Protein AF-A0A4Q2DKP5-F1 (afdb_monomer_lite)

Radius of gyration: 34.12 Å; chains: 1; bounding box: 109×98×89 Å

Organism: NCBI:txid2316362

Secondary structure (DSSP, 8-state):
-----------TTTTEEE---TT--TTSPPEEEETT-TTS-TTS---EEEEEE---HHHHHHHHHHHHHHHH----TTT-S---TTPEEPPTT-EEEEEETTTT--GGG-EEEEEEE-GGGS-HHHHHHHHHHHHHHH--TTS-BTTB-HHHH-SSPP--SSTT-SEEE-SEEEETTTTEEEE-GGG--SSS--HHHHHHHHHHHHHHHHHHHHHTTS-HHHHHHHHHHHHHHT----SSTT--S-SEEEEEEEETTS-HHHHH-HHHHSSB--TTB-TTS-EEEEE--B--TTEEPPEEEEGGGTEEEE--TT-EEEE-TTS-BEEPPPEEPTTPPP-TT-EEEEEEEE-BHHHHTT-SEE-----SSSS----HHHH-GGGHHHHHHHHTT-SS--HHHHGGGTS-HHHHHHHHHHHHHHHHHHHHTTS-GGG-----HHHHHHH-EEE-TTS-EEEPPP-TTPPPSS--TT-HHHHHHHHHHHHHHHHHHHHHTT-HHHHHH-HHHHHHHHHHH-HHHH------------------------------------PPPP-----------------PPP--PPPP----------PPPPPP--------------------------------------PPP-PPP--PPPPPP-PPPPPP-SS-SHHHHHHHHHHHHHHHHHHHHHHHHHTTT---TTTHHHHHHHHHHHHHHHHHHHHSSSSHHHHHHHHHHHHHHHHHHHHH-S-HHHHHHHHHHHHHHHHHHHH-

Sequence (772 aa):
MAHSKKAYVEDYDSDLEPVYLENRNPRMPTVYLAKDHPLHPKVNPGTSYVYYTRPTQPQMRELLQAGEAMSRGEVDEEEGELSIEGMLELVPGDYLWTRNEFGSRKPEDDVSVSWVLSPEKRSEQTKARLDEARDMFMGPEDEITETSVRFERLKPTPKPVKTGTRCWTLGTSLEPNTNIEAPCANGKWKGQTTELHETTRAVVTASTSMAMEDMAHAPAEVQEVLKGEFERNGTAPLGSKDNYAYHTVQCNLAYAGTSMEGQMGRRYAGPHRDGKDCPGHYSTMIARSRLPRNYRPPRLILPGLGVYCNLFDFLGFTFQAMHDHLGTPPYPSPGTPSSPKAYRFALIHYTPERVAAAETRQRIGALPNIHAFLAPEMRSSGAERDIVRRLQTDSFANFLRDGPWIMQDEGYTNYVGRVCYLVIRYLLLQAPEPLQFELDPTTLAQAISYMKADGNRTTVDSWEMAPPVQEDPSNERNAKREECERRTKEHMFKHGSMIPHYFTKNAWIREEAKRRYGDSAASTSSASRVVDVEESLDADQTVEETMDAEPARSVVGKQPGTVEVDAEDGAGAATYNLRKRKRVDPVDNDIDSDDEVAEPSQHGQSGESRRVSKRRKRAVEHVDAGSTGDGSSAELLEEDSISPPWTKILVKKKPKGRKVAAPKPGGKFVELYIVVDALEEEVLDLRMELQAMADLEALDEDDEGTYEDIKDSLDGANEAIELGGTGPSALDGIGTIVKAGHKLSRYIGQEENRLRMMRMTLIRSQTAMRGW

Foldseek 3Di:
DDPPPPPPLPPLCPQWAWDDFPPADPLAFTKTWHDPQVLQDPLFADTEIETEDALALVNLVSLQVQLVDQQVDVDPPPPPDRDLRNFAAADGSYWYWYAHPLDSSHSVLIDTFKHKHDLVLDDPVLQVLQVVLVCLCQDDLVPFFLVDGPQCVWPPGADAPDPQAQKHWLFWDADPVQLEIFGDPQLFDLPDDTSSLVSSLSNLQSVQVLVVSVVVSGGPLLNVLQQLLCLQLLAFQWNELPRSAFRIKMKHKHAAPDQSCNHHNCDAAGKDAPQQFQLLGKKKKFWAWDADPQKQAKKKDQSSNSYIYGHDHRMIMIGRRRGIIHIGGIYGHPPDDGDRSTMIIMMMTGHGNCVSVSVGHAQAADDDPPDPDCPVLVVDPVNVVVVVVVRSPDPDGHLVRSVVSGYPPLSSQLSNLLVVLVVVLVVLLPDDPVVVDWDQQQVSQQVAWDADPVRDIDTHDGRQLRDISDDDVPDPSVVSSVVSVVSNVVSSLSRQSRRSSSSNPDPVSQVVCCVPSNCVSHDPDPPDPPPDPPDDDDDDDDDDDDDDDDDDDDDDDDDDDDDDDDDDDDDDDDDDDDDDDDDDDDDDDDDDDDDDDDDDDDDDDDDDDDDDDDDDDDDDDDDDDDDDDDDDDDDDDDDDDDDDDDDDDDDDDDDDDDDDDDDDDDPPPVVLVVLLVVVVVVLVVVVVVLVVVVVPPPQDPVCVVVSVVLVVLSVCLVVQCVVPPQDPSNLVSLVSNLVSLVSVCVVVVPPNPVSVVVNVSSVVSSVVSVVD

pLDDT: mean 75.21, std 25.0, range [25.58, 98.69]

Structure (mmCIF, N/CA/C/O backbone):
data_AF-A0A4Q2DKP5-F1
#
_entry.id   AF-A0A4Q2DKP5-F1
#
loop_
_atom_site.group_PDB
_atom_site.id
_atom_site.type_symbol
_atom_site.label_atom_id
_atom_site.label_alt_id
_atom_site.label_comp_id
_atom_site.label_asym_id
_atom_site.label_entity_id
_atom_site.label_seq_id
_atom_site.pdbx_PDB_ins_code
_atom_site.Cartn_x
_atom_site.Cartn_y
_atom_site.Cartn_z
_atom_site.occupancy
_atom_site.B_iso_or_equiv
_atom_site.auth_seq_id
_atom_site.auth_comp_id
_atom_site.auth_asym_id
_atom_site.auth_atom_id
_atom_site.pdbx_PDB_model_num
ATOM 1 N N . MET A 1 1 ? 50.713 12.164 13.532 1.00 39.25 1 MET A N 1
ATOM 2 C CA . MET A 1 1 ? 50.642 10.865 12.829 1.00 39.25 1 MET A CA 1
ATOM 3 C C . MET A 1 1 ? 49.184 10.425 12.784 1.00 39.25 1 MET A C 1
ATOM 5 O O . MET A 1 1 ? 48.710 9.825 13.736 1.00 39.25 1 MET A O 1
ATOM 9 N N . ALA A 1 2 ? 48.456 10.782 11.725 1.00 37.50 2 ALA A N 1
ATOM 10 C CA . ALA A 1 2 ? 47.105 10.282 11.485 1.00 37.50 2 ALA A CA 1
ATOM 11 C C . ALA A 1 2 ? 47.224 8.972 10.695 1.00 37.50 2 ALA A C 1
ATOM 13 O O . ALA A 1 2 ? 47.547 8.981 9.509 1.00 37.50 2 ALA A O 1
ATOM 14 N N . HIS A 1 3 ? 47.062 7.831 11.364 1.00 36.38 3 HIS A N 1
ATOM 15 C CA . HIS A 1 3 ? 46.944 6.543 10.686 1.00 36.38 3 HIS A CA 1
ATOM 16 C C . HIS A 1 3 ? 45.556 6.451 10.050 1.00 36.38 3 HIS A C 1
ATOM 18 O O . HIS A 1 3 ? 44.596 6.018 10.681 1.00 36.38 3 HIS A O 1
ATOM 24 N N . SER A 1 4 ? 45.472 6.860 8.783 1.00 39.44 4 SER A N 1
ATOM 25 C CA . SER A 1 4 ? 44.408 6.453 7.868 1.00 39.44 4 SER A CA 1
ATOM 26 C C . SER A 1 4 ? 44.442 4.927 7.758 1.00 39.44 4 SER A C 1
ATOM 28 O O . SER A 1 4 ? 45.164 4.369 6.928 1.00 39.44 4 SER A O 1
ATOM 30 N N . LYS A 1 5 ? 43.688 4.239 8.621 1.00 41.66 5 LYS A N 1
ATOM 31 C CA . LYS A 1 5 ? 43.341 2.833 8.421 1.00 41.66 5 LYS A CA 1
ATOM 32 C C . LYS A 1 5 ? 42.556 2.762 7.112 1.00 41.66 5 LYS A C 1
ATOM 34 O O . LYS A 1 5 ? 41.364 3.046 7.096 1.00 41.66 5 LYS A O 1
ATOM 39 N N . LYS A 1 6 ? 43.226 2.392 6.016 1.00 43.50 6 LYS A N 1
ATOM 40 C CA . LYS A 1 6 ? 42.557 1.766 4.873 1.00 43.50 6 LYS A CA 1
ATOM 41 C C . LYS A 1 6 ? 41.948 0.478 5.417 1.00 43.50 6 LYS A C 1
ATOM 43 O O . LYS A 1 6 ? 42.639 -0.532 5.523 1.00 43.50 6 LYS A O 1
ATOM 48 N N . ALA A 1 7 ? 40.707 0.556 5.887 1.00 48.41 7 ALA A N 1
ATOM 49 C CA . ALA A 1 7 ? 39.906 -0.632 6.097 1.00 48.41 7 ALA A CA 1
ATOM 50 C C . ALA A 1 7 ? 39.893 -1.363 4.752 1.00 48.41 7 ALA A C 1
ATOM 52 O O . ALA A 1 7 ? 39.594 -0.753 3.725 1.00 48.41 7 ALA A O 1
ATOM 53 N N . TYR A 1 8 ? 40.328 -2.620 4.750 1.00 46.75 8 TYR A N 1
ATOM 54 C CA . TYR A 1 8 ? 40.081 -3.505 3.625 1.00 46.75 8 TYR A CA 1
ATOM 55 C C . TYR A 1 8 ? 38.562 -3.546 3.467 1.00 46.75 8 TYR A C 1
ATOM 57 O O . TYR A 1 8 ? 37.869 -4.053 4.345 1.00 46.75 8 TYR A O 1
ATOM 65 N N . VAL A 1 9 ? 38.052 -2.908 2.416 1.00 56.09 9 VAL A N 1
ATOM 66 C CA . VAL A 1 9 ? 36.675 -3.110 1.982 1.00 56.09 9 VAL A CA 1
ATOM 67 C C . VAL A 1 9 ? 36.659 -4.557 1.507 1.00 56.09 9 VAL A C 1
ATOM 69 O O . VAL A 1 9 ? 37.313 -4.871 0.515 1.00 56.09 9 VAL A O 1
ATOM 72 N N . GLU A 1 10 ? 36.062 -5.452 2.296 1.00 65.88 10 GLU A N 1
ATOM 73 C CA . GLU A 1 10 ? 35.773 -6.807 1.830 1.00 65.88 10 GLU A CA 1
ATOM 74 C C . GLU A 1 10 ? 34.994 -6.680 0.519 1.00 65.88 10 GLU A C 1
ATOM 76 O O . GLU A 1 10 ? 34.067 -5.874 0.415 1.00 65.88 10 GLU A O 1
ATOM 81 N N . ASP A 1 11 ? 35.439 -7.410 -0.499 1.00 74.56 11 ASP A N 1
ATOM 82 C CA . ASP A 1 11 ? 34.866 -7.357 -1.839 1.00 74.56 11 ASP A CA 1
ATOM 83 C C . ASP A 1 11 ? 33.548 -8.147 -1.864 1.00 74.56 11 ASP A C 1
ATOM 85 O O . ASP A 1 11 ? 33.473 -9.270 -2.367 1.00 74.56 11 ASP A O 1
ATOM 89 N N . TYR A 1 12 ? 32.506 -7.571 -1.253 1.00 78.50 12 TYR A N 1
ATOM 90 C CA . TYR A 1 12 ? 31.138 -8.108 -1.240 1.00 78.50 12 TYR A CA 1
ATOM 91 C C . TYR A 1 12 ? 30.495 -8.138 -2.638 1.00 78.50 12 TYR A C 1
ATOM 93 O O . TYR A 1 12 ? 29.381 -8.638 -2.797 1.00 78.50 12 TYR A O 1
ATOM 101 N N . ASP A 1 13 ? 31.189 -7.608 -3.648 1.00 80.12 13 ASP A N 1
ATOM 102 C CA . ASP A 1 13 ? 30.749 -7.590 -5.038 1.00 80.12 13 ASP A CA 1
ATOM 103 C C . ASP A 1 13 ? 31.229 -8.846 -5.798 1.00 80.12 13 ASP A C 1
ATOM 105 O O . ASP A 1 13 ? 30.784 -9.095 -6.916 1.00 80.12 13 ASP A O 1
ATOM 109 N N . SER A 1 14 ? 32.078 -9.687 -5.186 1.00 77.19 14 SER A N 1
ATOM 110 C CA . SER A 1 14 ? 32.593 -10.924 -5.801 1.00 77.19 14 SER A CA 1
ATOM 111 C C . SER A 1 14 ? 31.521 -11.982 -6.118 1.00 77.19 14 SER A C 1
ATOM 113 O O . SER A 1 14 ? 31.745 -12.821 -6.992 1.00 77.19 14 SER A O 1
ATOM 115 N N . ASP A 1 15 ? 30.346 -11.898 -5.485 1.00 87.75 15 ASP A N 1
ATOM 116 C CA . ASP A 1 15 ? 29.196 -12.786 -5.719 1.00 87.75 15 ASP A CA 1
ATOM 117 C C . ASP A 1 15 ? 28.156 -12.207 -6.703 1.00 87.75 15 ASP A C 1
ATOM 119 O O . ASP A 1 15 ? 27.091 -12.800 -6.916 1.00 87.75 15 ASP A O 1
ATOM 123 N N . LEU A 1 16 ? 28.442 -11.045 -7.304 1.00 95.81 16 LEU A N 1
ATOM 124 C CA . LEU A 1 16 ? 27.556 -10.374 -8.252 1.00 95.81 16 LEU A CA 1
ATOM 125 C C . LEU A 1 16 ? 28.022 -10.554 -9.700 1.00 95.81 16 LEU A C 1
ATOM 127 O O . LEU A 1 16 ? 29.147 -10.220 -10.064 1.00 95.81 16 LEU A O 1
ATOM 131 N N . GLU A 1 17 ? 27.116 -11.010 -10.565 1.00 96.88 17 GLU A N 1
ATOM 132 C CA . GLU A 1 17 ? 27.377 -11.157 -12.001 1.00 96.88 17 GLU A CA 1
ATOM 133 C C . GLU A 1 17 ? 26.594 -10.104 -12.798 1.00 96.88 17 GLU A C 1
ATOM 135 O O . GLU A 1 17 ? 25.367 -10.069 -12.702 1.00 96.88 17 GLU A O 1
ATOM 140 N N . PRO A 1 18 ? 27.243 -9.236 -13.597 1.00 96.69 18 PRO A N 1
ATOM 141 C CA . PRO A 1 18 ? 26.526 -8.262 -14.417 1.00 96.69 18 PRO A CA 1
ATOM 142 C C . PRO A 1 18 ? 25.537 -8.945 -15.370 1.00 96.69 18 PRO A C 1
ATOM 144 O O . PRO A 1 18 ? 25.905 -9.863 -16.106 1.00 96.69 18 PRO A O 1
ATOM 147 N N . VAL A 1 19 ? 24.292 -8.470 -15.398 1.00 97.62 19 VAL A N 1
ATOM 148 C CA . VAL A 1 19 ? 23.277 -8.954 -16.340 1.00 97.62 19 VAL A CA 1
ATOM 149 C C . VAL A 1 19 ? 23.398 -8.153 -17.633 1.00 97.62 19 VAL A C 1
ATOM 151 O O . VAL A 1 19 ? 23.068 -6.968 -17.680 1.00 97.62 19 VAL A O 1
ATOM 154 N N . TYR A 1 20 ? 23.887 -8.795 -18.695 1.00 96.94 20 TYR A N 1
ATOM 155 C CA . TYR A 1 20 ? 23.955 -8.173 -20.015 1.00 96.94 20 TYR A CA 1
ATOM 156 C C . TYR A 1 20 ? 22.574 -8.188 -20.677 1.00 96.94 20 TYR A C 1
ATOM 158 O O . TYR A 1 20 ? 22.041 -9.250 -20.995 1.00 96.94 20 TYR A O 1
ATOM 166 N N . LEU A 1 21 ? 22.009 -7.000 -20.878 1.00 96.06 21 LEU A N 1
ATOM 167 C CA . LEU A 1 21 ? 20.738 -6.788 -21.564 1.00 96.06 21 LEU A CA 1
ATOM 168 C C . LEU A 1 21 ? 21.025 -5.999 -22.840 1.00 96.06 21 LEU A C 1
ATOM 170 O O . LEU A 1 21 ? 21.472 -4.852 -22.782 1.00 96.06 21 LEU A O 1
ATOM 174 N N . GLU A 1 22 ? 20.814 -6.641 -23.985 1.00 95.00 22 GLU A N 1
ATOM 175 C CA . GLU A 1 22 ? 21.014 -6.022 -25.294 1.00 95.00 22 GLU A CA 1
ATOM 176 C C . GLU A 1 22 ? 20.136 -4.768 -25.419 1.00 95.00 22 GLU A C 1
ATOM 178 O O . GLU A 1 22 ? 18.982 -4.776 -24.997 1.00 95.00 22 GLU A O 1
ATOM 183 N N . ASN A 1 23 ? 20.703 -3.678 -25.941 1.00 93.25 23 ASN A N 1
ATOM 184 C CA . ASN A 1 23 ? 20.027 -2.384 -26.112 1.00 93.25 23 ASN A CA 1
ATOM 185 C C . ASN A 1 23 ? 19.513 -1.735 -24.807 1.00 93.25 23 ASN A C 1
ATOM 187 O O . ASN A 1 23 ? 18.654 -0.854 -24.837 1.00 93.25 23 ASN A O 1
ATOM 191 N N . ARG A 1 24 ? 20.072 -2.102 -23.640 1.00 93.62 24 ARG A N 1
ATOM 192 C CA . ARG A 1 24 ? 19.793 -1.404 -22.373 1.00 93.62 24 ARG A CA 1
ATOM 193 C C . ARG A 1 24 ? 20.208 0.061 -22.468 1.00 93.62 24 ARG A C 1
ATOM 195 O O . ARG A 1 24 ? 21.383 0.370 -22.661 1.00 93.62 24 ARG A O 1
ATOM 202 N N . ASN A 1 25 ? 19.246 0.962 -22.269 1.00 90.31 25 ASN A N 1
ATOM 203 C CA . ASN A 1 25 ? 19.512 2.394 -22.188 1.00 90.31 25 ASN A CA 1
ATOM 204 C C . ASN A 1 25 ? 20.576 2.671 -21.101 1.00 90.31 25 ASN A C 1
ATOM 206 O O . ASN A 1 25 ? 20.366 2.286 -19.947 1.00 90.31 25 ASN A O 1
ATOM 210 N N . PRO A 1 26 ? 21.688 3.353 -21.431 1.00 91.38 26 PRO A N 1
ATOM 211 C CA . PRO A 1 26 ? 22.793 3.588 -20.500 1.00 91.38 26 PRO A CA 1
ATOM 212 C C . PRO A 1 26 ? 22.424 4.484 -19.309 1.00 91.38 26 PRO A C 1
ATOM 214 O O . PRO A 1 26 ? 23.170 4.528 -18.336 1.00 91.38 26 PRO A O 1
ATOM 217 N N . ARG A 1 27 ? 21.286 5.191 -19.365 1.00 88.88 27 ARG A N 1
ATOM 218 C CA . ARG A 1 27 ? 20.749 5.974 -18.241 1.00 88.88 27 ARG A CA 1
ATOM 219 C C . ARG A 1 27 ? 20.058 5.108 -17.181 1.00 88.88 27 ARG A C 1
ATOM 221 O O . ARG A 1 27 ? 19.782 5.595 -16.089 1.00 88.88 27 ARG A O 1
ATOM 228 N N . MET A 1 28 ? 19.733 3.851 -17.494 1.00 91.00 28 MET A N 1
ATOM 229 C CA . MET A 1 28 ? 19.154 2.913 -16.529 1.00 91.00 28 MET A CA 1
ATOM 230 C C . MET A 1 28 ? 20.263 2.301 -15.666 1.00 91.00 28 MET A C 1
ATOM 232 O O . MET A 1 28 ? 21.358 2.046 -16.170 1.00 91.00 28 MET A O 1
ATOM 236 N N . PRO A 1 29 ? 20.001 2.000 -14.384 1.00 95.12 29 PRO A N 1
ATOM 237 C CA . PRO A 1 29 ? 21.019 1.413 -13.525 1.00 95.12 29 PRO A CA 1
ATOM 238 C C . PRO A 1 29 ? 21.463 0.042 -14.052 1.00 95.12 29 PRO A C 1
ATOM 240 O O . PRO A 1 29 ? 20.649 -0.740 -14.554 1.00 95.12 29 PRO A O 1
ATOM 243 N N . THR A 1 30 ? 22.752 -0.275 -13.924 1.00 96.38 30 THR A N 1
ATOM 244 C CA . THR A 1 30 ? 23.259 -1.628 -14.193 1.00 96.38 30 THR A CA 1
ATOM 245 C C . THR A 1 30 ? 22.672 -2.602 -13.179 1.00 96.38 30 THR A C 1
ATOM 247 O O . THR A 1 30 ? 22.699 -2.336 -11.976 1.00 96.38 30 THR A O 1
ATOM 250 N N . VAL A 1 31 ? 22.164 -3.731 -13.668 1.00 97.69 31 VAL A N 1
ATOM 251 C CA . VAL A 1 31 ? 21.607 -4.798 -12.835 1.00 97.69 31 VAL A CA 1
ATOM 252 C C . VAL A 1 31 ? 22.597 -5.954 -12.761 1.00 97.69 31 VAL A C 1
ATOM 254 O O . VAL A 1 31 ? 23.230 -6.317 -13.752 1.00 97.69 31 VAL A O 1
ATOM 257 N N . TYR A 1 32 ? 22.707 -6.532 -11.576 1.00 98.31 32 TYR A N 1
ATOM 258 C CA . TYR A 1 32 ? 23.571 -7.652 -11.253 1.00 98.31 32 TYR A CA 1
ATOM 259 C C . TYR A 1 32 ? 22.726 -8.819 -10.751 1.00 98.31 32 TYR A C 1
ATOM 261 O O . TYR A 1 32 ? 21.749 -8.628 -10.032 1.00 98.31 32 TYR A O 1
ATOM 269 N N . LEU A 1 33 ? 23.111 -10.032 -11.115 1.00 98.19 33 LEU A N 1
ATOM 270 C CA . LEU A 1 33 ? 22.594 -11.271 -10.561 1.00 98.19 33 LEU A CA 1
ATOM 271 C C . LEU A 1 33 ? 23.308 -11.549 -9.234 1.00 98.19 33 LEU A C 1
ATOM 273 O O . LEU A 1 33 ? 24.531 -11.672 -9.217 1.00 98.19 33 LEU A O 1
ATOM 277 N N . ALA A 1 34 ? 22.550 -11.675 -8.146 1.00 97.62 34 ALA A N 1
ATOM 278 C CA . ALA A 1 34 ? 23.060 -12.073 -6.838 1.00 97.62 34 ALA A CA 1
ATOM 279 C C . ALA A 1 34 ? 22.764 -13.553 -6.583 1.00 97.62 34 ALA A C 1
ATOM 281 O O . ALA A 1 34 ? 21.610 -13.943 -6.370 1.00 97.62 34 ALA A O 1
ATOM 282 N N . LYS A 1 35 ? 23.813 -14.378 -6.585 1.00 92.69 35 LYS A N 1
ATOM 283 C CA . LYS A 1 35 ? 23.705 -15.796 -6.229 1.00 92.69 35 LYS A CA 1
ATOM 284 C C . LYS A 1 35 ? 23.474 -15.906 -4.722 1.00 92.69 35 LYS A C 1
ATOM 286 O O . LYS A 1 35 ? 24.227 -15.340 -3.943 1.00 92.69 35 LYS A O 1
ATOM 291 N N . ASP A 1 36 ? 22.405 -16.591 -4.321 1.00 93.12 36 ASP A N 1
ATOM 292 C CA . ASP A 1 36 ? 22.095 -16.883 -2.912 1.00 93.12 36 ASP A CA 1
ATOM 293 C C . ASP A 1 36 ? 21.939 -15.652 -1.992 1.00 93.12 36 ASP A C 1
ATOM 295 O O . ASP A 1 36 ? 22.372 -15.655 -0.840 1.00 93.12 36 ASP A O 1
ATOM 299 N N . HIS A 1 37 ? 21.275 -14.595 -2.474 1.00 97.00 37 HIS A N 1
ATOM 300 C CA . HIS A 1 37 ? 21.027 -13.383 -1.683 1.00 97.00 37 HIS A CA 1
ATOM 301 C C . HIS A 1 37 ? 20.381 -13.702 -0.309 1.00 97.00 37 HIS A C 1
ATOM 303 O O . HIS A 1 37 ? 19.305 -14.309 -0.276 1.00 97.00 37 HIS A O 1
ATOM 309 N N . PRO A 1 38 ? 20.946 -13.259 0.834 1.00 96.81 38 PRO A N 1
ATOM 310 C CA . PRO A 1 38 ? 20.539 -13.725 2.167 1.00 96.81 38 PRO A CA 1
ATOM 311 C C . PRO A 1 38 ? 19.124 -13.298 2.569 1.00 96.81 38 PRO A C 1
ATOM 313 O O . PRO A 1 38 ? 18.477 -13.973 3.370 1.00 96.81 38 PRO A O 1
ATOM 316 N N . LEU A 1 39 ? 18.625 -12.197 1.998 1.00 96.75 39 LEU A N 1
ATOM 317 C CA . LEU A 1 39 ? 17.251 -11.729 2.210 1.00 96.75 39 LEU A CA 1
ATOM 318 C C . LEU A 1 39 ? 16.218 -12.406 1.290 1.00 96.75 39 LEU A C 1
ATOM 320 O O . LEU A 1 39 ? 15.025 -12.154 1.450 1.00 96.75 39 LEU A O 1
ATOM 324 N N . HIS A 1 40 ? 16.641 -13.252 0.340 1.00 97.25 40 HIS A N 1
ATOM 325 C CA . HIS A 1 40 ? 15.725 -13.946 -0.567 1.00 97.25 40 HIS A CA 1
ATOM 326 C C . HIS A 1 40 ? 14.888 -14.985 0.206 1.00 97.25 40 HIS A C 1
ATOM 328 O O . HIS A 1 40 ? 15.438 -15.920 0.802 1.00 97.25 40 HIS A O 1
ATOM 334 N N . PRO A 1 41 ? 13.550 -14.882 0.205 1.00 94.94 41 PRO A N 1
ATOM 335 C CA . PRO A 1 41 ? 12.699 -15.803 0.946 1.00 94.94 41 PRO A CA 1
ATOM 336 C C . PRO A 1 41 ? 12.726 -17.215 0.358 1.00 94.94 41 PRO A C 1
ATOM 338 O O . PRO A 1 41 ? 12.276 -17.457 -0.757 1.00 94.94 41 PRO A O 1
ATOM 341 N N . LYS A 1 42 ? 13.137 -18.201 1.162 1.00 94.12 42 LYS A N 1
ATOM 342 C CA . LYS A 1 42 ? 13.183 -19.623 0.753 1.00 94.12 42 LYS A CA 1
ATOM 343 C C . LYS A 1 42 ? 11.832 -20.189 0.293 1.00 94.12 42 LYS A C 1
ATOM 345 O O . LYS A 1 42 ? 11.778 -21.206 -0.391 1.00 94.12 42 LYS A O 1
ATOM 350 N N . VAL A 1 43 ? 10.738 -19.558 0.710 1.00 92.69 43 VAL A N 1
ATOM 351 C CA . VAL A 1 43 ? 9.363 -19.939 0.369 1.00 92.69 43 VAL A CA 1
ATOM 352 C C . VAL A 1 43 ? 8.961 -19.553 -1.064 1.00 92.69 43 VAL A C 1
ATOM 354 O O . VAL A 1 43 ? 8.076 -20.206 -1.628 1.00 92.69 43 VAL A O 1
ATOM 357 N N . ASN A 1 44 ? 9.647 -18.588 -1.689 1.00 95.12 44 ASN A N 1
ATOM 358 C CA . ASN A 1 44 ? 9.418 -18.129 -3.064 1.00 95.12 44 ASN A CA 1
ATOM 359 C C . ASN A 1 44 ? 10.711 -18.227 -3.892 1.00 95.12 44 ASN A C 1
ATOM 361 O O . ASN A 1 44 ? 11.323 -17.202 -4.152 1.00 95.12 44 ASN A O 1
ATOM 365 N N . PRO A 1 45 ? 11.159 -19.440 -4.260 1.00 95.12 45 PRO A N 1
ATOM 366 C CA . PRO A 1 45 ? 12.426 -19.612 -4.959 1.00 95.12 45 PRO A CA 1
ATOM 367 C C . PRO A 1 45 ? 12.403 -18.920 -6.325 1.00 95.12 45 PRO A C 1
ATOM 369 O O . PRO A 1 45 ? 11.472 -19.124 -7.103 1.00 95.12 45 PRO A O 1
ATOM 372 N N . GLY A 1 46 ? 13.465 -18.183 -6.628 1.00 96.12 46 GLY A N 1
ATOM 373 C CA . GLY A 1 46 ? 13.701 -17.558 -7.924 1.00 96.12 46 GLY A CA 1
ATOM 374 C C . GLY A 1 46 ? 15.032 -16.819 -7.934 1.00 96.12 46 GLY A C 1
ATOM 375 O O . GLY A 1 46 ? 15.988 -17.254 -7.286 1.00 96.12 46 GLY A O 1
ATOM 376 N N . THR A 1 47 ? 15.098 -15.708 -8.659 1.00 98.12 47 THR A N 1
ATOM 377 C CA . THR A 1 47 ? 16.347 -14.979 -8.890 1.00 98.12 47 THR A CA 1
ATOM 378 C C . THR A 1 47 ? 16.389 -13.677 -8.098 1.00 98.12 47 THR A C 1
ATOM 380 O O . THR A 1 47 ? 15.410 -12.939 -8.036 1.00 98.12 47 THR A O 1
ATOM 383 N N . SER A 1 48 ? 17.535 -13.359 -7.498 1.00 98.56 48 SER A N 1
ATOM 384 C CA . SER A 1 48 ? 17.759 -12.041 -6.900 1.00 98.56 48 SER A CA 1
ATOM 385 C C . SER A 1 48 ? 18.575 -11.168 -7.839 1.00 98.56 48 SER A C 1
ATOM 387 O O . SER A 1 48 ? 19.693 -11.519 -8.215 1.00 98.56 48 SER A O 1
ATOM 389 N N . TYR A 1 49 ? 18.028 -10.006 -8.162 1.00 98.69 49 TYR A N 1
ATOM 390 C CA . TYR A 1 49 ? 18.681 -8.967 -8.938 1.00 98.69 49 TYR A CA 1
ATOM 391 C C . TYR A 1 49 ? 18.999 -7.781 -8.040 1.00 98.69 49 TYR A C 1
ATOM 393 O O . TYR A 1 49 ? 18.147 -7.340 -7.277 1.00 98.69 49 TYR A O 1
ATOM 401 N N . VAL A 1 50 ? 20.207 -7.245 -8.135 1.00 98.38 50 VAL A N 1
ATOM 402 C CA . VAL A 1 50 ? 20.665 -6.097 -7.349 1.00 98.38 50 VAL A CA 1
ATOM 403 C C . VAL A 1 50 ? 21.062 -4.988 -8.310 1.00 98.38 50 VAL A C 1
ATOM 405 O O . VAL A 1 50 ? 21.716 -5.242 -9.318 1.00 98.38 50 VAL A O 1
ATOM 408 N N . TYR A 1 51 ? 20.701 -3.750 -8.004 1.00 97.81 51 TYR A N 1
ATOM 409 C CA . TYR A 1 51 ? 21.313 -2.578 -8.624 1.00 97.81 51 TYR A CA 1
ATOM 410 C C . TYR A 1 51 ? 21.849 -1.639 -7.548 1.00 97.81 51 TYR A C 1
ATOM 412 O O . TYR A 1 51 ? 21.422 -1.682 -6.395 1.00 97.81 51 TYR A O 1
ATOM 420 N N . TYR A 1 52 ? 22.802 -0.789 -7.913 1.00 96.44 52 TYR A N 1
ATOM 421 C CA . TYR A 1 52 ? 23.388 0.159 -6.973 1.00 96.44 52 TYR A CA 1
ATOM 422 C C . TYR A 1 52 ? 22.656 1.491 -7.022 1.00 96.44 52 TYR A C 1
ATOM 424 O O . TYR A 1 52 ? 22.380 2.027 -8.095 1.00 96.44 52 TYR A O 1
ATOM 432 N N . THR A 1 53 ? 22.392 2.044 -5.843 1.00 95.44 53 THR A N 1
ATOM 433 C CA . THR A 1 53 ? 21.935 3.423 -5.683 1.00 95.44 53 THR A CA 1
ATOM 434 C C . THR A 1 53 ? 22.937 4.180 -4.833 1.00 95.44 53 THR A C 1
ATOM 436 O O . THR A 1 53 ? 23.381 3.723 -3.778 1.00 95.44 53 THR A O 1
ATOM 439 N N . ARG A 1 54 ? 23.288 5.374 -5.289 1.00 94.94 54 ARG A N 1
ATOM 440 C CA . ARG A 1 54 ? 24.096 6.342 -4.565 1.00 94.94 54 ARG A CA 1
ATOM 441 C C . ARG A 1 54 ? 23.166 7.487 -4.158 1.00 94.94 54 ARG A C 1
ATOM 443 O O . ARG A 1 54 ? 22.840 8.324 -4.995 1.00 94.94 54 ARG A O 1
ATOM 450 N N . PRO A 1 55 ? 22.739 7.567 -2.888 1.00 92.94 55 PRO A N 1
ATOM 451 C CA . PRO A 1 55 ? 21.761 8.556 -2.444 1.00 92.94 55 PRO A CA 1
ATOM 452 C C . PRO A 1 55 ? 22.386 9.963 -2.354 1.00 92.94 55 PRO A C 1
ATOM 454 O O . PRO A 1 55 ? 22.575 10.506 -1.270 1.00 92.94 55 PRO A O 1
ATOM 457 N N . THR A 1 56 ? 22.750 10.542 -3.503 1.00 93.88 56 THR A N 1
ATOM 458 C CA . THR A 1 56 ? 23.131 11.945 -3.690 1.00 93.88 56 THR A CA 1
ATOM 459 C C . THR A 1 56 ? 22.068 12.664 -4.492 1.00 93.88 56 THR A C 1
ATOM 461 O O . THR A 1 56 ? 21.376 12.077 -5.324 1.00 93.88 56 THR A O 1
ATOM 464 N N . GLN A 1 57 ? 21.951 13.975 -4.292 1.00 91.88 57 GLN A N 1
ATOM 465 C CA . GLN A 1 57 ? 20.963 14.743 -5.038 1.00 91.88 57 GLN A CA 1
ATOM 466 C C . GLN A 1 57 ? 21.186 14.697 -6.561 1.00 91.88 57 GLN A C 1
ATOM 468 O O . GLN A 1 57 ? 20.192 14.514 -7.262 1.00 91.88 57 GLN A O 1
ATOM 473 N N . PRO A 1 58 ? 22.423 14.814 -7.092 1.00 93.25 58 PRO A N 1
ATOM 474 C CA . PRO A 1 58 ? 22.664 14.704 -8.529 1.00 93.25 58 PRO A CA 1
ATOM 475 C C . PRO A 1 58 ? 22.259 13.343 -9.109 1.00 93.25 58 PRO A C 1
ATOM 477 O O . PRO A 1 58 ? 21.479 13.316 -10.055 1.00 93.25 58 PRO A O 1
ATOM 480 N N . GLN A 1 59 ? 22.692 12.224 -8.509 1.00 92.56 59 GLN A N 1
ATOM 481 C CA . GLN A 1 59 ? 22.369 10.897 -9.052 1.00 92.56 59 GLN A CA 1
ATOM 482 C C . GLN A 1 59 ? 20.871 10.592 -8.934 1.00 92.56 59 GLN A C 1
ATOM 484 O O . GLN A 1 59 ? 20.261 10.076 -9.865 1.00 92.56 59 GLN A O 1
ATOM 489 N N . MET A 1 60 ? 20.241 10.955 -7.815 1.00 94.81 60 MET A N 1
ATOM 490 C CA . MET A 1 60 ? 18.806 10.730 -7.639 1.00 94.81 60 MET A CA 1
ATOM 491 C C . MET A 1 60 ? 17.974 11.584 -8.600 1.00 94.81 60 MET A C 1
ATOM 493 O O . MET A 1 60 ? 16.943 11.121 -9.074 1.00 94.81 60 MET A O 1
ATOM 497 N N . ARG A 1 61 ? 18.414 12.803 -8.947 1.00 94.06 61 ARG A N 1
ATOM 498 C CA . ARG A 1 61 ? 17.777 13.588 -10.020 1.00 94.06 61 ARG A CA 1
ATOM 499 C C . ARG A 1 61 ? 17.997 12.957 -11.393 1.00 94.06 61 ARG A C 1
ATOM 501 O O . ARG A 1 61 ? 17.054 12.925 -12.172 1.00 94.06 61 ARG A O 1
ATOM 508 N N . GLU A 1 62 ? 19.190 12.446 -11.676 1.00 91.75 62 GLU A N 1
ATOM 509 C CA . GLU A 1 62 ? 19.498 11.770 -12.941 1.00 91.75 62 GLU A CA 1
ATOM 510 C C . GLU A 1 62 ? 18.628 10.520 -13.134 1.00 91.75 62 GLU A C 1
ATOM 512 O O . GLU A 1 62 ? 17.964 10.396 -14.159 1.00 91.75 62 GLU A O 1
ATOM 517 N N . LEU A 1 63 ? 18.529 9.649 -12.121 1.00 91.38 63 LEU A N 1
ATOM 518 C CA . LEU A 1 63 ? 17.645 8.476 -12.142 1.00 91.38 63 LEU A CA 1
ATOM 519 C C . LEU A 1 63 ? 16.172 8.871 -12.319 1.00 91.38 63 LEU A C 1
ATOM 521 O O . LEU A 1 63 ? 15.432 8.219 -13.057 1.00 91.38 63 LEU A O 1
ATOM 525 N N . LEU A 1 64 ? 15.747 9.956 -11.664 1.00 92.88 64 LEU A N 1
ATOM 526 C CA . LEU A 1 64 ? 14.398 10.500 -11.804 1.00 92.88 64 LEU A CA 1
ATOM 527 C C . LEU A 1 64 ? 14.130 10.963 -13.244 1.00 92.88 64 LEU A C 1
ATOM 529 O O . LEU A 1 64 ? 13.125 10.585 -13.838 1.00 92.88 64 LEU A O 1
ATOM 533 N N . GLN A 1 65 ? 15.039 11.751 -13.817 1.00 91.44 65 GLN A N 1
ATOM 534 C CA . GLN A 1 65 ? 14.938 12.267 -15.183 1.00 91.44 65 GLN A CA 1
ATOM 535 C C . GLN A 1 65 ? 15.016 11.147 -16.224 1.00 91.44 65 GLN A C 1
ATOM 537 O O . GLN A 1 65 ? 14.270 11.176 -17.200 1.00 91.44 65 GLN A O 1
ATOM 542 N N . ALA A 1 66 ? 15.863 10.139 -16.005 1.00 88.44 66 ALA A N 1
ATOM 543 C CA . ALA A 1 66 ? 15.946 8.953 -16.848 1.00 88.44 66 ALA A CA 1
ATOM 544 C C . ALA A 1 66 ? 14.609 8.201 -16.875 1.00 88.44 66 ALA A C 1
ATOM 546 O O . ALA A 1 66 ? 14.106 7.880 -17.952 1.00 88.44 66 ALA A O 1
ATOM 547 N N . GLY A 1 67 ? 13.990 7.999 -15.706 1.00 89.62 67 GLY A N 1
ATOM 548 C CA . GLY A 1 67 ? 12.654 7.416 -15.596 1.00 89.62 67 GLY A CA 1
ATOM 549 C C . GLY A 1 67 ? 11.594 8.206 -16.362 1.00 89.62 67 GLY A C 1
ATOM 550 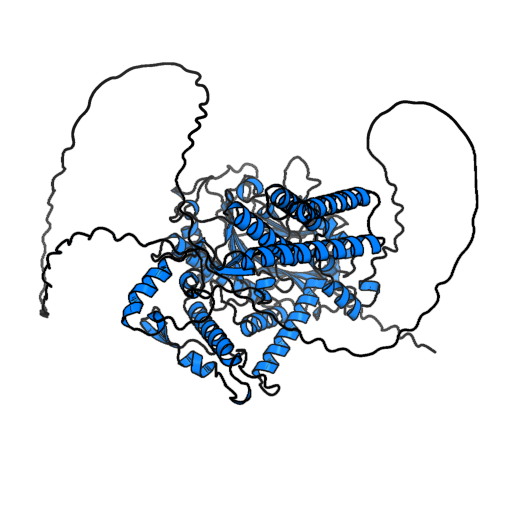O O . GLY A 1 67 ? 10.803 7.604 -17.090 1.00 89.62 67 GLY A O 1
ATOM 551 N N . GLU A 1 68 ? 11.608 9.540 -16.275 1.00 90.19 68 GLU A N 1
ATOM 552 C CA . GLU A 1 68 ? 10.679 10.405 -17.018 1.00 90.19 68 GLU A CA 1
ATOM 553 C C . GLU A 1 68 ? 10.920 10.407 -18.524 1.00 90.19 68 GLU A C 1
ATOM 555 O O . GLU A 1 68 ? 9.955 10.435 -19.285 1.00 90.19 68 GLU A O 1
ATOM 560 N N . ALA A 1 69 ? 12.180 10.405 -18.957 1.00 87.00 69 ALA A N 1
ATOM 561 C CA . ALA A 1 69 ? 12.535 10.387 -20.370 1.00 87.00 69 ALA A CA 1
ATOM 562 C C . ALA A 1 69 ? 12.068 9.080 -21.021 1.00 87.00 69 ALA A C 1
ATOM 564 O O . ALA A 1 69 ? 11.344 9.114 -22.013 1.00 87.00 69 ALA A O 1
ATOM 565 N N . MET A 1 70 ? 12.379 7.941 -20.393 1.00 85.19 70 MET A N 1
ATOM 566 C CA . MET A 1 70 ? 11.910 6.624 -20.835 1.00 85.19 70 MET A CA 1
ATOM 567 C C . MET A 1 70 ? 10.382 6.568 -20.866 1.00 85.19 70 MET A C 1
ATOM 569 O O . MET A 1 70 ? 9.787 6.151 -21.848 1.00 85.19 70 MET A O 1
ATOM 573 N N . SER A 1 71 ? 9.739 7.061 -19.812 1.00 83.94 71 SER A N 1
ATOM 574 C CA . SER A 1 71 ? 8.285 7.124 -19.685 1.00 83.94 71 SER A CA 1
ATOM 575 C C . SER A 1 71 ? 7.584 7.905 -20.800 1.00 83.94 71 SER A C 1
ATOM 577 O O . SER A 1 71 ? 6.525 7.493 -21.266 1.00 83.94 71 SER A O 1
ATOM 579 N N . ARG A 1 72 ? 8.131 9.060 -21.197 1.00 79.75 72 ARG A N 1
ATOM 580 C CA . ARG A 1 72 ? 7.537 9.907 -22.245 1.00 79.75 72 ARG A CA 1
ATOM 581 C C . ARG A 1 72 ? 7.685 9.305 -23.633 1.00 79.75 72 ARG A C 1
ATOM 583 O O . ARG A 1 72 ? 6.914 9.687 -24.504 1.00 79.75 72 ARG A O 1
ATOM 590 N N . GLY A 1 73 ? 8.634 8.387 -23.792 1.00 64.75 73 GLY A N 1
ATOM 591 C CA . GLY A 1 73 ? 8.940 7.749 -25.049 1.00 64.75 73 GLY A CA 1
ATOM 592 C C . GLY A 1 73 ? 9.466 8.745 -26.078 1.00 64.75 73 GLY A C 1
ATOM 593 O O . GLY A 1 73 ? 8.722 9.493 -26.704 1.00 64.75 73 GLY A O 1
ATOM 594 N N . GLU A 1 74 ? 10.757 8.657 -26.362 1.00 52.50 74 GLU A N 1
ATOM 595 C CA . GLU A 1 74 ? 11.200 8.698 -27.758 1.00 52.50 74 GLU A CA 1
ATOM 596 C C . GLU A 1 74 ? 10.643 7.415 -28.419 1.00 52.50 74 GLU A C 1
ATOM 598 O O . GLU A 1 74 ? 11.361 6.441 -28.613 1.00 52.50 74 GLU A O 1
ATOM 603 N N . VAL A 1 75 ? 9.311 7.337 -28.561 1.00 46.41 75 VAL A N 1
ATOM 604 C CA . VAL A 1 75 ? 8.587 6.133 -28.991 1.00 46.41 75 VAL A CA 1
ATOM 605 C C . VAL A 1 75 ? 8.900 5.903 -30.466 1.00 46.41 75 VAL A C 1
ATOM 607 O O . VAL A 1 75 ? 8.803 6.846 -31.249 1.00 46.41 75 VAL A O 1
ATOM 610 N N . ASP A 1 76 ? 9.191 4.663 -30.860 1.00 44.34 76 ASP A N 1
ATOM 611 C CA . ASP A 1 76 ? 9.021 4.253 -32.255 1.00 44.34 76 ASP A CA 1
ATOM 612 C C . ASP A 1 76 ? 7.571 4.563 -32.660 1.00 44.34 76 ASP A C 1
ATOM 614 O O . ASP A 1 76 ? 6.619 3.972 -32.139 1.00 44.34 76 ASP A O 1
ATOM 618 N N . GLU A 1 77 ? 7.395 5.532 -33.561 1.00 47.41 77 GLU A N 1
ATOM 619 C CA . GLU A 1 77 ? 6.091 6.090 -33.948 1.00 47.41 77 GLU A CA 1
ATOM 620 C C . GLU A 1 77 ? 5.103 5.027 -34.478 1.00 47.41 77 GLU A C 1
ATOM 622 O O . GLU A 1 77 ? 3.900 5.284 -34.549 1.00 47.41 77 GLU A O 1
ATOM 627 N N . GLU A 1 78 ? 5.583 3.826 -34.822 1.00 47.78 78 GLU A N 1
ATOM 628 C CA . GLU A 1 78 ? 4.786 2.756 -35.423 1.00 47.78 78 GLU A CA 1
ATOM 629 C C . GLU A 1 78 ? 3.962 1.908 -34.431 1.00 47.78 78 GLU A C 1
ATOM 631 O O . GLU A 1 78 ? 2.928 1.381 -34.845 1.00 47.78 78 GLU A O 1
ATOM 636 N N . GLU A 1 79 ? 4.327 1.792 -33.141 1.00 49.00 79 GLU A N 1
ATOM 637 C CA . GLU A 1 79 ? 3.593 0.914 -32.194 1.00 49.00 79 GLU A CA 1
ATOM 638 C C . GLU A 1 79 ? 2.957 1.618 -30.979 1.00 49.00 79 GLU A C 1
ATOM 640 O O . GLU A 1 79 ? 2.089 1.034 -30.330 1.00 49.00 79 GLU A O 1
ATOM 645 N N . GLY A 1 80 ? 3.302 2.874 -30.669 1.00 60.00 80 GLY A N 1
ATOM 646 C CA . GLY A 1 80 ? 2.653 3.641 -29.587 1.00 60.00 80 GLY A CA 1
ATOM 647 C C . GLY A 1 80 ? 2.799 3.052 -28.168 1.00 60.00 80 GLY A C 1
ATOM 648 O O . GLY A 1 80 ? 2.187 3.560 -27.226 1.00 60.00 80 GLY A O 1
ATOM 649 N N . GLU A 1 81 ? 3.596 1.993 -27.999 1.00 68.50 81 GLU A N 1
ATOM 650 C CA . GLU A 1 81 ? 3.943 1.357 -26.727 1.00 68.50 81 GLU A CA 1
ATOM 651 C C . GLU A 1 81 ? 5.391 1.666 -26.339 1.00 68.50 81 GLU A C 1
ATOM 653 O O . GLU A 1 81 ? 6.269 1.811 -27.186 1.00 68.50 81 GLU A O 1
ATOM 658 N N . LEU A 1 82 ? 5.659 1.720 -25.033 1.00 77.69 82 LEU A N 1
ATOM 659 C CA . LEU A 1 82 ? 7.024 1.820 -24.534 1.00 77.69 82 LEU A CA 1
ATOM 660 C C . LEU A 1 82 ? 7.806 0.553 -24.908 1.00 77.69 82 LEU A C 1
ATOM 662 O O . LEU A 1 82 ? 7.429 -0.546 -24.488 1.00 77.69 82 LEU A O 1
ATOM 666 N N . SER A 1 83 ? 8.906 0.715 -25.648 1.00 81.75 83 SER A N 1
ATOM 667 C CA . SER A 1 83 ? 9.811 -0.394 -25.950 1.00 81.75 83 SER A CA 1
ATOM 668 C C . SER A 1 83 ? 10.338 -1.013 -24.654 1.00 81.75 83 SER A C 1
ATOM 670 O O . SER A 1 83 ? 10.832 -0.318 -23.766 1.00 81.75 83 SER A O 1
ATOM 672 N N . ILE A 1 84 ? 10.209 -2.335 -24.547 1.00 88.88 84 ILE A N 1
ATOM 673 C CA . ILE A 1 84 ? 10.776 -3.138 -23.451 1.00 88.88 84 ILE A CA 1
ATOM 674 C C . ILE A 1 84 ? 12.171 -3.673 -23.796 1.00 88.88 84 ILE A C 1
ATOM 676 O O . ILE A 1 84 ? 12.744 -4.458 -23.040 1.00 88.88 84 ILE A O 1
ATOM 680 N N . GLU A 1 85 ? 12.710 -3.284 -24.949 1.00 89.50 85 GLU A N 1
ATOM 681 C CA . GLU A 1 85 ? 14.051 -3.660 -25.364 1.00 89.50 85 GLU A CA 1
ATOM 682 C C . GLU A 1 85 ? 15.086 -3.144 -24.349 1.00 89.50 85 GLU A C 1
ATOM 684 O O . GLU A 1 85 ? 14.982 -2.031 -23.830 1.00 89.50 85 GLU A O 1
ATOM 689 N N . GLY A 1 86 ? 16.040 -3.997 -23.971 1.00 93.00 86 GLY A N 1
ATOM 690 C CA . GLY A 1 86 ? 17.016 -3.677 -22.927 1.00 93.00 86 GLY A CA 1
ATOM 691 C C . GLY A 1 86 ? 16.484 -3.632 -21.488 1.00 93.00 86 GLY A C 1
ATOM 692 O O . GLY A 1 86 ? 17.255 -3.343 -20.562 1.00 93.00 86 GLY A O 1
ATOM 693 N N . MET A 1 87 ? 15.200 -3.933 -21.261 1.00 96.06 87 MET A N 1
ATOM 694 C CA . MET A 1 87 ? 14.626 -4.069 -19.921 1.00 96.06 87 MET A CA 1
ATOM 695 C C . MET A 1 87 ? 14.707 -5.511 -19.407 1.00 96.06 87 MET A C 1
ATOM 697 O O . MET A 1 87 ? 14.597 -6.473 -20.164 1.00 96.06 87 MET A O 1
ATOM 701 N N . LEU A 1 88 ? 14.865 -5.660 -18.093 1.00 97.88 88 LEU A N 1
ATOM 702 C CA . LEU A 1 88 ? 14.834 -6.954 -17.418 1.00 97.88 88 LEU A CA 1
ATOM 703 C C . LEU A 1 88 ? 13.385 -7.391 -17.177 1.00 97.88 88 LEU A C 1
ATOM 705 O O . LEU A 1 88 ? 12.625 -6.669 -16.529 1.00 97.88 88 LEU A O 1
ATOM 709 N N . GLU A 1 89 ? 13.015 -8.581 -17.645 1.00 98.12 89 GLU A N 1
ATOM 710 C CA . GLU A 1 89 ? 11.764 -9.219 -17.231 1.00 98.12 89 GLU A CA 1
ATOM 711 C C . GLU A 1 89 ? 11.937 -9.829 -15.837 1.00 98.12 89 GLU A C 1
ATOM 713 O O . GLU A 1 89 ? 12.802 -10.677 -15.639 1.00 98.12 89 GLU A O 1
ATOM 718 N N . LEU A 1 90 ? 11.101 -9.414 -14.887 1.00 98.50 90 LEU A N 1
ATOM 719 C CA . LEU A 1 90 ? 10.953 -10.084 -13.600 1.00 98.50 90 LEU A CA 1
ATOM 720 C C . LEU A 1 90 ? 9.872 -11.158 -13.732 1.00 98.50 90 LEU A C 1
ATOM 722 O O . LEU A 1 90 ? 8.700 -10.849 -13.993 1.00 98.50 90 LEU A O 1
ATOM 726 N N . VAL A 1 91 ? 10.266 -12.414 -13.537 1.00 98.06 91 VAL A N 1
ATOM 727 C CA . VAL A 1 91 ? 9.376 -13.577 -13.599 1.00 98.06 91 VAL A CA 1
ATOM 728 C C . VAL A 1 91 ? 9.024 -14.060 -12.187 1.00 98.06 91 VAL A C 1
ATOM 730 O O . VAL A 1 91 ? 9.610 -13.602 -11.204 1.00 98.06 91 VAL A O 1
ATOM 733 N N . PRO A 1 92 ? 8.027 -14.949 -12.021 1.00 98.06 92 PRO A N 1
ATOM 734 C CA . PRO A 1 92 ? 7.649 -15.410 -10.694 1.00 98.06 92 PRO A CA 1
ATOM 735 C C . PRO A 1 92 ? 8.807 -16.031 -9.905 1.00 98.06 92 PRO A C 1
ATOM 737 O O . PRO A 1 92 ? 9.511 -16.896 -10.417 1.00 98.06 92 PRO A O 1
ATOM 740 N N . GLY A 1 93 ? 8.956 -15.612 -8.646 1.00 97.94 93 GLY A N 1
ATOM 741 C CA . GLY A 1 93 ? 10.090 -15.972 -7.790 1.00 97.94 93 GLY A CA 1
ATOM 742 C C . GLY A 1 93 ? 11.183 -14.904 -7.738 1.00 97.94 93 GLY A C 1
ATOM 743 O O . GLY A 1 93 ? 12.003 -14.927 -6.823 1.00 97.94 93 GLY A O 1
ATOM 744 N N . ASP A 1 94 ? 11.200 -13.956 -8.676 1.00 98.69 94 ASP A N 1
ATOM 745 C CA . ASP A 1 94 ? 12.260 -12.956 -8.734 1.00 98.69 94 ASP A CA 1
ATOM 746 C C . ASP A 1 94 ? 12.062 -11.810 -7.737 1.00 98.69 94 ASP A C 1
ATOM 748 O O . ASP A 1 94 ? 10.939 -11.388 -7.436 1.00 98.69 94 ASP A O 1
ATOM 752 N N . TYR A 1 95 ? 13.190 -11.275 -7.269 1.00 98.69 95 TYR A N 1
ATOM 753 C CA . TYR A 1 95 ? 13.294 -10.111 -6.393 1.00 98.69 95 TYR A CA 1
ATOM 754 C C . TYR A 1 95 ? 14.266 -9.098 -6.997 1.00 98.69 95 TYR A C 1
ATOM 756 O O . TYR A 1 95 ? 15.361 -9.459 -7.427 1.00 98.69 95 TYR A O 1
ATOM 764 N N . LEU A 1 96 ? 13.888 -7.822 -6.972 1.00 98.69 96 LEU A N 1
ATOM 765 C CA . LEU A 1 96 ? 14.769 -6.701 -7.274 1.00 98.69 96 LEU A CA 1
ATOM 766 C C . LEU A 1 96 ? 15.116 -5.965 -5.981 1.00 98.69 96 LEU A C 1
ATOM 768 O O . LEU A 1 96 ? 14.229 -5.488 -5.266 1.00 98.69 96 LEU A O 1
ATOM 772 N N . TRP A 1 97 ? 16.409 -5.825 -5.734 1.00 98.56 97 TRP A N 1
ATOM 773 C CA . TRP A 1 97 ? 16.996 -5.154 -4.587 1.00 98.56 97 TRP A CA 1
ATOM 774 C C . TRP A 1 97 ? 17.795 -3.936 -5.032 1.00 98.56 97 TRP A C 1
ATOM 776 O O . TRP A 1 97 ? 18.332 -3.892 -6.142 1.00 98.56 97 TRP A O 1
ATOM 786 N N . THR A 1 98 ? 17.923 -2.970 -4.134 1.00 97.88 98 THR A N 1
ATOM 787 C CA . THR A 1 98 ? 18.853 -1.858 -4.283 1.00 97.88 98 THR A CA 1
ATOM 788 C C . THR A 1 98 ? 19.885 -1.866 -3.167 1.00 97.88 98 THR A C 1
ATOM 790 O O . THR A 1 98 ? 19.548 -2.041 -1.992 1.00 97.88 98 THR A O 1
ATOM 793 N N . ARG A 1 99 ? 21.149 -1.681 -3.553 1.00 97.62 99 ARG A N 1
ATOM 794 C CA . ARG A 1 99 ? 22.308 -1.638 -2.664 1.00 97.62 99 ARG A CA 1
ATOM 795 C C . ARG A 1 99 ? 22.821 -0.213 -2.546 1.00 97.62 99 ARG A C 1
ATOM 797 O O . ARG A 1 99 ? 23.166 0.426 -3.542 1.00 97.62 99 ARG A O 1
ATOM 804 N N . ASN A 1 100 ? 22.914 0.281 -1.315 1.00 95.94 100 ASN A N 1
ATOM 805 C CA . ASN A 1 100 ? 23.437 1.618 -1.048 1.00 95.94 100 ASN A CA 1
ATOM 806 C C . ASN A 1 100 ? 24.964 1.664 -1.220 1.00 95.94 100 ASN A C 1
ATOM 808 O O . ASN A 1 100 ? 25.697 1.084 -0.417 1.00 95.94 100 ASN A O 1
ATOM 812 N N . GLU A 1 101 ? 25.457 2.429 -2.196 1.00 94.81 101 GLU A N 1
ATOM 813 C CA . GLU A 1 101 ? 26.896 2.586 -2.443 1.00 94.81 101 GLU A CA 1
ATOM 814 C C . GLU A 1 101 ? 27.674 3.233 -1.291 1.00 94.81 101 GLU A C 1
ATOM 816 O O . GLU A 1 101 ? 28.884 3.007 -1.189 1.00 94.81 101 GLU A O 1
ATOM 821 N N . PHE A 1 102 ? 27.015 4.046 -0.462 1.00 91.56 102 PHE A N 1
ATOM 822 C CA . PHE A 1 102 ? 27.610 4.684 0.717 1.00 91.56 102 PHE A CA 1
ATOM 823 C C . PHE A 1 102 ? 27.344 3.923 2.019 1.00 91.56 102 PHE A C 1
ATOM 825 O O . PHE A 1 102 ? 27.876 4.294 3.065 1.00 91.56 102 PHE A O 1
ATOM 832 N N . GLY A 1 103 ? 26.496 2.893 1.968 1.00 90.75 103 GLY A N 1
ATOM 833 C CA . GLY A 1 103 ? 26.211 2.028 3.103 1.00 90.75 103 GLY A CA 1
ATOM 834 C C . GLY A 1 103 ? 27.325 1.011 3.351 1.00 90.75 103 GLY A C 1
ATOM 835 O O . GLY A 1 103 ? 28.454 1.149 2.884 1.00 90.75 103 GLY A O 1
ATOM 836 N N . SER A 1 104 ? 26.987 -0.056 4.069 1.00 91.75 104 SER A N 1
ATOM 837 C CA . SER A 1 104 ? 27.886 -1.190 4.307 1.00 91.75 104 SER A CA 1
ATOM 838 C C . SER A 1 104 ? 28.228 -1.979 3.036 1.00 91.75 104 SER A C 1
ATOM 840 O O . SER A 1 104 ? 29.220 -2.705 3.034 1.00 91.75 104 SER A O 1
ATOM 842 N N . ARG A 1 105 ? 27.392 -1.854 1.989 1.00 92.69 105 ARG A N 1
ATOM 843 C CA . ARG A 1 105 ? 27.368 -2.688 0.771 1.00 92.69 105 ARG A CA 1
ATOM 844 C C . ARG A 1 105 ? 27.167 -4.183 1.030 1.00 92.69 105 ARG A C 1
ATOM 846 O O . ARG A 1 105 ? 27.404 -4.998 0.144 1.00 92.69 105 ARG A O 1
ATOM 853 N N . LYS A 1 106 ? 26.730 -4.537 2.234 1.00 94.94 106 LYS A N 1
ATOM 854 C CA . LYS A 1 106 ? 26.443 -5.914 2.610 1.00 94.94 106 LYS A CA 1
ATOM 855 C C . LYS A 1 106 ? 25.070 -6.329 2.078 1.00 94.94 106 LYS A C 1
ATOM 857 O O . LYS A 1 106 ? 24.134 -5.543 2.225 1.00 94.94 106 LYS A O 1
ATOM 862 N N . PRO A 1 107 ? 24.915 -7.543 1.525 1.00 96.06 107 PRO A N 1
ATOM 863 C CA . PRO A 1 107 ? 23.622 -8.019 1.032 1.00 96.06 107 PRO A CA 1
ATOM 864 C C . PRO A 1 107 ? 22.505 -8.041 2.095 1.00 96.06 107 PRO A C 1
ATOM 866 O O . PRO A 1 107 ? 21.326 -7.964 1.764 1.00 96.06 107 PRO A O 1
ATOM 869 N N . GLU A 1 108 ? 22.843 -8.128 3.385 1.00 96.44 108 GLU A N 1
ATOM 870 C CA . GLU A 1 108 ? 21.877 -8.061 4.493 1.00 96.44 108 GLU A CA 1
ATOM 871 C C . GLU A 1 108 ? 21.265 -6.663 4.684 1.00 96.44 108 GLU A C 1
ATOM 873 O O . GLU A 1 108 ? 20.203 -6.531 5.293 1.00 96.44 108 GLU A O 1
ATOM 878 N N . ASP A 1 109 ? 21.921 -5.629 4.156 1.00 96.12 109 ASP A N 1
ATOM 879 C CA . ASP A 1 109 ? 21.478 -4.238 4.240 1.00 96.12 109 ASP A CA 1
ATOM 880 C C . ASP A 1 109 ? 20.770 -3.766 2.959 1.00 96.12 109 ASP A C 1
ATOM 882 O O . ASP A 1 109 ? 20.303 -2.623 2.905 1.00 96.12 109 ASP A O 1
ATOM 886 N N . ASP A 1 110 ? 20.659 -4.634 1.948 1.00 97.94 110 ASP A N 1
ATOM 887 C CA . ASP A 1 110 ? 19.950 -4.335 0.707 1.00 97.94 110 ASP A CA 1
ATOM 888 C C . ASP A 1 110 ? 18.455 -4.085 0.966 1.00 97.94 110 ASP A C 1
ATOM 890 O O . ASP A 1 110 ? 17.836 -4.575 1.917 1.00 97.94 110 ASP A O 1
ATOM 894 N N . VAL A 1 111 ? 17.864 -3.267 0.101 1.00 97.94 111 VAL A N 1
ATOM 895 C CA . VAL A 1 111 ? 16.484 -2.791 0.209 1.00 97.94 111 VAL A CA 1
ATOM 896 C C . VAL A 1 111 ? 15.667 -3.439 -0.896 1.00 97.94 111 VAL A C 1
ATOM 898 O O . VAL A 1 111 ? 15.994 -3.288 -2.070 1.00 97.94 111 VAL A O 1
ATOM 901 N N . SER A 1 112 ? 14.596 -4.158 -0.554 1.00 98.00 112 SER A N 1
ATOM 902 C CA . SER A 1 112 ? 13.687 -4.696 -1.572 1.00 98.00 112 SER A CA 1
ATOM 903 C C . SER A 1 112 ? 12.950 -3.561 -2.276 1.00 98.00 112 SER A C 1
ATOM 905 O O . SER A 1 112 ? 12.341 -2.713 -1.626 1.00 98.00 112 SER A O 1
ATOM 907 N N . VAL A 1 113 ? 12.972 -3.579 -3.606 1.00 98.12 113 VAL A N 1
ATOM 908 C CA . VAL A 1 113 ? 12.285 -2.605 -4.465 1.00 98.12 113 VAL A CA 1
ATOM 909 C C . VAL A 1 113 ? 11.040 -3.225 -5.082 1.00 98.12 113 VAL A C 1
ATOM 911 O O . VAL A 1 113 ? 9.987 -2.588 -5.122 1.00 98.12 113 VAL A O 1
ATOM 914 N N . SER A 1 114 ? 11.142 -4.477 -5.537 1.00 98.50 114 SER A N 1
ATOM 915 C CA . SER A 1 114 ? 9.996 -5.239 -6.037 1.00 98.50 114 SER A CA 1
ATOM 916 C C . SER A 1 114 ? 10.212 -6.750 -5.965 1.00 98.50 114 SER A C 1
ATOM 918 O O . SER A 1 114 ? 11.351 -7.205 -5.878 1.00 98.50 114 SER A O 1
ATOM 920 N N . TRP A 1 115 ? 9.128 -7.522 -5.998 1.00 98.62 115 TRP A N 1
ATOM 921 C CA . TRP A 1 115 ? 9.155 -8.979 -6.120 1.00 98.62 115 TRP A CA 1
ATOM 922 C C . TRP A 1 115 ? 7.891 -9.516 -6.787 1.00 98.62 115 TRP A C 1
ATOM 924 O O . TRP A 1 115 ? 6.833 -8.877 -6.765 1.00 98.62 115 TRP A O 1
ATOM 934 N N . VAL A 1 116 ? 8.008 -10.706 -7.374 1.00 98.56 116 VAL A N 1
ATOM 935 C CA . VAL A 1 116 ? 6.925 -11.366 -8.109 1.00 98.56 116 VAL A CA 1
ATOM 936 C C . VAL A 1 116 ? 6.554 -12.677 -7.422 1.00 98.56 116 VAL A C 1
ATOM 938 O O . VAL A 1 116 ? 7.401 -13.554 -7.230 1.00 98.56 116 VAL A O 1
ATOM 9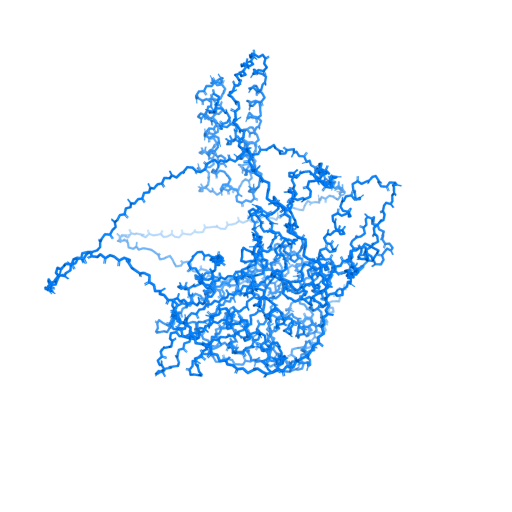41 N N . LEU A 1 117 ? 5.273 -12.846 -7.089 1.00 97.88 117 LEU A N 1
ATOM 942 C CA . LEU A 1 117 ? 4.752 -14.106 -6.563 1.00 97.88 117 LEU A CA 1
ATOM 943 C C . LEU A 1 117 ? 3.970 -14.870 -7.630 1.00 97.88 117 LEU A C 1
ATOM 945 O O . LEU A 1 117 ? 3.107 -14.325 -8.327 1.00 97.88 117 LEU A O 1
ATOM 949 N N . SER A 1 118 ? 4.261 -16.166 -7.720 1.00 94.81 118 SER A N 1
ATOM 950 C CA . SER A 1 118 ? 3.681 -17.040 -8.731 1.00 94.81 118 SER A CA 1
ATOM 951 C C . SER A 1 118 ? 2.236 -17.447 -8.416 1.00 94.81 118 SER A C 1
ATOM 953 O O . SER A 1 118 ? 1.869 -17.598 -7.244 1.00 94.81 118 SER A O 1
ATOM 955 N N . PRO A 1 119 ? 1.407 -17.706 -9.445 1.00 95.88 119 PRO A N 1
ATOM 956 C CA . PRO A 1 119 ? 0.077 -18.286 -9.264 1.00 95.88 119 PRO A CA 1
ATOM 957 C C . PRO A 1 119 ? 0.087 -19.608 -8.482 1.00 95.88 119 PRO A C 1
ATOM 959 O O . PRO A 1 119 ? -0.849 -19.900 -7.743 1.00 95.88 119 PRO A O 1
ATOM 962 N N . GLU A 1 120 ? 1.130 -20.426 -8.609 1.00 96.19 120 GLU A N 1
ATOM 963 C CA . GLU A 1 120 ? 1.261 -21.730 -7.940 1.00 96.19 120 GLU A CA 1
ATOM 964 C C . GLU A 1 120 ? 1.458 -21.605 -6.425 1.00 96.19 120 GLU A C 1
ATOM 966 O O . GLU A 1 120 ? 1.176 -22.551 -5.692 1.00 96.19 120 GLU A O 1
ATOM 971 N N . LYS A 1 121 ? 1.918 -20.444 -5.945 1.00 95.38 121 LYS A N 1
ATOM 972 C CA . LYS A 1 121 ? 2.058 -20.154 -4.511 1.00 95.38 121 LYS A CA 1
ATOM 973 C C . LYS A 1 121 ? 0.746 -19.726 -3.860 1.00 95.38 121 LYS A C 1
ATOM 975 O O . LYS A 1 121 ? 0.677 -19.669 -2.634 1.00 95.38 121 LYS A O 1
ATOM 980 N N . ARG A 1 122 ? -0.289 -19.449 -4.657 1.00 95.31 122 ARG A N 1
ATOM 981 C CA . ARG A 1 122 ? -1.613 -19.075 -4.154 1.00 95.31 122 ARG A CA 1
ATOM 982 C C . ARG A 1 122 ? -2.407 -20.301 -3.763 1.00 95.31 122 ARG A C 1
ATOM 984 O O . ARG A 1 122 ? -2.411 -21.300 -4.486 1.00 95.31 122 ARG A O 1
ATOM 991 N N . SER A 1 123 ? -3.165 -20.198 -2.678 1.00 95.56 123 SER A N 1
ATOM 992 C CA . SER A 1 123 ? -4.109 -21.260 -2.343 1.00 95.56 123 SER A CA 1
ATOM 993 C C . SER A 1 123 ? -5.237 -21.333 -3.383 1.00 95.56 123 SER A C 1
ATOM 995 O O . SER A 1 123 ? -5.730 -20.311 -3.868 1.00 95.56 123 SER A O 1
ATOM 997 N N . GLU A 1 124 ? -5.694 -22.546 -3.705 1.00 97.25 124 GLU A N 1
ATOM 998 C CA . GLU A 1 124 ? -6.830 -22.741 -4.621 1.00 97.25 124 GLU A CA 1
ATOM 999 C C . GLU A 1 124 ? -8.107 -22.061 -4.105 1.00 97.25 124 GLU A C 1
ATOM 1001 O O . GLU A 1 124 ? -8.907 -21.550 -4.885 1.00 97.25 124 GLU A O 1
ATOM 1006 N N . GLN A 1 125 ? -8.267 -21.974 -2.780 1.00 97.19 125 GLN A N 1
ATOM 1007 C CA . GLN A 1 125 ? -9.369 -21.242 -2.163 1.00 97.19 125 GLN A CA 1
ATOM 1008 C C . GLN A 1 125 ? -9.303 -19.739 -2.469 1.00 97.19 125 GLN A C 1
ATOM 1010 O O . GLN A 1 125 ? -10.326 -19.144 -2.810 1.00 97.19 125 GLN A O 1
ATOM 1015 N N . THR A 1 126 ? -8.127 -19.115 -2.353 1.00 96.75 126 THR A N 1
ATOM 1016 C CA . THR A 1 126 ? -7.948 -17.689 -2.661 1.00 96.75 126 THR A CA 1
ATOM 1017 C C . THR A 1 126 ? -8.169 -17.420 -4.152 1.00 96.75 126 THR A C 1
ATOM 1019 O O . THR A 1 126 ? -8.852 -16.454 -4.495 1.00 96.75 126 THR A O 1
ATOM 1022 N N . LYS A 1 127 ? -7.688 -18.302 -5.043 1.00 98.19 127 LYS A N 1
ATOM 1023 C CA . LYS A 1 127 ? -7.951 -18.208 -6.493 1.00 98.19 127 LYS A CA 1
ATOM 1024 C C . LYS A 1 127 ? -9.443 -18.278 -6.811 1.00 98.19 127 LYS A C 1
ATOM 1026 O O . LYS A 1 127 ? -9.952 -17.390 -7.488 1.00 98.19 127 LYS A O 1
ATOM 1031 N N . ALA A 1 128 ? -10.142 -19.282 -6.276 1.00 98.31 128 ALA A N 1
ATOM 1032 C CA . ALA A 1 128 ? -11.575 -19.465 -6.499 1.00 98.31 128 ALA A CA 1
ATOM 1033 C C . ALA A 1 128 ? -12.389 -18.253 -6.016 1.00 98.31 128 ALA A C 1
ATOM 1035 O O . ALA A 1 128 ? -13.226 -17.736 -6.749 1.00 98.31 128 ALA A O 1
ATOM 1036 N N . ARG A 1 129 ? -12.081 -17.726 -4.822 1.00 98.12 129 ARG A N 1
ATOM 1037 C CA . ARG A 1 129 ? -12.728 -16.511 -4.299 1.00 98.12 129 ARG A CA 1
ATOM 1038 C C . ARG A 1 129 ? -12.475 -15.287 -5.175 1.00 98.12 129 ARG A C 1
ATOM 1040 O O . ARG A 1 129 ? -13.373 -14.465 -5.341 1.00 98.12 129 ARG A O 1
ATOM 1047 N N . LEU A 1 130 ? -11.265 -15.140 -5.718 1.00 98.31 130 LEU A N 1
ATOM 1048 C CA . LEU A 1 130 ? -10.952 -14.023 -6.606 1.00 98.31 130 LEU A CA 1
ATOM 1049 C C . LEU A 1 130 ? -11.654 -14.160 -7.964 1.00 98.31 130 LEU A C 1
ATOM 1051 O O . LEU A 1 130 ? -12.111 -13.154 -8.503 1.00 98.31 130 LEU A O 1
ATOM 1055 N N . ASP A 1 131 ? -11.787 -15.380 -8.488 1.00 98.25 131 ASP A N 1
ATOM 1056 C CA . ASP A 1 131 ? -12.589 -15.665 -9.682 1.00 98.25 131 ASP A CA 1
ATOM 1057 C C . ASP A 1 131 ? -14.059 -15.297 -9.477 1.00 98.25 131 ASP A C 1
ATOM 1059 O O . ASP A 1 131 ? -14.615 -14.540 -10.273 1.00 98.25 131 ASP A O 1
ATOM 1063 N N . GLU A 1 132 ? -14.662 -15.757 -8.379 1.00 98.19 132 GLU A N 1
ATOM 1064 C CA . GLU A 1 132 ? -16.040 -15.423 -8.010 1.00 98.19 132 GLU A CA 1
ATOM 1065 C C . GLU A 1 132 ? -16.233 -13.907 -7.875 1.00 98.19 132 GLU A C 1
ATOM 1067 O O . GLU A 1 132 ? -17.187 -13.345 -8.416 1.00 98.19 132 GLU A O 1
ATOM 1072 N N . ALA A 1 133 ? -15.304 -13.222 -7.201 1.00 98.31 133 ALA A N 1
ATOM 1073 C CA . ALA A 1 133 ? -15.362 -11.777 -7.026 1.00 98.31 133 ALA A CA 1
ATOM 1074 C C . ALA A 1 133 ? -15.201 -11.016 -8.354 1.00 98.31 133 ALA A C 1
ATOM 1076 O O . ALA A 1 133 ? -15.936 -10.056 -8.604 1.00 98.31 133 ALA A O 1
ATOM 1077 N N . ARG A 1 134 ? -14.286 -11.450 -9.233 1.00 98.00 134 ARG A N 1
ATOM 1078 C CA . ARG A 1 134 ? -14.144 -10.890 -10.585 1.00 98.00 134 ARG A CA 1
ATOM 1079 C C . ARG A 1 134 ? -15.421 -11.106 -11.389 1.00 98.00 134 ARG A C 1
ATOM 1081 O O . ARG A 1 134 ? -15.884 -10.177 -12.042 1.00 98.00 134 ARG A O 1
ATOM 1088 N N . ASP A 1 135 ? -15.997 -12.301 -11.360 1.00 97.69 135 ASP A N 1
ATOM 1089 C CA . ASP A 1 135 ? -17.187 -12.625 -12.148 1.00 97.69 135 ASP A CA 1
ATOM 1090 C C . ASP A 1 135 ? -18.424 -11.881 -11.635 1.00 97.69 135 ASP A C 1
ATOM 1092 O O . ASP A 1 135 ? -19.233 -11.410 -12.436 1.00 97.69 135 ASP A O 1
ATOM 1096 N N . MET A 1 136 ? -18.524 -11.665 -10.321 1.00 97.81 136 MET A N 1
ATOM 1097 C CA . MET A 1 136 ? -19.515 -10.772 -9.719 1.00 97.81 136 MET A CA 1
ATOM 1098 C C . MET A 1 136 ? -19.335 -9.323 -10.199 1.00 97.81 136 MET A C 1
ATOM 1100 O O . MET A 1 136 ? -20.311 -8.672 -10.570 1.00 97.81 136 MET A O 1
ATOM 1104 N N . PHE A 1 137 ? -18.093 -8.833 -10.257 1.00 98.44 137 PHE A N 1
ATOM 1105 C CA . PHE A 1 137 ? -17.772 -7.484 -10.730 1.00 98.44 137 PHE A CA 1
ATOM 1106 C C . PHE A 1 137 ? -18.050 -7.302 -12.230 1.00 98.44 137 PHE A C 1
ATOM 1108 O O . PHE A 1 137 ? -18.671 -6.323 -12.649 1.00 98.44 137 PHE A O 1
ATOM 1115 N N . MET A 1 138 ? -17.593 -8.235 -13.063 1.00 97.75 138 MET A N 1
ATOM 1116 C CA . MET A 1 138 ? -17.702 -8.139 -14.519 1.00 97.75 138 MET A CA 1
ATOM 1117 C C . MET A 1 138 ? -19.103 -8.486 -15.030 1.00 97.75 138 MET A C 1
ATOM 1119 O O . MET A 1 138 ? -19.579 -7.867 -15.983 1.00 97.75 138 MET A O 1
ATOM 1123 N N . GLY A 1 139 ? -19.775 -9.429 -14.370 1.00 97.19 139 GLY A N 1
ATOM 1124 C CA . GLY A 1 139 ? -21.067 -9.973 -14.761 1.00 97.19 139 GLY A CA 1
ATOM 1125 C C . GLY A 1 139 ? -20.998 -11.156 -15.733 1.00 97.19 139 GLY A C 1
ATOM 1126 O O . GLY A 1 139 ? -19.909 -11.623 -16.099 1.00 97.19 139 GLY A O 1
ATOM 1127 N N . PRO A 1 140 ? -22.183 -11.647 -16.143 1.00 95.62 140 PRO A N 1
ATOM 1128 C CA . PRO A 1 140 ? -22.322 -12.702 -17.139 1.00 95.62 140 PRO A CA 1
ATOM 1129 C C . PRO A 1 140 ? -21.607 -12.355 -18.446 1.00 95.62 140 PRO A C 1
ATOM 1131 O O . PRO A 1 140 ? -21.535 -11.196 -18.853 1.00 95.62 140 PRO A O 1
ATOM 1134 N N . GLU A 1 141 ? -21.053 -13.367 -19.108 1.00 94.06 141 GLU A N 1
ATOM 1135 C CA . GLU A 1 141 ? -20.199 -13.172 -20.282 1.00 94.06 141 GLU A CA 1
ATOM 1136 C C . GLU A 1 141 ? -20.935 -12.575 -21.496 1.00 94.06 141 GLU A C 1
ATOM 1138 O O . GLU A 1 141 ? -20.316 -11.964 -22.366 1.00 94.06 141 GLU A O 1
ATOM 1143 N N . ASP A 1 142 ? -22.242 -12.781 -21.589 1.00 95.50 142 ASP A N 1
ATOM 1144 C CA . ASP A 1 142 ? -23.135 -12.240 -22.614 1.00 95.50 142 ASP A CA 1
ATOM 1145 C C . ASP A 1 142 ? -23.544 -10.780 -22.356 1.00 95.50 142 ASP A C 1
ATOM 1147 O O . ASP A 1 142 ? -23.949 -10.092 -23.289 1.00 95.50 142 ASP A O 1
ATOM 1151 N N . GLU A 1 143 ? -23.364 -10.274 -21.132 1.00 95.56 143 GLU A N 1
ATOM 1152 C CA . GLU A 1 143 ? -23.632 -8.875 -20.778 1.00 95.56 143 GLU A CA 1
ATOM 1153 C C . GLU A 1 143 ? -22.389 -7.966 -20.806 1.00 95.56 143 GLU A C 1
ATOM 1155 O O . GLU A 1 143 ? -22.474 -6.769 -20.491 1.00 95.56 143 GLU A O 1
ATOM 1160 N N . ILE A 1 144 ? -21.218 -8.525 -21.115 1.00 96.25 144 ILE A N 1
ATOM 1161 C CA . ILE A 1 144 ? -19.972 -7.765 -21.229 1.00 96.25 144 ILE A CA 1
ATOM 1162 C C . ILE A 1 144 ? -19.842 -7.233 -22.651 1.00 96.25 144 ILE A C 1
ATOM 1164 O O . ILE A 1 144 ? -19.925 -7.973 -23.631 1.00 96.25 144 ILE A O 1
ATOM 1168 N N . THR A 1 145 ? -19.596 -5.932 -22.743 1.00 94.62 145 THR A N 1
ATOM 1169 C CA . THR A 1 145 ? -19.401 -5.186 -23.992 1.00 94.62 145 THR A CA 1
ATOM 1170 C C . THR A 1 145 ? -18.181 -4.293 -23.838 1.00 94.62 145 THR A C 1
ATOM 1172 O O . THR A 1 145 ? -17.870 -3.945 -22.709 1.00 94.62 145 THR A O 1
ATOM 1175 N N . GLU A 1 146 ? -17.573 -3.819 -24.927 1.00 91.06 146 GLU A N 1
ATOM 1176 C CA . GLU A 1 146 ? -16.390 -2.927 -24.911 1.00 91.06 146 GLU A CA 1
ATOM 1177 C C . GLU A 1 146 ? -16.566 -1.679 -24.016 1.00 91.06 146 GLU A C 1
ATOM 1179 O O . GLU A 1 146 ? -15.639 -1.156 -23.378 1.00 91.06 146 GLU A O 1
ATOM 1184 N N . THR A 1 147 ? -17.804 -1.195 -23.937 1.00 92.25 147 THR A N 1
ATOM 1185 C CA . THR A 1 147 ? -18.178 0.026 -23.225 1.00 92.25 147 THR A CA 1
ATOM 1186 C C . THR A 1 147 ? -18.760 -0.225 -21.839 1.00 92.25 147 THR A C 1
ATOM 1188 O O . THR A 1 147 ? -18.927 0.741 -21.098 1.00 92.25 147 THR A O 1
ATOM 1191 N N . SER A 1 148 ? -19.054 -1.471 -21.450 1.00 94.38 148 SER A N 1
ATOM 1192 C CA . SER A 1 148 ? -19.710 -1.724 -20.165 1.00 94.38 148 SER A CA 1
ATOM 1193 C C . SER A 1 148 ? -19.502 -3.127 -19.585 1.00 94.38 148 SER A C 1
ATOM 1195 O O . SER A 1 148 ? -19.759 -4.130 -20.254 1.00 94.38 148 SER A O 1
ATOM 1197 N N . VAL A 1 149 ? -19.192 -3.172 -18.286 1.00 97.12 149 VAL A N 1
ATOM 1198 C CA . VAL A 1 149 ? -19.295 -4.346 -17.398 1.00 97.12 149 VAL A CA 1
ATOM 1199 C C . VAL A 1 149 ? -20.390 -4.159 -16.334 1.00 97.12 149 VAL A C 1
ATOM 1201 O O . VAL A 1 149 ? -20.891 -3.050 -16.132 1.00 97.12 149 VAL A O 1
ATOM 1204 N N . ARG A 1 150 ? -20.778 -5.233 -15.629 1.00 97.69 150 ARG A N 1
ATOM 1205 C CA . ARG A 1 150 ? -21.863 -5.212 -14.624 1.00 97.69 150 ARG A CA 1
ATOM 1206 C C . ARG A 1 150 ? -21.654 -4.175 -13.529 1.00 97.69 150 ARG A C 1
ATOM 1208 O O . ARG A 1 150 ? -22.593 -3.435 -13.242 1.00 97.69 150 ARG A O 1
ATOM 1215 N N . PHE A 1 151 ? -20.448 -4.079 -12.964 1.00 98.00 151 PHE A N 1
ATOM 1216 C CA . PHE A 1 151 ? -20.141 -3.130 -11.891 1.00 98.00 151 PHE A CA 1
ATOM 1217 C C . PHE A 1 151 ? -20.553 -1.696 -12.248 1.00 98.00 151 PHE A C 1
ATOM 1219 O O . PHE A 1 151 ? -21.234 -1.040 -11.465 1.00 98.00 151 PHE A O 1
ATOM 1226 N N . GLU A 1 152 ? -20.252 -1.241 -13.469 1.00 97.50 152 GLU A N 1
ATOM 1227 C CA . GLU A 1 152 ? -20.576 0.106 -13.966 1.00 97.50 152 GLU A CA 1
ATOM 1228 C C . GLU A 1 152 ? -22.091 0.390 -14.019 1.00 97.50 152 GLU A C 1
ATOM 1230 O O . GLU A 1 152 ? -22.511 1.550 -14.026 1.00 97.50 152 GLU A O 1
ATOM 1235 N N . ARG A 1 153 ? -22.926 -0.657 -14.030 1.00 96.81 153 ARG A N 1
ATOM 1236 C CA . ARG A 1 153 ? -24.392 -0.575 -14.117 1.00 96.81 153 ARG A CA 1
ATOM 1237 C C . ARG A 1 153 ? -25.098 -0.692 -12.763 1.00 96.81 153 ARG A C 1
ATOM 1239 O O . ARG A 1 153 ? -26.304 -0.431 -12.701 1.00 96.81 153 ARG A O 1
ATOM 1246 N N . LEU A 1 154 ? -24.377 -1.052 -11.696 1.00 97.25 154 LEU A N 1
ATOM 1247 C CA . LEU A 1 154 ? -24.948 -1.275 -10.364 1.00 97.25 154 LEU A CA 1
ATOM 1248 C C . LEU A 1 154 ? -25.637 -0.025 -9.800 1.00 97.25 154 LEU A C 1
ATOM 1250 O O . LEU A 1 154 ? -25.399 1.107 -10.230 1.00 97.25 154 LEU A O 1
ATOM 1254 N N . LYS A 1 155 ? -26.527 -0.240 -8.821 1.00 95.31 155 LYS A N 1
ATOM 1255 C CA . LYS A 1 155 ? -27.249 0.829 -8.119 1.00 95.31 155 LYS A CA 1
ATOM 1256 C C . LYS A 1 155 ? -26.954 0.810 -6.608 1.00 95.31 155 LYS A C 1
ATOM 1258 O O . LYS A 1 155 ? -27.098 -0.236 -5.973 1.00 95.31 155 LYS A O 1
ATOM 1263 N N . PRO A 1 156 ? -26.577 1.959 -6.005 1.00 94.56 156 PRO A N 1
ATOM 1264 C CA . PRO A 1 156 ? -26.259 3.236 -6.662 1.00 94.56 156 PRO A CA 1
ATOM 1265 C C . PRO A 1 156 ? -25.072 3.104 -7.632 1.00 94.56 156 PRO A C 1
ATOM 1267 O O . PRO A 1 156 ? -24.276 2.184 -7.495 1.00 94.56 156 PRO A O 1
ATOM 1270 N N . THR A 1 157 ? -24.983 3.999 -8.623 1.00 95.88 157 THR A N 1
ATOM 1271 C CA . THR A 1 157 ? -23.893 3.959 -9.611 1.00 95.88 157 THR A CA 1
ATOM 1272 C C . THR A 1 157 ? -22.544 4.098 -8.892 1.00 95.88 157 THR A C 1
ATOM 1274 O O . THR A 1 157 ? -22.398 5.051 -8.111 1.00 95.88 157 THR A O 1
ATOM 1277 N N . PRO A 1 158 ? -21.569 3.200 -9.136 1.00 96.88 158 PRO A N 1
ATOM 1278 C CA . PRO A 1 158 ? -20.247 3.327 -8.544 1.00 96.88 158 PRO A CA 1
ATOM 1279 C C . PRO A 1 158 ? -19.592 4.646 -8.947 1.00 96.88 158 PRO A C 1
ATOM 1281 O O . PRO A 1 158 ? -19.715 5.112 -10.080 1.00 96.88 158 PRO A O 1
ATOM 1284 N N . LYS A 1 159 ? -18.871 5.251 -8.010 1.00 96.56 159 LYS A N 1
ATOM 1285 C CA . LYS A 1 159 ? -18.142 6.496 -8.225 1.00 96.56 159 LYS A CA 1
ATOM 1286 C C . LYS A 1 159 ? -16.695 6.179 -8.587 1.00 96.56 159 LYS A C 1
ATOM 1288 O O . LYS A 1 159 ? -15.975 5.663 -7.724 1.00 96.56 159 LYS A O 1
ATOM 1293 N N . PRO A 1 160 ? -16.264 6.458 -9.828 1.00 96.56 160 PRO A N 1
ATOM 1294 C CA . PRO A 1 160 ? -14.861 6.334 -10.182 1.00 96.56 160 PRO A CA 1
ATOM 1295 C C . PRO A 1 160 ? -14.036 7.418 -9.485 1.00 96.56 160 PRO A C 1
ATOM 1297 O O . PRO A 1 160 ? -14.571 8.440 -9.046 1.00 96.56 160 PRO A O 1
ATOM 1300 N N . VAL A 1 161 ? -12.722 7.211 -9.407 1.00 93.75 161 VAL A N 1
ATOM 1301 C CA . VAL A 1 161 ? -11.781 8.171 -8.810 1.00 93.75 161 VAL A CA 1
ATOM 1302 C C . VAL A 1 161 ? -11.794 9.496 -9.577 1.00 93.75 161 VAL A C 1
ATOM 1304 O O . VAL A 1 161 ? -11.708 10.569 -8.981 1.00 93.75 161 VAL A O 1
ATOM 1307 N N . LYS A 1 162 ? -11.975 9.427 -10.900 1.00 93.19 162 LYS A N 1
ATOM 1308 C CA . LYS A 1 162 ? -12.249 10.574 -11.766 1.00 93.19 162 LYS A CA 1
ATOM 1309 C C . LYS A 1 162 ? -13.438 10.259 -12.669 1.00 93.19 162 LYS A C 1
ATOM 1311 O O . LYS A 1 162 ? -13.516 9.172 -13.239 1.00 93.19 162 LYS A O 1
ATOM 1316 N N . THR A 1 163 ? -14.361 11.204 -12.822 1.00 92.81 163 THR A N 1
ATOM 1317 C CA . THR A 1 163 ? -15.504 11.057 -13.735 1.00 92.81 163 THR A CA 1
ATOM 1318 C C . THR A 1 163 ? -15.031 10.671 -15.138 1.00 92.81 163 THR A C 1
ATOM 1320 O O . THR A 1 163 ? -14.089 11.270 -15.654 1.00 92.81 163 THR A O 1
ATOM 1323 N N . GLY A 1 164 ? -15.677 9.665 -15.732 1.00 90.06 164 GLY A N 1
ATOM 1324 C CA . GLY A 1 164 ? -15.328 9.146 -17.058 1.00 90.06 164 GLY A CA 1
ATOM 1325 C C . GLY A 1 164 ? -14.145 8.173 -17.082 1.00 90.06 164 GLY A C 1
ATOM 1326 O O . GLY A 1 164 ? -13.749 7.760 -18.162 1.00 90.06 164 GLY A O 1
ATOM 1327 N N . THR A 1 165 ? -13.587 7.799 -15.925 1.00 94.06 165 THR A N 1
ATOM 1328 C CA . THR A 1 165 ? -12.505 6.804 -15.842 1.00 94.06 165 THR A CA 1
ATOM 1329 C C . THR A 1 165 ? -12.992 5.473 -15.280 1.00 94.06 165 THR A C 1
ATOM 1331 O O . THR A 1 165 ? -13.943 5.429 -14.500 1.00 94.06 165 THR A O 1
ATOM 1334 N N . ARG A 1 166 ? -12.297 4.391 -15.635 1.00 95.62 166 ARG A N 1
ATOM 1335 C CA . ARG A 1 166 ? -12.507 3.027 -15.128 1.00 95.62 166 ARG A CA 1
ATOM 1336 C C . ARG A 1 166 ? -11.551 2.661 -13.988 1.00 95.62 166 ARG A C 1
ATOM 1338 O O . ARG A 1 166 ? -10.955 1.585 -13.959 1.00 95.62 166 ARG A O 1
ATOM 1345 N N . CYS A 1 167 ? -11.399 3.596 -13.056 1.00 96.62 167 CYS A N 1
ATOM 1346 C CA . CYS A 1 167 ? -10.636 3.423 -11.826 1.00 96.62 167 CYS A CA 1
ATOM 1347 C C . CYS A 1 167 ? -11.576 3.635 -10.643 1.00 96.62 167 CYS A C 1
ATOM 1349 O O . CYS A 1 167 ? -12.167 4.709 -10.524 1.00 96.62 167 CYS A O 1
ATOM 1351 N N . TRP A 1 168 ? -11.701 2.656 -9.749 1.00 97.75 168 TRP A N 1
ATOM 1352 C CA . TRP A 1 168 ? -12.559 2.754 -8.565 1.00 97.75 168 TRP A CA 1
ATOM 1353 C C . TRP A 1 168 ? -11.781 2.435 -7.302 1.00 97.75 168 TRP A C 1
ATOM 1355 O O . TRP A 1 168 ? -11.255 1.335 -7.157 1.00 97.75 168 TRP A O 1
ATOM 1365 N N . THR A 1 169 ? -11.766 3.362 -6.348 1.00 97.31 169 THR A N 1
ATOM 1366 C CA . THR A 1 169 ? -11.378 3.033 -4.975 1.00 97.31 169 THR A CA 1
ATOM 1367 C C . THR A 1 169 ? -12.468 2.161 -4.360 1.00 97.31 169 THR A C 1
ATOM 1369 O O . THR A 1 169 ? -13.647 2.531 -4.384 1.00 97.31 169 THR A O 1
ATOM 1372 N N . LEU A 1 170 ? -12.072 1.010 -3.825 1.00 97.25 170 LEU A N 1
ATOM 1373 C CA . LEU A 1 170 ? -12.950 0.028 -3.187 1.00 97.25 170 LEU A CA 1
ATOM 1374 C C . LEU A 1 170 ? -12.704 -0.070 -1.671 1.00 97.25 170 LEU A C 1
ATOM 1376 O O . LEU A 1 170 ? -13.601 -0.470 -0.938 1.00 97.25 170 LEU A O 1
ATOM 1380 N N . GLY A 1 171 ? -11.519 0.334 -1.196 1.00 95.00 171 GLY A N 1
ATOM 1381 C CA . GLY A 1 171 ? -11.139 0.318 0.221 1.00 95.00 171 GLY A CA 1
ATOM 1382 C C . GLY A 1 171 ? -11.421 1.622 0.971 1.00 95.00 171 GLY A C 1
ATOM 1383 O O . GLY A 1 171 ? -12.540 2.139 0.943 1.00 95.00 171 GLY A O 1
ATOM 1384 N N . THR A 1 172 ? -10.410 2.169 1.653 1.00 93.06 172 THR A N 1
ATOM 1385 C CA . THR A 1 172 ? -10.484 3.513 2.246 1.00 93.06 172 THR A CA 1
ATOM 1386 C C . THR A 1 172 ? -10.128 4.590 1.220 1.00 93.06 172 THR A C 1
ATOM 1388 O O . THR A 1 172 ? -9.465 4.341 0.212 1.00 93.06 172 THR A O 1
ATOM 1391 N N . SER A 1 173 ? -10.597 5.810 1.463 1.00 92.50 173 SER A N 1
ATOM 1392 C CA . SER A 1 173 ? -10.233 7.004 0.703 1.00 92.50 173 SER A CA 1
ATOM 1393 C C . SER A 1 173 ? -9.712 8.085 1.643 1.00 92.50 173 SER A C 1
ATOM 1395 O O . SER A 1 173 ? -10.298 8.313 2.703 1.00 92.50 173 SER A O 1
ATOM 1397 N N . LEU A 1 174 ? -8.659 8.780 1.212 1.00 88.56 174 LEU A N 1
ATOM 1398 C CA . LEU A 1 174 ? -8.095 9.941 1.892 1.00 88.56 174 LEU A CA 1
ATOM 1399 C C . LEU A 1 174 ? -8.544 11.224 1.186 1.00 88.56 174 LEU A C 1
ATOM 1401 O O . LEU A 1 174 ? -8.297 11.393 -0.006 1.00 88.56 174 LEU A O 1
ATOM 1405 N N . GLU A 1 175 ? -9.158 12.146 1.923 1.00 84.75 175 GLU A N 1
ATOM 1406 C CA . GLU A 1 175 ? -9.438 13.508 1.470 1.00 84.75 175 GLU A CA 1
ATOM 1407 C C . GLU A 1 175 ? -8.233 14.412 1.808 1.00 84.75 175 GLU A C 1
ATOM 1409 O O . GLU A 1 175 ? -8.071 14.798 2.969 1.00 84.75 175 GLU A O 1
ATOM 1414 N N . PRO A 1 176 ? -7.375 14.793 0.838 1.00 82.94 176 PRO A N 1
ATOM 1415 C CA . PRO A 1 176 ? -6.088 15.423 1.155 1.00 82.94 176 PRO A CA 1
ATOM 1416 C C . PRO A 1 176 ? -6.212 16.783 1.853 1.00 82.94 176 PRO A C 1
ATOM 1418 O O . PRO A 1 176 ? -5.381 17.118 2.696 1.00 82.94 176 PRO A O 1
ATOM 1421 N N . ASN A 1 177 ? -7.254 17.551 1.516 1.00 78.75 177 ASN A N 1
ATOM 1422 C CA . ASN A 1 177 ? -7.452 18.921 2.000 1.00 78.75 177 ASN A CA 1
ATOM 1423 C C . ASN A 1 177 ? -7.876 18.978 3.471 1.00 78.75 177 ASN A C 1
ATOM 1425 O O . ASN A 1 177 ? -7.472 19.877 4.202 1.00 78.75 177 ASN A O 1
ATOM 1429 N N . THR A 1 178 ? -8.724 18.047 3.900 1.00 77.31 178 THR A N 1
ATOM 1430 C CA . THR A 1 178 ? -9.208 17.956 5.287 1.00 77.31 178 THR A CA 1
ATOM 1431 C C . THR A 1 178 ? -8.399 16.958 6.110 1.00 77.31 178 THR A C 1
ATOM 1433 O O . THR A 1 178 ? -8.557 16.901 7.333 1.00 77.31 178 THR A O 1
ATOM 1436 N N . ASN A 1 179 ? -7.536 16.197 5.431 1.00 79.44 179 ASN A N 1
ATOM 1437 C CA . ASN A 1 179 ? -6.781 15.074 5.952 1.00 79.44 179 ASN A CA 1
ATOM 1438 C C . ASN A 1 179 ? -7.678 14.010 6.597 1.00 79.44 179 ASN A C 1
ATOM 1440 O O . ASN A 1 179 ? -7.340 13.472 7.648 1.00 79.44 179 ASN A O 1
ATOM 1444 N N . ILE A 1 180 ? -8.855 13.763 6.014 1.00 81.31 180 ILE A N 1
ATOM 1445 C CA . ILE A 1 180 ? -9.829 12.801 6.540 1.00 81.31 180 ILE A CA 1
ATOM 1446 C C . ILE A 1 180 ? -9.681 11.465 5.822 1.00 81.31 180 ILE A C 1
ATOM 1448 O O . ILE A 1 180 ? -9.759 11.408 4.596 1.00 81.31 180 ILE A O 1
ATOM 1452 N N . GLU A 1 181 ? -9.550 10.395 6.599 1.00 87.06 181 GLU A N 1
ATOM 1453 C CA . GLU A 1 181 ? -9.657 9.019 6.122 1.00 87.06 181 GLU A CA 1
ATOM 1454 C C . GLU A 1 181 ? -11.035 8.444 6.487 1.00 87.06 181 GLU A C 1
ATOM 1456 O O . GLU A 1 181 ? -11.533 8.601 7.609 1.00 87.06 181 GLU A O 1
ATOM 1461 N N . ALA A 1 182 ? -11.668 7.778 5.523 1.00 88.88 182 ALA A N 1
ATOM 1462 C CA . ALA A 1 182 ? -12.922 7.057 5.711 1.00 88.88 182 ALA A CA 1
ATOM 1463 C C . ALA A 1 182 ? -13.055 5.924 4.678 1.00 88.88 182 ALA A C 1
ATOM 1465 O O . ALA A 1 182 ? -12.362 5.953 3.655 1.00 88.88 182 ALA A O 1
ATOM 1466 N N . PRO A 1 183 ? -13.982 4.968 4.876 1.00 93.06 183 PRO A N 1
ATOM 1467 C CA . PRO A 1 183 ? -14.403 4.065 3.810 1.00 93.06 183 PRO A CA 1
ATOM 1468 C C . PRO A 1 183 ? -14.755 4.839 2.535 1.00 93.06 183 PRO A C 1
ATOM 1470 O O . PRO A 1 183 ? -15.342 5.926 2.596 1.00 93.06 183 PRO A O 1
ATOM 1473 N N . CYS A 1 184 ? -14.379 4.292 1.379 1.00 93.56 184 CYS A N 1
ATOM 1474 C CA . CYS A 1 184 ? -14.602 4.951 0.101 1.00 93.56 184 CYS A CA 1
ATOM 1475 C C . CYS A 1 184 ? -16.097 5.153 -0.185 1.00 93.56 184 CYS A C 1
ATOM 1477 O O . CYS A 1 184 ? -16.982 4.516 0.393 1.00 93.56 184 CYS A O 1
ATOM 1479 N N . ALA A 1 185 ? -16.396 6.023 -1.149 1.00 92.00 185 ALA A N 1
ATOM 1480 C CA . ALA A 1 185 ? -17.776 6.318 -1.512 1.00 92.00 185 ALA A CA 1
ATOM 1481 C C . ALA A 1 185 ? -18.558 5.094 -2.032 1.00 92.00 185 ALA A C 1
ATOM 1483 O O . ALA A 1 185 ? -19.784 5.091 -1.923 1.00 92.00 185 ALA A O 1
ATOM 1484 N N . ASN A 1 186 ? -17.869 4.080 -2.569 1.00 93.56 186 ASN A N 1
ATOM 1485 C CA . ASN A 1 186 ? -18.475 2.842 -3.072 1.00 93.56 186 ASN A CA 1
ATOM 1486 C C . ASN A 1 186 ? -18.872 1.871 -1.947 1.00 93.56 186 ASN A C 1
ATOM 1488 O O . ASN A 1 186 ? -19.822 1.116 -2.115 1.00 93.56 186 ASN A O 1
ATOM 1492 N N . GLY A 1 187 ? -18.218 1.946 -0.782 1.00 89.69 187 GLY A N 1
ATOM 1493 C CA . GLY A 1 187 ? -18.596 1.198 0.423 1.00 89.69 187 GLY A CA 1
ATOM 1494 C C . GLY A 1 187 ? -19.631 1.909 1.303 1.00 89.69 187 GLY A C 1
ATOM 1495 O O . GLY A 1 187 ? -19.983 1.409 2.370 1.00 89.69 187 GLY A O 1
ATOM 1496 N N . LYS A 1 188 ? -20.106 3.097 0.902 1.00 89.44 188 LYS A N 1
ATOM 1497 C CA . LYS A 1 188 ? -20.959 3.931 1.750 1.00 89.44 188 LYS A CA 1
ATOM 1498 C C . LYS A 1 188 ? -22.396 3.405 1.837 1.00 89.44 188 LYS A C 1
ATOM 1500 O O . LYS A 1 188 ? -23.180 3.553 0.898 1.00 89.44 188 LYS A O 1
ATOM 1505 N N . TRP A 1 189 ? -22.795 3.001 3.037 1.00 88.69 189 TRP A N 1
ATOM 1506 C CA . TRP A 1 189 ? -24.115 2.469 3.339 1.00 88.69 189 TRP A CA 1
ATOM 1507 C C . TRP A 1 189 ? -25.124 3.556 3.721 1.00 88.69 189 TRP A C 1
ATOM 1509 O O . TRP A 1 189 ? -24.847 4.468 4.503 1.00 88.69 189 TRP A O 1
ATOM 1519 N N . LYS A 1 190 ? -26.339 3.455 3.171 1.00 84.56 190 LYS A N 1
ATOM 1520 C CA . LYS A 1 190 ? -27.447 4.405 3.400 1.00 84.56 190 LYS A CA 1
ATOM 1521 C C . LYS A 1 190 ? -28.694 3.733 3.983 1.00 84.56 190 LYS A C 1
ATOM 1523 O O . LYS A 1 190 ? -29.814 4.100 3.644 1.00 84.56 190 LYS A O 1
ATOM 1528 N N . GLY A 1 191 ? -28.504 2.726 4.834 1.00 81.25 191 GLY A N 1
ATOM 1529 C CA . GLY A 1 191 ? -29.604 2.008 5.487 1.00 81.25 191 GLY A CA 1
ATOM 1530 C C . GLY A 1 191 ? -30.124 0.783 4.730 1.00 81.25 191 GLY A C 1
ATOM 1531 O O . GLY A 1 191 ? -30.957 0.061 5.266 1.00 81.25 191 GLY A O 1
ATOM 1532 N N . GLN A 1 192 ? -29.630 0.524 3.517 1.00 88.19 192 GLN A N 1
ATOM 1533 C CA . GLN A 1 192 ? -29.965 -0.663 2.736 1.00 88.19 192 GLN A CA 1
ATOM 1534 C C . GLN A 1 192 ? -28.702 -1.232 2.093 1.00 88.19 192 GLN A C 1
ATOM 1536 O O . GLN A 1 192 ? -27.937 -0.503 1.457 1.00 88.19 192 GLN A O 1
ATOM 1541 N N . THR A 1 193 ? -28.502 -2.537 2.261 1.00 92.94 193 THR A N 1
ATOM 1542 C CA . THR A 1 193 ? -27.469 -3.286 1.546 1.00 92.94 193 THR A CA 1
ATOM 1543 C C . THR A 1 193 ? -27.868 -3.412 0.086 1.00 92.94 193 THR A C 1
ATOM 1545 O O . THR A 1 193 ? -29.016 -3.717 -0.234 1.00 92.94 193 THR A O 1
ATOM 1548 N N . THR A 1 194 ? -26.923 -3.126 -0.798 1.00 95.44 194 THR A N 1
ATOM 1549 C CA . THR A 1 194 ? -27.120 -3.211 -2.245 1.00 95.44 194 THR A CA 1
ATOM 1550 C C . THR A 1 194 ? -26.050 -4.103 -2.842 1.00 95.44 194 THR A C 1
ATOM 1552 O O . THR A 1 194 ? -24.994 -4.299 -2.244 1.00 95.44 194 THR A O 1
ATOM 1555 N N . GLU A 1 195 ? -26.289 -4.553 -4.063 1.00 96.75 195 GLU A N 1
ATOM 1556 C CA . GLU A 1 195 ? -25.345 -5.356 -4.837 1.00 96.75 195 GLU A CA 1
ATOM 1557 C C . GLU A 1 195 ? -23.970 -4.681 -5.010 1.00 96.75 195 GLU A C 1
ATOM 1559 O O . GLU A 1 195 ? -22.946 -5.360 -5.044 1.00 96.75 195 GLU A O 1
ATOM 1564 N N . LEU A 1 196 ? -23.915 -3.340 -5.046 1.00 96.62 196 LEU A N 1
ATOM 1565 C CA . LEU A 1 196 ? -22.648 -2.597 -5.031 1.00 96.62 196 LEU A CA 1
ATOM 1566 C C . LEU A 1 196 ? -21.820 -2.919 -3.781 1.00 96.62 196 LEU A C 1
ATOM 1568 O O . LEU A 1 196 ? -20.611 -3.119 -3.886 1.00 96.62 196 LEU A O 1
ATOM 1572 N N . HIS A 1 197 ? -22.459 -2.967 -2.611 1.00 96.06 197 HIS A N 1
ATOM 1573 C CA . HIS A 1 197 ? -21.779 -3.256 -1.350 1.00 96.06 197 HIS A CA 1
ATOM 1574 C C . HIS A 1 197 ? -21.279 -4.698 -1.320 1.00 96.06 197 HIS A C 1
ATOM 1576 O O . HIS A 1 197 ? -20.144 -4.939 -0.925 1.00 96.06 197 HIS A O 1
ATOM 1582 N N . GLU A 1 198 ? -22.103 -5.644 -1.770 1.00 97.25 198 GLU A N 1
ATOM 1583 C CA . GLU A 1 198 ? -21.748 -7.066 -1.833 1.00 97.25 198 GLU A CA 1
ATOM 1584 C C . GLU A 1 198 ? -20.582 -7.303 -2.799 1.00 97.25 198 GLU A C 1
ATOM 1586 O O . GLU A 1 198 ? -19.595 -7.931 -2.422 1.00 97.25 198 GLU A O 1
ATOM 1591 N N . THR A 1 199 ? -20.637 -6.701 -3.991 1.00 97.88 199 THR A N 1
ATOM 1592 C CA . THR A 1 199 ? -19.566 -6.788 -4.996 1.00 97.88 199 THR A CA 1
ATOM 1593 C C . THR A 1 199 ? -18.274 -6.147 -4.499 1.00 97.88 199 THR A C 1
ATOM 1595 O O . THR A 1 199 ? -17.203 -6.742 -4.604 1.00 97.88 199 THR A O 1
ATOM 1598 N N . THR A 1 200 ? -18.360 -4.951 -3.906 1.00 97.50 200 THR A N 1
ATOM 1599 C CA . THR A 1 200 ? -17.196 -4.259 -3.327 1.00 97.50 200 THR A CA 1
ATOM 1600 C C . THR A 1 200 ? -16.567 -5.107 -2.226 1.00 97.50 200 THR A C 1
ATOM 1602 O O . THR A 1 200 ? -15.359 -5.339 -2.246 1.00 97.50 200 THR A O 1
ATOM 1605 N N . ARG A 1 201 ? -17.385 -5.634 -1.307 1.00 97.31 201 ARG A N 1
ATOM 1606 C CA . ARG A 1 201 ? -16.924 -6.484 -0.209 1.00 97.31 201 ARG A CA 1
ATOM 1607 C C . ARG A 1 201 ? -16.259 -7.757 -0.723 1.00 97.31 201 ARG A C 1
ATOM 1609 O O . ARG A 1 201 ? -15.189 -8.102 -0.228 1.00 97.31 201 ARG A O 1
ATOM 1616 N N . ALA A 1 202 ? -16.858 -8.431 -1.705 1.00 98.00 202 ALA A N 1
ATOM 1617 C CA . ALA A 1 202 ? -16.313 -9.650 -2.297 1.00 98.00 202 ALA A CA 1
ATOM 1618 C C . ALA A 1 202 ? -14.936 -9.401 -2.928 1.00 98.00 202 ALA A C 1
ATOM 1620 O O . ALA A 1 202 ? -13.982 -10.111 -2.608 1.00 98.00 202 ALA A O 1
ATOM 1621 N N . VAL A 1 203 ? -14.810 -8.349 -3.746 1.00 98.31 203 VAL A N 1
ATOM 1622 C CA . VAL A 1 203 ? -13.545 -7.985 -4.403 1.00 98.31 203 VAL A CA 1
ATOM 1623 C C . VAL A 1 203 ? -12.478 -7.603 -3.385 1.00 98.31 203 VAL A C 1
ATOM 1625 O O . VAL A 1 203 ? -11.404 -8.193 -3.407 1.00 98.31 203 VAL A O 1
ATOM 1628 N N . VAL A 1 204 ? -12.775 -6.681 -2.462 1.00 98.31 204 VAL A N 1
ATOM 1629 C CA . VAL A 1 204 ? -11.808 -6.220 -1.449 1.00 98.31 204 VAL A CA 1
ATOM 1630 C C . VAL A 1 204 ? -11.364 -7.367 -0.543 1.00 98.31 204 VAL A C 1
ATOM 1632 O O . VAL A 1 204 ? -10.188 -7.469 -0.211 1.00 98.31 204 VAL A O 1
ATOM 1635 N N . THR A 1 205 ? -12.277 -8.260 -0.159 1.00 98.19 205 THR A N 1
ATOM 1636 C CA . THR A 1 205 ? -11.934 -9.414 0.683 1.00 98.19 205 THR A CA 1
ATOM 1637 C C . THR A 1 205 ? -11.027 -10.389 -0.065 1.00 98.19 205 THR A C 1
ATOM 1639 O O . THR A 1 205 ? -9.951 -10.722 0.427 1.00 98.19 205 THR A O 1
ATOM 1642 N N . ALA A 1 206 ? -11.432 -10.828 -1.262 1.00 98.31 206 ALA A N 1
ATOM 1643 C CA . ALA A 1 206 ? -10.686 -11.823 -2.028 1.00 98.31 206 ALA A CA 1
ATOM 1644 C C . ALA A 1 206 ? -9.312 -11.303 -2.473 1.00 98.31 206 ALA A C 1
ATOM 1646 O O . ALA A 1 206 ? -8.311 -12.010 -2.340 1.00 98.31 206 ALA A O 1
ATOM 1647 N N . SER A 1 207 ? -9.248 -10.060 -2.959 1.00 98.44 207 SER A N 1
ATOM 1648 C CA . SER A 1 207 ? -8.000 -9.481 -3.449 1.00 98.44 207 SER A CA 1
ATOM 1649 C C . SER A 1 207 ? -7.037 -9.154 -2.317 1.00 98.44 207 SER A C 1
ATOM 1651 O O . SER A 1 207 ? -5.850 -9.431 -2.458 1.00 98.44 207 SER A O 1
ATOM 1653 N N . THR A 1 208 ? -7.517 -8.654 -1.169 1.00 98.62 208 THR A N 1
ATOM 1654 C CA . THR A 1 208 ? -6.623 -8.396 -0.033 1.00 98.62 208 THR A CA 1
ATOM 1655 C C . THR A 1 208 ? -6.094 -9.689 0.568 1.00 98.62 208 THR A C 1
ATOM 1657 O O . THR A 1 208 ? -4.921 -9.741 0.917 1.00 98.62 208 THR A O 1
ATOM 1660 N N . SER A 1 209 ? -6.899 -10.754 0.651 1.00 98.19 209 SER A N 1
ATOM 1661 C CA . SER A 1 209 ? -6.376 -12.069 1.044 1.00 98.19 209 SER A CA 1
ATOM 1662 C C . SER A 1 209 ? -5.233 -12.516 0.128 1.00 98.19 209 SER A C 1
ATOM 1664 O O . SER A 1 209 ? -4.204 -12.955 0.631 1.00 98.19 209 SER A O 1
ATOM 1666 N N . MET A 1 210 ? -5.368 -12.329 -1.190 1.00 98.25 210 MET A N 1
ATOM 1667 C CA . MET A 1 210 ? -4.286 -12.618 -2.132 1.00 98.25 210 MET A CA 1
ATOM 1668 C C . MET A 1 210 ? -3.075 -11.697 -1.917 1.00 98.25 210 MET A C 1
ATOM 1670 O O . MET A 1 210 ? -1.967 -12.193 -1.760 1.00 98.25 210 MET A O 1
ATOM 1674 N N . ALA A 1 211 ? -3.264 -10.383 -1.798 1.00 98.50 211 ALA A N 1
ATOM 1675 C CA . ALA A 1 211 ? -2.168 -9.447 -1.537 1.00 98.50 211 ALA A CA 1
ATOM 1676 C C . ALA A 1 211 ? -1.420 -9.749 -0.221 1.00 98.50 211 ALA A C 1
ATOM 1678 O O . ALA A 1 211 ? -0.211 -9.555 -0.127 1.00 98.50 211 ALA A O 1
ATOM 1679 N N . MET A 1 212 ? -2.103 -10.277 0.799 1.00 98.44 212 MET A N 1
ATOM 1680 C CA . MET A 1 212 ? -1.441 -10.713 2.032 1.00 98.44 212 MET A CA 1
ATOM 1681 C C . MET A 1 212 ? -0.633 -12.004 1.859 1.00 98.44 212 MET A C 1
ATOM 1683 O O . MET A 1 212 ? 0.381 -12.162 2.538 1.00 98.44 212 MET A O 1
ATOM 1687 N N . GLU A 1 213 ? -1.008 -12.891 0.930 1.00 97.81 213 GLU A N 1
ATOM 1688 C CA . GLU A 1 213 ? -0.139 -14.001 0.517 1.00 97.81 213 GLU A CA 1
ATOM 1689 C C . GLU A 1 213 ? 1.141 -13.474 -0.168 1.00 97.81 213 GLU A C 1
ATOM 1691 O O . GLU A 1 213 ? 2.205 -14.046 0.053 1.00 97.81 213 GLU A O 1
ATOM 1696 N N . ASP A 1 214 ? 1.094 -12.358 -0.917 1.00 97.94 214 ASP A N 1
ATOM 1697 C CA . ASP A 1 214 ? 2.309 -11.699 -1.450 1.00 97.94 214 ASP A CA 1
ATOM 1698 C C . ASP A 1 214 ? 3.189 -11.133 -0.343 1.00 97.94 214 ASP A C 1
ATOM 1700 O O . ASP A 1 214 ? 4.395 -11.376 -0.309 1.00 97.94 214 ASP A O 1
ATOM 1704 N N . MET A 1 215 ? 2.583 -10.391 0.583 1.00 98.12 215 MET A N 1
ATOM 1705 C CA . MET A 1 215 ? 3.298 -9.750 1.683 1.00 98.12 215 MET A CA 1
ATOM 1706 C C . MET A 1 215 ? 3.915 -10.770 2.654 1.00 98.12 215 MET A C 1
ATOM 1708 O O . MET A 1 215 ? 4.951 -10.495 3.258 1.00 98.12 215 MET A O 1
ATOM 1712 N N . ALA A 1 216 ? 3.354 -11.980 2.758 1.00 97.69 216 ALA A N 1
ATOM 1713 C CA . ALA A 1 216 ? 3.966 -13.087 3.498 1.00 97.69 216 ALA A CA 1
ATOM 1714 C C . ALA A 1 216 ? 5.317 -13.543 2.905 1.00 97.69 216 ALA A C 1
ATOM 1716 O O . ALA A 1 216 ? 6.104 -14.193 3.598 1.00 97.69 216 ALA A O 1
ATOM 1717 N N . HIS A 1 217 ? 5.603 -13.172 1.652 1.00 97.50 217 HIS A N 1
ATOM 1718 C CA . HIS A 1 217 ? 6.872 -13.394 0.961 1.00 97.50 217 HIS A CA 1
ATOM 1719 C C . HIS A 1 217 ? 7.738 -12.124 0.886 1.00 97.50 217 HIS A C 1
ATOM 1721 O O . HIS A 1 217 ? 8.717 -12.100 0.147 1.00 97.50 217 HIS A O 1
ATOM 1727 N N . ALA A 1 218 ? 7.419 -11.067 1.636 1.00 97.75 218 ALA A N 1
ATOM 1728 C CA . ALA A 1 218 ? 8.337 -9.945 1.823 1.00 97.75 218 ALA A CA 1
ATOM 1729 C C . ALA A 1 218 ? 9.514 -10.351 2.740 1.00 97.75 218 ALA A C 1
ATOM 1731 O O . ALA A 1 218 ? 9.385 -11.315 3.506 1.00 97.75 218 ALA A O 1
ATOM 1732 N N . PRO A 1 219 ? 10.640 -9.614 2.735 1.00 96.19 219 PRO A N 1
ATOM 1733 C CA . PRO A 1 219 ? 11.700 -9.796 3.729 1.00 96.19 219 PRO A CA 1
ATOM 1734 C C . PRO A 1 219 ? 11.153 -9.762 5.162 1.00 96.19 219 PRO A C 1
ATOM 1736 O O . PRO A 1 219 ? 10.232 -9.001 5.462 1.00 96.19 219 PRO A O 1
ATOM 1739 N N . ALA A 1 220 ? 11.728 -10.560 6.067 1.00 96.50 220 ALA A N 1
ATOM 1740 C CA . ALA A 1 220 ? 11.237 -10.664 7.445 1.00 96.50 220 ALA A CA 1
ATOM 1741 C C . ALA A 1 220 ? 11.206 -9.301 8.162 1.00 96.50 220 ALA A C 1
ATOM 1743 O O . ALA A 1 220 ? 10.206 -8.968 8.793 1.00 96.50 220 ALA A O 1
ATOM 1744 N N . GLU A 1 221 ? 12.251 -8.484 7.981 1.00 96.75 221 GLU A N 1
ATOM 1745 C CA . GLU A 1 221 ? 12.325 -7.122 8.524 1.00 96.75 221 GLU A CA 1
ATOM 1746 C C . GLU A 1 221 ? 11.133 -6.261 8.073 1.00 96.75 221 GLU A C 1
ATOM 1748 O O . GLU A 1 221 ? 10.484 -5.634 8.908 1.00 96.75 221 GLU A O 1
ATOM 1753 N N . VAL A 1 222 ? 10.796 -6.292 6.777 1.00 98.00 222 VAL A N 1
ATOM 1754 C CA . VAL A 1 222 ? 9.645 -5.566 6.216 1.00 98.00 222 VAL A CA 1
ATOM 1755 C C . VAL A 1 222 ? 8.356 -6.011 6.905 1.00 98.00 222 VAL A C 1
ATOM 1757 O O . VAL A 1 222 ? 7.580 -5.180 7.369 1.00 98.00 222 VAL A O 1
ATOM 1760 N N . GLN A 1 223 ? 8.122 -7.322 7.011 1.00 98.19 223 GLN A N 1
ATOM 1761 C CA . GLN A 1 223 ? 6.904 -7.837 7.641 1.00 98.19 223 GLN A CA 1
ATOM 1762 C C . GLN A 1 223 ? 6.800 -7.429 9.113 1.00 98.19 223 GLN A C 1
ATOM 1764 O O . GLN A 1 223 ? 5.718 -7.062 9.566 1.00 98.19 223 GLN A O 1
ATOM 1769 N N . GLU A 1 224 ? 7.901 -7.502 9.861 1.00 98.12 224 GLU A N 1
ATOM 1770 C CA . GLU A 1 224 ? 7.942 -7.126 11.274 1.00 98.12 224 GLU A CA 1
ATOM 1771 C C . GLU A 1 224 ? 7.653 -5.640 11.486 1.00 98.12 224 GLU A C 1
ATOM 1773 O O . GLU A 1 224 ? 6.839 -5.304 12.346 1.00 98.12 224 GLU A O 1
ATOM 1778 N N . VAL A 1 225 ? 8.282 -4.762 10.697 1.00 98.25 225 VAL A N 1
ATOM 1779 C CA . VAL A 1 225 ? 8.073 -3.312 10.799 1.00 98.25 225 VAL A CA 1
ATOM 1780 C C . VAL A 1 225 ? 6.623 -2.960 10.485 1.00 98.25 225 VAL A C 1
ATOM 1782 O O . VAL A 1 225 ? 5.984 -2.286 11.288 1.00 98.25 225 VAL A O 1
ATOM 1785 N N . LEU A 1 226 ? 6.070 -3.477 9.382 1.00 98.25 226 LEU A N 1
ATOM 1786 C CA . LEU A 1 226 ? 4.695 -3.167 8.985 1.00 98.25 226 LEU A CA 1
ATOM 1787 C C . LEU A 1 226 ? 3.656 -3.735 9.970 1.00 98.25 226 LEU A C 1
ATOM 1789 O O . LEU A 1 226 ? 2.675 -3.061 10.282 1.00 98.25 226 LEU A O 1
ATOM 1793 N N . LYS A 1 227 ? 3.867 -4.947 10.509 1.00 98.06 227 LYS A N 1
ATOM 1794 C CA . LYS A 1 227 ? 3.008 -5.512 11.571 1.00 98.06 227 LYS A CA 1
ATOM 1795 C C . LYS A 1 227 ? 3.068 -4.673 12.841 1.00 98.06 227 LYS A C 1
ATOM 1797 O O . LYS A 1 227 ? 2.027 -4.392 13.432 1.00 98.06 227 LYS A O 1
ATOM 1802 N N . GLY A 1 228 ? 4.274 -4.280 13.249 1.00 97.44 228 GLY A N 1
ATOM 1803 C CA . GLY A 1 228 ? 4.483 -3.416 14.402 1.00 97.44 228 GLY A CA 1
ATOM 1804 C C . GLY A 1 228 ? 3.772 -2.079 14.227 1.00 97.44 228 GLY A C 1
ATOM 1805 O O . GLY A 1 228 ? 3.033 -1.665 15.114 1.00 97.44 228 GLY A O 1
ATOM 1806 N N . GLU A 1 229 ? 3.940 -1.427 13.077 1.00 95.88 229 GLU A N 1
ATOM 1807 C CA . GLU A 1 229 ? 3.310 -0.140 12.783 1.00 95.88 229 GLU A CA 1
ATOM 1808 C C . GLU A 1 229 ? 1.781 -0.243 12.797 1.00 95.88 229 GLU A C 1
ATOM 1810 O O . GLU A 1 229 ? 1.116 0.553 13.466 1.00 95.88 229 GLU A O 1
ATOM 1815 N N . PHE A 1 230 ? 1.223 -1.262 12.137 1.00 95.38 230 PHE A N 1
ATOM 1816 C CA . PHE A 1 230 ? -0.212 -1.546 12.146 1.00 95.38 230 PHE A CA 1
ATOM 1817 C C . PHE A 1 230 ? -0.756 -1.736 13.569 1.00 95.38 230 PHE A C 1
ATOM 1819 O O . PHE A 1 230 ? -1.778 -1.147 13.941 1.00 95.38 230 PHE A O 1
ATOM 1826 N N . GLU A 1 231 ? -0.056 -2.528 14.385 1.00 96.06 231 GLU A N 1
ATOM 1827 C CA . GLU A 1 231 ? -0.433 -2.797 15.769 1.00 96.06 231 GLU A CA 1
ATOM 1828 C C . GLU A 1 231 ? -0.288 -1.545 16.644 1.00 96.06 231 GLU A C 1
ATOM 1830 O O . GLU A 1 231 ? -1.200 -1.211 17.397 1.00 96.06 231 GLU A O 1
ATOM 1835 N N . ARG A 1 232 ? 0.798 -0.782 16.502 1.00 94.88 232 ARG A N 1
ATOM 1836 C CA . ARG A 1 232 ? 1.036 0.476 17.227 1.00 94.88 232 ARG A CA 1
ATOM 1837 C C . ARG A 1 232 ? -0.032 1.523 16.910 1.00 94.88 232 ARG A C 1
ATOM 1839 O O . ARG A 1 232 ? -0.477 2.238 17.814 1.00 94.88 232 ARG A O 1
ATOM 1846 N N . ASN A 1 233 ? -0.442 1.632 15.652 1.00 90.50 233 ASN A N 1
ATOM 1847 C CA . ASN A 1 233 ? -1.403 2.641 15.206 1.00 90.50 233 ASN A CA 1
ATOM 1848 C C . ASN A 1 233 ? -2.858 2.216 15.443 1.00 90.50 233 ASN A C 1
ATOM 1850 O O . ASN A 1 233 ? -3.743 3.068 15.505 1.00 90.50 233 ASN A O 1
ATOM 1854 N N . GLY A 1 234 ? -3.112 0.917 15.619 1.00 90.25 234 GLY A N 1
ATOM 1855 C CA . GLY A 1 234 ? -4.465 0.391 15.765 1.00 90.25 234 GLY A CA 1
ATOM 1856 C C . GLY A 1 234 ? -5.263 0.518 14.471 1.00 90.25 234 GLY A C 1
ATOM 1857 O O . GLY A 1 234 ? -6.469 0.773 14.516 1.00 90.25 234 GLY A O 1
ATOM 1858 N N . THR A 1 235 ? -4.590 0.385 13.326 1.00 90.38 235 THR A N 1
ATOM 1859 C CA . THR A 1 235 ? -5.198 0.665 12.029 1.00 90.38 235 THR A CA 1
ATOM 1860 C C . THR A 1 235 ? -6.269 -0.362 11.660 1.00 90.38 235 THR A C 1
ATOM 1862 O O . THR A 1 235 ? -6.333 -1.462 12.211 1.00 90.38 235 THR A O 1
ATOM 1865 N N . ALA A 1 236 ? -7.166 0.015 10.749 1.00 91.56 236 ALA A N 1
ATOM 1866 C CA . ALA A 1 236 ? -8.270 -0.830 10.341 1.00 91.56 236 ALA A CA 1
ATOM 1867 C C . ALA A 1 236 ? -7.815 -1.888 9.312 1.00 91.56 236 ALA A C 1
ATOM 1869 O O . ALA A 1 236 ? -7.291 -1.511 8.260 1.00 91.56 236 ALA A O 1
ATOM 1870 N N . PRO A 1 237 ? -8.034 -3.194 9.562 1.00 96.06 237 PRO A N 1
ATOM 1871 C CA . PRO A 1 237 ? -7.615 -4.262 8.656 1.00 96.06 237 PRO A CA 1
ATOM 1872 C C . PRO A 1 237 ? -8.571 -4.358 7.461 1.00 96.06 237 PRO A C 1
ATOM 1874 O O . PRO A 1 237 ? -9.642 -4.971 7.522 1.00 96.06 237 PRO A O 1
ATOM 1877 N N . LEU A 1 238 ? -8.202 -3.711 6.358 1.00 96.00 238 LEU A N 1
ATOM 1878 C CA . LEU A 1 238 ? -9.005 -3.691 5.140 1.00 96.00 238 LEU A CA 1
ATOM 1879 C C . LEU A 1 238 ? -9.098 -5.089 4.516 1.00 96.00 238 LEU A C 1
ATOM 1881 O O . LEU A 1 238 ? -8.077 -5.728 4.301 1.00 96.00 238 LEU A O 1
ATOM 1885 N N . GLY A 1 239 ? -10.299 -5.531 4.142 1.00 97.12 239 GLY A N 1
ATOM 1886 C CA . GLY A 1 239 ? -10.580 -6.739 3.357 1.00 97.12 239 GLY A CA 1
ATOM 1887 C C . GLY A 1 239 ? -10.323 -8.065 4.064 1.00 97.12 239 GLY A C 1
ATOM 1888 O O . GLY A 1 239 ? -11.210 -8.908 4.102 1.00 97.12 239 GLY A O 1
ATOM 1889 N N . SER A 1 240 ? -9.145 -8.247 4.649 1.00 97.12 240 SER A N 1
ATOM 1890 C CA . SER A 1 240 ? -8.764 -9.415 5.438 1.00 97.12 240 SER A CA 1
ATOM 1891 C C . SER A 1 240 ? -8.419 -8.980 6.854 1.00 97.12 240 SER A C 1
ATOM 1893 O O . SER A 1 240 ? -7.744 -7.969 7.027 1.00 97.12 240 SER A O 1
ATOM 1895 N N . LYS A 1 241 ? -8.829 -9.754 7.864 1.00 96.44 241 LYS A N 1
ATOM 1896 C CA . LYS A 1 241 ? -8.445 -9.496 9.261 1.00 96.44 241 LYS A CA 1
ATOM 1897 C C . LYS A 1 241 ? -6.928 -9.548 9.490 1.00 96.44 241 LYS A C 1
ATOM 1899 O O . LYS A 1 241 ? -6.432 -8.877 10.385 1.00 96.44 241 LYS A O 1
ATOM 1904 N N . ASP A 1 242 ? -6.218 -10.305 8.654 1.00 97.00 242 ASP A N 1
ATOM 1905 C CA . ASP A 1 242 ? -4.764 -10.476 8.721 1.00 97.00 242 ASP A CA 1
ATOM 1906 C C . ASP A 1 242 ? -4.010 -9.355 7.986 1.00 97.00 242 ASP A C 1
ATOM 1908 O O . ASP A 1 242 ? -2.782 -9.376 7.909 1.00 97.00 242 ASP A O 1
ATOM 1912 N N . ASN A 1 243 ? -4.725 -8.391 7.394 1.00 98.38 243 ASN A N 1
ATOM 1913 C CA . ASN A 1 243 ? -4.108 -7.307 6.649 1.00 98.38 243 ASN A CA 1
ATOM 1914 C C . ASN A 1 243 ? -3.496 -6.260 7.580 1.00 98.38 243 ASN A C 1
ATOM 1916 O O . ASN A 1 243 ? -4.213 -5.484 8.208 1.00 98.38 243 ASN A O 1
ATOM 1920 N N . TYR A 1 244 ? -2.166 -6.209 7.579 1.00 97.88 244 TYR A N 1
ATOM 1921 C CA . TYR A 1 244 ? -1.371 -5.196 8.268 1.00 97.88 244 TYR A CA 1
ATOM 1922 C C . TYR A 1 244 ? -0.662 -4.217 7.317 1.00 97.88 244 TYR A C 1
ATOM 1924 O O . TYR A 1 244 ? -0.052 -3.256 7.773 1.00 97.88 244 TYR A O 1
ATOM 1932 N N . ALA A 1 245 ? -0.685 -4.459 6.002 1.00 98.00 245 ALA A N 1
ATOM 1933 C CA . ALA A 1 245 ? 0.225 -3.794 5.065 1.00 98.00 245 ALA A CA 1
ATOM 1934 C C . ALA A 1 245 ? -0.447 -2.754 4.160 1.00 98.00 245 ALA A C 1
ATOM 1936 O O . ALA A 1 245 ? 0.204 -1.779 3.761 1.00 98.00 245 ALA A O 1
ATOM 1937 N N . TYR A 1 246 ? -1.730 -2.948 3.839 1.00 98.19 246 TYR A N 1
ATOM 1938 C CA . TYR A 1 246 ? -2.437 -2.162 2.829 1.00 98.19 246 TYR A CA 1
ATOM 1939 C C . TYR A 1 246 ? -3.651 -1.457 3.413 1.00 98.19 246 TYR A C 1
ATOM 1941 O O . TYR A 1 246 ? -4.514 -2.076 4.032 1.00 98.19 246 TYR A O 1
ATOM 1949 N N . HIS A 1 247 ? -3.765 -0.164 3.142 1.00 95.56 247 HIS A N 1
ATOM 1950 C CA . HIS A 1 247 ? -4.845 0.654 3.686 1.00 95.56 247 HIS A CA 1
ATOM 1951 C C . HIS A 1 247 ? -5.945 0.921 2.671 1.00 95.56 247 HIS A C 1
ATOM 1953 O O . HIS A 1 247 ? -7.061 1.269 3.044 1.00 95.56 247 HIS A O 1
ATOM 1959 N N . THR A 1 248 ? -5.677 0.707 1.385 1.00 96.56 248 THR A N 1
ATOM 1960 C CA . THR A 1 248 ? -6.676 0.887 0.338 1.00 96.56 248 THR A CA 1
ATOM 1961 C C . THR A 1 248 ? -6.519 -0.125 -0.794 1.00 96.56 248 THR A C 1
ATOM 1963 O O . THR A 1 248 ? -5.471 -0.749 -0.963 1.00 96.56 248 THR A O 1
ATOM 1966 N N . VAL A 1 249 ? -7.608 -0.298 -1.545 1.00 98.00 249 VAL A N 1
ATOM 1967 C CA . VAL A 1 249 ? -7.676 -1.095 -2.773 1.00 98.00 249 VAL A CA 1
ATOM 1968 C C . VAL A 1 249 ? -8.281 -0.224 -3.863 1.00 98.00 249 VAL A C 1
ATOM 1970 O O . VAL A 1 249 ? -9.334 0.389 -3.652 1.00 98.00 249 VAL A O 1
ATOM 1973 N N . GLN A 1 250 ? -7.660 -0.215 -5.036 1.00 97.69 250 GLN A N 1
ATOM 1974 C CA . GLN A 1 250 ? -8.206 0.363 -6.256 1.00 97.69 250 GLN A CA 1
ATOM 1975 C C . GLN A 1 250 ? -8.367 -0.722 -7.324 1.00 97.69 250 GLN A C 1
ATOM 1977 O O . GLN A 1 250 ? -7.457 -1.508 -7.562 1.00 97.69 250 GLN A O 1
ATOM 1982 N N . CYS A 1 251 ? -9.519 -0.757 -7.987 1.00 97.94 251 CYS A N 1
ATOM 1983 C CA . CYS A 1 251 ? -9.728 -1.569 -9.179 1.00 97.94 251 CYS A CA 1
ATOM 1984 C C . CYS A 1 251 ? -9.510 -0.710 -10.426 1.00 97.94 251 CYS A C 1
ATOM 1986 O O . CYS A 1 251 ? -10.170 0.320 -10.589 1.00 97.94 251 CYS A O 1
ATOM 1988 N N . ASN A 1 252 ? -8.605 -1.161 -11.294 1.00 97.12 252 ASN A N 1
ATOM 1989 C CA . ASN A 1 252 ? -8.335 -0.589 -12.606 1.00 97.12 252 ASN A CA 1
ATOM 1990 C C . ASN A 1 252 ? -8.802 -1.569 -13.682 1.00 97.12 252 ASN A C 1
ATOM 1992 O O . ASN A 1 252 ? -8.301 -2.694 -13.775 1.00 97.12 252 ASN A O 1
ATOM 1996 N N . LEU A 1 253 ? -9.750 -1.124 -14.505 1.00 95.62 253 LEU A N 1
ATOM 1997 C CA . LEU A 1 253 ? -10.323 -1.915 -15.587 1.00 95.62 253 LEU A CA 1
ATOM 1998 C C . LEU A 1 253 ? -9.987 -1.275 -16.936 1.00 95.62 253 LEU A C 1
ATOM 2000 O O . LEU A 1 253 ? -10.236 -0.089 -17.147 1.00 95.62 253 LEU A O 1
ATOM 2004 N N . ALA A 1 254 ? -9.472 -2.071 -17.871 1.00 93.75 254 ALA A N 1
ATOM 2005 C CA . ALA A 1 254 ? -9.208 -1.616 -19.232 1.00 93.75 254 ALA A CA 1
ATOM 2006 C C . ALA A 1 254 ? -9.648 -2.658 -20.260 1.00 93.75 254 ALA A C 1
ATOM 2008 O O . ALA A 1 254 ? -9.274 -3.826 -20.175 1.00 93.75 254 ALA A O 1
ATOM 2009 N N . TYR A 1 255 ? -10.432 -2.225 -21.241 1.00 92.69 255 TYR A N 1
ATOM 2010 C CA . TYR A 1 255 ? -10.756 -2.993 -22.435 1.00 92.69 255 TYR A CA 1
ATOM 2011 C C . TYR A 1 255 ? -9.505 -3.166 -23.302 1.00 92.69 255 TYR A C 1
ATOM 2013 O O . TYR A 1 255 ? -8.707 -2.235 -23.439 1.00 92.69 255 TYR A O 1
ATOM 2021 N N . ALA A 1 256 ? -9.332 -4.356 -23.867 1.00 90.50 256 ALA A N 1
ATOM 2022 C CA . ALA A 1 256 ? -8.178 -4.686 -24.688 1.00 90.50 256 ALA A CA 1
ATOM 2023 C C . ALA A 1 256 ? -8.168 -3.935 -26.031 1.00 90.50 256 ALA A C 1
ATOM 2025 O O . ALA A 1 256 ? -9.218 -3.621 -26.583 1.00 90.50 256 ALA A O 1
ATOM 2026 N N . GLY A 1 257 ? -6.979 -3.679 -26.584 1.00 79.25 257 GLY A N 1
ATOM 2027 C CA . GLY A 1 257 ? -6.826 -3.066 -27.913 1.00 79.25 257 GLY A CA 1
ATOM 2028 C C . GLY A 1 257 ? -7.234 -1.590 -28.016 1.00 79.25 257 GLY A C 1
ATOM 2029 O O . GLY A 1 257 ? -7.358 -1.067 -29.118 1.00 79.25 257 GLY A O 1
ATOM 2030 N N . THR A 1 258 ? -7.444 -0.908 -26.890 1.00 79.00 258 THR A N 1
ATOM 2031 C CA . THR A 1 258 ? -7.691 0.541 -26.844 1.00 79.00 258 THR A CA 1
ATOM 2032 C C . THR A 1 258 ? -6.716 1.202 -25.880 1.00 79.00 258 THR A C 1
ATOM 2034 O O . THR A 1 258 ? -6.239 0.566 -24.937 1.00 79.00 258 THR A O 1
ATOM 2037 N N . SER A 1 259 ? -6.429 2.490 -26.095 1.00 84.62 259 SER A N 1
ATOM 2038 C CA . SER A 1 259 ? -5.540 3.245 -25.209 1.00 84.62 259 SER A CA 1
ATOM 2039 C C . SER A 1 259 ? -6.039 3.186 -23.763 1.00 84.62 259 SER A C 1
ATOM 2041 O O . SER A 1 259 ? -7.185 3.545 -23.464 1.00 84.62 259 SER A O 1
ATOM 2043 N N . MET A 1 260 ? -5.167 2.755 -22.846 1.00 86.94 260 MET A N 1
ATOM 2044 C CA . MET A 1 260 ? -5.469 2.792 -21.416 1.00 86.94 260 MET A CA 1
ATOM 2045 C C . MET A 1 260 ? -5.693 4.230 -20.934 1.00 86.94 260 MET A C 1
ATOM 2047 O O . MET A 1 260 ? -6.543 4.446 -20.070 1.00 86.94 260 MET A O 1
ATOM 2051 N N . GLU A 1 261 ? -4.996 5.220 -21.506 1.00 86.94 261 GLU A N 1
ATOM 2052 C CA . GLU A 1 261 ? -5.180 6.629 -21.140 1.00 86.94 261 GLU A CA 1
ATOM 2053 C C . GLU A 1 261 ? -6.581 7.132 -21.476 1.00 86.94 261 GLU A C 1
ATOM 2055 O O . GLU A 1 261 ? -7.159 7.876 -20.686 1.00 86.94 261 GLU A O 1
ATOM 2060 N N . GLY A 1 262 ? -7.171 6.667 -22.579 1.00 85.88 262 GLY A N 1
ATOM 2061 C CA . GLY A 1 262 ? -8.556 6.989 -22.924 1.00 85.88 262 GLY A CA 1
ATOM 2062 C C . GLY A 1 262 ? -9.578 6.433 -21.923 1.00 85.88 262 GLY A C 1
ATOM 2063 O O . GLY A 1 262 ? -10.631 7.030 -21.727 1.00 85.88 262 GLY A O 1
ATOM 2064 N N . GLN A 1 263 ? -9.265 5.317 -21.257 1.00 89.31 263 GLN A N 1
ATOM 2065 C CA . GLN A 1 263 ? -10.194 4.620 -20.357 1.00 89.31 263 GLN A CA 1
ATOM 2066 C C . GLN A 1 263 ? -10.002 4.959 -18.878 1.00 89.31 263 GLN A C 1
ATOM 2068 O O . GLN A 1 263 ? -10.955 4.955 -18.102 1.00 89.31 263 GLN A O 1
ATOM 2073 N N . MET A 1 264 ? -8.765 5.213 -18.463 1.00 90.00 264 MET A N 1
ATOM 2074 C CA . MET A 1 264 ? -8.401 5.444 -17.063 1.00 90.00 264 MET A CA 1
ATOM 2075 C C . MET A 1 264 ? -7.846 6.853 -16.836 1.00 90.00 264 MET A C 1
ATOM 2077 O O . MET A 1 264 ? -7.712 7.290 -15.698 1.00 90.00 264 MET A O 1
ATOM 2081 N N . GLY A 1 265 ? -7.584 7.611 -17.900 1.00 88.06 265 GLY A N 1
ATOM 2082 C CA . GLY A 1 265 ? -6.915 8.904 -17.840 1.00 88.06 265 GLY A CA 1
ATOM 2083 C C . GLY A 1 265 ? -5.396 8.768 -17.711 1.00 88.06 265 GLY A C 1
ATOM 2084 O O . GLY A 1 265 ? -4.881 7.815 -17.127 1.00 88.06 265 GLY A O 1
ATOM 2085 N N . ARG A 1 266 ? -4.675 9.789 -18.191 1.00 86.75 266 ARG A N 1
ATOM 2086 C CA . ARG A 1 266 ? -3.202 9.867 -18.167 1.00 86.75 266 ARG A CA 1
ATOM 2087 C C . ARG A 1 266 ? -2.580 9.544 -16.805 1.00 86.75 266 ARG A C 1
ATOM 2089 O O . ARG A 1 266 ? -1.553 8.893 -16.744 1.00 86.75 266 ARG A O 1
ATOM 2096 N N . ARG A 1 267 ? -3.221 9.948 -15.704 1.00 85.38 267 ARG A N 1
ATOM 2097 C CA . ARG A 1 267 ? -2.693 9.736 -14.346 1.00 85.38 267 ARG A CA 1
ATOM 2098 C C . ARG A 1 267 ? -2.597 8.264 -13.928 1.00 85.38 267 ARG A C 1
ATOM 2100 O O . ARG A 1 267 ? -1.755 7.967 -13.103 1.00 85.38 267 ARG A O 1
ATOM 2107 N N . TYR A 1 268 ? -3.477 7.395 -14.420 1.00 85.38 268 TYR A N 1
ATOM 2108 C CA . TYR A 1 268 ? -3.563 5.994 -13.971 1.00 85.38 268 TYR A CA 1
ATOM 2109 C C . TYR A 1 268 ? -3.113 4.995 -15.037 1.00 85.38 268 TYR A C 1
ATOM 2111 O O . TYR A 1 268 ? -2.861 3.829 -14.741 1.00 85.38 268 TYR A O 1
ATOM 2119 N N . ALA A 1 269 ? -3.072 5.441 -16.289 1.00 85.00 269 ALA A N 1
ATOM 2120 C CA . ALA A 1 269 ? -2.671 4.640 -17.432 1.00 85.00 269 ALA A CA 1
ATOM 2121 C C . ALA A 1 269 ? -1.303 5.019 -17.983 1.00 85.00 269 ALA A C 1
ATOM 2123 O O . ALA A 1 269 ? -0.586 4.144 -18.455 1.00 85.00 269 ALA A O 1
ATOM 2124 N N . GLY A 1 270 ? -0.982 6.310 -17.950 1.00 86.25 270 GLY A N 1
ATOM 2125 C CA . GLY A 1 270 ? 0.301 6.811 -18.392 1.00 86.25 270 GLY A CA 1
ATOM 2126 C C . GLY A 1 270 ? 1.366 6.632 -17.313 1.00 86.25 270 GLY A C 1
ATOM 2127 O O . GLY A 1 270 ? 1.069 6.201 -16.193 1.00 86.25 270 GLY A O 1
ATOM 2128 N N . PRO A 1 271 ? 2.610 6.991 -17.630 1.00 88.25 271 PRO A N 1
ATOM 2129 C CA . PRO A 1 271 ? 3.684 6.989 -16.657 1.00 88.25 271 PRO A CA 1
ATOM 2130 C C . PRO A 1 271 ? 3.428 7.975 -15.525 1.00 88.25 271 PRO A C 1
ATOM 2132 O O . PRO A 1 271 ? 3.131 9.153 -15.749 1.00 88.25 271 PRO A O 1
ATOM 2135 N N . HIS A 1 272 ? 3.534 7.479 -14.299 1.00 93.94 272 HIS A N 1
ATOM 2136 C CA . HIS A 1 272 ? 3.323 8.270 -13.099 1.00 93.94 272 HIS A CA 1
ATOM 2137 C C . HIS A 1 272 ? 4.084 7.696 -11.906 1.00 93.94 272 HIS A C 1
ATOM 2139 O O . HIS A 1 272 ? 4.695 6.630 -11.965 1.00 93.94 272 HIS A O 1
ATOM 2145 N N . ARG A 1 273 ? 4.015 8.447 -10.806 1.00 94.56 273 ARG A N 1
ATOM 2146 C CA . ARG A 1 273 ? 4.486 8.057 -9.481 1.00 94.56 273 ARG A CA 1
ATOM 2147 C C . ARG A 1 273 ? 3.353 8.260 -8.504 1.00 94.56 273 ARG A C 1
ATOM 2149 O O . ARG A 1 273 ? 2.703 9.315 -8.521 1.00 94.56 273 ARG A O 1
ATOM 2156 N N . ASP A 1 274 ? 3.216 7.343 -7.568 1.00 95.56 274 ASP A N 1
ATOM 2157 C CA . ASP A 1 274 ? 2.326 7.533 -6.434 1.00 95.56 274 ASP A CA 1
ATOM 2158 C C . ASP A 1 274 ? 3.063 8.297 -5.334 1.00 95.56 274 ASP A C 1
ATOM 2160 O O . ASP A 1 274 ? 3.363 7.801 -4.256 1.00 95.56 274 ASP A O 1
ATOM 2164 N N . GLY A 1 275 ? 3.361 9.574 -5.608 1.00 94.62 275 GLY A N 1
ATOM 2165 C CA . GLY A 1 275 ? 4.136 10.462 -4.725 1.00 94.62 275 GLY A CA 1
ATOM 2166 C C . GLY A 1 275 ? 3.473 10.813 -3.382 1.00 94.62 275 GLY A C 1
ATOM 2167 O O . GLY A 1 275 ? 3.902 11.759 -2.723 1.00 94.62 275 GLY A O 1
ATOM 2168 N N . LYS A 1 276 ? 2.383 10.123 -3.026 1.00 94.31 276 LYS A N 1
ATOM 2169 C CA . LYS A 1 276 ? 1.678 10.208 -1.740 1.00 94.31 276 LYS A CA 1
ATOM 2170 C C . LYS A 1 276 ? 1.658 8.870 -0.994 1.00 94.31 276 LYS A C 1
ATOM 2172 O O . LYS A 1 276 ? 1.053 8.813 0.076 1.00 94.31 276 LYS A O 1
ATOM 2177 N N . ASP A 1 277 ? 2.252 7.824 -1.556 1.00 96.56 277 ASP A N 1
ATOM 2178 C CA . ASP A 1 277 ? 2.412 6.536 -0.890 1.00 96.56 277 ASP A CA 1
ATOM 2179 C C . ASP A 1 277 ? 3.530 6.612 0.150 1.00 96.56 277 ASP A C 1
ATOM 2181 O O . ASP A 1 277 ? 4.405 7.475 0.079 1.00 96.56 277 ASP A O 1
ATOM 2185 N N . CYS A 1 278 ? 3.473 5.736 1.153 1.00 95.88 278 CYS A N 1
ATOM 2186 C CA . CYS A 1 278 ? 4.495 5.690 2.191 1.00 95.88 278 CYS A CA 1
ATOM 2187 C C . CYS A 1 278 ? 5.788 5.063 1.638 1.00 95.88 278 CYS A C 1
ATOM 2189 O O . CYS A 1 278 ? 5.726 3.936 1.143 1.00 95.88 278 CYS A O 1
ATOM 2191 N N . PRO A 1 279 ? 6.967 5.705 1.773 1.00 95.75 279 PRO A N 1
ATOM 2192 C CA . PRO A 1 279 ? 8.233 5.163 1.261 1.00 95.75 279 PRO A CA 1
ATOM 2193 C C . PRO A 1 279 ? 8.625 3.816 1.890 1.00 95.75 279 PRO A C 1
ATOM 2195 O O . PRO A 1 279 ? 9.336 3.036 1.264 1.00 95.75 279 PRO A O 1
ATOM 2198 N N . GLY A 1 280 ? 8.174 3.540 3.121 1.00 95.81 280 GLY A N 1
ATOM 2199 C CA . GLY A 1 280 ? 8.405 2.271 3.818 1.00 95.81 280 GLY A CA 1
ATOM 2200 C C . GLY A 1 280 ? 7.402 1.162 3.472 1.00 95.81 280 GLY A C 1
ATOM 2201 O O . GLY A 1 280 ? 7.591 0.023 3.897 1.00 95.81 280 GLY A O 1
ATOM 2202 N N . HIS A 1 281 ? 6.347 1.471 2.711 1.00 97.62 281 HIS A N 1
ATOM 2203 C CA . HIS A 1 281 ? 5.348 0.501 2.266 1.00 97.62 281 HIS A CA 1
ATOM 2204 C C . HIS A 1 281 ? 5.535 0.135 0.792 1.00 97.62 281 HIS A C 1
ATOM 2206 O O . HIS A 1 281 ? 6.342 0.710 0.062 1.00 97.62 281 HIS A O 1
ATOM 2212 N N . TYR A 1 282 ? 4.738 -0.839 0.361 1.00 98.38 282 TYR A N 1
ATOM 2213 C CA . TYR A 1 282 ? 4.706 -1.331 -1.003 1.00 98.38 282 TYR A CA 1
ATOM 2214 C C . TYR A 1 282 ? 3.292 -1.284 -1.545 1.00 98.38 282 TYR A C 1
ATOM 2216 O O . TYR A 1 282 ? 2.316 -1.439 -0.805 1.00 98.38 282 TYR A O 1
ATOM 2224 N N . SER A 1 283 ? 3.214 -1.162 -2.859 1.00 98.56 283 SER A N 1
ATOM 2225 C CA . SER A 1 283 ? 1.997 -1.404 -3.609 1.00 98.56 283 SER A CA 1
ATOM 2226 C C . SER A 1 283 ? 2.033 -2.816 -4.169 1.00 98.56 283 SER A C 1
ATOM 2228 O O . SER A 1 283 ? 3.089 -3.341 -4.507 1.00 98.56 283 SER A O 1
ATOM 2230 N N . THR A 1 284 ? 0.891 -3.485 -4.233 1.00 98.62 284 THR A N 1
ATOM 2231 C CA . THR A 1 284 ? 0.775 -4.825 -4.816 1.00 98.62 284 THR A CA 1
ATOM 2232 C C . THR A 1 284 ? -0.319 -4.832 -5.854 1.00 98.62 284 THR A C 1
ATOM 2234 O O . THR A 1 284 ? -1.476 -4.537 -5.555 1.00 98.62 284 THR A O 1
ATOM 2237 N N . MET A 1 285 ? 0.070 -5.151 -7.085 1.00 98.44 285 MET A N 1
ATOM 2238 C CA . MET A 1 285 ? -0.844 -5.325 -8.197 1.00 98.44 285 MET A CA 1
ATOM 2239 C C . MET A 1 285 ? -1.165 -6.808 -8.353 1.00 98.44 285 MET A C 1
ATOM 2241 O O . MET A 1 285 ? -0.290 -7.603 -8.686 1.00 98.44 285 MET A O 1
ATOM 2245 N N . ILE A 1 286 ? -2.432 -7.156 -8.149 1.00 98.25 286 ILE A N 1
ATOM 2246 C CA . ILE A 1 286 ? -2.976 -8.476 -8.454 1.00 98.25 286 ILE A CA 1
ATOM 2247 C C . ILE A 1 286 ? -3.640 -8.415 -9.823 1.00 98.25 286 ILE A C 1
ATOM 2249 O O . ILE A 1 286 ? -4.541 -7.601 -10.058 1.00 98.25 286 ILE A O 1
ATOM 2253 N N . ALA A 1 287 ? -3.207 -9.286 -10.727 1.00 96.62 287 ALA A N 1
ATOM 2254 C CA . ALA A 1 287 ? -3.786 -9.402 -12.054 1.00 96.62 287 ALA A CA 1
ATOM 2255 C C . ALA A 1 287 ? -4.772 -10.571 -12.104 1.00 96.62 287 ALA A C 1
ATOM 2257 O O . ALA A 1 287 ? -4.429 -11.709 -11.790 1.00 96.62 287 ALA A O 1
ATOM 2258 N N . ARG A 1 288 ? -6.012 -10.309 -12.529 1.00 96.81 288 ARG A N 1
ATOM 2259 C CA . ARG A 1 288 ? -6.969 -11.379 -12.828 1.00 96.81 288 ARG A CA 1
ATOM 2260 C C . ARG A 1 288 ? -7.846 -11.038 -14.022 1.00 96.81 288 ARG A C 1
ATOM 2262 O O . ARG A 1 288 ? -9.065 -10.914 -13.935 1.00 96.81 288 ARG A O 1
ATOM 2269 N N . SER A 1 289 ? -7.179 -10.843 -15.148 1.00 95.31 289 SER A N 1
ATOM 2270 C CA . SER A 1 289 ? -7.793 -10.386 -16.387 1.00 95.31 289 SER A CA 1
ATOM 2271 C C . SER A 1 289 ? -8.727 -11.449 -16.985 1.00 95.31 289 SER A C 1
ATOM 2273 O O . SER A 1 289 ? -8.673 -12.632 -16.651 1.00 95.31 289 SER A O 1
ATOM 2275 N N . ARG A 1 290 ? -9.619 -11.032 -17.883 1.00 94.44 290 ARG A N 1
ATOM 2276 C CA . ARG A 1 290 ? -10.414 -11.932 -18.727 1.00 94.44 290 ARG A CA 1
ATOM 2277 C C . ARG A 1 290 ? -9.924 -11.756 -20.153 1.00 94.44 290 ARG A C 1
ATOM 2279 O O . ARG A 1 290 ? -10.403 -10.878 -20.862 1.00 94.44 290 ARG A O 1
ATOM 2286 N N . LEU A 1 291 ? -8.932 -12.549 -20.547 1.00 94.38 291 LEU A N 1
ATOM 2287 C CA . LEU A 1 291 ? -8.279 -12.440 -21.852 1.00 94.38 291 LEU A CA 1
ATOM 2288 C C . LEU A 1 291 ? -8.349 -13.771 -22.604 1.00 94.38 291 LEU A C 1
ATOM 2290 O O . LEU A 1 291 ? -8.159 -14.826 -21.994 1.00 94.38 291 LEU A O 1
ATOM 2294 N N . PRO A 1 292 ? -8.605 -13.756 -23.923 1.00 92.94 292 PRO A N 1
ATOM 2295 C CA . PRO A 1 292 ? -8.406 -14.936 -24.754 1.00 92.94 292 PRO A CA 1
ATOM 2296 C C . PRO A 1 292 ? -6.947 -15.414 -24.696 1.00 92.94 292 PRO A C 1
ATOM 2298 O O . PRO A 1 292 ? -6.026 -14.611 -24.580 1.00 92.94 292 PRO A O 1
ATOM 2301 N N . ARG A 1 293 ? -6.717 -16.728 -24.817 1.00 90.56 293 ARG A N 1
ATOM 2302 C CA . ARG A 1 293 ? -5.375 -17.341 -24.678 1.00 90.56 293 ARG A CA 1
ATOM 2303 C C . ARG A 1 293 ? -4.327 -16.804 -25.658 1.00 90.56 293 ARG A C 1
ATOM 2305 O O . ARG A 1 293 ? -3.139 -16.922 -25.404 1.00 90.56 293 ARG A O 1
ATOM 2312 N N . ASN A 1 294 ? -4.768 -16.268 -26.789 1.00 90.69 294 ASN A N 1
ATOM 2313 C CA . ASN A 1 294 ? -3.936 -15.707 -27.849 1.00 90.69 294 ASN A CA 1
ATOM 2314 C C . ASN A 1 294 ? -3.706 -14.193 -27.706 1.00 90.69 294 ASN A C 1
ATOM 2316 O O . ASN A 1 294 ? -3.267 -13.549 -28.657 1.00 90.69 294 ASN A O 1
ATOM 2320 N N . TYR A 1 295 ? -4.005 -13.602 -26.553 1.00 93.44 295 TYR A N 1
ATOM 2321 C CA . TYR A 1 295 ? -3.648 -12.218 -26.261 1.00 93.44 295 TYR A CA 1
ATOM 2322 C C . TYR A 1 295 ? -2.265 -12.143 -25.626 1.00 93.44 295 TYR A C 1
ATOM 2324 O O . TYR A 1 295 ? -1.872 -13.022 -24.859 1.00 93.44 295 TYR A O 1
ATOM 2332 N N . ARG A 1 296 ? -1.549 -11.056 -25.913 1.00 90.50 296 ARG A N 1
ATOM 2333 C CA . ARG A 1 296 ? -0.356 -10.690 -25.153 1.00 90.50 296 ARG A CA 1
ATOM 2334 C C . ARG A 1 296 ? -0.795 -10.249 -23.749 1.00 90.50 296 ARG A C 1
ATOM 2336 O O . ARG A 1 296 ? -1.754 -9.472 -23.639 1.00 90.50 296 ARG A O 1
ATOM 2343 N N . PRO A 1 297 ? -0.146 -10.746 -22.682 1.00 91.44 297 PRO A N 1
ATOM 2344 C CA . PRO A 1 297 ? -0.464 -10.320 -21.327 1.00 91.44 297 PRO A CA 1
ATOM 2345 C C . PRO A 1 297 ? -0.180 -8.816 -21.171 1.00 91.44 297 PRO A C 1
ATOM 2347 O O . PRO A 1 297 ? 0.775 -8.309 -21.765 1.00 91.44 297 PRO A O 1
ATOM 2350 N N . PRO A 1 298 ? -0.978 -8.091 -20.368 1.00 92.81 298 PRO A N 1
ATOM 2351 C CA . PRO A 1 298 ? -0.618 -6.753 -19.921 1.00 92.81 298 PRO A CA 1
ATOM 2352 C C . PRO A 1 298 ? 0.730 -6.768 -19.200 1.00 92.81 298 PRO A C 1
ATOM 2354 O O . PRO A 1 298 ? 1.111 -7.782 -18.620 1.00 92.81 298 PRO A O 1
ATOM 2357 N N . ARG A 1 299 ? 1.415 -5.631 -19.150 1.00 93.56 299 ARG A N 1
ATOM 2358 C CA . ARG A 1 299 ? 2.675 -5.470 -18.415 1.00 93.56 299 ARG A CA 1
ATOM 2359 C C . ARG A 1 299 ? 2.535 -4.397 -17.347 1.00 93.56 299 ARG A C 1
ATOM 2361 O O . ARG A 1 299 ? 1.730 -3.476 -17.501 1.00 93.56 299 ARG A O 1
ATOM 2368 N N . LEU A 1 300 ? 3.324 -4.508 -16.284 1.00 95.75 300 LEU A N 1
ATOM 2369 C CA . LEU A 1 300 ? 3.694 -3.368 -15.446 1.00 95.75 300 LEU A CA 1
ATOM 2370 C C . LEU A 1 300 ? 5.177 -3.084 -15.668 1.00 95.75 300 LEU A C 1
ATOM 2372 O O . LEU A 1 300 ? 5.991 -3.999 -15.574 1.00 95.75 300 LEU A O 1
ATOM 2376 N N . ILE A 1 301 ? 5.516 -1.838 -15.980 1.00 95.69 301 ILE A N 1
ATOM 2377 C CA . ILE A 1 301 ? 6.877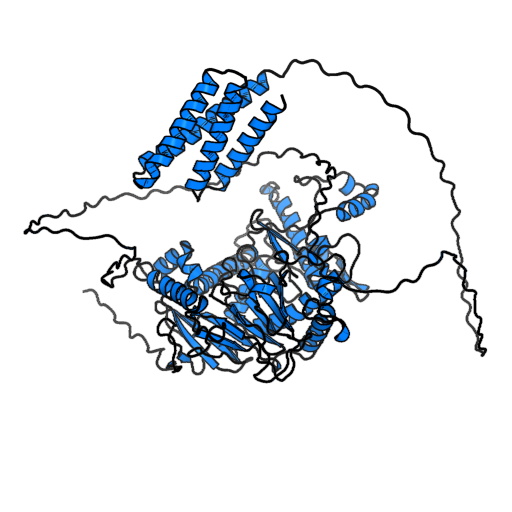 -1.413 -16.315 1.00 95.69 301 ILE A CA 1
ATOM 2378 C C . ILE A 1 301 ? 7.333 -0.397 -15.269 1.00 95.69 301 ILE A C 1
ATOM 2380 O O . ILE A 1 301 ? 6.571 0.512 -14.941 1.00 95.69 301 ILE A O 1
ATOM 2384 N N . LEU A 1 302 ? 8.567 -0.540 -14.775 1.00 96.25 302 LEU A N 1
ATOM 2385 C CA . LEU A 1 302 ? 9.269 0.428 -13.926 1.00 96.25 302 LEU A CA 1
ATOM 2386 C C . LEU A 1 302 ? 10.390 1.084 -14.758 1.00 96.25 302 LEU A C 1
ATOM 2388 O O . LEU A 1 302 ? 11.552 0.672 -14.664 1.00 96.25 302 LEU A O 1
ATOM 2392 N N . PRO A 1 303 ? 10.071 2.067 -15.624 1.00 93.62 303 PRO A N 1
ATOM 2393 C CA . PRO A 1 303 ? 10.983 2.558 -16.659 1.00 93.62 303 PRO A CA 1
ATOM 2394 C C . PRO A 1 303 ? 12.312 3.088 -16.115 1.00 93.62 303 PRO A C 1
ATOM 2396 O O . PRO A 1 303 ? 13.356 2.786 -16.682 1.00 93.62 303 PRO A O 1
ATOM 2399 N N . GLY A 1 304 ? 12.307 3.807 -14.986 1.00 92.00 304 GLY A N 1
ATOM 2400 C CA . GLY A 1 304 ? 13.542 4.331 -14.381 1.00 92.00 304 GLY A CA 1
ATOM 2401 C C . GLY A 1 304 ? 14.501 3.253 -13.864 1.00 92.00 304 GLY A C 1
ATOM 2402 O O . GLY A 1 304 ? 15.684 3.520 -13.679 1.00 92.00 304 GLY A O 1
ATOM 2403 N N . LEU A 1 305 ? 14.008 2.032 -13.652 1.00 95.38 305 LEU A N 1
ATOM 2404 C CA . LEU A 1 305 ? 14.810 0.881 -13.231 1.00 95.38 305 LEU A CA 1
ATOM 2405 C C . LEU A 1 305 ? 15.142 -0.054 -14.405 1.00 95.38 305 LEU A C 1
ATOM 2407 O O . LEU A 1 305 ? 15.987 -0.943 -14.276 1.00 95.38 305 LEU A O 1
ATOM 2411 N N . GLY A 1 306 ? 14.488 0.129 -15.555 1.00 95.25 306 GLY A N 1
ATOM 2412 C CA . GLY A 1 306 ? 14.632 -0.755 -16.705 1.00 95.25 306 GLY A CA 1
ATOM 2413 C C . GLY A 1 306 ? 14.204 -2.180 -16.410 1.00 95.25 306 GLY A C 1
ATOM 2414 O O . GLY A 1 306 ? 14.923 -3.109 -16.787 1.00 95.25 306 GLY A O 1
ATOM 2415 N N . VAL A 1 307 ? 13.092 -2.343 -15.689 1.00 97.38 307 VAL A N 1
ATOM 2416 C CA . VAL A 1 307 ? 12.498 -3.647 -15.379 1.00 97.38 307 VAL A CA 1
ATOM 2417 C C . VAL A 1 307 ? 11.006 -3.652 -15.705 1.00 97.38 307 VAL A C 1
ATOM 2419 O O . VAL A 1 307 ? 10.342 -2.612 -15.647 1.00 97.38 307 VAL A O 1
ATOM 2422 N N . TYR A 1 308 ? 10.460 -4.821 -16.015 1.00 97.56 308 TYR A N 1
ATOM 2423 C CA . TYR A 1 308 ? 9.028 -5.012 -16.227 1.00 97.56 308 TYR A CA 1
ATOM 2424 C C . TYR A 1 308 ? 8.572 -6.397 -15.768 1.00 97.56 308 TYR A C 1
ATOM 2426 O O . TYR A 1 308 ? 9.380 -7.300 -15.584 1.00 97.56 308 TYR A O 1
ATOM 2434 N N . CYS A 1 309 ? 7.264 -6.570 -15.599 1.00 97.75 309 CYS A N 1
ATOM 2435 C CA . CYS A 1 309 ? 6.648 -7.855 -15.286 1.00 97.75 309 CYS A CA 1
ATOM 2436 C C . CYS A 1 309 ? 5.424 -8.084 -16.181 1.00 97.75 309 CYS A C 1
ATOM 2438 O O . CYS A 1 309 ? 4.583 -7.190 -16.341 1.00 97.75 309 CYS A O 1
ATOM 2440 N N . ASN A 1 310 ? 5.313 -9.281 -16.760 1.00 96.62 310 ASN A N 1
ATOM 2441 C CA . ASN A 1 310 ? 4.114 -9.720 -17.470 1.00 96.62 310 ASN A CA 1
ATOM 2442 C C . ASN A 1 310 ? 3.015 -10.105 -16.459 1.00 96.62 310 ASN A C 1
ATOM 2444 O O . ASN A 1 310 ? 3.211 -10.932 -15.572 1.00 96.62 310 ASN A O 1
ATOM 2448 N N . LEU A 1 311 ? 1.828 -9.519 -16.604 1.00 95.25 311 LEU A N 1
ATOM 2449 C CA . LEU A 1 311 ? 0.706 -9.646 -15.675 1.00 95.25 311 LEU A CA 1
ATOM 2450 C C . LEU A 1 311 ? -0.234 -10.788 -16.092 1.00 95.25 311 LEU A C 1
ATOM 2452 O O . LEU A 1 311 ? -1.265 -10.567 -16.735 1.00 95.25 311 LEU A O 1
ATOM 2456 N N . PHE A 1 312 ? 0.127 -12.015 -15.719 1.00 93.81 312 PHE A N 1
ATOM 2457 C CA . PHE A 1 312 ? -0.710 -13.205 -15.908 1.00 93.81 312 PHE A CA 1
ATOM 2458 C C . PHE A 1 312 ? -1.766 -13.363 -14.804 1.00 93.81 312 PHE A C 1
ATOM 2460 O O . PHE A 1 312 ? -1.742 -12.680 -13.783 1.00 93.81 312 PHE A O 1
ATOM 2467 N N . ASP A 1 313 ? -2.709 -14.282 -15.002 1.00 95.69 313 ASP A N 1
ATOM 2468 C CA . ASP A 1 313 ? -3.767 -14.547 -14.028 1.00 95.69 313 ASP A CA 1
ATOM 2469 C C . ASP A 1 313 ? -3.216 -15.015 -12.673 1.00 95.69 313 ASP A C 1
ATOM 2471 O O . ASP A 1 313 ? -2.419 -15.948 -12.606 1.00 95.69 313 ASP A O 1
ATOM 2475 N N . PHE A 1 314 ? -3.700 -14.390 -11.595 1.00 97.31 314 PHE A N 1
ATOM 2476 C CA . PHE A 1 314 ? -3.319 -14.617 -10.193 1.00 97.31 314 PHE A CA 1
ATOM 2477 C C . PHE A 1 314 ? -1.873 -14.247 -9.832 1.00 97.31 314 PHE A C 1
ATOM 2479 O O . PHE A 1 314 ? -1.432 -14.503 -8.705 1.00 97.31 314 PHE A O 1
ATOM 2486 N N . LEU A 1 315 ? -1.140 -13.627 -10.757 1.00 97.25 315 LEU A N 1
ATOM 2487 C CA . LEU A 1 315 ? 0.177 -13.080 -10.472 1.00 97.25 315 LEU A CA 1
ATOM 2488 C C . LEU A 1 315 ? 0.041 -11.868 -9.546 1.00 97.25 315 LEU A C 1
ATOM 2490 O O . LEU A 1 315 ? -0.821 -11.006 -9.753 1.00 97.25 315 LEU A O 1
ATOM 2494 N N . GLY A 1 316 ? 0.898 -11.824 -8.526 1.00 97.88 316 GLY A N 1
ATOM 2495 C CA . GLY A 1 316 ? 1.094 -10.639 -7.699 1.00 97.88 316 GLY A CA 1
ATOM 2496 C C . GLY A 1 316 ? 2.442 -10.019 -8.002 1.00 97.88 316 GLY A C 1
ATOM 2497 O O . GLY A 1 316 ? 3.463 -10.704 -7.958 1.00 97.88 316 GLY A O 1
ATOM 2498 N N . PHE A 1 317 ? 2.435 -8.730 -8.319 1.00 98.50 317 PHE A N 1
ATOM 2499 C CA . PHE A 1 317 ? 3.653 -7.944 -8.435 1.00 98.50 317 PHE A CA 1
ATOM 2500 C C . PHE A 1 317 ? 3.651 -6.870 -7.354 1.00 98.50 317 PHE A C 1
ATOM 2502 O O . PHE A 1 317 ? 2.830 -5.945 -7.382 1.00 98.50 317 PHE A O 1
ATOM 2509 N N . THR A 1 318 ? 4.542 -7.022 -6.378 1.00 98.69 318 THR A N 1
ATOM 2510 C CA . THR A 1 318 ? 4.709 -6.075 -5.278 1.00 98.69 318 THR A CA 1
ATOM 2511 C C . THR A 1 318 ? 5.905 -5.182 -5.561 1.00 98.69 318 THR A C 1
ATOM 2513 O O . THR A 1 318 ? 6.974 -5.676 -5.898 1.00 98.69 318 THR A O 1
ATOM 2516 N N . PHE A 1 319 ? 5.736 -3.867 -5.455 1.00 98.50 319 PHE A N 1
ATOM 2517 C CA . PHE A 1 319 ? 6.751 -2.886 -5.832 1.00 98.50 319 PHE A CA 1
ATOM 2518 C C . PHE A 1 319 ? 6.583 -1.573 -5.060 1.00 98.50 319 PHE A C 1
ATOM 2520 O O . PHE A 1 319 ? 5.516 -1.274 -4.522 1.00 98.50 319 PHE A O 1
ATOM 2527 N N . GLN A 1 320 ? 7.634 -0.759 -5.015 1.00 97.69 320 GLN A N 1
ATOM 2528 C CA . GLN A 1 320 ? 7.571 0.600 -4.478 1.00 97.69 320 GLN A CA 1
ATOM 2529 C C . GLN A 1 320 ? 6.989 1.570 -5.522 1.00 97.69 320 GLN A C 1
ATOM 2531 O O . GLN A 1 320 ? 7.707 2.076 -6.384 1.00 97.69 320 GLN A O 1
ATOM 2536 N N . ALA A 1 321 ? 5.691 1.882 -5.431 1.00 97.06 321 ALA A N 1
ATOM 2537 C CA . ALA A 1 321 ? 4.976 2.726 -6.406 1.00 97.06 321 ALA A CA 1
ATOM 2538 C C . ALA A 1 321 ? 5.410 4.204 -6.451 1.00 97.06 321 ALA A C 1
ATOM 2540 O O . ALA A 1 321 ? 4.968 4.975 -7.307 1.00 97.06 321 ALA A O 1
ATOM 2541 N N . MET A 1 322 ? 6.314 4.615 -5.561 1.00 96.12 322 MET A N 1
ATOM 2542 C CA . MET A 1 322 ? 6.969 5.921 -5.644 1.00 96.12 322 MET A CA 1
ATOM 2543 C C . MET A 1 322 ? 8.031 5.996 -6.754 1.00 96.12 322 MET A C 1
ATOM 2545 O O . MET A 1 322 ? 8.438 7.102 -7.121 1.00 96.12 322 MET A O 1
ATOM 2549 N N . HIS A 1 323 ? 8.480 4.853 -7.285 1.00 95.25 323 HIS A N 1
ATOM 2550 C CA . HIS A 1 323 ? 9.211 4.806 -8.550 1.00 95.25 323 HIS A CA 1
ATOM 2551 C C . HIS A 1 323 ? 8.260 5.071 -9.722 1.00 95.25 323 HIS A C 1
ATOM 2553 O O . HIS A 1 323 ? 7.066 4.766 -9.648 1.00 95.25 323 HIS A O 1
ATOM 2559 N N . ASP A 1 324 ? 8.795 5.632 -10.810 1.00 93.88 324 ASP A N 1
ATOM 2560 C CA . ASP A 1 324 ? 8.038 5.750 -12.055 1.00 93.88 324 ASP A CA 1
ATOM 2561 C C . ASP A 1 324 ? 7.547 4.384 -12.496 1.00 93.88 324 ASP A C 1
ATOM 2563 O O . ASP A 1 324 ? 8.316 3.420 -12.515 1.00 93.88 324 ASP A O 1
ATOM 2567 N N . HIS A 1 325 ? 6.272 4.322 -12.859 1.00 95.31 325 HIS A N 1
ATOM 2568 C CA . HIS A 1 325 ? 5.660 3.111 -13.361 1.00 95.31 325 HIS A CA 1
ATOM 2569 C C . HIS A 1 325 ? 4.509 3.404 -14.325 1.00 95.31 325 HIS A C 1
ATOM 2571 O O . HIS A 1 325 ? 3.881 4.464 -14.289 1.00 95.31 325 HIS A O 1
ATOM 2577 N N . LEU A 1 326 ? 4.233 2.442 -15.205 1.00 93.00 326 LEU A N 1
ATOM 2578 C CA . LEU A 1 326 ? 3.061 2.438 -16.080 1.00 93.00 326 LEU A CA 1
ATOM 2579 C C . LEU A 1 326 ? 2.587 1.012 -16.345 1.00 93.00 326 LEU A C 1
ATOM 2581 O O . LEU A 1 326 ? 3.370 0.061 -16.316 1.00 93.00 326 LEU A O 1
ATOM 2585 N N . GLY A 1 327 ? 1.297 0.868 -16.628 1.00 91.12 327 GLY A N 1
ATOM 2586 C CA . GLY A 1 327 ? 0.735 -0.385 -17.118 1.00 91.12 327 GLY A CA 1
ATOM 2587 C C . GLY A 1 327 ? 0.520 -0.330 -18.625 1.00 91.12 327 GLY A C 1
ATOM 2588 O O . GLY A 1 327 ? 0.197 0.728 -19.158 1.00 91.12 327 GLY A O 1
ATOM 2589 N N . THR A 1 328 ? 0.618 -1.467 -19.304 1.00 87.81 328 THR A N 1
ATOM 2590 C CA . THR A 1 328 ? 0.197 -1.582 -20.708 1.00 87.81 328 THR A CA 1
ATOM 2591 C C . THR A 1 328 ? -1.184 -2.239 -20.808 1.00 87.81 328 THR A C 1
ATOM 2593 O O . THR A 1 328 ? -1.554 -3.040 -19.935 1.00 87.81 328 THR A O 1
ATOM 2596 N N . PRO A 1 329 ? -1.992 -1.917 -21.837 1.00 84.81 329 PRO A N 1
ATOM 2597 C CA . PRO A 1 329 ? -3.194 -2.687 -22.109 1.00 84.81 329 PRO A CA 1
ATOM 2598 C C . PRO A 1 329 ? -2.836 -4.103 -22.586 1.00 84.81 329 PRO A C 1
ATOM 2600 O O . PRO A 1 329 ? -1.723 -4.357 -23.043 1.00 84.81 329 PRO A O 1
ATOM 2603 N N . PRO A 1 330 ? -3.787 -5.044 -22.519 1.00 86.06 330 PRO A N 1
ATOM 2604 C CA . PRO A 1 330 ? -3.682 -6.282 -23.267 1.00 86.06 330 PRO A CA 1
ATOM 2605 C C . PRO A 1 330 ? -3.954 -6.017 -24.749 1.00 86.06 330 PRO A C 1
ATOM 2607 O O . PRO A 1 330 ? -4.881 -5.276 -25.097 1.00 86.06 330 PRO A O 1
ATOM 2610 N N . TYR A 1 331 ? -3.216 -6.710 -25.612 1.00 86.94 331 TYR A N 1
ATOM 2611 C CA . TYR A 1 331 ? -3.393 -6.639 -27.060 1.00 86.94 331 TYR A CA 1
ATOM 2612 C C . TYR A 1 331 ? -3.626 -8.025 -27.654 1.00 86.94 331 TYR A C 1
ATOM 2614 O O . TYR A 1 331 ? -3.024 -9.002 -27.193 1.00 86.94 331 TYR A O 1
ATOM 2622 N N . PRO A 1 332 ? -4.487 -8.143 -28.679 1.00 89.62 332 PRO A N 1
ATOM 2623 C CA . PRO A 1 332 ? -4.549 -9.368 -29.458 1.00 89.62 332 PRO A CA 1
ATOM 2624 C C . PRO A 1 332 ? -3.179 -9.624 -30.101 1.00 89.62 332 PRO A C 1
ATOM 2626 O O . PRO A 1 332 ? -2.526 -8.695 -30.573 1.00 89.62 332 PRO A O 1
ATOM 2629 N N . SER A 1 333 ? -2.727 -10.881 -30.133 1.00 89.12 333 SER A N 1
ATOM 2630 C CA . SER A 1 333 ? -1.527 -11.214 -30.913 1.00 89.12 333 SER A CA 1
ATOM 2631 C C . SER A 1 333 ? -1.743 -10.887 -32.399 1.00 89.12 333 SER A C 1
ATOM 2633 O O . SER A 1 333 ? -2.889 -10.923 -32.857 1.00 89.12 333 SER A O 1
ATOM 2635 N N . PRO A 1 334 ? -0.684 -10.623 -33.186 1.00 88.00 334 PRO A N 1
ATOM 2636 C CA . PRO A 1 334 ? -0.819 -10.360 -34.619 1.00 88.00 334 PRO A CA 1
ATOM 2637 C C . PRO A 1 334 ? -1.706 -11.401 -35.324 1.00 88.00 334 PRO A C 1
ATOM 2639 O O . PRO A 1 334 ? -1.530 -12.607 -35.149 1.00 88.00 334 PRO A O 1
ATOM 2642 N N . GLY A 1 335 ? -2.705 -10.933 -36.079 1.00 88.94 335 GLY A N 1
ATOM 2643 C CA . GLY A 1 335 ? -3.684 -11.786 -36.771 1.00 88.94 335 GLY A CA 1
ATOM 2644 C C . GLY A 1 335 ? -4.839 -12.322 -35.909 1.00 88.94 335 GLY A C 1
ATOM 2645 O O . GLY A 1 335 ? -5.716 -13.006 -36.433 1.00 88.94 335 GLY A O 1
ATOM 2646 N N . THR A 1 336 ? -4.883 -12.013 -34.610 1.00 88.19 336 THR A N 1
ATOM 2647 C CA . THR A 1 336 ? -6.009 -12.355 -33.727 1.00 88.19 336 THR A CA 1
ATOM 2648 C C . THR A 1 336 ? -7.085 -11.260 -33.763 1.00 88.19 336 THR A C 1
ATOM 2650 O O . THR A 1 336 ? -6.758 -10.096 -33.537 1.00 88.19 336 THR A O 1
ATOM 2653 N N . PRO A 1 337 ? -8.371 -11.595 -33.984 1.00 89.31 337 PRO A N 1
ATOM 2654 C CA . PRO A 1 337 ? -9.461 -10.629 -33.861 1.00 89.31 337 PRO A CA 1
ATOM 2655 C C . PRO A 1 337 ? -9.588 -10.077 -32.438 1.00 89.31 337 PRO A C 1
ATOM 2657 O O . PRO A 1 337 ? -9.439 -10.824 -31.466 1.00 89.31 337 PRO A O 1
ATOM 2660 N N . SER A 1 338 ? -9.930 -8.792 -32.312 1.00 89.25 338 SER A N 1
ATOM 2661 C CA . SER A 1 338 ? -10.321 -8.235 -31.020 1.00 89.25 338 SER A CA 1
ATOM 2662 C C . SER A 1 338 ? -11.606 -8.905 -30.514 1.00 89.25 338 SER A C 1
ATOM 2664 O O . SER A 1 338 ? -12.526 -9.209 -31.272 1.00 89.25 338 SER A O 1
ATOM 2666 N N . SER A 1 339 ? -11.663 -9.166 -29.213 1.00 92.81 339 SER A N 1
ATOM 2667 C CA . SER A 1 339 ? -12.832 -9.684 -28.517 1.00 92.81 339 SER A CA 1
ATOM 2668 C C . SER A 1 339 ? -13.433 -8.572 -27.666 1.00 92.81 339 SER A C 1
ATOM 2670 O O . SER A 1 339 ? -12.725 -8.071 -26.789 1.00 92.81 339 SER A O 1
ATOM 2672 N N . PRO A 1 340 ? -14.740 -8.269 -27.802 1.00 90.56 340 PRO A N 1
ATOM 2673 C CA . PRO A 1 340 ? -15.417 -7.235 -27.014 1.00 90.56 340 PRO A CA 1
ATOM 2674 C C . PRO A 1 340 ? -15.521 -7.563 -25.517 1.00 90.56 340 PRO A C 1
ATOM 2676 O O . PRO A 1 340 ? -16.025 -6.775 -24.722 1.00 90.56 340 PRO A O 1
ATOM 2679 N N . LYS A 1 341 ? -15.046 -8.750 -25.135 1.00 94.06 341 LYS A N 1
ATOM 2680 C CA . LYS A 1 341 ? -15.069 -9.298 -23.781 1.00 94.06 341 LYS A CA 1
ATOM 2681 C C . LYS A 1 341 ? -13.677 -9.372 -23.155 1.00 94.06 341 LYS A C 1
ATOM 2683 O O . LYS A 1 341 ? -13.548 -9.833 -22.022 1.00 94.06 341 LYS A O 1
ATOM 2688 N N . ALA A 1 342 ? -12.642 -8.963 -23.892 1.00 95.12 342 ALA A N 1
ATOM 2689 C CA . ALA A 1 342 ? -11.266 -8.985 -23.427 1.00 95.12 342 ALA A CA 1
ATOM 2690 C C . ALA A 1 342 ? -10.987 -7.771 -22.532 1.00 95.12 342 ALA A C 1
ATOM 2692 O O . ALA A 1 342 ? -10.959 -6.633 -22.997 1.00 95.12 342 ALA A O 1
ATOM 2693 N N . TYR A 1 343 ? -10.759 -8.022 -21.247 1.00 95.50 343 TYR A N 1
ATOM 2694 C CA . TYR A 1 343 ? -10.530 -6.987 -20.246 1.00 95.50 343 TYR A CA 1
ATOM 2695 C C . TYR A 1 343 ? -9.319 -7.299 -19.383 1.00 95.50 343 TYR A C 1
ATOM 2697 O O . TYR A 1 343 ? -9.195 -8.394 -18.833 1.00 95.50 343 TYR A O 1
ATOM 2705 N N . ARG A 1 344 ? -8.478 -6.288 -19.179 1.00 95.50 344 ARG A N 1
ATOM 2706 C CA . ARG A 1 344 ? -7.541 -6.231 -18.062 1.00 95.50 344 ARG A CA 1
ATOM 2707 C C . ARG A 1 344 ? -8.300 -5.867 -16.798 1.00 95.50 344 ARG A C 1
ATOM 2709 O O . ARG A 1 344 ? -8.947 -4.823 -16.750 1.00 95.50 344 ARG A O 1
ATOM 2716 N N . PHE A 1 345 ? -8.169 -6.710 -15.783 1.00 97.00 345 PHE A N 1
ATOM 2717 C CA . PHE A 1 345 ? -8.732 -6.495 -14.455 1.00 97.00 345 PHE A CA 1
ATOM 2718 C C . PHE A 1 345 ? -7.587 -6.540 -13.446 1.00 97.00 345 PHE A C 1
ATOM 2720 O O . PHE A 1 345 ? -7.034 -7.608 -13.169 1.00 97.00 345 PHE A O 1
ATOM 2727 N N . ALA A 1 346 ? -7.187 -5.361 -12.971 1.00 97.50 346 ALA A N 1
ATOM 2728 C CA . ALA A 1 346 ? -6.068 -5.185 -12.056 1.00 97.50 346 ALA A CA 1
ATOM 2729 C C . ALA A 1 346 ? -6.559 -4.596 -10.730 1.00 97.50 346 ALA A C 1
ATOM 2731 O O . ALA A 1 346 ? -7.321 -3.627 -10.712 1.00 97.50 346 ALA A O 1
ATOM 2732 N N . LEU A 1 347 ? -6.104 -5.176 -9.625 1.00 98.19 347 LEU A N 1
ATOM 2733 C CA . LEU A 1 347 ? -6.417 -4.740 -8.267 1.00 98.19 347 LEU A CA 1
ATOM 2734 C C . LEU A 1 347 ? -5.126 -4.255 -7.622 1.00 98.19 347 LEU A C 1
ATOM 2736 O O . LEU A 1 347 ? -4.148 -4.994 -7.571 1.00 98.19 347 LEU A O 1
ATOM 2740 N N . ILE A 1 348 ? -5.113 -3.005 -7.175 1.00 98.19 348 ILE A N 1
ATOM 2741 C CA . ILE A 1 348 ? -3.932 -2.332 -6.650 1.00 98.19 348 ILE A CA 1
ATOM 2742 C C . ILE A 1 348 ? -4.157 -2.085 -5.169 1.00 98.19 348 ILE A C 1
ATOM 2744 O O . ILE A 1 348 ? -5.049 -1.328 -4.787 1.00 98.19 348 ILE A O 1
ATOM 2748 N N . HIS A 1 349 ? -3.343 -2.734 -4.352 1.00 98.69 349 HIS A N 1
ATOM 2749 C CA . HIS A 1 349 ? -3.292 -2.557 -2.910 1.00 98.69 349 HIS A CA 1
ATOM 2750 C C . HIS A 1 349 ? -2.153 -1.605 -2.585 1.00 98.69 349 HIS A C 1
ATOM 2752 O O . HIS A 1 349 ? -1.050 -1.830 -3.066 1.00 98.69 349 HIS A O 1
ATOM 2758 N N . TYR A 1 350 ? -2.400 -0.558 -1.804 1.00 97.94 350 TYR A N 1
ATOM 2759 C CA . TYR A 1 350 ? -1.367 0.424 -1.465 1.00 97.94 350 TYR A CA 1
ATOM 2760 C C . TYR A 1 350 ? -1.661 1.12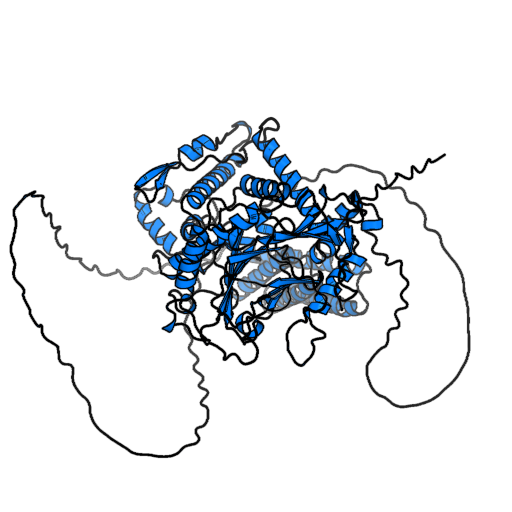2 -0.136 1.00 97.94 350 TYR A C 1
ATOM 2762 O O . TYR A 1 350 ? -2.729 0.943 0.467 1.00 97.94 350 TYR A O 1
ATOM 2770 N N . THR A 1 351 ? -0.694 1.911 0.331 1.00 96.19 351 THR A N 1
ATOM 2771 C CA . THR A 1 351 ? -0.773 2.641 1.596 1.00 96.19 351 THR A CA 1
ATOM 2772 C C . THR A 1 351 ? -0.305 4.085 1.423 1.00 96.19 351 THR A C 1
ATOM 2774 O O . THR A 1 351 ? 0.892 4.321 1.246 1.00 96.19 351 THR A O 1
ATOM 2777 N N . PRO A 1 352 ? -1.219 5.067 1.532 1.00 94.69 352 PRO A N 1
ATOM 2778 C CA . PRO A 1 352 ? -0.845 6.476 1.582 1.00 94.69 352 PRO A CA 1
ATOM 2779 C C . PRO A 1 352 ? 0.023 6.796 2.809 1.00 94.69 352 PRO A C 1
ATOM 2781 O O . PRO A 1 352 ? -0.290 6.359 3.916 1.00 94.69 352 PRO A O 1
ATOM 2784 N N . GLU A 1 353 ? 1.047 7.636 2.639 1.00 92.25 353 GLU A N 1
ATOM 2785 C CA . GLU A 1 353 ? 2.014 8.032 3.680 1.00 92.25 353 GLU A CA 1
ATOM 2786 C C . GLU A 1 353 ? 1.331 8.535 4.950 1.00 92.25 353 GLU A C 1
ATOM 2788 O O . GLU A 1 353 ? 1.591 8.045 6.043 1.00 92.25 353 GLU A O 1
ATOM 2793 N N . ARG A 1 354 ? 0.368 9.450 4.804 1.00 86.62 354 ARG A N 1
ATOM 2794 C CA . ARG A 1 354 ? -0.342 10.027 5.954 1.00 86.62 354 ARG A CA 1
ATOM 2795 C C . ARG A 1 354 ? -1.168 9.005 6.732 1.00 86.62 354 ARG A C 1
ATOM 2797 O O . ARG A 1 354 ? -1.406 9.199 7.923 1.00 86.62 354 ARG A O 1
ATOM 2804 N N . VAL A 1 355 ? -1.663 7.967 6.053 1.00 84.88 355 VAL A N 1
ATOM 2805 C CA . VAL A 1 355 ? -2.435 6.900 6.700 1.00 84.88 355 VAL A CA 1
ATOM 2806 C C . VAL A 1 355 ? -1.489 5.995 7.489 1.00 84.88 355 VAL A C 1
ATOM 2808 O O . VAL A 1 355 ? -1.754 5.766 8.665 1.00 84.88 355 VAL A O 1
ATOM 2811 N N . ALA A 1 356 ? -0.366 5.576 6.889 1.00 86.00 356 ALA A N 1
ATOM 2812 C CA . ALA A 1 356 ? 0.690 4.831 7.587 1.00 86.00 356 ALA A CA 1
ATOM 2813 C C . ALA A 1 356 ? 1.193 5.583 8.825 1.00 86.00 356 ALA A C 1
ATOM 2815 O O . ALA A 1 356 ? 1.152 5.057 9.930 1.00 86.00 356 ALA A O 1
ATOM 2816 N N . ALA A 1 357 ? 1.514 6.870 8.677 1.00 82.00 357 ALA A N 1
ATOM 2817 C CA . ALA A 1 357 ? 2.001 7.712 9.767 1.00 82.00 357 ALA A CA 1
ATOM 2818 C C . ALA A 1 357 ? 0.948 8.020 10.858 1.00 82.00 357 ALA A C 1
ATOM 2820 O O . ALA A 1 357 ? 1.258 8.708 11.829 1.00 82.00 357 ALA A O 1
ATOM 2821 N N . ALA A 1 358 ? -0.296 7.539 10.716 1.00 80.44 358 ALA A N 1
ATOM 2822 C CA . ALA A 1 358 ? -1.425 7.851 11.596 1.00 80.44 358 ALA A CA 1
ATOM 2823 C C . ALA A 1 358 ? -1.680 9.366 11.764 1.00 80.44 358 ALA A C 1
ATOM 2825 O O . ALA A 1 358 ? -2.207 9.823 12.778 1.00 80.44 358 ALA A O 1
ATOM 2826 N N . GLU A 1 359 ? -1.345 10.157 10.741 1.00 82.38 359 GLU A N 1
ATOM 2827 C CA . GLU A 1 359 ? -1.530 11.613 10.728 1.00 82.38 359 GLU A CA 1
ATOM 2828 C C . GLU A 1 359 ? -2.926 12.022 10.248 1.00 82.38 359 GLU A C 1
ATOM 2830 O O . GLU A 1 359 ? -3.314 13.192 10.332 1.00 82.38 359 GLU A O 1
ATOM 2835 N N . THR A 1 360 ? -3.694 11.077 9.701 1.00 75.62 360 THR A N 1
ATOM 2836 C CA . THR A 1 360 ? -5.048 11.336 9.209 1.00 75.62 360 THR A CA 1
ATOM 2837 C C . THR A 1 360 ? -6.076 11.385 10.333 1.00 75.62 360 THR A C 1
ATOM 2839 O O . THR A 1 360 ? -5.967 10.759 11.384 1.00 75.62 360 THR A O 1
ATOM 2842 N N . ARG A 1 361 ? -7.145 12.140 10.090 1.00 77.38 361 ARG A N 1
ATOM 2843 C CA . ARG A 1 361 ? -8.335 12.156 10.933 1.00 77.38 361 ARG A CA 1
ATOM 2844 C C . ARG A 1 361 ? -9.269 11.056 10.458 1.00 77.38 361 ARG A C 1
ATOM 2846 O O . ARG A 1 361 ? -9.918 11.202 9.423 1.00 77.38 361 ARG A O 1
ATOM 2853 N N . GLN A 1 362 ? -9.388 9.982 11.226 1.00 74.69 362 GLN A N 1
ATOM 2854 C CA . GLN A 1 362 ? -10.338 8.923 10.904 1.00 74.69 362 GLN A CA 1
ATOM 2855 C C . GLN A 1 362 ? -11.762 9.356 11.251 1.00 74.69 362 GLN A C 1
ATOM 2857 O O . GLN A 1 362 ? -12.065 9.737 12.388 1.00 74.69 362 GLN A O 1
ATOM 2862 N N . ARG A 1 363 ? -12.674 9.286 10.274 1.00 72.31 363 ARG A N 1
ATOM 2863 C CA . ARG A 1 363 ? -14.096 9.505 10.555 1.00 72.31 363 ARG A CA 1
ATOM 2864 C C . ARG A 1 363 ? -14.683 8.236 11.171 1.00 72.31 363 ARG A C 1
ATOM 2866 O O . ARG A 1 363 ? -15.158 7.345 10.473 1.00 72.31 363 ARG A O 1
ATOM 2873 N N . ILE A 1 364 ? -14.658 8.186 12.498 1.00 76.12 364 ILE A N 1
ATOM 2874 C CA . ILE A 1 364 ? -15.162 7.063 13.293 1.00 76.12 364 ILE A CA 1
ATOM 2875 C C . ILE A 1 364 ? -16.693 6.965 13.204 1.00 76.12 364 ILE A C 1
ATOM 2877 O O . ILE A 1 364 ? -17.227 5.924 12.838 1.00 76.12 364 ILE A O 1
ATOM 2881 N N . GLY A 1 365 ? -17.406 8.062 13.464 1.00 65.62 365 GLY A N 1
ATOM 2882 C CA . GLY A 1 365 ? -18.868 8.103 13.468 1.00 65.62 365 GLY A CA 1
ATOM 2883 C C . GLY A 1 365 ? -19.410 9.531 13.412 1.00 65.62 365 GLY A C 1
ATOM 2884 O O . GLY A 1 365 ? -18.648 10.498 13.452 1.00 65.62 365 GLY A O 1
ATOM 2885 N N . ALA A 1 366 ? -20.731 9.669 13.309 1.00 58.78 366 ALA A N 1
ATOM 2886 C CA . ALA A 1 366 ? -21.393 10.969 13.322 1.00 58.78 366 ALA A CA 1
ATOM 2887 C C . ALA A 1 366 ? -21.732 11.373 14.763 1.00 58.78 366 ALA A C 1
ATOM 2889 O O . ALA A 1 366 ? -22.587 10.762 15.403 1.00 58.78 366 ALA A O 1
ATOM 2890 N N . LEU A 1 367 ? -21.072 12.416 15.271 1.00 53.25 367 LEU A N 1
ATOM 2891 C CA . LEU A 1 367 ? -21.443 13.057 16.532 1.00 53.25 367 LEU A CA 1
ATOM 2892 C C . LEU A 1 367 ? -22.222 14.351 16.250 1.00 53.25 367 LEU A C 1
ATOM 2894 O O . LEU A 1 367 ? -21.836 15.112 15.356 1.00 53.25 367 LEU A O 1
ATOM 2898 N N . PRO A 1 368 ? -23.291 14.656 17.005 1.00 40.12 368 PRO A N 1
ATOM 2899 C CA . PRO A 1 368 ? -23.972 15.937 16.886 1.00 40.12 368 PRO A CA 1
ATOM 2900 C C . PRO A 1 368 ? -23.068 17.077 17.397 1.00 40.12 368 PRO A C 1
ATOM 2902 O O . PRO A 1 368 ? -22.910 17.259 18.597 1.00 40.12 368 PRO A O 1
ATOM 2905 N N . ASN A 1 369 ? -22.522 17.874 16.469 1.00 38.94 369 ASN A N 1
ATOM 2906 C CA . ASN A 1 369 ? -21.833 19.158 16.686 1.00 38.94 369 ASN A CA 1
ATOM 2907 C C . ASN A 1 369 ? -20.653 19.136 17.681 1.00 38.94 369 ASN A C 1
ATOM 2909 O O . ASN A 1 369 ? -20.823 19.556 18.816 1.00 38.94 369 ASN A O 1
ATOM 2913 N N . ILE A 1 370 ? -19.474 18.713 17.201 1.00 49.47 370 ILE A N 1
ATOM 2914 C CA . ILE A 1 370 ? -18.070 18.880 17.677 1.00 49.47 370 ILE A CA 1
ATOM 2915 C C . ILE A 1 370 ? -17.824 19.742 18.952 1.00 49.47 370 ILE A C 1
ATOM 2917 O O . ILE A 1 370 ? -17.029 20.676 18.967 1.00 49.47 370 ILE A O 1
ATOM 2921 N N . HIS A 1 371 ? -18.487 19.376 20.040 1.00 43.88 371 HIS A N 1
ATOM 2922 C CA . HIS A 1 371 ? -17.976 19.177 21.389 1.00 43.88 371 HIS A CA 1
ATOM 2923 C C . HIS A 1 371 ? -18.565 17.823 21.823 1.00 43.88 371 HIS A C 1
ATOM 2925 O O . HIS A 1 371 ? -19.669 17.476 21.394 1.00 43.88 371 HIS A O 1
ATOM 2931 N N . ALA A 1 372 ? -17.859 17.035 22.636 1.00 49.56 372 ALA A N 1
ATOM 2932 C CA . ALA A 1 372 ? -18.393 15.769 23.141 1.00 49.56 372 ALA A CA 1
ATOM 2933 C C . ALA A 1 372 ? -19.507 16.042 24.171 1.00 49.56 372 ALA A C 1
ATOM 2935 O O . ALA A 1 372 ? -19.290 16.022 25.379 1.00 49.56 372 ALA A O 1
ATOM 2936 N N . PHE A 1 373 ? -20.708 16.366 23.696 1.00 43.53 373 PHE A N 1
ATOM 2937 C CA . PHE A 1 373 ? -21.883 16.494 24.541 1.00 43.53 373 PHE A CA 1
ATOM 2938 C C . PHE A 1 373 ? -22.501 15.117 24.746 1.00 43.53 373 PHE A C 1
ATOM 2940 O O . PHE A 1 373 ? -22.819 14.424 23.780 1.00 43.53 373 PHE A O 1
ATOM 2947 N N . LEU A 1 374 ? -22.786 14.763 25.999 1.00 49.44 374 LEU A N 1
ATOM 2948 C CA . LEU A 1 374 ? -23.801 13.756 26.291 1.00 49.44 374 LEU A CA 1
ATOM 2949 C C . LEU A 1 374 ? -25.169 14.356 25.954 1.00 49.44 374 LEU A C 1
ATOM 2951 O O . LEU A 1 374 ? -25.862 14.932 26.805 1.00 49.44 374 LEU A O 1
ATOM 2955 N N . ALA A 1 375 ? -25.536 14.273 24.678 1.00 49.94 375 ALA A N 1
ATOM 2956 C CA . ALA A 1 375 ? -26.820 14.751 24.199 1.00 49.94 375 ALA A CA 1
ATOM 2957 C C . ALA A 1 375 ? -27.950 14.058 24.991 1.00 49.94 375 ALA A C 1
ATOM 2959 O O . ALA A 1 375 ? -27.777 12.911 25.418 1.00 49.94 375 ALA A O 1
ATOM 2960 N N . PRO A 1 376 ? -29.090 14.724 25.260 1.00 52.34 376 PRO A N 1
ATOM 2961 C CA . PRO A 1 376 ? -30.235 14.075 25.901 1.00 52.34 376 PRO A CA 1
ATOM 2962 C C . PRO A 1 376 ? -30.602 12.750 25.230 1.00 52.34 376 PRO A C 1
ATOM 2964 O O . PRO A 1 376 ? -30.932 11.785 25.911 1.00 52.34 376 PRO A O 1
ATOM 2967 N N . GLU A 1 377 ? -30.438 12.672 23.911 1.00 56.72 377 GLU A N 1
ATOM 2968 C CA . GLU A 1 377 ? -30.697 11.474 23.133 1.00 56.72 377 GLU A CA 1
ATOM 2969 C C . GLU A 1 377 ? -29.752 10.311 23.478 1.00 56.72 377 GLU A C 1
ATOM 2971 O O . GLU A 1 377 ? -30.173 9.163 23.444 1.00 56.72 377 GLU A O 1
ATOM 2976 N N . MET A 1 378 ? -28.510 10.596 23.886 1.00 60.19 378 MET A N 1
ATOM 2977 C CA . MET A 1 378 ? -27.540 9.597 24.365 1.00 60.19 378 MET A CA 1
ATOM 2978 C C . MET A 1 378 ? -27.787 9.176 25.824 1.00 60.19 378 MET A C 1
ATOM 2980 O O . MET A 1 378 ? -27.198 8.208 26.293 1.00 60.19 378 MET A O 1
ATOM 2984 N N . ARG A 1 379 ? -28.621 9.920 26.562 1.00 56.25 379 ARG A N 1
ATOM 2985 C CA . ARG A 1 379 ? -28.937 9.679 27.983 1.00 56.25 379 ARG A CA 1
ATOM 2986 C C . ARG A 1 379 ? -30.339 9.111 28.202 1.00 56.25 379 ARG A C 1
ATOM 2988 O O . ARG A 1 379 ? -30.604 8.552 29.262 1.00 56.25 379 ARG A O 1
ATOM 2995 N N . SER A 1 380 ? -31.247 9.281 27.240 1.00 61.44 380 SER A N 1
ATOM 2996 C CA . SER A 1 380 ? -32.643 8.853 27.342 1.00 61.44 380 SER A CA 1
ATOM 2997 C C . SER A 1 380 ? -32.926 7.659 26.432 1.00 61.44 380 SER A C 1
ATOM 2999 O O . SER A 1 380 ? -32.737 7.747 25.220 1.00 61.44 380 SER A O 1
ATOM 3001 N N . SER A 1 381 ? -33.479 6.582 26.988 1.00 58.31 381 SER A N 1
ATOM 3002 C CA . SER A 1 381 ? -33.886 5.385 26.233 1.00 58.31 381 SER A CA 1
ATOM 3003 C C . SER A 1 381 ? -34.977 5.655 25.184 1.00 58.31 381 SER A C 1
ATOM 3005 O O . SER A 1 381 ? -35.109 4.922 24.211 1.00 58.31 381 SER A O 1
ATOM 3007 N N . GLY A 1 382 ? -35.756 6.734 25.336 1.00 60.41 382 GLY A N 1
ATOM 3008 C CA . GLY A 1 382 ? -36.823 7.100 24.397 1.00 60.41 382 GLY A CA 1
ATOM 3009 C C . GLY A 1 382 ? -36.344 7.681 23.060 1.00 60.41 382 GLY A C 1
ATOM 3010 O O . GLY A 1 382 ? -37.100 7.661 22.091 1.00 60.41 382 GLY A O 1
ATOM 3011 N N . ALA A 1 383 ? -35.108 8.184 22.986 1.00 57.72 383 ALA A N 1
ATOM 3012 C CA . ALA A 1 383 ? -34.568 8.867 21.804 1.00 57.72 383 ALA A CA 1
ATOM 3013 C C . ALA A 1 383 ? -33.737 7.961 20.878 1.00 57.72 383 ALA A C 1
ATOM 3015 O O . ALA A 1 383 ? -33.340 8.373 19.787 1.00 57.72 383 ALA A O 1
ATOM 3016 N N . GLU A 1 384 ? -33.492 6.720 21.290 1.00 58.56 384 GLU A N 1
ATOM 3017 C CA . GLU A 1 384 ? -32.628 5.768 20.590 1.00 58.56 384 GLU A CA 1
ATOM 3018 C C . GLU A 1 384 ? -33.100 5.501 19.149 1.00 58.56 384 GLU A C 1
ATOM 3020 O O . GLU A 1 384 ? -32.307 5.512 18.205 1.00 58.56 384 GLU A O 1
ATOM 3025 N N . ARG A 1 385 ? -34.421 5.386 18.944 1.00 63.06 385 ARG A N 1
ATOM 3026 C CA . ARG A 1 385 ? -35.020 5.192 17.609 1.00 63.06 385 ARG A CA 1
ATOM 3027 C C . ARG A 1 385 ? -34.790 6.380 16.669 1.00 63.06 385 ARG A C 1
ATOM 3029 O O . ARG A 1 385 ? -34.590 6.179 15.470 1.00 63.06 385 ARG A O 1
ATOM 3036 N N . ASP A 1 386 ? -34.792 7.602 17.198 1.00 63.88 386 ASP A N 1
ATOM 3037 C CA . ASP A 1 386 ? -34.571 8.814 16.405 1.00 63.88 386 ASP A CA 1
ATOM 3038 C C . ASP A 1 386 ? -33.089 9.011 16.060 1.00 63.88 386 ASP A C 1
ATOM 3040 O O . ASP A 1 386 ? -32.779 9.509 14.975 1.00 63.88 386 ASP A O 1
ATOM 3044 N N . ILE A 1 387 ? -32.171 8.573 16.930 1.00 65.88 387 ILE A N 1
ATOM 3045 C CA . ILE A 1 387 ? -30.726 8.589 16.659 1.00 65.88 387 ILE A CA 1
ATOM 3046 C C . ILE A 1 387 ? -30.403 7.692 15.469 1.00 65.88 387 ILE A C 1
ATOM 3048 O O . ILE A 1 387 ? -29.816 8.170 14.500 1.00 65.88 387 ILE A O 1
ATOM 3052 N N . VAL A 1 388 ? -30.829 6.423 15.499 1.00 64.81 388 VAL A N 1
ATOM 3053 C CA . VAL A 1 388 ? -30.538 5.461 14.420 1.00 64.81 388 VAL A CA 1
ATOM 3054 C C . VAL A 1 388 ? -31.027 5.996 13.075 1.00 64.81 388 VAL A C 1
ATOM 3056 O O . VAL A 1 388 ? -30.288 5.986 12.089 1.00 64.81 388 VAL A O 1
ATOM 3059 N N . ARG A 1 389 ? -32.236 6.567 13.044 1.00 66.12 389 ARG A N 1
ATOM 3060 C CA . ARG A 1 389 ? -32.800 7.163 11.830 1.00 66.12 389 ARG A CA 1
ATOM 3061 C C . ARG A 1 389 ? -32.012 8.386 11.344 1.00 66.12 389 ARG A C 1
ATOM 3063 O O . ARG A 1 389 ? -31.843 8.556 10.141 1.00 66.12 389 ARG A O 1
ATOM 3070 N N . ARG A 1 390 ? -31.514 9.243 12.243 1.00 67.56 390 ARG A N 1
ATOM 3071 C CA . ARG A 1 390 ? -30.695 10.412 11.865 1.00 67.56 390 ARG A CA 1
ATOM 3072 C C . ARG A 1 390 ? -29.297 10.011 11.391 1.00 67.56 390 ARG A C 1
ATOM 3074 O O . ARG A 1 390 ? -28.816 10.578 10.412 1.00 67.56 390 ARG A O 1
ATOM 3081 N N . LEU A 1 391 ? -28.683 8.995 11.999 1.00 65.25 391 LEU A N 1
ATOM 3082 C CA . LEU A 1 391 ? -27.386 8.452 11.570 1.00 65.25 391 LEU A CA 1
ATOM 3083 C C . LEU A 1 391 ? -27.435 7.873 10.143 1.00 65.25 391 LEU A C 1
ATOM 3085 O O . LEU A 1 391 ? -26.447 7.936 9.407 1.00 65.25 391 LEU A O 1
ATOM 3089 N N . GLN A 1 392 ? -28.595 7.369 9.713 1.00 64.56 392 GLN A N 1
ATOM 3090 C CA . GLN A 1 392 ? -28.814 6.910 8.334 1.00 64.56 392 GLN A CA 1
ATOM 3091 C C . GLN A 1 392 ? -28.821 8.053 7.306 1.00 64.56 392 GLN A C 1
ATOM 3093 O O . GLN A 1 392 ? -28.552 7.816 6.131 1.00 64.56 392 GLN A O 1
ATOM 3098 N N . THR A 1 393 ? -29.097 9.291 7.728 1.00 65.94 393 THR A N 1
ATOM 3099 C CA . THR A 1 393 ? -29.178 10.451 6.821 1.00 65.94 393 THR A CA 1
ATOM 3100 C C . THR A 1 393 ? -27.846 11.168 6.598 1.00 65.94 393 THR A C 1
ATOM 3102 O O . THR A 1 393 ? -27.781 12.065 5.759 1.00 65.94 393 THR A O 1
ATOM 3105 N N . ASP A 1 394 ? -26.768 10.776 7.291 1.00 70.62 394 ASP A N 1
ATOM 3106 C CA . ASP A 1 394 ? -25.474 11.443 7.135 1.00 70.62 394 ASP A CA 1
ATOM 3107 C C . ASP A 1 394 ? -24.884 11.235 5.725 1.00 70.62 394 ASP A C 1
ATOM 3109 O O . ASP A 1 394 ? -24.712 10.117 5.217 1.00 70.62 394 ASP A O 1
ATOM 3113 N N . SER A 1 395 ? -24.545 12.353 5.082 1.00 76.19 395 SER A N 1
ATOM 3114 C CA . SER A 1 395 ? -23.920 12.413 3.763 1.00 76.19 395 SER A CA 1
ATOM 3115 C C . SER A 1 395 ? -22.454 11.949 3.762 1.00 76.19 395 SER A C 1
ATOM 3117 O O . SER A 1 395 ? -21.946 11.581 2.699 1.00 76.19 395 SER A O 1
ATOM 3119 N N . PHE A 1 396 ? -21.827 11.806 4.928 1.00 80.88 396 PHE A N 1
ATOM 3120 C CA . PHE A 1 396 ? -20.436 11.391 5.073 1.00 80.88 396 PHE A CA 1
ATOM 3121 C C . PHE A 1 396 ? -20.269 9.893 5.348 1.00 80.88 396 PHE A C 1
ATOM 3123 O O . PHE A 1 396 ? -21.076 9.298 6.062 1.00 80.88 396 PHE A O 1
ATOM 3130 N N . ALA A 1 397 ? -19.240 9.274 4.759 1.00 85.06 397 ALA A N 1
ATOM 3131 C CA . ALA A 1 397 ? -18.854 7.894 5.066 1.00 85.06 397 ALA A CA 1
ATOM 3132 C C . ALA A 1 397 ? -18.047 7.828 6.376 1.00 85.06 397 ALA A C 1
ATOM 3134 O O . ALA A 1 397 ? -17.258 8.741 6.631 1.00 85.06 397 ALA A O 1
ATOM 3135 N N . ASN A 1 398 ? -18.251 6.794 7.195 1.00 89.19 398 ASN A N 1
ATOM 3136 C CA . ASN A 1 398 ? -17.561 6.570 8.470 1.00 89.19 398 ASN A CA 1
ATOM 3137 C C . ASN A 1 398 ? -17.340 5.075 8.746 1.00 89.19 398 ASN A C 1
ATOM 3139 O O . ASN A 1 398 ? -18.122 4.237 8.301 1.00 89.19 398 ASN A O 1
ATOM 3143 N N . PHE A 1 399 ? -16.298 4.740 9.504 1.00 87.69 399 PHE A N 1
ATOM 3144 C CA . PHE A 1 399 ? -15.917 3.344 9.718 1.00 87.69 399 PHE A CA 1
ATOM 3145 C C . PHE A 1 399 ? -16.939 2.529 10.515 1.00 87.69 399 PHE A C 1
ATOM 3147 O O . PHE A 1 399 ? -17.153 1.371 10.173 1.00 87.69 399 PHE A O 1
ATOM 3154 N N . LEU A 1 400 ? -17.614 3.102 11.519 1.00 90.75 400 LEU A N 1
ATOM 3155 C CA . LEU A 1 400 ? -18.594 2.345 12.308 1.00 90.75 400 LEU A CA 1
ATOM 3156 C C . LEU A 1 400 ? -19.772 1.859 11.455 1.00 90.75 400 LEU A C 1
ATOM 3158 O O . LEU A 1 400 ? -20.241 0.745 11.650 1.00 90.75 400 LEU A O 1
ATOM 3162 N N . ARG A 1 401 ? -20.248 2.666 10.504 1.00 88.06 401 ARG A N 1
ATOM 3163 C CA . ARG A 1 401 ? -21.388 2.308 9.647 1.00 88.06 401 ARG A CA 1
ATOM 3164 C C . ARG A 1 401 ? -20.971 1.594 8.362 1.00 88.06 401 ARG A C 1
ATOM 3166 O O . ARG A 1 401 ? -21.647 0.667 7.931 1.00 88.06 401 ARG A O 1
ATOM 3173 N N . ASP A 1 402 ? -19.903 2.072 7.733 1.00 90.31 402 ASP A N 1
ATOM 3174 C CA . ASP A 1 402 ? -19.535 1.697 6.366 1.00 90.31 402 ASP A CA 1
ATOM 3175 C C . ASP A 1 402 ? -18.366 0.688 6.331 1.00 90.31 402 ASP A C 1
ATOM 3177 O O . ASP A 1 402 ? -18.151 0.020 5.323 1.00 90.31 402 ASP A O 1
ATOM 3181 N N . GLY A 1 403 ? -17.647 0.516 7.449 1.00 92.00 403 GLY A N 1
ATOM 3182 C CA . GLY A 1 403 ? -16.541 -0.436 7.603 1.00 92.00 403 GLY A CA 1
ATOM 3183 C C . GLY A 1 403 ? -16.874 -1.902 7.284 1.00 92.00 403 GLY A C 1
ATOM 3184 O O . GLY A 1 403 ? -16.063 -2.531 6.602 1.00 92.00 403 GLY A O 1
ATOM 3185 N N . PRO A 1 404 ? -18.052 -2.453 7.656 1.00 95.19 404 PRO A N 1
ATOM 3186 C CA . PRO A 1 404 ? -18.403 -3.849 7.356 1.00 95.19 404 PRO A CA 1
ATOM 3187 C C . PRO A 1 404 ? -18.418 -4.207 5.862 1.00 95.19 404 PRO A C 1
ATOM 3189 O O . PRO A 1 404 ? -18.378 -5.382 5.506 1.00 95.19 404 PRO A O 1
ATOM 3192 N N . TRP A 1 405 ? -18.484 -3.212 4.972 1.00 94.25 405 TRP A N 1
ATOM 3193 C CA . TRP A 1 405 ? -18.492 -3.423 3.519 1.00 94.25 405 TRP A CA 1
ATOM 3194 C C . TRP A 1 405 ? -17.096 -3.466 2.905 1.00 94.25 405 TRP A C 1
ATOM 3196 O O . TRP A 1 405 ? -16.953 -3.827 1.741 1.00 94.25 405 TRP A O 1
ATOM 3206 N N . ILE A 1 406 ? -16.073 -3.114 3.682 1.00 94.69 406 ILE A N 1
ATOM 3207 C CA . ILE A 1 406 ? -14.677 -3.106 3.245 1.00 94.69 406 ILE A CA 1
ATOM 3208 C C . ILE A 1 406 ? -13.764 -3.912 4.178 1.00 94.69 406 ILE A C 1
ATOM 3210 O O . ILE A 1 406 ? -12.563 -3.960 3.947 1.00 94.69 406 ILE A O 1
ATOM 3214 N N . MET A 1 407 ? -14.301 -4.549 5.222 1.00 96.69 407 MET A N 1
ATOM 3215 C CA . MET A 1 407 ? -13.564 -5.355 6.203 1.00 96.69 407 MET A CA 1
ATOM 3216 C C . MET A 1 407 ? -14.268 -6.692 6.450 1.00 96.69 407 MET A C 1
ATOM 3218 O O . MET A 1 407 ? -15.484 -6.828 6.289 1.00 96.69 407 MET A O 1
ATOM 3222 N N . GLN A 1 408 ? -13.503 -7.685 6.893 1.00 95.56 408 GLN A N 1
ATOM 3223 C CA . GLN A 1 408 ? -14.065 -8.890 7.503 1.00 95.56 408 GLN A CA 1
ATOM 3224 C C . GLN A 1 408 ? -14.621 -8.582 8.897 1.00 95.56 408 GLN A C 1
ATOM 3226 O O . GLN A 1 408 ? -14.112 -7.699 9.583 1.00 95.56 408 GLN A O 1
ATOM 3231 N N . ASP A 1 409 ? -15.635 -9.335 9.328 1.00 95.00 409 ASP A N 1
ATOM 3232 C CA . ASP A 1 409 ? -16.366 -9.067 10.577 1.00 95.00 409 ASP A CA 1
ATOM 3233 C C . ASP A 1 409 ? -15.446 -9.051 11.811 1.00 95.00 409 ASP A C 1
ATOM 3235 O O . ASP A 1 409 ? -15.553 -8.167 12.660 1.00 95.00 409 ASP A O 1
ATOM 3239 N N . GLU A 1 410 ? -14.501 -9.991 11.896 1.00 94.94 410 GLU A N 1
ATOM 3240 C CA . GLU A 1 410 ? -13.533 -10.075 12.999 1.00 94.94 410 GLU A CA 1
ATOM 3241 C C . GLU A 1 410 ? -12.589 -8.861 13.016 1.00 94.94 410 GLU A C 1
ATOM 3243 O O . GLU A 1 410 ? -12.463 -8.179 14.030 1.00 94.94 410 GLU A O 1
ATOM 3248 N N . GLY A 1 411 ? -12.009 -8.511 11.864 1.00 96.06 411 GLY A N 1
ATOM 3249 C CA . GLY A 1 411 ? -11.152 -7.331 11.737 1.00 96.06 411 GLY A CA 1
ATOM 3250 C C . GLY A 1 411 ? -11.894 -6.018 12.025 1.00 96.06 411 GLY A C 1
ATOM 3251 O O . GLY A 1 411 ? -11.379 -5.151 12.731 1.00 96.06 411 GLY A O 1
ATOM 3252 N N . TYR A 1 412 ? -13.134 -5.894 11.543 1.00 96.81 412 TYR A N 1
ATOM 3253 C CA . TYR A 1 412 ? -14.006 -4.751 11.813 1.00 96.81 412 TYR A CA 1
ATOM 3254 C C . TYR A 1 412 ? -14.318 -4.617 13.307 1.00 96.81 412 TYR A C 1
ATOM 3256 O O . TYR A 1 412 ? -14.145 -3.541 13.873 1.00 96.81 412 TYR A O 1
ATOM 3264 N N . THR A 1 413 ? -14.754 -5.692 13.965 1.00 96.56 413 THR A N 1
ATOM 3265 C CA . THR A 1 413 ? -15.129 -5.655 15.389 1.00 96.56 413 THR A CA 1
ATOM 3266 C C . THR A 1 413 ? -13.932 -5.361 16.293 1.00 96.56 413 THR A C 1
ATOM 3268 O O . THR A 1 413 ? -14.051 -4.531 17.196 1.00 96.56 413 THR A O 1
ATOM 3271 N N . ASN A 1 414 ? -12.760 -5.928 15.997 1.00 96.44 414 ASN A N 1
ATOM 3272 C CA . ASN A 1 414 ? -11.513 -5.581 16.680 1.00 96.44 414 ASN A CA 1
ATOM 3273 C C . ASN A 1 414 ? -11.152 -4.099 16.493 1.00 96.44 414 ASN A C 1
ATOM 3275 O O . ASN A 1 414 ? -10.846 -3.411 17.468 1.00 96.44 414 ASN A O 1
ATOM 3279 N N . TYR A 1 415 ? -11.268 -3.567 15.272 1.00 95.94 415 TYR A N 1
ATOM 3280 C CA . TYR A 1 415 ? -11.060 -2.140 15.015 1.00 95.94 415 TYR A CA 1
ATOM 3281 C C . TYR A 1 415 ? -12.062 -1.251 15.779 1.00 95.94 415 TYR A C 1
ATOM 3283 O O . TYR A 1 415 ? -11.659 -0.256 16.380 1.00 95.94 415 TYR A O 1
ATOM 3291 N N . VAL A 1 416 ? -13.346 -1.629 15.854 1.00 95.31 416 VAL A N 1
ATOM 3292 C CA . VAL A 1 416 ? -14.353 -0.931 16.683 1.00 95.31 416 VAL A CA 1
ATOM 3293 C C . VAL A 1 416 ? -13.922 -0.890 18.153 1.00 95.31 416 VAL A C 1
ATOM 3295 O O . VAL A 1 416 ? -14.018 0.164 18.787 1.00 95.31 416 VAL A O 1
ATOM 3298 N N . GLY A 1 417 ? -13.414 -2.004 18.691 1.00 95.88 417 GLY A N 1
ATOM 3299 C CA . GLY A 1 417 ? -12.871 -2.076 20.049 1.00 95.88 417 GLY A CA 1
ATOM 3300 C C . GLY A 1 417 ? -11.705 -1.107 20.274 1.00 95.88 417 GLY A C 1
ATOM 3301 O O . GLY A 1 417 ? -11.733 -0.317 21.221 1.00 95.88 417 GLY A O 1
ATOM 3302 N N . ARG A 1 418 ? -10.727 -1.093 19.356 1.00 94.88 418 ARG A N 1
ATOM 3303 C CA . ARG A 1 418 ? -9.572 -0.170 19.382 1.00 94.88 418 ARG A CA 1
ATOM 3304 C C . ARG A 1 418 ? -10.008 1.293 19.331 1.00 94.88 418 ARG A C 1
ATOM 3306 O O . ARG A 1 418 ? -9.530 2.119 20.104 1.00 94.88 418 ARG A O 1
ATOM 3313 N N . VAL A 1 419 ? -10.978 1.615 18.482 1.00 92.25 419 VAL A N 1
ATOM 3314 C CA . VAL A 1 419 ? -11.560 2.957 18.386 1.00 92.25 419 VAL A CA 1
ATOM 3315 C C . VAL A 1 419 ? -12.246 3.373 19.690 1.00 92.25 419 VAL A C 1
ATOM 3317 O O . VAL A 1 419 ? -12.030 4.491 20.164 1.00 92.25 419 VAL A O 1
ATOM 3320 N N . CYS A 1 420 ? -13.036 2.487 20.306 1.00 93.00 420 CYS A N 1
ATOM 3321 C CA . CYS A 1 420 ? -13.658 2.758 21.605 1.00 93.00 420 CYS A CA 1
ATOM 3322 C C . CYS A 1 420 ? -12.596 3.027 22.680 1.00 93.00 420 CYS A C 1
ATOM 3324 O O . CYS A 1 420 ? -12.723 3.997 23.430 1.00 93.00 420 CYS A O 1
ATOM 3326 N N . TYR A 1 421 ? -11.525 2.226 22.705 1.00 94.44 421 TYR A N 1
ATOM 3327 C CA . TYR A 1 421 ? -10.382 2.433 23.592 1.00 94.44 421 TYR A CA 1
ATOM 3328 C C . TYR A 1 421 ? -9.763 3.823 23.403 1.00 94.44 421 TYR A C 1
ATOM 3330 O O . TYR A 1 421 ? -9.604 4.557 24.376 1.00 94.44 421 TYR A O 1
ATOM 3338 N N . LEU A 1 422 ? -9.466 4.227 22.161 1.00 90.00 422 LEU A N 1
ATOM 3339 C CA . LEU A 1 422 ? -8.854 5.528 21.865 1.00 90.00 422 LEU A CA 1
ATOM 3340 C C . LEU A 1 422 ? -9.739 6.706 22.283 1.00 90.00 422 LEU A C 1
ATOM 3342 O O . LEU A 1 422 ? -9.233 7.681 22.841 1.00 90.00 422 LEU A O 1
ATOM 3346 N N . VAL A 1 423 ? -11.053 6.615 22.060 1.00 89.19 423 VAL A N 1
ATOM 3347 C CA . VAL A 1 423 ? -12.004 7.656 22.477 1.00 89.19 423 VAL A CA 1
ATOM 3348 C C . VAL A 1 423 ? -12.063 7.763 24.001 1.00 89.19 423 VAL A C 1
ATOM 3350 O O . VAL A 1 423 ? -11.960 8.868 24.533 1.00 89.19 423 VAL A O 1
ATOM 3353 N N . ILE A 1 424 ? -12.186 6.637 24.715 1.00 91.62 424 ILE A N 1
ATOM 3354 C CA . ILE A 1 424 ? -12.212 6.626 26.186 1.00 91.62 424 ILE A CA 1
ATOM 3355 C C . ILE A 1 424 ? -10.890 7.162 26.738 1.00 91.62 424 ILE A C 1
ATOM 3357 O O . ILE A 1 424 ? -10.902 8.056 27.582 1.00 91.62 424 ILE A O 1
ATOM 3361 N N . ARG A 1 425 ? -9.753 6.693 26.212 1.00 90.81 425 ARG A N 1
ATOM 3362 C CA . ARG A 1 425 ? -8.421 7.191 26.569 1.00 90.81 425 ARG A CA 1
ATOM 3363 C C . ARG A 1 425 ? -8.327 8.705 26.401 1.00 90.81 425 ARG A C 1
ATOM 3365 O O . ARG A 1 425 ? -7.873 9.387 27.311 1.00 90.81 425 ARG A O 1
ATOM 3372 N N . TYR A 1 426 ? -8.770 9.239 25.262 1.00 85.75 426 TYR A N 1
ATOM 3373 C CA . TYR A 1 426 ? -8.730 10.677 24.997 1.00 85.75 426 TYR A CA 1
ATOM 3374 C C . TYR A 1 426 ? -9.579 11.491 25.986 1.00 85.75 426 TYR A C 1
ATOM 3376 O O . TYR A 1 426 ? -9.211 12.608 26.346 1.00 85.75 426 TYR A O 1
ATOM 3384 N N . LEU A 1 427 ? -10.708 10.946 26.448 1.00 85.50 427 LEU A N 1
ATOM 3385 C CA . LEU A 1 427 ? -11.511 11.569 27.503 1.00 85.50 427 LEU A CA 1
ATOM 3386 C C . LEU A 1 427 ? -10.798 11.524 28.861 1.00 85.50 427 LEU A C 1
ATOM 3388 O O . LEU A 1 427 ? -10.777 12.530 29.563 1.00 85.50 427 LEU A O 1
ATOM 3392 N N . LEU A 1 428 ? -10.183 10.391 29.215 1.00 87.62 428 LEU A N 1
ATOM 3393 C CA . LEU A 1 428 ? -9.457 10.230 30.480 1.00 87.62 428 LEU A CA 1
ATOM 3394 C C . LEU A 1 428 ? -8.198 11.105 30.557 1.00 87.62 428 LEU A C 1
ATOM 3396 O O . LEU A 1 428 ? -7.900 11.625 31.625 1.00 87.62 428 LEU A O 1
ATOM 3400 N N . LEU A 1 429 ? -7.516 11.349 29.433 1.00 80.81 429 LEU A N 1
ATOM 3401 C CA . LEU A 1 429 ? -6.371 12.269 29.347 1.00 80.81 429 LEU A CA 1
ATOM 3402 C C . LEU A 1 429 ? -6.707 13.725 29.707 1.00 80.81 429 LEU A C 1
ATOM 3404 O O . LEU A 1 429 ? -5.810 14.509 29.994 1.00 80.81 429 LEU A O 1
ATOM 3408 N N . GLN A 1 430 ? -7.984 14.107 29.668 1.00 81.00 430 GLN A N 1
ATOM 3409 C CA . GLN A 1 430 ? -8.429 15.449 30.057 1.00 81.00 430 GLN A CA 1
ATOM 3410 C C . GLN A 1 430 ? -8.691 15.564 31.563 1.00 81.00 430 GLN A C 1
ATOM 3412 O O . GLN A 1 430 ? -8.949 16.662 32.062 1.00 81.00 430 GLN A O 1
ATOM 3417 N N . ALA A 1 431 ? -8.684 14.444 32.287 1.00 81.06 431 ALA A N 1
ATOM 3418 C CA . ALA A 1 431 ? -8.841 14.456 33.725 1.00 81.06 431 ALA A CA 1
ATOM 3419 C C . ALA A 1 431 ? -7.565 14.979 34.413 1.00 81.06 431 ALA A C 1
ATOM 3421 O O . ALA A 1 431 ? -6.468 14.837 33.873 1.00 81.06 431 ALA A O 1
ATOM 3422 N N . PRO A 1 432 ? -7.681 15.560 35.620 1.00 84.81 432 PRO A N 1
ATOM 3423 C CA . PRO A 1 432 ? -6.517 15.965 36.397 1.00 84.81 432 PRO A CA 1
ATOM 3424 C C . PRO A 1 432 ? -5.553 14.799 36.650 1.00 84.81 432 PRO A C 1
ATOM 3426 O O . PRO A 1 432 ? -5.965 13.744 37.134 1.00 84.81 432 PRO A O 1
ATOM 3429 N N . GLU A 1 433 ? -4.263 15.033 36.403 1.00 86.31 433 GLU A N 1
ATOM 3430 C CA . GLU A 1 433 ? -3.173 14.065 36.596 1.00 86.31 433 GLU A CA 1
ATOM 3431 C C . GLU A 1 433 ? -3.166 13.360 37.973 1.00 86.31 433 GLU A C 1
ATOM 3433 O O . GLU A 1 433 ? -2.962 12.143 37.996 1.00 86.31 433 GLU A O 1
ATOM 3438 N N . PRO A 1 434 ? -3.481 14.027 39.112 1.00 92.62 434 PRO A N 1
ATOM 3439 C CA . PRO A 1 434 ? -3.469 13.379 40.429 1.00 92.62 434 PRO A CA 1
ATOM 3440 C C . PRO A 1 434 ? -4.470 12.231 40.608 1.00 92.62 434 PRO A C 1
ATOM 3442 O O . PRO A 1 434 ? -4.365 11.493 41.583 1.00 92.62 434 PRO A O 1
ATOM 3445 N N . LEU A 1 435 ? -5.465 12.097 39.723 1.00 88.94 435 LEU A N 1
ATOM 3446 C CA . LEU A 1 435 ? -6.450 11.014 39.801 1.00 88.94 435 LEU A CA 1
ATOM 3447 C C . LEU A 1 435 ? -5.929 9.687 39.241 1.00 88.94 435 LEU A C 1
ATOM 3449 O O . LEU A 1 435 ? -6.565 8.668 39.491 1.00 88.94 435 LEU A O 1
ATOM 3453 N N . GLN A 1 436 ? -4.809 9.703 38.507 1.00 90.19 436 GLN A N 1
ATOM 3454 C CA . GLN A 1 436 ? -4.126 8.503 38.011 1.00 90.19 436 GLN A CA 1
ATOM 3455 C C . GLN A 1 436 ? -5.065 7.495 37.340 1.00 90.19 436 GLN A C 1
ATOM 3457 O O . GLN A 1 436 ? -5.100 6.315 37.677 1.00 90.19 436 GLN A O 1
ATOM 3462 N N . PHE A 1 437 ? -5.880 7.974 36.396 1.00 90.88 437 PHE A N 1
ATOM 3463 C CA . PHE A 1 437 ? -6.764 7.088 35.649 1.00 90.88 437 PHE A CA 1
ATOM 3464 C C . PHE A 1 437 ? -5.962 6.086 34.822 1.00 90.88 437 PHE A C 1
ATOM 3466 O O . PHE A 1 437 ? -5.084 6.459 34.046 1.00 90.88 437 PHE A O 1
ATOM 3473 N N . GLU A 1 438 ? -6.356 4.822 34.918 1.00 92.75 438 GLU A N 1
ATOM 3474 C CA . GLU A 1 438 ? -5.840 3.736 34.099 1.00 92.75 438 GLU A CA 1
ATOM 3475 C C . GLU A 1 438 ? -6.951 3.174 33.211 1.00 92.75 438 GLU A C 1
ATOM 3477 O O . GLU A 1 438 ? -8.128 3.147 33.582 1.00 92.75 438 GLU A O 1
ATOM 3482 N N . LEU A 1 439 ? -6.572 2.720 32.017 1.00 94.19 439 LEU A N 1
ATOM 3483 C CA . LEU A 1 439 ? -7.464 2.019 31.101 1.00 94.19 439 LEU A CA 1
ATOM 3484 C C . LEU A 1 439 ? -6.803 0.706 30.696 1.00 94.19 439 LEU A C 1
ATOM 3486 O O . LEU A 1 439 ? -5.807 0.699 29.968 1.00 94.19 439 LEU A O 1
ATOM 3490 N N . ASP A 1 440 ? -7.360 -0.401 31.177 1.00 95.00 440 ASP A N 1
ATOM 3491 C CA . ASP A 1 440 ? -6.889 -1.734 30.822 1.00 95.00 440 ASP A CA 1
ATOM 3492 C C . ASP A 1 440 ? -7.496 -2.172 29.473 1.00 95.00 440 ASP A C 1
ATOM 3494 O O . ASP A 1 440 ? -8.722 -2.320 29.371 1.00 95.00 440 ASP A O 1
ATOM 3498 N N . PRO A 1 441 ? -6.682 -2.368 28.416 1.00 94.69 441 PRO A N 1
ATOM 3499 C CA . PRO A 1 441 ? -7.192 -2.719 27.091 1.00 94.69 441 PRO A CA 1
ATOM 3500 C C . PRO A 1 441 ? -7.861 -4.095 27.071 1.00 94.69 441 PRO A C 1
ATOM 3502 O O . PRO A 1 441 ? -8.835 -4.280 26.346 1.00 94.69 441 PRO A O 1
ATOM 3505 N N . THR A 1 442 ? -7.389 -5.039 27.889 1.00 96.50 442 THR A N 1
ATOM 3506 C CA . THR A 1 442 ? -7.920 -6.407 27.942 1.00 96.50 442 THR A CA 1
ATOM 3507 C C . THR A 1 442 ? -9.323 -6.432 28.540 1.00 96.50 442 THR A C 1
ATOM 3509 O O . THR A 1 442 ? -10.234 -7.025 27.967 1.00 96.50 442 THR A O 1
ATOM 3512 N N . THR A 1 443 ? -9.528 -5.738 29.656 1.00 96.44 443 THR A N 1
ATOM 3513 C CA . THR A 1 443 ? -10.824 -5.622 30.330 1.00 96.44 443 THR A CA 1
ATOM 3514 C C . THR A 1 443 ? -11.822 -4.877 29.452 1.00 96.44 443 THR A C 1
ATOM 3516 O O . THR A 1 443 ? -12.970 -5.305 29.330 1.00 96.44 443 THR A O 1
ATOM 3519 N N . LEU A 1 444 ? -11.399 -3.792 28.786 1.00 96.00 444 LEU A N 1
ATOM 3520 C CA . LEU A 1 444 ? -12.277 -3.085 27.852 1.00 96.00 444 LEU A CA 1
ATOM 3521 C C . LEU A 1 444 ? -12.660 -3.972 26.658 1.00 96.00 444 LEU A C 1
ATOM 3523 O O . LEU A 1 444 ? -13.829 -3.999 26.280 1.00 96.00 444 LEU A O 1
ATOM 3527 N N . ALA A 1 445 ? -11.710 -4.723 26.096 1.00 95.88 445 ALA A N 1
ATOM 3528 C CA . ALA A 1 445 ? -11.980 -5.672 25.021 1.00 95.88 445 ALA A CA 1
ATOM 3529 C C . ALA A 1 445 ? -12.989 -6.754 25.457 1.00 95.88 445 ALA A C 1
ATOM 3531 O O . ALA A 1 445 ? -13.986 -6.994 24.779 1.00 95.88 445 ALA A O 1
ATOM 3532 N N . GLN A 1 446 ? -12.818 -7.329 26.649 1.00 96.56 446 GLN A N 1
ATOM 3533 C CA . GLN A 1 446 ? -13.757 -8.306 27.217 1.00 96.56 446 GLN A CA 1
ATOM 3534 C C . GLN A 1 446 ? -15.159 -7.726 27.471 1.00 96.56 446 GLN A C 1
ATOM 3536 O O . GLN A 1 446 ? -16.150 -8.455 27.409 1.00 96.56 446 GLN A O 1
ATOM 3541 N N . ALA A 1 447 ? -15.264 -6.420 27.731 1.00 97.12 447 ALA A N 1
ATOM 3542 C CA . ALA A 1 447 ? -16.544 -5.741 27.920 1.00 97.12 447 ALA A CA 1
ATOM 3543 C C . ALA A 1 447 ? -17.320 -5.529 26.605 1.00 97.12 447 ALA A C 1
ATOM 3545 O O . ALA A 1 447 ? -18.533 -5.301 26.636 1.00 97.12 447 ALA A O 1
ATOM 3546 N N . ILE A 1 448 ? -16.655 -5.618 25.449 1.00 95.81 448 ILE A N 1
ATOM 3547 C CA . ILE A 1 448 ? -17.270 -5.437 24.133 1.00 95.81 448 ILE A CA 1
ATOM 3548 C C . ILE A 1 448 ? -17.498 -6.816 23.509 1.00 95.81 448 ILE A C 1
ATOM 3550 O O . ILE A 1 448 ? -16.565 -7.472 23.051 1.00 95.81 448 ILE A O 1
ATOM 3554 N N . SER A 1 449 ? -18.762 -7.250 23.464 1.00 95.94 449 SER A N 1
ATOM 3555 C CA . SER A 1 449 ? -19.156 -8.517 22.837 1.00 95.94 449 SER A CA 1
ATOM 3556 C C . SER A 1 449 ? -20.074 -8.324 21.636 1.00 95.94 449 SER A C 1
ATOM 3558 O O . SER A 1 449 ? -20.927 -7.435 21.620 1.00 95.94 449 SER A O 1
ATOM 3560 N N . TYR A 1 450 ? -19.939 -9.200 20.647 1.00 95.31 450 TYR A N 1
ATOM 3561 C CA . TYR A 1 450 ? -20.743 -9.201 19.429 1.00 95.31 450 TYR A CA 1
ATOM 3562 C C . TYR A 1 450 ? -21.187 -10.620 19.064 1.00 95.31 450 TYR A C 1
ATOM 3564 O O . TYR A 1 450 ? -20.669 -11.608 19.586 1.00 95.31 450 TYR A O 1
ATOM 3572 N N . MET A 1 451 ? -22.195 -10.711 18.198 1.00 96.31 451 MET A N 1
ATOM 3573 C CA . MET A 1 451 ? -22.697 -11.976 17.665 1.00 96.31 451 MET A CA 1
ATOM 3574 C C . MET A 1 451 ? -22.021 -12.245 16.323 1.00 96.31 451 MET A C 1
ATOM 3576 O O . MET A 1 451 ? -22.093 -11.410 15.422 1.00 96.31 451 MET A O 1
ATOM 3580 N N . LYS A 1 452 ? -21.344 -13.386 16.205 1.00 93.25 452 LYS A N 1
ATOM 3581 C CA . LYS A 1 452 ? -20.762 -13.860 14.948 1.00 93.25 452 LYS A CA 1
ATOM 3582 C C . LYS A 1 452 ? -21.861 -14.339 13.995 1.00 93.25 452 LYS A C 1
ATOM 3584 O O . LYS A 1 452 ? -23.003 -14.564 14.397 1.00 93.25 452 LYS A O 1
ATOM 3589 N N . ALA A 1 453 ? -21.497 -14.544 12.731 1.00 89.25 453 ALA A N 1
ATOM 3590 C CA . ALA A 1 453 ? -22.403 -15.073 11.711 1.00 89.25 453 ALA A CA 1
ATOM 3591 C C . ALA A 1 453 ? -22.945 -16.483 12.035 1.00 89.25 453 ALA A C 1
ATOM 3593 O O . ALA A 1 453 ? -24.023 -16.841 11.574 1.00 89.25 453 ALA A O 1
ATOM 3594 N N . ASP A 1 454 ? -22.230 -17.266 12.850 1.00 92.31 454 ASP A N 1
ATOM 3595 C CA . ASP A 1 454 ? -22.663 -18.584 13.340 1.00 92.31 454 ASP A CA 1
ATOM 3596 C C . ASP A 1 454 ? -23.667 -18.508 14.514 1.00 92.31 454 ASP A C 1
ATOM 3598 O O . ASP A 1 454 ? -24.118 -19.537 15.011 1.00 92.31 454 ASP A O 1
ATOM 3602 N N . GLY A 1 455 ? -24.013 -17.297 14.968 1.00 94.38 455 GLY A N 1
ATOM 3603 C CA . GLY A 1 455 ? -24.906 -17.047 16.100 1.00 94.38 455 GLY A CA 1
ATOM 3604 C C . GLY A 1 455 ? -24.219 -17.050 17.470 1.00 94.38 455 GLY A C 1
ATOM 3605 O O . GLY A 1 455 ? -24.845 -16.665 18.460 1.00 94.38 455 GLY A O 1
ATOM 3606 N N . ASN A 1 456 ? -22.936 -17.417 17.558 1.00 96.06 456 ASN A N 1
ATOM 3607 C CA . ASN A 1 456 ? -22.207 -17.434 18.823 1.00 96.06 456 ASN A CA 1
ATOM 3608 C C . ASN A 1 456 ? -21.784 -16.022 19.242 1.00 96.06 456 ASN A C 1
ATOM 3610 O O . ASN A 1 456 ? -21.340 -15.203 18.432 1.00 96.06 456 ASN A O 1
ATOM 3614 N N . ARG A 1 457 ? -21.887 -15.734 20.544 1.00 96.56 457 ARG A N 1
ATOM 3615 C CA . ARG A 1 457 ? -21.386 -14.484 21.126 1.00 96.56 457 ARG A CA 1
ATOM 3616 C C . ARG A 1 457 ? -19.903 -14.621 21.461 1.00 96.56 457 ARG A C 1
ATOM 3618 O O . ARG A 1 457 ? -19.505 -15.584 22.106 1.00 96.56 457 ARG A O 1
ATOM 3625 N N . THR A 1 458 ? -19.110 -13.632 21.070 1.00 97.12 458 THR A N 1
ATOM 3626 C CA . THR A 1 458 ? -17.674 -13.531 21.378 1.00 97.12 458 THR A CA 1
ATOM 3627 C C . THR A 1 458 ? -17.338 -12.123 21.858 1.00 97.12 458 THR A C 1
ATOM 3629 O O . THR A 1 458 ? -18.156 -11.214 21.703 1.00 97.12 458 THR A O 1
ATOM 3632 N N . THR A 1 459 ? -16.142 -11.925 22.404 1.00 97.38 459 THR A N 1
ATOM 3633 C CA . THR A 1 459 ? -15.570 -10.600 22.688 1.00 97.38 459 THR A CA 1
ATOM 3634 C C . THR A 1 459 ? -14.630 -10.154 21.572 1.00 97.38 459 THR A C 1
ATOM 3636 O O . THR A 1 459 ? -14.233 -10.979 20.745 1.00 97.38 459 THR A O 1
ATOM 3639 N N . VAL A 1 460 ? -14.302 -8.860 21.534 1.00 96.94 460 VAL A N 1
ATOM 3640 C CA . VAL A 1 460 ? -13.199 -8.354 20.699 1.00 96.94 460 VAL A CA 1
ATOM 3641 C C . VAL A 1 460 ? -11.853 -8.762 21.303 1.00 96.94 460 VAL A C 1
ATOM 3643 O O . VAL A 1 460 ? -11.764 -9.022 22.508 1.00 96.94 460 VAL A O 1
ATOM 3646 N N . ASP A 1 461 ? -10.819 -8.824 20.473 1.00 96.31 461 ASP A N 1
ATOM 3647 C CA . ASP A 1 461 ? -9.471 -9.177 20.910 1.00 96.31 461 ASP A CA 1
ATOM 3648 C C . ASP A 1 461 ? -8.816 -8.034 21.695 1.00 96.31 461 ASP A C 1
ATOM 3650 O O . ASP A 1 461 ? -9.088 -6.848 21.469 1.00 96.31 461 ASP A O 1
ATOM 3654 N N . SER A 1 462 ? -7.932 -8.395 22.628 1.00 95.25 462 SER A N 1
ATOM 3655 C CA . SER A 1 462 ? -7.111 -7.406 23.328 1.00 95.25 462 SER A CA 1
ATOM 3656 C C . SER A 1 462 ? -6.125 -6.747 22.362 1.00 95.25 462 SER A C 1
ATOM 3658 O O . SER A 1 462 ? -5.688 -7.349 21.381 1.00 95.25 462 SER A O 1
ATOM 3660 N N . TRP A 1 463 ? -5.774 -5.495 22.646 1.00 95.75 463 TRP A N 1
ATOM 3661 C CA . TRP A 1 463 ? -4.853 -4.708 21.837 1.00 95.75 463 TRP A CA 1
ATOM 3662 C C . TRP A 1 463 ? -3.504 -4.585 22.555 1.00 95.75 463 TRP A C 1
ATOM 3664 O O . TRP A 1 463 ? -3.381 -3.842 23.532 1.00 95.75 463 TRP A O 1
ATOM 3674 N N . GLU A 1 464 ? -2.497 -5.327 22.083 1.00 94.44 464 GLU A N 1
ATOM 3675 C CA . GLU A 1 464 ? -1.221 -5.507 22.790 1.00 94.44 464 GLU A CA 1
ATOM 3676 C C . GLU A 1 464 ? -0.467 -4.181 22.933 1.00 94.44 464 GLU A C 1
ATOM 3678 O O . GLU A 1 464 ? 0.005 -3.838 24.018 1.00 94.44 464 GLU A O 1
ATOM 3683 N N . MET A 1 465 ? -0.411 -3.394 21.855 1.00 95.44 465 MET A N 1
ATOM 3684 C CA . MET A 1 465 ? 0.263 -2.093 21.845 1.00 95.44 465 MET A CA 1
ATOM 3685 C C . MET A 1 465 ? -0.679 -0.915 22.123 1.00 95.44 465 MET A C 1
ATOM 3687 O O . MET A 1 465 ? -0.363 0.217 21.749 1.00 95.44 465 MET A O 1
ATOM 3691 N N . ALA A 1 466 ? -1.823 -1.133 22.780 1.00 95.25 466 ALA A N 1
ATOM 3692 C CA . ALA A 1 466 ? -2.739 -0.048 23.126 1.00 95.25 466 ALA A CA 1
ATOM 3693 C C . ALA A 1 466 ? -2.023 1.044 23.952 1.00 95.25 466 ALA A C 1
ATOM 3695 O O . ALA A 1 466 ? -1.405 0.720 24.974 1.00 95.25 466 ALA A O 1
ATOM 3696 N N . PRO A 1 467 ? -2.106 2.331 23.558 1.00 92.88 467 PRO A N 1
ATOM 3697 C CA . PRO A 1 467 ? -1.396 3.401 24.253 1.00 92.88 467 PRO A CA 1
ATOM 3698 C C . PRO A 1 467 ? -1.970 3.600 25.666 1.00 92.88 467 PRO A C 1
ATOM 3700 O O . PRO A 1 467 ? -3.195 3.650 25.817 1.00 92.88 467 PRO A O 1
ATOM 3703 N N . PRO A 1 468 ? -1.151 3.738 26.720 1.00 91.88 468 PRO A N 1
ATOM 3704 C CA . PRO A 1 468 ? -1.660 3.909 28.078 1.00 91.88 468 PRO A CA 1
ATOM 3705 C C . PRO A 1 468 ? -2.233 5.315 28.295 1.00 91.88 468 PRO A C 1
ATOM 3707 O O . PRO A 1 468 ? -1.966 6.237 27.518 1.00 91.88 468 PRO A O 1
ATOM 3710 N N . VAL A 1 469 ? -3.058 5.479 29.334 1.00 88.25 469 VAL A N 1
ATOM 3711 C CA . VAL A 1 469 ? -3.587 6.796 29.739 1.00 88.25 469 VAL A CA 1
ATOM 3712 C C . VAL A 1 469 ? -2.474 7.648 30.344 1.00 88.25 469 VAL A C 1
ATOM 3714 O O . VAL A 1 469 ? -2.345 8.806 29.973 1.00 88.25 469 VAL A O 1
ATOM 3717 N N . GLN A 1 470 ? -1.652 7.070 31.220 1.00 84.50 470 GLN A N 1
ATOM 3718 C CA . GLN A 1 470 ? -0.476 7.731 31.780 1.00 84.50 470 GLN A CA 1
ATOM 3719 C C . GLN A 1 470 ? 0.803 7.169 31.165 1.00 84.50 470 GLN A C 1
ATOM 3721 O O . GLN A 1 470 ? 0.901 5.970 30.891 1.00 84.50 470 GLN A O 1
ATOM 3726 N N . GLU A 1 471 ? 1.776 8.044 30.930 1.00 81.38 471 GLU A N 1
ATOM 3727 C CA . GLU A 1 471 ? 3.110 7.636 30.511 1.00 81.38 471 GLU A CA 1
ATOM 3728 C C . GLU A 1 471 ? 3.842 7.046 31.712 1.00 81.38 471 GLU A C 1
ATOM 3730 O O . GLU A 1 471 ? 4.202 7.742 32.655 1.00 81.38 471 GLU A O 1
ATOM 3735 N N . ASP A 1 472 ? 4.038 5.735 31.674 1.00 80.50 472 ASP A N 1
ATOM 3736 C CA . ASP A 1 472 ? 4.920 5.030 32.588 1.00 80.50 472 ASP A CA 1
ATOM 3737 C C . ASP A 1 472 ? 6.103 4.497 31.766 1.00 80.50 472 ASP A C 1
ATOM 3739 O O . ASP A 1 472 ? 5.903 3.606 30.930 1.00 80.50 472 ASP A O 1
ATOM 3743 N N . PRO A 1 473 ? 7.321 5.038 31.955 1.00 77.44 473 PRO A N 1
ATOM 3744 C CA . PRO A 1 473 ? 8.520 4.571 31.261 1.00 77.44 473 PRO A CA 1
ATOM 3745 C C . PRO A 1 473 ? 8.861 3.104 31.556 1.00 77.44 473 PRO A C 1
ATOM 3747 O O . PRO A 1 473 ? 9.577 2.471 30.787 1.00 77.44 473 PRO A O 1
ATOM 3750 N N . SER A 1 474 ? 8.362 2.550 32.667 1.00 82.06 474 SER A N 1
ATOM 3751 C CA . SER A 1 474 ? 8.561 1.144 33.033 1.00 82.06 474 SER A CA 1
ATOM 3752 C C . SER A 1 474 ? 7.532 0.196 32.405 1.00 82.06 474 SER A C 1
ATOM 3754 O O . SER A 1 474 ? 7.675 -1.024 32.494 1.00 82.06 474 SER A O 1
ATOM 3756 N N . ASN A 1 475 ? 6.515 0.735 31.726 1.00 86.94 475 ASN A N 1
ATOM 3757 C CA . ASN A 1 475 ? 5.478 -0.055 31.079 1.00 86.94 475 ASN A CA 1
ATOM 3758 C C . ASN A 1 475 ? 6.009 -0.705 29.795 1.00 86.94 475 ASN A C 1
ATOM 3760 O O . ASN A 1 475 ? 6.324 -0.028 28.815 1.00 86.94 475 ASN A O 1
ATOM 3764 N N . GLU A 1 476 ? 6.020 -2.039 29.772 1.00 90.69 476 GLU A N 1
ATOM 3765 C CA . GLU A 1 476 ? 6.458 -2.850 28.630 1.00 90.69 476 GLU A CA 1
ATOM 3766 C C . GLU A 1 476 ? 5.770 -2.447 27.311 1.00 90.69 476 GLU A C 1
ATOM 3768 O O . GLU A 1 476 ? 6.395 -2.469 26.249 1.00 90.69 476 GLU A O 1
ATOM 3773 N N . ARG A 1 477 ? 4.499 -2.014 27.357 1.00 91.12 477 ARG A N 1
ATOM 3774 C CA . ARG A 1 477 ? 3.772 -1.553 26.162 1.00 91.12 477 ARG A CA 1
ATOM 3775 C C . ARG A 1 477 ? 4.372 -0.281 25.574 1.00 91.12 477 ARG A C 1
ATOM 3777 O O . ARG A 1 477 ? 4.458 -0.179 24.354 1.00 91.12 477 ARG A O 1
ATOM 3784 N N . ASN A 1 478 ? 4.796 0.672 26.405 1.00 89.25 478 ASN A N 1
ATOM 3785 C CA . ASN A 1 478 ? 5.430 1.904 25.927 1.00 89.25 478 ASN A CA 1
ATOM 3786 C C . ASN A 1 478 ? 6.774 1.601 25.274 1.00 89.25 478 ASN A C 1
ATOM 3788 O O . ASN A 1 478 ? 6.991 2.016 24.140 1.00 89.25 478 ASN A O 1
ATOM 3792 N N . ALA A 1 479 ? 7.597 0.771 25.919 1.00 92.00 479 ALA A N 1
ATOM 3793 C CA . ALA A 1 479 ? 8.867 0.329 25.352 1.00 92.00 479 ALA A CA 1
ATOM 3794 C C . ALA A 1 479 ? 8.682 -0.353 23.981 1.00 92.00 479 ALA A C 1
ATOM 3796 O O . ALA A 1 479 ? 9.393 -0.037 23.028 1.00 92.00 479 ALA A O 1
ATOM 3797 N N . LYS A 1 480 ? 7.674 -1.231 23.836 1.00 94.56 480 LYS A N 1
ATOM 3798 C CA . LYS A 1 480 ? 7.327 -1.853 22.543 1.00 94.56 480 LYS A CA 1
ATOM 3799 C C . LYS A 1 480 ? 6.913 -0.823 21.486 1.00 94.56 480 LYS A C 1
ATOM 3801 O O . LYS A 1 480 ? 7.325 -0.936 20.333 1.00 94.56 480 LYS A O 1
ATOM 3806 N N . ARG A 1 481 ? 6.107 0.178 21.858 1.00 93.94 481 ARG A N 1
ATOM 3807 C CA . ARG A 1 481 ? 5.655 1.241 20.942 1.00 93.94 481 ARG A CA 1
ATOM 3808 C C . ARG A 1 481 ? 6.805 2.137 20.484 1.00 93.94 481 ARG A C 1
ATOM 3810 O O . ARG A 1 481 ? 6.870 2.452 19.298 1.00 93.94 481 ARG A O 1
ATOM 3817 N N . GLU A 1 482 ? 7.688 2.529 21.398 1.00 93.56 482 GLU A N 1
ATOM 3818 C CA . GLU A 1 482 ? 8.870 3.349 21.108 1.00 93.56 482 GLU A CA 1
ATOM 3819 C C . GLU A 1 482 ? 9.848 2.611 20.193 1.00 93.56 482 GLU A C 1
ATOM 3821 O O . GLU A 1 482 ? 10.288 3.159 19.182 1.00 93.56 482 GLU A O 1
ATOM 3826 N N . GLU A 1 483 ? 10.126 1.341 20.492 1.00 95.88 483 GLU A N 1
ATOM 3827 C CA . GLU A 1 483 ? 10.967 0.494 19.646 1.00 95.88 483 GLU A CA 1
ATOM 3828 C C . GLU A 1 483 ? 10.359 0.321 18.249 1.00 95.88 483 GLU A C 1
ATOM 3830 O O . GLU A 1 483 ? 11.055 0.460 17.242 1.00 95.88 483 GLU A O 1
ATOM 3835 N N . CYS A 1 484 ? 9.046 0.091 18.168 1.00 96.19 484 CYS A N 1
ATOM 3836 C CA . CYS A 1 484 ? 8.334 0.020 16.897 1.00 96.19 484 CYS A CA 1
ATOM 3837 C C . CYS A 1 484 ? 8.451 1.325 16.096 1.00 96.19 484 CYS A C 1
ATOM 3839 O O . CYS A 1 484 ? 8.723 1.289 14.896 1.00 96.19 484 CYS A O 1
ATOM 3841 N N . GLU A 1 485 ? 8.259 2.482 16.732 1.00 95.12 485 GLU A N 1
ATOM 3842 C CA . GLU A 1 485 ? 8.389 3.782 16.071 1.00 95.12 485 GLU A CA 1
ATOM 3843 C C . GLU A 1 485 ? 9.817 4.022 15.574 1.00 95.12 485 GLU A C 1
ATOM 3845 O O . GLU A 1 485 ? 10.013 4.454 14.437 1.00 95.12 485 GLU A O 1
ATOM 3850 N N . ARG A 1 486 ? 10.821 3.690 16.391 1.00 97.00 486 ARG A N 1
ATOM 3851 C CA . ARG A 1 486 ? 12.236 3.783 16.021 1.00 97.00 486 ARG A CA 1
ATOM 3852 C C . ARG A 1 486 ? 12.552 2.908 14.807 1.00 97.00 486 ARG A C 1
ATOM 3854 O O . ARG A 1 486 ? 13.164 3.396 13.859 1.00 97.00 486 ARG A O 1
ATOM 3861 N N . ARG A 1 487 ? 12.109 1.644 14.808 1.00 97.56 487 ARG A N 1
ATOM 3862 C CA . ARG A 1 487 ? 12.270 0.719 13.672 1.00 97.56 487 ARG A CA 1
ATOM 3863 C C . ARG A 1 487 ? 11.543 1.214 12.423 1.00 97.56 487 ARG A C 1
ATOM 3865 O O . ARG A 1 487 ? 12.102 1.135 11.339 1.00 97.56 487 ARG A O 1
ATOM 3872 N N . THR A 1 488 ? 10.344 1.774 12.574 1.00 96.25 488 THR A N 1
ATOM 3873 C CA . THR A 1 488 ? 9.570 2.337 11.454 1.00 96.25 488 THR A CA 1
ATOM 3874 C C . THR A 1 488 ? 10.288 3.534 10.833 1.00 96.25 488 THR A C 1
ATOM 3876 O O . THR A 1 488 ? 10.444 3.586 9.618 1.00 96.25 488 THR A O 1
ATOM 3879 N N . LYS A 1 489 ? 10.804 4.469 11.645 1.00 95.62 489 LYS A N 1
ATOM 3880 C CA . LYS A 1 489 ? 11.588 5.618 11.153 1.00 95.62 489 LYS A CA 1
ATOM 3881 C C . LYS A 1 489 ? 12.866 5.180 10.439 1.00 95.62 489 LYS A C 1
ATOM 3883 O O . LYS A 1 489 ? 13.174 5.702 9.371 1.00 95.62 489 LYS A O 1
ATOM 3888 N N . GLU A 1 490 ? 13.583 4.211 11.007 1.00 97.31 490 GLU A N 1
ATOM 3889 C CA . GLU A 1 490 ? 14.774 3.617 10.390 1.00 97.31 490 GLU A CA 1
ATOM 3890 C C . GLU A 1 490 ? 14.447 2.990 9.031 1.00 97.31 490 GLU A C 1
ATOM 3892 O O . GLU A 1 490 ? 15.107 3.276 8.034 1.00 97.31 490 GLU A O 1
ATOM 3897 N N . HIS A 1 491 ? 13.377 2.199 8.982 1.00 97.62 491 HIS A N 1
ATOM 3898 C CA . HIS A 1 491 ? 12.871 1.560 7.773 1.00 97.62 491 HIS A CA 1
ATOM 3899 C C . HIS A 1 491 ? 12.460 2.584 6.708 1.00 97.62 491 HIS A C 1
ATOM 3901 O O . HIS A 1 491 ? 12.895 2.503 5.560 1.00 97.62 491 HIS A O 1
ATOM 3907 N N . MET A 1 492 ? 11.693 3.612 7.084 1.00 96.81 492 MET A N 1
ATOM 3908 C CA . MET A 1 492 ? 11.309 4.703 6.183 1.00 96.81 492 MET A CA 1
ATOM 3909 C C . MET A 1 492 ? 12.522 5.452 5.631 1.00 96.81 492 MET A C 1
ATOM 3911 O O . MET A 1 492 ? 12.527 5.799 4.452 1.00 96.81 492 MET A O 1
ATOM 3915 N N . PHE A 1 493 ? 13.555 5.686 6.444 1.00 97.50 493 PHE A N 1
ATOM 3916 C CA . PHE A 1 493 ? 14.804 6.274 5.967 1.00 97.50 493 PHE A CA 1
ATOM 3917 C C . PHE A 1 493 ? 15.532 5.337 4.990 1.00 97.50 493 PHE A C 1
ATOM 3919 O O . PHE A 1 493 ? 15.897 5.761 3.890 1.00 97.50 493 PHE A O 1
ATOM 3926 N N . LYS A 1 494 ? 15.714 4.063 5.364 1.00 96.56 494 LYS A N 1
ATOM 3927 C CA . LYS A 1 494 ? 16.406 3.044 4.560 1.00 96.56 494 LYS A CA 1
ATOM 3928 C C . LYS A 1 494 ? 15.767 2.913 3.173 1.00 96.56 494 LYS A C 1
ATOM 3930 O O . LYS A 1 494 ? 16.470 2.984 2.173 1.00 96.56 494 LYS A O 1
ATOM 3935 N N . HIS A 1 495 ? 14.439 2.831 3.105 1.00 97.56 495 HIS A N 1
ATOM 3936 C CA . HIS A 1 495 ? 13.703 2.755 1.841 1.00 97.56 495 HIS A CA 1
ATOM 3937 C C . HIS A 1 495 ? 13.608 4.108 1.124 1.00 97.56 495 HIS A C 1
ATOM 3939 O O . HIS A 1 495 ? 13.927 4.213 -0.058 1.00 97.56 495 HIS A O 1
ATOM 3945 N N . GLY A 1 496 ? 13.209 5.168 1.830 1.00 97.25 496 GLY A N 1
ATOM 3946 C CA . GLY A 1 496 ? 12.996 6.499 1.260 1.00 97.25 496 GLY A CA 1
ATOM 3947 C C . GLY A 1 496 ? 14.261 7.123 0.678 1.00 97.25 496 GLY A C 1
ATOM 3948 O O . GLY A 1 496 ? 14.185 7.859 -0.307 1.00 97.25 496 GLY A O 1
ATOM 3949 N N . SER A 1 497 ? 15.429 6.793 1.234 1.00 96.81 497 SER A N 1
ATOM 3950 C CA . SER A 1 497 ? 16.714 7.238 0.696 1.00 96.81 497 SER A CA 1
ATOM 3951 C C . SER A 1 497 ? 17.105 6.563 -0.620 1.00 96.81 497 SER A C 1
ATOM 3953 O O . SER A 1 497 ? 17.970 7.090 -1.308 1.00 96.81 497 SER A O 1
ATOM 3955 N N . MET A 1 498 ? 16.449 5.462 -1.004 1.00 96.94 498 MET A N 1
ATOM 3956 C CA . MET A 1 498 ? 16.684 4.741 -2.263 1.00 96.94 498 MET A CA 1
ATOM 3957 C C . MET A 1 498 ? 15.655 5.061 -3.354 1.00 96.94 498 MET A C 1
ATOM 3959 O O . MET A 1 498 ? 15.805 4.619 -4.491 1.00 96.94 498 MET A O 1
ATOM 3963 N N . ILE A 1 499 ? 14.636 5.864 -3.037 1.00 97.19 499 ILE A N 1
ATOM 3964 C CA . ILE A 1 499 ? 13.583 6.266 -3.971 1.00 97.19 499 ILE A CA 1
ATOM 3965 C C . ILE A 1 499 ? 13.933 7.652 -4.543 1.00 97.19 499 ILE A C 1
ATOM 3967 O O . ILE A 1 499 ? 13.858 8.643 -3.805 1.00 97.19 499 ILE A O 1
ATOM 3971 N N . PRO A 1 500 ? 14.250 7.778 -5.850 1.00 95.94 500 PRO A N 1
ATOM 3972 C CA . PRO A 1 500 ? 14.665 9.041 -6.471 1.00 95.94 500 PRO A CA 1
ATOM 3973 C C . PRO A 1 500 ? 13.733 10.223 -6.172 1.00 95.94 500 PRO A C 1
ATOM 3975 O O . PRO A 1 500 ? 14.172 11.287 -5.727 1.00 95.94 500 PRO A O 1
ATOM 3978 N N . HIS A 1 501 ? 12.422 10.031 -6.341 1.00 95.50 501 HIS A N 1
ATOM 3979 C CA . HIS A 1 501 ? 11.430 11.082 -6.106 1.00 95.50 501 HIS A CA 1
ATOM 3980 C C . HIS A 1 501 ? 11.351 11.503 -4.631 1.00 95.50 501 HIS A C 1
ATOM 3982 O O . HIS A 1 501 ? 11.285 12.693 -4.323 1.00 95.50 501 HIS A O 1
ATOM 3988 N N . TYR A 1 502 ? 11.377 10.540 -3.706 1.00 96.81 502 TYR A N 1
ATOM 3989 C CA . TYR A 1 502 ? 11.251 10.830 -2.280 1.00 96.81 502 TYR A CA 1
ATOM 3990 C C . TYR A 1 502 ? 12.498 11.537 -1.743 1.00 96.81 502 TYR A C 1
ATOM 3992 O O . TYR A 1 502 ? 12.373 12.564 -1.072 1.00 96.81 502 TYR A O 1
ATOM 4000 N N . PHE A 1 503 ? 13.690 11.056 -2.108 1.00 96.62 503 PHE A N 1
ATOM 4001 C CA . PHE A 1 503 ? 14.966 11.668 -1.734 1.00 96.62 503 PHE A CA 1
ATOM 4002 C C . PHE A 1 503 ? 15.091 13.108 -2.256 1.00 96.62 503 PHE A C 1
ATOM 4004 O O . PHE A 1 503 ? 15.511 14.018 -1.537 1.00 96.62 503 PHE A O 1
ATOM 4011 N N . THR A 1 504 ? 14.703 13.349 -3.512 1.00 94.50 504 THR A N 1
ATOM 4012 C CA . THR A 1 504 ? 14.792 14.686 -4.129 1.00 94.50 504 THR A CA 1
ATOM 4013 C C . THR A 1 504 ? 13.774 15.673 -3.568 1.00 94.50 504 THR A C 1
ATOM 4015 O O . THR A 1 504 ? 14.072 16.866 -3.489 1.00 94.50 504 THR A O 1
ATOM 4018 N N . LYS A 1 505 ? 12.615 15.207 -3.096 1.00 95.12 505 LYS A N 1
ATOM 4019 C CA . LYS A 1 505 ? 11.558 16.070 -2.555 1.00 95.12 505 LYS A CA 1
ATOM 4020 C C . LYS A 1 505 ? 11.701 16.364 -1.059 1.00 95.12 505 LYS A C 1
ATOM 4022 O O . LYS A 1 505 ? 11.433 17.487 -0.643 1.00 95.12 505 LYS A O 1
ATOM 4027 N N . ASN A 1 506 ? 12.157 15.407 -0.253 1.00 95.62 506 ASN A N 1
ATOM 4028 C CA . ASN A 1 506 ? 12.112 15.520 1.208 1.00 95.62 506 ASN A CA 1
ATOM 4029 C C . ASN A 1 506 ? 13.468 15.909 1.810 1.00 95.62 506 ASN A C 1
ATOM 4031 O O . ASN A 1 506 ? 14.439 15.160 1.714 1.00 95.62 506 ASN A O 1
ATOM 4035 N N . ALA A 1 507 ? 13.526 17.076 2.459 1.00 95.56 507 ALA A N 1
ATOM 4036 C CA . ALA A 1 507 ? 14.748 17.596 3.078 1.00 95.56 507 ALA A CA 1
ATOM 4037 C C . ALA A 1 507 ? 15.276 16.689 4.198 1.00 95.56 507 ALA A C 1
ATOM 4039 O O . ALA A 1 507 ? 16.462 16.372 4.205 1.00 95.56 507 ALA A O 1
ATOM 4040 N N . TRP A 1 508 ? 14.388 16.183 5.058 1.00 95.19 508 TRP A N 1
ATOM 4041 C CA . TRP A 1 508 ? 14.771 15.360 6.208 1.00 95.19 508 TRP A CA 1
ATOM 4042 C C . TRP A 1 508 ? 15.512 14.071 5.809 1.00 95.19 508 TRP A C 1
ATOM 4044 O O . TRP A 1 508 ? 16.467 13.683 6.473 1.00 95.19 508 TRP A O 1
ATOM 4054 N N . ILE A 1 509 ? 15.140 13.432 4.689 1.00 96.38 509 ILE A N 1
ATOM 4055 C CA . ILE A 1 509 ? 15.856 12.256 4.162 1.00 96.38 509 ILE A CA 1
ATOM 4056 C C . ILE A 1 509 ? 17.276 12.625 3.747 1.00 96.38 509 ILE A C 1
ATOM 4058 O O . ILE A 1 509 ? 18.208 11.864 3.996 1.00 96.38 509 ILE A O 1
ATOM 4062 N N . ARG A 1 510 ? 17.453 13.786 3.108 1.00 94.88 510 ARG A N 1
ATOM 4063 C CA . ARG A 1 510 ? 18.773 14.256 2.673 1.00 94.88 510 ARG A CA 1
ATOM 4064 C C . ARG A 1 510 ? 19.646 14.632 3.858 1.00 94.88 510 ARG A C 1
ATOM 4066 O O . ARG A 1 510 ? 20.823 14.291 3.865 1.00 94.88 510 ARG A O 1
ATOM 4073 N N . GLU A 1 511 ? 19.079 15.307 4.850 1.00 95.12 511 GLU A N 1
ATOM 4074 C CA . GLU A 1 511 ? 19.762 15.655 6.099 1.00 95.12 511 GLU A CA 1
ATOM 4075 C C . GLU A 1 511 ? 20.182 14.402 6.866 1.00 95.12 511 GLU A C 1
ATOM 4077 O O . GLU A 1 511 ? 21.321 14.296 7.314 1.00 95.12 511 GLU A O 1
ATOM 4082 N N . GLU A 1 512 ? 19.306 13.405 6.941 1.00 95.50 512 GLU A N 1
ATOM 4083 C CA . GLU A 1 512 ? 19.606 12.136 7.594 1.00 95.50 512 GLU A CA 1
ATOM 4084 C C . GLU A 1 512 ? 20.651 11.321 6.810 1.00 95.50 512 GLU A C 1
ATOM 4086 O O . GLU A 1 512 ? 21.578 10.760 7.401 1.00 95.50 512 GLU A O 1
ATOM 4091 N N . ALA A 1 513 ? 20.585 11.321 5.474 1.00 94.69 513 ALA A N 1
ATOM 4092 C CA . ALA A 1 513 ? 21.604 10.711 4.621 1.00 94.69 513 ALA A CA 1
ATOM 4093 C C . ALA A 1 513 ? 22.960 11.411 4.789 1.00 94.69 513 ALA A C 1
ATOM 4095 O O . ALA A 1 513 ? 23.980 10.738 4.929 1.00 94.69 513 ALA A O 1
ATOM 4096 N N . LYS A 1 514 ? 22.974 12.749 4.871 1.00 93.50 514 LYS A N 1
ATOM 4097 C CA . LYS A 1 514 ? 24.162 13.552 5.197 1.00 93.50 514 LYS A CA 1
ATOM 4098 C C . LYS A 1 514 ? 24.747 13.154 6.546 1.00 93.50 514 LYS A C 1
ATOM 4100 O O . LYS A 1 514 ? 25.950 12.942 6.665 1.00 93.50 514 LYS A O 1
ATOM 4105 N N . ARG A 1 515 ? 23.893 13.026 7.564 1.00 94.75 515 ARG A N 1
ATOM 4106 C CA . ARG A 1 515 ? 24.292 12.680 8.932 1.00 94.75 515 ARG A CA 1
ATOM 4107 C C . ARG A 1 515 ? 24.941 11.296 9.005 1.00 94.75 515 ARG A C 1
ATOM 4109 O O . ARG A 1 515 ? 25.882 11.113 9.772 1.00 94.75 515 ARG A O 1
ATOM 4116 N N . ARG A 1 516 ? 24.449 10.325 8.228 1.00 94.38 516 ARG A N 1
ATOM 4117 C CA . ARG A 1 516 ? 24.933 8.932 8.251 1.00 94.38 516 ARG A CA 1
ATOM 4118 C C . ARG A 1 516 ? 26.115 8.667 7.332 1.00 94.38 516 ARG A C 1
ATOM 4120 O O . ARG A 1 516 ? 27.001 7.903 7.700 1.00 94.38 516 ARG A O 1
ATOM 4127 N N . TYR A 1 517 ? 26.114 9.271 6.149 1.00 92.06 517 TYR A N 1
ATOM 4128 C CA . TYR A 1 517 ? 27.062 8.966 5.075 1.00 92.06 517 TYR A CA 1
ATOM 4129 C C . TYR A 1 517 ? 28.059 10.106 4.802 1.00 92.06 517 TYR A C 1
ATOM 4131 O O . TYR A 1 517 ? 28.948 9.957 3.966 1.00 92.06 517 TYR A O 1
ATOM 4139 N N . GLY A 1 518 ? 27.943 11.233 5.513 1.00 91.12 518 GLY A N 1
ATOM 4140 C CA . GLY A 1 518 ? 28.803 12.410 5.382 1.00 91.12 518 GLY A CA 1
ATOM 4141 C C . GLY A 1 518 ? 28.355 13.403 4.302 1.00 91.12 518 GLY A C 1
ATOM 4142 O O . GLY A 1 518 ? 27.396 13.182 3.560 1.00 91.12 518 GLY A O 1
ATOM 4143 N N . ASP A 1 519 ? 29.087 14.517 4.188 1.00 85.06 519 ASP A N 1
ATOM 4144 C CA . ASP A 1 519 ? 28.763 15.629 3.278 1.00 85.06 519 ASP A CA 1
ATOM 4145 C C . ASP A 1 519 ? 28.728 15.227 1.799 1.00 85.06 519 ASP A C 1
ATOM 4147 O O . ASP A 1 519 ? 27.987 15.818 1.014 1.00 85.06 519 ASP A O 1
ATOM 4151 N N . SER A 1 520 ? 29.472 14.188 1.409 1.00 78.56 520 SER A N 1
ATOM 4152 C CA . SER A 1 520 ? 29.453 13.651 0.045 1.00 78.56 520 SER A CA 1
ATOM 4153 C C . SER A 1 520 ? 28.080 13.126 -0.377 1.00 78.56 520 SER A C 1
ATOM 4155 O O . SER A 1 520 ? 27.767 13.174 -1.564 1.00 78.56 520 SER A O 1
ATOM 4157 N N . ALA A 1 521 ? 27.245 12.672 0.566 1.00 73.31 521 ALA A N 1
ATOM 4158 C CA . ALA A 1 521 ? 25.869 12.262 0.283 1.00 73.31 521 ALA A CA 1
ATOM 4159 C C . ALA A 1 521 ? 24.928 13.461 0.059 1.00 73.31 521 ALA A C 1
ATOM 4161 O O . ALA A 1 521 ? 23.952 13.364 -0.680 1.00 73.31 521 ALA A O 1
ATOM 4162 N N . ALA A 1 522 ? 25.243 14.619 0.646 1.00 61.75 522 ALA A N 1
ATOM 4163 C CA . ALA A 1 522 ? 24.446 15.838 0.520 1.00 61.75 522 ALA A CA 1
ATOM 4164 C C . ALA A 1 522 ? 24.955 16.820 -0.534 1.00 61.75 522 ALA A C 1
ATOM 4166 O O . ALA A 1 522 ? 24.271 17.805 -0.810 1.00 61.75 522 ALA A O 1
ATOM 4167 N N . SER A 1 523 ? 26.147 16.590 -1.092 1.00 67.31 523 SER A N 1
ATOM 4168 C CA . SER A 1 523 ? 26.756 17.535 -2.018 1.00 67.31 523 SER A CA 1
ATOM 4169 C C . SER A 1 523 ? 25.841 17.769 -3.216 1.00 67.31 523 SER A C 1
ATOM 4171 O O . SER A 1 523 ? 25.572 16.872 -4.017 1.00 67.31 523 SER A O 1
ATOM 4173 N N . THR A 1 524 ? 25.376 19.008 -3.332 1.00 60.03 524 THR A N 1
ATOM 4174 C CA . THR A 1 524 ? 24.682 19.529 -4.508 1.00 60.03 524 THR A CA 1
ATOM 4175 C C . THR A 1 524 ? 25.661 19.869 -5.628 1.00 60.03 524 THR A C 1
ATOM 4177 O O . THR A 1 524 ? 25.236 20.054 -6.765 1.00 60.03 524 THR A O 1
ATOM 4180 N N . SER A 1 525 ? 26.967 19.937 -5.328 1.00 52.38 525 SER A N 1
ATOM 4181 C CA . SER A 1 525 ? 27.982 20.287 -6.314 1.00 52.38 525 SER A CA 1
ATOM 4182 C C . SER A 1 525 ? 28.252 19.104 -7.242 1.00 52.38 525 SER A C 1
ATOM 4184 O O . SER A 1 525 ? 28.907 18.120 -6.890 1.00 52.38 525 SER A O 1
ATOM 4186 N N . SER A 1 526 ? 27.730 19.206 -8.462 1.00 47.34 526 SER A N 1
ATOM 4187 C CA . SER A 1 526 ? 28.181 18.421 -9.602 1.00 47.34 526 SER A CA 1
ATOM 4188 C C . SER A 1 526 ? 29.610 18.852 -9.935 1.00 47.34 526 SER A C 1
ATOM 4190 O O . SER A 1 526 ? 29.840 19.758 -10.730 1.00 47.34 526 SER A O 1
ATOM 4192 N N . ALA A 1 527 ? 30.610 18.208 -9.336 1.00 39.31 527 ALA A N 1
ATOM 4193 C CA . ALA A 1 527 ? 32.013 18.424 -9.695 1.00 39.31 527 ALA A CA 1
ATOM 4194 C C . ALA A 1 527 ? 32.383 17.839 -11.083 1.00 39.31 527 ALA A C 1
ATOM 4196 O O . ALA A 1 527 ? 33.556 17.592 -11.356 1.00 39.31 527 ALA A O 1
ATOM 4197 N N . SER A 1 528 ? 31.408 17.634 -11.977 1.00 38.03 528 SER A N 1
ATOM 4198 C CA . SER A 1 528 ? 31.633 17.477 -13.412 1.00 38.03 528 SER A CA 1
ATOM 4199 C C . SER A 1 528 ? 31.273 18.788 -14.099 1.00 38.03 528 SER A C 1
ATOM 4201 O O . SER A 1 528 ? 30.106 19.106 -14.311 1.00 38.03 528 SER A O 1
ATOM 4203 N N . ARG A 1 529 ? 32.303 19.550 -14.454 1.00 36.03 529 ARG A N 1
ATOM 4204 C CA . ARG A 1 529 ? 32.217 20.679 -15.377 1.00 36.03 529 ARG A CA 1
ATOM 4205 C C . ARG A 1 529 ? 31.919 20.119 -16.775 1.00 36.03 529 ARG A C 1
ATOM 4207 O O . ARG A 1 529 ? 32.832 19.948 -17.576 1.00 36.03 529 ARG A O 1
ATOM 4214 N N . VAL A 1 530 ? 30.667 19.739 -17.019 1.00 34.06 530 VAL A N 1
ATOM 4215 C CA . VAL A 1 530 ? 30.136 19.597 -18.376 1.00 34.06 530 VAL A CA 1
ATOM 4216 C C . VAL A 1 530 ? 29.964 21.024 -18.873 1.00 34.06 530 VAL A C 1
ATOM 4218 O O . VAL A 1 530 ? 29.409 21.869 -18.179 1.00 34.06 530 VAL A O 1
ATOM 4221 N N . VAL A 1 531 ? 30.593 21.329 -19.999 1.00 34.19 531 VAL A N 1
ATOM 4222 C CA . VAL A 1 531 ? 30.456 22.623 -20.655 1.00 34.19 531 VAL A CA 1
ATOM 4223 C C . VAL A 1 531 ? 29.041 22.653 -21.220 1.00 34.19 531 VAL A C 1
ATOM 4225 O O . VAL A 1 531 ? 28.783 21.989 -22.220 1.00 34.19 531 VAL A O 1
ATOM 4228 N N . ASP A 1 532 ? 28.136 23.361 -20.551 1.00 31.09 532 ASP A N 1
ATOM 4229 C CA . ASP A 1 532 ? 26.832 23.700 -21.109 1.00 31.09 532 ASP A CA 1
ATOM 4230 C C . ASP A 1 532 ? 27.071 24.617 -22.313 1.00 31.09 532 ASP A C 1
ATOM 4232 O O . ASP A 1 532 ? 27.483 25.771 -22.183 1.00 31.09 532 ASP A O 1
ATOM 4236 N N . VAL A 1 533 ? 26.896 24.056 -23.508 1.00 36.12 533 VAL A N 1
ATOM 4237 C CA . VAL A 1 533 ? 26.671 24.830 -24.724 1.00 36.12 533 VAL A CA 1
ATOM 4238 C C . VAL A 1 533 ? 25.169 25.075 -24.762 1.00 36.12 533 VAL A C 1
ATOM 4240 O O . VAL A 1 533 ? 24.404 24.190 -25.137 1.00 36.12 533 VAL A O 1
ATOM 4243 N N . GLU A 1 534 ? 24.746 26.254 -24.312 1.00 33.22 534 GLU A N 1
ATOM 4244 C CA . GLU A 1 534 ? 23.404 26.761 -24.590 1.00 33.22 534 GLU A CA 1
ATOM 4245 C C . GLU A 1 534 ? 23.297 27.032 -26.094 1.00 33.22 534 GLU A C 1
ATOM 4247 O O . GLU A 1 534 ? 23.783 28.040 -26.608 1.00 33.22 534 GLU A O 1
ATOM 4252 N N . GLU A 1 535 ? 22.685 26.099 -26.818 1.00 33.44 535 GLU A N 1
ATOM 4253 C CA . GLU A 1 535 ? 22.235 26.313 -28.187 1.00 33.44 535 GLU A CA 1
ATOM 4254 C C . GLU A 1 535 ? 20.797 26.848 -28.112 1.00 33.44 535 GLU A C 1
ATOM 4256 O O . GLU A 1 535 ? 19.844 26.119 -27.832 1.00 33.44 535 GLU A O 1
ATOM 4261 N N . SER A 1 536 ? 20.661 28.165 -28.277 1.00 31.62 536 SER A N 1
ATOM 4262 C CA . SER A 1 536 ? 19.374 28.846 -28.385 1.00 31.62 536 SER A CA 1
ATOM 4263 C C . SER A 1 536 ? 18.761 28.560 -29.757 1.00 31.62 536 SER A C 1
ATOM 4265 O O . SER A 1 536 ? 19.323 28.896 -30.797 1.00 31.62 536 SER A O 1
ATOM 4267 N N . LEU A 1 537 ? 17.592 27.924 -29.756 1.00 34.66 537 LEU A N 1
ATOM 4268 C CA . LEU A 1 537 ? 16.725 27.807 -30.921 1.00 34.66 537 LEU A CA 1
ATOM 4269 C C . LEU A 1 537 ? 15.567 28.785 -30.747 1.00 34.66 537 LEU A C 1
ATOM 4271 O O . LEU A 1 537 ? 14.640 28.490 -30.004 1.00 34.66 537 LEU A O 1
ATOM 4275 N N . ASP A 1 538 ? 15.638 29.924 -31.435 1.00 29.75 538 ASP A N 1
ATOM 4276 C CA . ASP A 1 538 ? 14.470 30.601 -32.000 1.00 29.75 538 ASP A CA 1
ATOM 4277 C C . ASP A 1 538 ? 14.882 31.553 -33.139 1.00 29.75 538 ASP A C 1
ATOM 4279 O O . ASP A 1 538 ? 16.039 31.937 -33.295 1.00 29.75 538 ASP A O 1
ATOM 4283 N N . ALA A 1 539 ? 13.916 31.812 -34.012 1.00 33.75 539 ALA A N 1
ATOM 4284 C CA . ALA A 1 539 ? 14.056 32.003 -35.449 1.00 33.75 539 ALA A CA 1
ATOM 4285 C C . ALA A 1 539 ? 14.482 33.402 -35.961 1.00 33.75 539 ALA A C 1
ATOM 4287 O O . ALA A 1 539 ? 14.158 34.430 -35.380 1.00 33.75 539 ALA A O 1
ATOM 4288 N N . ASP A 1 540 ? 15.098 33.379 -37.153 1.00 31.67 540 ASP A N 1
ATOM 4289 C CA . ASP A 1 540 ? 14.861 34.259 -38.316 1.00 31.67 540 ASP A CA 1
ATOM 4290 C C . ASP A 1 540 ? 14.892 35.795 -38.111 1.00 31.67 540 ASP A C 1
ATOM 4292 O O . ASP A 1 540 ? 13.868 36.403 -37.809 1.00 31.67 540 ASP A O 1
ATOM 4296 N N . GLN A 1 541 ? 16.039 36.443 -38.401 1.00 29.44 541 GLN A N 1
ATOM 4297 C CA . GLN A 1 541 ? 16.097 37.712 -39.159 1.00 29.44 541 GLN A CA 1
ATOM 4298 C C . GLN A 1 541 ? 17.524 38.152 -39.582 1.00 29.44 541 GLN A C 1
ATOM 4300 O O . GLN A 1 541 ? 18.472 38.198 -38.808 1.00 29.44 541 GLN A O 1
ATOM 4305 N N . THR A 1 542 ? 17.607 38.476 -40.873 1.00 30.30 542 THR A N 1
ATOM 4306 C CA . THR A 1 542 ? 18.558 39.249 -41.706 1.00 30.30 542 THR A CA 1
ATOM 4307 C C . THR A 1 542 ? 19.722 40.077 -41.105 1.00 30.30 542 THR A C 1
ATOM 4309 O O . THR A 1 542 ? 19.503 41.032 -40.373 1.00 30.30 542 THR A O 1
ATOM 4312 N N . VAL A 1 543 ? 20.935 39.772 -41.605 1.00 31.81 543 VAL A N 1
ATOM 4313 C CA . VAL A 1 543 ? 22.051 40.618 -42.132 1.00 31.81 543 VAL A CA 1
ATOM 4314 C C . VAL A 1 543 ? 22.211 42.082 -41.651 1.00 31.81 543 VAL A C 1
ATOM 4316 O O . VAL A 1 543 ? 21.414 42.927 -42.039 1.00 31.81 543 VAL A O 1
ATOM 4319 N N . GLU A 1 544 ? 23.338 42.413 -40.992 1.00 29.36 544 GLU A N 1
ATOM 4320 C CA . GLU A 1 544 ? 24.409 43.316 -41.497 1.00 29.36 544 GLU A CA 1
ATOM 4321 C C . GLU A 1 544 ? 25.641 43.380 -40.557 1.00 29.36 544 GLU A C 1
ATOM 4323 O O . GLU A 1 544 ? 25.574 43.073 -39.371 1.00 29.36 544 GLU A O 1
ATOM 4328 N N . GLU A 1 545 ? 26.787 43.711 -41.158 1.00 33.53 545 GLU A N 1
ATOM 4329 C CA . GLU A 1 545 ? 28.175 43.668 -40.667 1.00 33.53 545 GLU A CA 1
ATOM 4330 C C . GLU A 1 545 ? 28.519 44.699 -39.570 1.00 33.53 545 GLU A C 1
ATOM 4332 O O . GLU A 1 545 ? 28.009 45.816 -39.589 1.00 33.53 545 GLU A O 1
ATOM 4337 N N . THR A 1 546 ? 29.502 44.407 -38.698 1.00 29.75 546 THR A N 1
ATOM 4338 C CA . THR A 1 546 ? 30.813 45.114 -38.624 1.00 29.75 546 THR A CA 1
ATOM 4339 C C . THR A 1 546 ? 31.707 44.639 -37.461 1.00 29.75 546 THR A C 1
ATOM 4341 O O . THR A 1 546 ? 31.260 44.028 -36.496 1.00 29.75 546 THR A O 1
ATOM 4344 N N . MET A 1 547 ? 33.011 44.871 -37.641 1.00 29.48 547 MET A N 1
ATOM 4345 C CA . MET A 1 547 ? 34.184 44.346 -36.931 1.00 29.48 547 MET A CA 1
ATOM 4346 C C . MET A 1 547 ? 34.583 45.146 -35.669 1.00 29.48 547 MET A C 1
ATOM 4348 O O . MET A 1 547 ? 34.311 46.339 -35.603 1.00 29.48 547 MET A O 1
ATOM 4352 N N . ASP A 1 548 ? 35.308 44.490 -34.742 1.00 28.61 548 ASP A N 1
ATOM 4353 C CA . ASP A 1 548 ? 36.641 44.869 -34.194 1.00 28.61 548 ASP A CA 1
ATOM 4354 C C . ASP A 1 548 ? 36.879 44.663 -32.669 1.00 28.61 548 ASP A C 1
ATOM 4356 O O . ASP A 1 548 ? 36.206 45.221 -31.811 1.00 28.61 548 ASP A O 1
ATOM 4360 N N . ALA A 1 549 ? 37.947 43.890 -32.401 1.00 30.61 549 ALA A N 1
ATOM 4361 C CA . ALA A 1 549 ? 39.056 44.062 -31.439 1.00 30.61 549 ALA A CA 1
ATOM 4362 C C . ALA A 1 549 ? 38.871 44.157 -29.891 1.00 30.61 549 ALA A C 1
ATOM 4364 O O . ALA A 1 549 ? 38.621 45.222 -29.346 1.00 30.61 549 ALA A O 1
ATOM 4365 N N . GLU A 1 550 ? 39.259 43.058 -29.209 1.00 29.48 550 GLU A N 1
ATOM 4366 C CA . GLU A 1 550 ? 40.403 42.916 -28.253 1.00 29.48 550 GLU A CA 1
ATOM 4367 C C . GLU A 1 550 ? 40.469 43.710 -26.888 1.00 29.48 550 GLU A C 1
ATOM 4369 O O . GLU A 1 550 ? 39.620 44.549 -26.621 1.00 29.48 550 GLU A O 1
ATOM 4374 N N . PRO A 1 551 ? 41.368 43.392 -25.906 1.00 51.81 551 PRO A N 1
ATOM 4375 C CA . PRO A 1 551 ? 41.003 42.593 -24.720 1.00 51.81 551 PRO A CA 1
ATOM 4376 C C . PRO A 1 551 ? 41.443 43.147 -23.325 1.00 51.81 551 PRO A C 1
ATOM 4378 O O . PRO A 1 551 ? 42.134 44.155 -23.199 1.00 51.81 551 PRO A O 1
ATOM 4381 N N . ALA A 1 552 ? 41.157 42.337 -22.286 1.00 29.61 552 ALA A N 1
ATOM 4382 C CA . ALA A 1 552 ? 41.839 42.196 -20.979 1.00 29.61 552 ALA A CA 1
ATOM 4383 C C . ALA A 1 552 ? 41.478 43.133 -19.800 1.00 29.61 552 ALA A C 1
ATOM 4385 O O . ALA A 1 552 ? 41.665 44.343 -19.868 1.00 29.61 552 ALA A O 1
ATOM 4386 N N . ARG A 1 553 ? 41.187 42.538 -18.624 1.00 29.09 553 ARG A N 1
ATOM 4387 C CA . ARG A 1 553 ? 42.063 42.574 -17.423 1.00 29.09 553 ARG A CA 1
ATOM 4388 C C . ARG A 1 553 ? 41.487 41.833 -16.203 1.00 29.09 553 ARG A C 1
ATOM 4390 O O . ARG A 1 553 ? 40.300 41.840 -15.921 1.00 29.09 553 ARG A O 1
ATOM 4397 N N . SER A 1 554 ? 42.424 41.221 -15.490 1.00 29.44 554 SER A N 1
ATOM 4398 C CA . SER A 1 554 ? 42.388 40.534 -14.194 1.00 29.44 554 SER A CA 1
ATOM 4399 C C . SER A 1 554 ? 42.152 41.449 -12.977 1.00 29.44 554 SER A C 1
ATOM 4401 O O . SER A 1 554 ? 42.413 42.642 -13.097 1.00 29.44 554 SER A O 1
ATOM 4403 N N . VAL A 1 555 ? 41.865 40.856 -11.795 1.00 30.47 555 VAL A N 1
ATOM 4404 C CA . VAL A 1 555 ? 42.602 41.004 -10.496 1.00 30.47 555 VAL A CA 1
ATOM 4405 C C . VAL A 1 555 ? 41.692 40.982 -9.230 1.00 30.47 555 VAL A C 1
ATOM 4407 O O . VAL A 1 555 ? 40.856 41.850 -9.044 1.00 30.47 555 VAL A O 1
ATOM 4410 N N . VAL A 1 556 ? 42.005 40.028 -8.324 1.00 30.16 556 VAL A N 1
ATOM 4411 C CA . VAL A 1 556 ? 41.949 40.032 -6.825 1.00 30.16 556 VAL A CA 1
ATOM 4412 C C . VAL A 1 556 ? 40.616 39.835 -6.072 1.00 30.16 556 VAL A C 1
ATOM 4414 O O . VAL A 1 556 ? 39.851 40.757 -5.842 1.00 30.16 556 VAL A O 1
ATOM 4417 N N . GLY A 1 557 ? 40.411 38.609 -5.568 1.00 29.39 557 GLY A N 1
ATOM 4418 C CA . GLY A 1 557 ? 40.810 38.153 -4.220 1.00 29.39 557 GLY A CA 1
ATOM 4419 C C . GLY A 1 557 ? 40.228 38.848 -2.977 1.00 29.39 557 GLY A C 1
ATOM 4420 O O . GLY A 1 557 ? 40.602 39.975 -2.674 1.00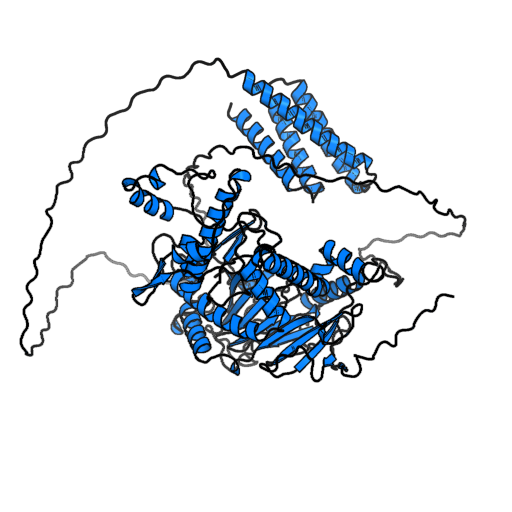 29.39 557 GLY A O 1
ATOM 4421 N N . LYS A 1 558 ? 39.479 38.094 -2.154 1.00 29.00 558 LYS A N 1
ATOM 4422 C CA . LYS A 1 558 ? 39.390 38.271 -0.688 1.00 29.00 558 LYS A CA 1
ATOM 4423 C C . LYS A 1 558 ? 38.972 36.963 0.006 1.00 29.00 558 LYS A C 1
ATOM 4425 O O . LYS A 1 558 ? 38.070 36.273 -0.451 1.00 29.00 558 LYS A O 1
ATOM 4430 N N . GLN A 1 559 ? 39.685 36.628 1.083 1.00 29.56 559 GLN A N 1
ATOM 4431 C CA . GLN A 1 559 ? 39.420 35.511 2.003 1.00 29.56 559 GLN A CA 1
ATOM 4432 C C . GLN A 1 559 ? 38.248 35.830 2.954 1.00 29.56 559 GLN A C 1
ATOM 4434 O O . GLN A 1 559 ? 38.032 37.011 3.235 1.00 29.56 559 GLN A O 1
ATOM 4439 N N . PRO A 1 560 ? 37.544 34.821 3.508 1.00 33.88 560 PRO A N 1
ATOM 4440 C CA . PRO A 1 560 ? 36.492 35.038 4.493 1.00 33.88 560 PRO A CA 1
ATOM 4441 C C . PRO A 1 560 ? 37.040 35.049 5.928 1.00 33.88 560 PRO A C 1
ATOM 4443 O O . PRO A 1 560 ? 37.912 34.256 6.291 1.00 33.88 560 PRO A O 1
ATOM 4446 N N . GLY A 1 561 ? 36.504 35.965 6.734 1.00 28.66 561 GLY A N 1
ATOM 4447 C CA . GLY A 1 561 ? 36.719 36.038 8.174 1.00 28.66 561 GLY A CA 1
ATOM 4448 C C . GLY A 1 561 ? 35.839 35.040 8.924 1.00 28.66 561 GLY A C 1
ATOM 4449 O O . GLY A 1 561 ? 34.667 34.859 8.610 1.00 28.66 561 GLY A O 1
ATOM 4450 N N . THR A 1 562 ? 36.439 34.400 9.918 1.00 27.89 562 THR A N 1
ATOM 4451 C CA . THR A 1 562 ? 35.812 33.569 10.947 1.00 27.89 562 THR A CA 1
ATOM 4452 C C . THR A 1 562 ? 35.060 34.432 11.959 1.00 27.89 562 THR A C 1
ATOM 4454 O O . THR A 1 562 ? 35.635 35.393 12.472 1.00 27.89 562 THR A O 1
ATOM 4457 N N . VAL A 1 563 ? 33.825 34.053 12.298 1.00 29.28 563 VAL A N 1
ATOM 4458 C CA . VAL A 1 563 ? 33.099 34.553 13.474 1.00 29.28 563 VAL A CA 1
ATOM 4459 C C . VAL A 1 563 ? 32.592 33.349 14.265 1.00 29.28 563 VAL A C 1
ATOM 4461 O O . VAL A 1 563 ? 31.868 32.508 13.737 1.00 29.28 563 VAL A O 1
ATOM 4464 N N . GLU A 1 564 ? 33.051 33.264 15.512 1.00 28.42 564 GLU A N 1
ATOM 4465 C CA . GLU A 1 564 ? 32.551 32.386 16.570 1.00 28.42 564 GLU A CA 1
ATOM 4466 C C . GLU A 1 564 ? 31.166 32.865 17.021 1.00 28.42 564 GLU A C 1
ATOM 4468 O O . GLU A 1 564 ? 30.963 34.070 17.179 1.00 28.42 564 GLU A O 1
ATOM 4473 N N . VAL A 1 565 ? 30.231 31.941 17.264 1.00 29.89 565 VAL A N 1
ATOM 4474 C CA . VAL A 1 565 ? 29.025 32.231 18.051 1.00 29.89 565 VAL A CA 1
ATOM 4475 C C . VAL A 1 565 ? 28.755 31.068 19.000 1.00 29.89 565 VAL A C 1
ATOM 4477 O O . VAL A 1 565 ? 28.696 29.907 18.591 1.00 29.89 565 VAL A O 1
ATOM 4480 N N . ASP A 1 566 ? 28.643 31.443 20.270 1.00 27.61 566 ASP A N 1
ATOM 4481 C CA . ASP A 1 566 ? 28.394 30.626 21.446 1.00 27.61 566 ASP A CA 1
ATOM 4482 C C . ASP A 1 566 ? 27.026 29.927 21.442 1.00 27.61 566 ASP A C 1
ATOM 4484 O O . ASP A 1 566 ? 26.054 30.369 20.828 1.00 27.61 566 ASP A O 1
ATOM 4488 N N . ALA A 1 567 ? 26.979 28.825 22.188 1.00 32.06 567 ALA A N 1
ATOM 4489 C CA . ALA A 1 567 ? 25.799 28.034 22.491 1.00 32.06 567 ALA A CA 1
ATOM 4490 C C . ALA A 1 567 ? 25.076 28.573 23.733 1.00 32.06 567 ALA A C 1
ATOM 4492 O O . ALA A 1 567 ? 25.727 28.730 24.759 1.00 32.06 567 ALA A O 1
ATOM 4493 N N . GLU A 1 568 ? 23.747 28.723 23.681 1.00 28.92 568 GLU A N 1
ATOM 4494 C CA . GLU A 1 568 ? 22.866 28.613 24.855 1.00 28.92 568 GLU A CA 1
ATOM 4495 C C . GLU A 1 568 ? 21.474 28.064 24.480 1.00 28.92 568 GLU A C 1
ATOM 4497 O O . GLU A 1 568 ? 20.951 28.288 23.387 1.00 28.92 568 GLU A O 1
ATOM 4502 N N . ASP A 1 569 ? 20.926 27.300 25.427 1.00 32.44 569 ASP A N 1
ATOM 4503 C CA . ASP A 1 569 ? 19.685 26.524 25.421 1.00 32.44 569 ASP A CA 1
ATOM 4504 C C . ASP A 1 569 ? 18.390 27.353 25.307 1.00 32.44 569 ASP A C 1
ATOM 4506 O O . ASP A 1 569 ? 18.295 28.482 25.786 1.00 32.44 569 ASP A O 1
ATOM 4510 N N . GLY A 1 570 ? 17.317 26.726 24.803 1.00 26.70 570 GLY A N 1
ATOM 4511 C CA . GLY A 1 570 ? 15.966 27.288 24.882 1.00 26.70 570 GLY A CA 1
ATOM 4512 C C . GLY A 1 570 ? 14.849 26.298 24.550 1.00 26.70 570 GLY A C 1
ATOM 4513 O O . GLY A 1 570 ? 14.517 26.079 23.390 1.00 26.70 570 GLY A O 1
ATOM 4514 N N . ALA A 1 571 ? 14.237 25.721 25.587 1.00 29.77 571 ALA A N 1
ATOM 4515 C CA . ALA A 1 571 ? 13.054 24.867 25.515 1.00 29.77 571 ALA A CA 1
ATOM 4516 C C . ALA A 1 571 ? 11.810 25.629 25.004 1.00 29.77 571 ALA A C 1
ATOM 4518 O O . ALA A 1 571 ? 11.427 26.653 25.568 1.00 29.77 571 ALA A O 1
ATOM 4519 N N . GLY A 1 572 ? 11.141 25.098 23.973 1.00 25.91 572 GLY A N 1
ATOM 4520 C CA . GLY A 1 572 ? 9.913 25.662 23.403 1.00 25.91 572 GLY A CA 1
ATOM 4521 C C . GLY A 1 572 ? 8.673 24.820 23.715 1.00 25.91 572 GLY A C 1
ATOM 4522 O O . GLY A 1 572 ? 8.453 23.779 23.103 1.00 25.91 572 GLY A O 1
ATOM 4523 N N . ALA A 1 573 ? 7.840 25.289 24.647 1.00 26.75 573 ALA A N 1
ATOM 4524 C CA . ALA A 1 573 ? 6.510 24.748 24.923 1.00 26.75 573 ALA A CA 1
ATOM 4525 C C . ALA A 1 573 ? 5.480 25.306 23.921 1.00 26.75 573 ALA A C 1
ATOM 4527 O O . ALA A 1 573 ? 5.260 26.516 23.850 1.00 26.75 573 ALA A O 1
ATOM 4528 N N . ALA A 1 574 ? 4.816 24.430 23.163 1.00 27.53 574 ALA A N 1
ATOM 4529 C CA . ALA A 1 574 ? 3.759 24.815 22.230 1.00 27.53 574 ALA A CA 1
ATOM 4530 C C . ALA A 1 574 ? 2.417 25.007 22.962 1.00 27.53 574 ALA A C 1
ATOM 4532 O O . ALA A 1 574 ? 1.835 24.063 23.496 1.00 27.53 574 ALA A O 1
ATOM 4533 N N . THR A 1 575 ? 1.897 26.235 22.962 1.00 26.28 575 THR A N 1
ATOM 4534 C CA . THR A 1 575 ? 0.555 26.571 23.455 1.00 26.28 575 THR A CA 1
ATOM 4535 C C . THR A 1 575 ? -0.466 26.472 22.316 1.00 26.28 575 THR A C 1
ATOM 4537 O O . THR A 1 575 ? -0.417 27.215 21.340 1.00 26.28 575 THR A O 1
ATOM 4540 N N . TYR A 1 576 ? -1.423 25.548 22.435 1.00 25.89 576 TYR A N 1
ATOM 4541 C CA . TYR A 1 576 ? -2.545 25.406 21.500 1.00 25.89 576 TYR A CA 1
ATOM 4542 C C . TYR A 1 576 ? -3.734 26.277 21.935 1.00 25.89 576 TYR A C 1
ATOM 4544 O O . TYR A 1 576 ? -4.361 26.022 22.962 1.00 25.89 576 TYR A O 1
ATOM 4552 N N . ASN A 1 577 ? -4.096 27.273 21.121 1.00 25.58 577 ASN A N 1
ATOM 4553 C CA . ASN A 1 577 ? -5.302 28.085 21.307 1.00 25.58 577 ASN A CA 1
ATOM 4554 C C . ASN A 1 577 ? -6.499 27.501 20.527 1.00 25.58 577 ASN A C 1
ATOM 4556 O O . ASN A 1 577 ? -6.556 27.550 19.300 1.00 25.58 577 ASN A O 1
ATOM 4560 N N . LEU A 1 578 ? -7.501 26.991 21.250 1.00 27.45 578 LEU A N 1
ATOM 4561 C CA . LEU A 1 578 ? -8.801 26.558 20.718 1.00 27.45 578 LEU A CA 1
ATOM 4562 C C . LEU A 1 578 ? -9.789 27.740 20.688 1.00 27.45 578 LEU A C 1
ATOM 4564 O O . LEU A 1 578 ? -10.228 28.212 21.737 1.00 27.45 578 LEU A O 1
ATOM 4568 N N . ARG A 1 579 ? -10.214 28.189 19.496 1.00 30.97 579 ARG A N 1
ATOM 4569 C CA . ARG A 1 579 ? -11.341 29.135 19.333 1.00 30.97 579 ARG A CA 1
ATOM 4570 C C . ARG A 1 579 ? -12.555 28.501 18.639 1.00 30.97 579 ARG A C 1
ATOM 4572 O O . ARG A 1 579 ? -12.447 27.675 17.735 1.00 30.97 579 ARG A O 1
ATOM 4579 N N . LYS A 1 580 ? -13.731 28.905 19.133 1.00 29.44 580 LYS A N 1
ATOM 4580 C CA . LYS A 1 580 ? -15.083 28.357 18.910 1.00 29.44 580 LYS A CA 1
ATOM 4581 C C . LYS A 1 580 ? -15.581 28.540 17.466 1.00 29.44 580 LYS A C 1
ATOM 4583 O O . LYS A 1 580 ? -15.489 29.634 16.920 1.00 29.44 580 LYS A O 1
ATOM 4588 N N . ARG A 1 581 ? -16.211 27.509 16.883 1.00 33.94 581 ARG A N 1
ATOM 4589 C CA . ARG A 1 581 ? -16.970 27.599 15.615 1.00 33.94 581 ARG A CA 1
ATOM 4590 C C . ARG A 1 581 ? -18.475 27.721 15.885 1.00 33.94 581 ARG A C 1
ATOM 4592 O O . ARG A 1 581 ? -19.015 26.998 16.718 1.00 33.94 581 ARG A O 1
ATOM 4599 N N . LYS A 1 582 ? -19.149 28.626 15.166 1.00 32.84 582 LYS A N 1
ATOM 4600 C CA . LYS A 1 582 ? -20.605 28.857 15.213 1.00 32.84 582 LYS A CA 1
ATOM 4601 C C . LYS A 1 582 ? -21.285 28.215 13.990 1.00 32.84 582 LYS A C 1
ATOM 4603 O O . LYS A 1 582 ? -20.677 28.129 12.927 1.00 32.84 582 LYS A O 1
ATOM 4608 N N . ARG A 1 583 ? -22.516 27.734 14.207 1.00 28.39 583 ARG A N 1
ATOM 4609 C CA . ARG A 1 583 ? -23.417 27.002 13.289 1.00 28.39 583 ARG A CA 1
ATOM 4610 C C . ARG A 1 583 ? -23.506 27.592 11.873 1.00 28.39 583 ARG A C 1
ATOM 4612 O O . ARG A 1 583 ? -23.592 28.805 11.727 1.00 28.39 583 ARG A O 1
ATOM 4619 N N . VAL A 1 584 ? -23.597 26.702 10.883 1.00 30.94 584 VAL A N 1
ATOM 4620 C CA . VAL A 1 584 ? -23.999 26.983 9.496 1.00 30.94 584 VAL A CA 1
ATOM 4621 C C . VAL A 1 584 ? -25.412 26.423 9.304 1.00 30.94 584 VAL A C 1
ATOM 4623 O O . VAL A 1 584 ? -25.644 25.260 9.640 1.00 30.94 584 VAL A O 1
ATOM 4626 N N . ASP A 1 585 ? -26.339 27.245 8.816 1.00 31.44 585 ASP A N 1
ATOM 4627 C CA . ASP A 1 585 ? -27.688 26.825 8.413 1.00 31.44 585 ASP A CA 1
ATOM 4628 C C . ASP A 1 585 ? -27.673 26.273 6.969 1.00 31.44 585 ASP A C 1
ATOM 4630 O O . ASP A 1 585 ? -26.807 26.660 6.179 1.00 31.44 585 ASP A O 1
ATOM 4634 N N . PRO A 1 586 ? -28.583 25.347 6.607 1.00 35.03 586 PRO A N 1
ATOM 4635 C CA . PRO A 1 586 ? -28.606 24.736 5.282 1.00 35.03 586 PRO A CA 1
ATOM 4636 C C . PRO A 1 586 ? -29.169 25.696 4.225 1.00 35.03 586 PRO A C 1
ATOM 4638 O O . PRO A 1 586 ? -30.178 26.358 4.451 1.00 35.03 586 PRO A O 1
ATOM 4641 N N . VAL A 1 587 ? -28.506 25.738 3.068 1.00 32.41 587 VAL A N 1
ATOM 4642 C CA . VAL A 1 587 ? -28.941 26.461 1.865 1.00 32.41 587 VAL A CA 1
ATOM 4643 C C . VAL A 1 587 ? -29.937 25.589 1.096 1.00 32.41 587 VAL A C 1
ATOM 4645 O O . VAL A 1 587 ? -29.643 24.428 0.805 1.00 32.41 587 VAL A O 1
ATOM 4648 N N . ASP A 1 588 ? -31.105 26.157 0.798 1.00 30.80 588 ASP A N 1
ATOM 4649 C CA . ASP A 1 588 ? -32.106 25.610 -0.119 1.00 30.80 588 ASP A CA 1
ATOM 4650 C C . ASP A 1 588 ? -31.557 25.634 -1.556 1.00 30.80 588 ASP A C 1
ATOM 4652 O O . ASP A 1 588 ? -31.110 26.674 -2.038 1.00 30.80 588 ASP A O 1
ATOM 4656 N N . ASN A 1 589 ? -31.579 24.485 -2.235 1.00 30.98 589 ASN A N 1
ATOM 4657 C CA . ASN A 1 589 ? -31.278 24.393 -3.663 1.00 30.98 589 ASN A CA 1
ATOM 4658 C C . ASN A 1 589 ? -32.588 24.486 -4.443 1.00 30.98 589 ASN A C 1
ATOM 4660 O O . ASN A 1 589 ? -33.313 23.492 -4.551 1.00 30.98 589 ASN A O 1
ATOM 4664 N N . ASP A 1 590 ? -32.851 25.668 -4.991 1.00 28.56 590 ASP A N 1
ATOM 4665 C CA . ASP A 1 590 ? -33.817 25.831 -6.065 1.00 28.56 590 ASP A CA 1
ATOM 4666 C C . ASP A 1 590 ? -33.223 25.377 -7.403 1.00 28.56 590 ASP A C 1
ATOM 4668 O O . ASP A 1 590 ? -32.031 25.488 -7.694 1.00 28.56 590 ASP A O 1
ATOM 4672 N N . ILE A 1 591 ? -34.130 24.774 -8.155 1.00 35.19 591 ILE A N 1
ATOM 4673 C CA . ILE A 1 591 ? -34.025 24.210 -9.489 1.00 35.19 591 ILE A CA 1
ATOM 4674 C C . ILE A 1 591 ? -33.901 25.357 -10.489 1.00 35.19 591 ILE A C 1
ATOM 4676 O O . ILE A 1 591 ? -34.763 26.225 -10.473 1.00 35.19 591 ILE A O 1
ATOM 4680 N N . ASP A 1 592 ? -32.937 25.288 -11.407 1.00 31.00 592 ASP A N 1
ATOM 4681 C CA . ASP A 1 592 ? -33.093 25.906 -12.723 1.00 31.00 592 ASP A CA 1
ATOM 4682 C C . ASP A 1 592 ? -32.593 24.965 -13.822 1.00 31.00 592 ASP A C 1
ATOM 4684 O O . ASP A 1 592 ? -31.506 24.383 -13.777 1.00 31.00 592 ASP A O 1
ATOM 4688 N N . SER A 1 593 ? -33.512 24.767 -14.756 1.00 37.66 593 SER A N 1
ATOM 4689 C CA . SER A 1 593 ? -33.415 24.108 -16.045 1.00 37.66 593 SER A CA 1
ATOM 4690 C C . SER A 1 593 ? -32.703 25.009 -17.041 1.00 37.66 593 SER A C 1
ATOM 4692 O O . SER A 1 593 ? -33.090 26.166 -17.134 1.00 37.66 593 SER A O 1
ATOM 4694 N N . ASP A 1 594 ? -31.814 24.452 -17.858 1.00 30.39 594 ASP A N 1
ATOM 4695 C CA . ASP A 1 594 ? -31.592 24.963 -19.210 1.00 30.39 594 ASP A CA 1
ATOM 4696 C C . ASP A 1 594 ? -31.348 23.786 -20.163 1.00 30.39 594 ASP A C 1
ATOM 4698 O O . ASP A 1 594 ? -30.355 23.059 -20.080 1.00 30.39 594 ASP A O 1
ATOM 4702 N N . ASP A 1 595 ? -32.346 23.589 -21.025 1.00 34.06 595 ASP A N 1
ATOM 4703 C CA . ASP A 1 595 ? -32.291 22.836 -22.268 1.00 34.06 595 ASP A CA 1
ATOM 4704 C C . ASP A 1 595 ? -31.574 23.703 -23.313 1.00 34.06 595 ASP A C 1
ATOM 4706 O O . ASP A 1 595 ? -32.078 24.769 -23.657 1.00 34.06 595 ASP A O 1
ATOM 4710 N N . GLU A 1 596 ? -30.485 23.221 -23.914 1.00 34.03 596 GLU A N 1
ATOM 4711 C CA . GLU A 1 596 ? -30.156 23.605 -25.289 1.00 34.03 596 GLU A CA 1
ATOM 4712 C C . GLU A 1 596 ? -29.797 22.379 -26.131 1.00 34.03 596 GLU A C 1
ATOM 4714 O O . GLU A 1 596 ? -28.939 21.553 -25.815 1.00 34.03 596 GLU A O 1
ATOM 4719 N N . VAL A 1 597 ? -30.565 22.274 -27.210 1.00 32.19 597 VAL A N 1
ATOM 4720 C CA . VAL A 1 597 ? -30.637 21.210 -28.201 1.00 32.19 597 VAL A CA 1
ATOM 4721 C C . VAL A 1 597 ? -29.587 21.467 -29.279 1.00 32.19 597 VAL A C 1
ATOM 4723 O O . VAL A 1 597 ? -29.570 22.540 -29.876 1.00 32.19 597 VAL A O 1
ATOM 4726 N N . ALA A 1 598 ? -28.778 20.458 -29.604 1.00 30.61 598 ALA A N 1
ATOM 4727 C CA . ALA A 1 598 ? -28.005 20.421 -30.843 1.00 30.61 598 ALA A CA 1
ATOM 4728 C C . ALA A 1 598 ? -28.469 19.228 -31.693 1.00 30.61 598 ALA A C 1
ATOM 4730 O O . ALA A 1 598 ? -28.165 18.073 -31.392 1.00 30.61 598 ALA A O 1
ATOM 4731 N N . GLU A 1 599 ? -29.237 19.512 -32.747 1.00 31.78 599 GLU A N 1
ATOM 4732 C CA . GLU A 1 599 ? -29.528 18.557 -33.822 1.00 31.78 599 GLU A CA 1
ATOM 4733 C C . GLU A 1 599 ? -28.324 18.422 -34.769 1.00 31.78 599 GLU A C 1
ATOM 4735 O O . GLU A 1 599 ? -27.721 19.434 -35.136 1.00 31.78 599 GLU A O 1
ATOM 4740 N N . PRO A 1 600 ? -28.030 17.212 -35.278 1.00 37.75 600 PRO A N 1
ATOM 4741 C CA . PRO A 1 600 ? -27.289 17.047 -36.515 1.00 37.75 600 PRO A CA 1
ATOM 4742 C C . PRO A 1 600 ? -28.214 16.739 -37.704 1.00 37.75 600 PRO A C 1
ATOM 4744 O O . PRO A 1 600 ? -29.156 15.948 -37.641 1.00 37.75 600 PRO A O 1
ATOM 4747 N N . SER A 1 601 ? -27.870 17.380 -38.816 1.00 30.67 601 SER A N 1
ATOM 4748 C CA . SER A 1 601 ? -28.472 17.341 -40.146 1.00 30.67 601 SER A CA 1
ATOM 4749 C C . SER A 1 601 ? -28.726 15.939 -40.718 1.00 30.67 601 SER A C 1
ATOM 4751 O O . SER A 1 601 ? -27.822 15.106 -40.788 1.00 30.67 601 SER A O 1
ATOM 4753 N N . GLN A 1 602 ? -29.937 15.738 -41.248 1.00 32.62 602 GLN A N 1
ATOM 4754 C CA . GLN A 1 602 ? -30.330 14.593 -42.071 1.00 32.62 602 GLN A CA 1
ATOM 4755 C C . GLN A 1 602 ? -29.922 14.768 -43.547 1.00 32.62 602 GLN A C 1
ATOM 4757 O O . GLN A 1 602 ? -30.195 15.793 -44.173 1.00 32.62 602 GLN A O 1
ATOM 4762 N N . HIS A 1 603 ? -29.380 13.701 -44.138 1.00 33.75 603 HIS A N 1
ATOM 4763 C CA . HIS A 1 603 ? -29.526 13.388 -45.561 1.00 33.75 603 HIS A CA 1
ATOM 4764 C C . HIS A 1 603 ? -30.556 12.264 -45.698 1.00 33.75 603 HIS A C 1
ATOM 4766 O O . HIS A 1 603 ? -30.473 11.242 -45.021 1.00 33.75 603 HIS A O 1
ATOM 4772 N N . GLY A 1 604 ? -31.581 12.512 -46.515 1.00 29.44 604 GLY A N 1
ATOM 4773 C CA . GLY A 1 604 ? -32.755 11.656 -46.642 1.00 29.44 604 GLY A CA 1
ATOM 4774 C C . GLY A 1 604 ? -32.626 10.540 -47.675 1.00 29.44 604 GLY A C 1
ATOM 4775 O O . GLY A 1 604 ? -31.731 10.551 -48.509 1.00 29.44 604 GLY A O 1
ATOM 4776 N N . GLN A 1 605 ? -33.589 9.619 -47.668 1.00 30.47 605 GLN A N 1
ATOM 4777 C CA . GLN A 1 605 ? -34.650 9.536 -48.683 1.00 30.47 605 GLN A CA 1
ATOM 4778 C C . GLN A 1 605 ? -35.506 8.276 -48.484 1.00 30.47 605 GLN A C 1
ATOM 4780 O O . GLN A 1 605 ? -34.979 7.180 -48.341 1.00 30.47 605 GLN A O 1
ATOM 4785 N N . SER A 1 606 ? -36.826 8.469 -48.636 1.00 30.17 606 SER A N 1
ATOM 4786 C CA . SER A 1 606 ? -37.876 7.484 -48.978 1.00 30.17 606 SER A CA 1
ATOM 4787 C C . SER A 1 606 ? -38.140 6.355 -47.967 1.00 30.17 606 SER A C 1
ATOM 4789 O O . SER A 1 606 ? -37.230 5.756 -47.429 1.00 30.17 606 SER A O 1
ATOM 4791 N N . GLY A 1 607 ? -39.364 5.960 -47.637 1.00 29.52 607 GLY A N 1
ATOM 4792 C CA . GLY A 1 607 ? -40.701 6.257 -48.129 1.00 29.52 607 GLY A CA 1
ATOM 4793 C C . GLY A 1 607 ? -41.659 5.224 -47.505 1.00 29.52 607 GLY A C 1
ATOM 4794 O O . GLY A 1 607 ? -41.219 4.195 -47.010 1.00 29.52 607 GLY A O 1
ATOM 4795 N N . GLU A 1 608 ? -42.958 5.514 -47.563 1.00 30.06 608 GLU A N 1
ATOM 4796 C CA . GLU A 1 608 ? -44.099 4.630 -47.241 1.00 30.06 608 GLU A CA 1
ATOM 4797 C C . GLU A 1 608 ? -44.652 4.582 -45.800 1.00 30.06 608 GLU A C 1
ATOM 4799 O O . GLU A 1 608 ? -44.415 3.698 -44.985 1.00 30.06 608 GLU A O 1
ATOM 4804 N N . SER A 1 609 ? -45.549 5.547 -45.564 1.00 32.72 609 SER A N 1
ATOM 4805 C CA . SER A 1 609 ? -46.901 5.404 -45.001 1.00 32.72 609 SER A CA 1
ATOM 4806 C C . SER A 1 609 ? -47.353 4.025 -44.490 1.00 32.72 609 SER A C 1
ATOM 4808 O O . SER A 1 609 ? -47.665 3.139 -45.282 1.00 32.72 609 SER A O 1
ATOM 4810 N N . ARG A 1 610 ? -47.760 3.971 -43.211 1.00 31.39 610 ARG A N 1
ATOM 4811 C CA . ARG A 1 610 ? -49.124 3.519 -42.876 1.00 31.39 610 ARG A CA 1
ATOM 4812 C C . ARG A 1 610 ? -49.625 4.030 -41.525 1.00 31.39 610 ARG A C 1
ATOM 4814 O O . ARG A 1 610 ? -48.925 4.127 -40.529 1.00 31.39 610 ARG A O 1
ATOM 4821 N N . ARG A 1 611 ? -50.898 4.395 -41.580 1.00 34.38 611 ARG A N 1
ATOM 4822 C CA . ARG A 1 611 ? -51.763 5.064 -40.609 1.00 34.38 611 ARG A CA 1
ATOM 4823 C C . ARG A 1 611 ? -52.433 4.014 -39.692 1.00 34.38 611 ARG A C 1
ATOM 4825 O O . ARG A 1 611 ? -52.716 2.920 -40.165 1.00 34.38 611 ARG A O 1
ATOM 4832 N N . VAL A 1 612 ? -52.847 4.447 -38.491 1.00 30.36 612 VAL A N 1
ATOM 4833 C CA . VAL A 1 612 ? -54.101 4.088 -37.763 1.00 30.36 612 VAL A CA 1
ATOM 4834 C C . VAL A 1 612 ? -53.988 3.422 -36.362 1.00 30.36 612 VAL A C 1
ATOM 4836 O O . VAL A 1 612 ? -53.503 2.317 -36.184 1.00 30.36 612 VAL A O 1
ATOM 4839 N N . SER A 1 613 ? -54.609 4.148 -35.414 1.00 31.12 613 SER A N 1
ATOM 4840 C CA . SER A 1 613 ? -55.405 3.782 -34.218 1.00 31.12 613 SER A CA 1
ATOM 4841 C C . SER A 1 613 ? -54.804 3.189 -32.935 1.00 31.12 613 SER A C 1
ATOM 4843 O O . SER A 1 613 ? -54.475 2.015 -32.841 1.00 31.12 613 SER A O 1
ATOM 4845 N N . LYS A 1 614 ? -54.954 3.995 -31.869 1.00 35.19 614 LYS A N 1
ATOM 4846 C CA . LYS A 1 614 ? -55.721 3.718 -30.630 1.00 35.19 614 LYS A CA 1
ATOM 4847 C C . LYS A 1 614 ? -56.266 2.280 -30.477 1.00 35.19 614 LYS A C 1
ATOM 4849 O O . LYS A 1 614 ? -57.123 1.887 -31.260 1.00 35.19 614 LYS A O 1
ATOM 4854 N N . ARG A 1 615 ? -56.037 1.664 -29.305 1.00 31.19 615 ARG A N 1
ATOM 4855 C CA . ARG A 1 615 ? -56.998 1.542 -28.170 1.00 31.19 615 ARG A CA 1
ATOM 4856 C C . ARG A 1 615 ? -56.750 0.253 -27.354 1.00 31.19 615 ARG A C 1
ATOM 4858 O O . ARG A 1 615 ? -56.646 -0.825 -27.911 1.00 31.19 615 ARG A O 1
ATOM 4865 N N . ARG A 1 616 ? -56.919 0.405 -26.031 1.00 30.88 616 ARG A N 1
ATOM 4866 C CA . ARG A 1 616 ? -57.492 -0.547 -25.049 1.00 30.88 616 ARG A CA 1
ATOM 4867 C C . ARG A 1 616 ? -56.599 -1.608 -24.375 1.00 30.88 616 ARG A C 1
ATOM 4869 O O . ARG A 1 616 ? -56.263 -2.639 -24.934 1.00 30.88 616 ARG A O 1
ATOM 4876 N N . LYS A 1 617 ? -56.442 -1.380 -23.062 1.00 38.03 617 LYS A N 1
ATOM 4877 C CA . LYS A 1 617 ? -56.349 -2.371 -21.978 1.00 38.03 617 LYS A CA 1
ATOM 4878 C C . LYS A 1 617 ? -57.359 -3.516 -22.143 1.00 38.03 617 LYS A C 1
ATOM 4880 O O . LYS A 1 617 ? -58.551 -3.242 -22.328 1.00 38.03 617 LYS A O 1
ATOM 4885 N N . ARG A 1 618 ? -56.916 -4.750 -21.886 1.00 29.95 618 ARG A N 1
ATOM 4886 C CA . ARG A 1 618 ? -57.717 -5.787 -21.222 1.00 29.95 618 ARG A CA 1
ATOM 4887 C C . ARG A 1 618 ? -56.830 -6.782 -20.472 1.00 29.95 618 ARG A C 1
ATOM 4889 O O . ARG A 1 618 ? -55.678 -6.984 -20.830 1.00 29.95 618 ARG A O 1
ATOM 4896 N N . ALA A 1 619 ? -57.423 -7.288 -19.397 1.00 32.16 619 ALA A N 1
ATOM 4897 C CA . ALA A 1 619 ? -56.903 -8.222 -18.416 1.00 32.16 619 ALA A CA 1
ATOM 4898 C C . ALA A 1 619 ? -56.607 -9.605 -19.009 1.00 32.16 619 ALA A C 1
ATOM 4900 O O . ALA A 1 619 ? -57.224 -9.989 -20.002 1.00 32.16 619 ALA A O 1
ATOM 4901 N N . VAL A 1 620 ? -55.715 -10.341 -18.348 1.00 32.31 620 VAL A N 1
ATOM 4902 C CA . VAL A 1 620 ? -55.529 -11.780 -18.543 1.00 32.31 620 VAL A CA 1
ATOM 4903 C C . VAL A 1 620 ? -55.911 -12.475 -17.243 1.00 32.31 620 VAL A C 1
ATOM 4905 O O . VAL A 1 620 ? -55.474 -12.081 -16.161 1.00 32.31 620 VAL A O 1
ATOM 4908 N N . GLU A 1 621 ? -56.806 -13.441 -17.403 1.00 31.55 621 GLU A N 1
ATOM 4909 C CA . GLU A 1 621 ? -57.370 -14.322 -16.395 1.00 31.55 621 GLU A CA 1
ATOM 4910 C C . GLU A 1 621 ? -56.428 -15.481 -16.058 1.00 31.55 621 GLU A C 1
ATOM 4912 O O . GLU A 1 621 ? -55.549 -15.862 -16.831 1.00 31.55 621 GLU A O 1
ATOM 4917 N N . HIS A 1 622 ? -56.691 -16.026 -14.873 1.00 33.16 622 HIS A N 1
ATOM 4918 C CA . HIS A 1 622 ? -56.241 -17.299 -14.335 1.00 33.16 622 HIS A CA 1
ATOM 4919 C C . HIS A 1 622 ? -56.294 -18.464 -15.331 1.00 33.16 622 HIS A C 1
ATOM 4921 O O . HIS A 1 622 ? -57.285 -18.652 -16.035 1.00 33.16 622 HIS A O 1
ATOM 4927 N N . VAL A 1 623 ? -55.277 -19.323 -15.255 1.00 34.22 623 VAL A N 1
ATOM 4928 C CA . VAL A 1 623 ? -55.360 -20.725 -15.669 1.00 34.22 623 VAL A CA 1
ATOM 4929 C C . VAL A 1 623 ? -54.942 -21.585 -14.480 1.00 34.22 623 VAL A C 1
ATOM 4931 O O . VAL A 1 623 ? -53.811 -21.493 -14.004 1.00 34.22 623 VAL A O 1
ATOM 4934 N N . ASP A 1 624 ? -55.896 -22.382 -14.007 1.00 35.34 624 ASP A N 1
ATOM 4935 C CA . ASP A 1 624 ? -55.703 -23.528 -13.124 1.00 35.34 624 ASP A CA 1
ATOM 4936 C C . ASP A 1 624 ? -55.016 -24.674 -13.876 1.00 35.34 624 ASP A C 1
ATOM 4938 O O . ASP A 1 624 ? -55.373 -24.987 -15.013 1.00 35.34 624 ASP A O 1
ATOM 4942 N N . ALA A 1 625 ? -54.119 -25.378 -13.192 1.00 35.56 625 ALA A N 1
ATOM 4943 C CA . ALA A 1 625 ? -53.853 -26.787 -13.453 1.00 35.56 625 ALA A CA 1
ATOM 4944 C C . ALA A 1 625 ? -53.420 -27.453 -12.144 1.00 35.56 625 ALA A C 1
ATOM 4946 O O . ALA A 1 625 ? -52.329 -27.213 -11.630 1.00 35.56 625 ALA A O 1
ATOM 4947 N N . GLY A 1 626 ? -54.321 -28.263 -11.590 1.00 32.22 626 GLY A N 1
ATOM 4948 C CA . GLY A 1 626 ? -54.049 -29.115 -10.444 1.00 32.22 626 GLY A CA 1
ATOM 4949 C C . GLY A 1 626 ? -53.194 -30.329 -10.805 1.00 32.22 626 GLY A C 1
ATOM 4950 O O . GLY A 1 626 ? -53.162 -30.780 -11.948 1.00 32.22 626 GLY A O 1
ATOM 4951 N N . SER A 1 627 ? -52.552 -30.894 -9.788 1.00 35.78 627 SER A N 1
ATOM 4952 C CA . SER A 1 627 ? -52.106 -32.283 -9.781 1.00 35.78 627 SER A CA 1
ATOM 4953 C C . SER A 1 627 ? -52.099 -32.798 -8.347 1.00 35.78 627 SER A C 1
ATOM 4955 O O . SER A 1 627 ? -51.595 -32.159 -7.430 1.00 35.78 627 SER A O 1
ATOM 4957 N N . THR A 1 628 ? -52.724 -33.955 -8.208 1.00 36.41 628 THR A N 1
ATOM 4958 C CA . THR A 1 628 ? -53.055 -34.756 -7.031 1.00 36.41 628 THR A CA 1
ATOM 4959 C C . THR A 1 628 ? -51.892 -35.615 -6.522 1.00 36.41 628 THR A C 1
ATOM 4961 O O . THR A 1 628 ? -51.059 -36.032 -7.323 1.00 36.41 628 THR A O 1
ATOM 4964 N N . GLY A 1 629 ? -51.937 -35.986 -5.235 1.00 31.44 629 GLY A N 1
ATOM 4965 C CA . GLY A 1 629 ? -51.219 -37.129 -4.638 1.00 31.44 629 GLY A CA 1
ATOM 4966 C C . GLY A 1 629 ? -50.699 -36.806 -3.232 1.00 31.44 629 GLY A C 1
ATOM 4967 O O . GLY A 1 629 ? -49.727 -36.073 -3.113 1.00 31.44 629 GLY A O 1
ATOM 4968 N N . ASP A 1 630 ? -51.453 -37.102 -2.164 1.00 33.09 630 ASP A N 1
ATOM 4969 C CA . ASP A 1 630 ? -51.298 -38.296 -1.293 1.00 33.09 630 ASP A CA 1
ATOM 4970 C C . ASP A 1 630 ? -49.841 -38.538 -0.851 1.00 33.09 630 ASP A C 1
ATOM 4972 O O . ASP A 1 630 ? -48.974 -38.758 -1.683 1.00 33.09 630 ASP A O 1
ATOM 4976 N N . GLY A 1 631 ? -49.453 -38.584 0.422 1.00 32.34 631 GLY A N 1
ATOM 4977 C CA . GLY A 1 631 ? -50.153 -38.515 1.697 1.00 32.34 631 GLY A CA 1
ATOM 4978 C C . GLY A 1 631 ? -49.197 -39.036 2.782 1.00 32.34 631 GLY A C 1
ATOM 4979 O O . GLY A 1 631 ? -48.487 -40.003 2.539 1.00 32.34 631 GLY A O 1
ATOM 4980 N N . SER A 1 632 ? -49.164 -38.405 3.958 1.00 34.41 632 SER A N 1
ATOM 4981 C CA . SER A 1 632 ? -48.862 -39.043 5.252 1.00 34.41 632 SER A CA 1
ATOM 4982 C C . SER A 1 632 ? -48.946 -38.006 6.378 1.00 34.41 632 SER A C 1
ATOM 4984 O O . SER A 1 632 ? -48.205 -37.027 6.387 1.00 34.41 632 SER A O 1
ATOM 4986 N N . SER A 1 633 ? -49.886 -38.255 7.292 1.00 33.25 633 SER A N 1
ATOM 4987 C CA . SER A 1 633 ? -49.814 -38.088 8.759 1.00 33.25 633 SER A CA 1
ATOM 4988 C C . SER A 1 633 ? -48.503 -37.541 9.347 1.00 33.25 633 SER A C 1
ATOM 4990 O O . SER A 1 633 ? -47.435 -37.980 8.945 1.00 33.25 633 SER A O 1
ATOM 4992 N N . ALA A 1 634 ? -48.443 -36.780 10.432 1.00 34.78 634 ALA A N 1
ATOM 4993 C CA . ALA A 1 634 ? -49.378 -36.192 11.385 1.00 34.78 634 ALA A CA 1
ATOM 4994 C C . ALA A 1 634 ? -48.437 -35.718 12.507 1.00 34.78 634 ALA A C 1
ATOM 4996 O O . ALA A 1 634 ? -47.716 -36.552 13.036 1.00 34.78 634 ALA A O 1
ATOM 4997 N N . GLU A 1 635 ? -48.430 -34.439 12.868 1.00 37.34 635 GLU A N 1
ATOM 4998 C CA . GLU A 1 635 ? -48.172 -34.016 14.250 1.00 37.34 635 GLU A CA 1
ATOM 4999 C C . GLU A 1 635 ? -48.585 -32.551 14.402 1.00 37.34 635 GLU A C 1
ATOM 5001 O O . GLU A 1 635 ? -48.092 -31.651 13.725 1.00 37.34 635 GLU A O 1
ATOM 5006 N N . LEU A 1 636 ? -49.607 -32.368 15.235 1.00 34.81 636 LEU A N 1
ATOM 5007 C CA . LEU A 1 636 ? -50.220 -31.107 15.615 1.00 34.81 636 LEU A CA 1
ATOM 5008 C C . LEU A 1 636 ? -49.405 -30.498 16.756 1.00 34.81 636 LEU A C 1
ATOM 5010 O O . LEU A 1 636 ? -49.304 -31.106 17.819 1.00 34.81 636 LEU A O 1
ATOM 5014 N N . LEU A 1 637 ? -48.912 -29.277 16.566 1.00 37.88 637 LEU A N 1
ATOM 5015 C CA . LEU A 1 637 ? -48.694 -28.342 17.663 1.00 37.88 637 LEU A CA 1
ATOM 5016 C C . LEU A 1 637 ? -49.454 -27.058 17.333 1.00 37.88 637 LEU A C 1
ATOM 5018 O O . LEU A 1 637 ? -49.149 -26.353 16.371 1.00 37.88 637 LEU A O 1
ATOM 5022 N N . GLU A 1 638 ? -50.512 -26.847 18.109 1.00 40.22 638 GLU A N 1
ATOM 5023 C CA . GLU A 1 638 ? -51.230 -25.589 18.254 1.00 40.22 638 GLU A CA 1
ATOM 5024 C C . GLU A 1 638 ? -50.277 -24.542 18.832 1.00 40.22 638 GLU A C 1
ATOM 5026 O O . GLU A 1 638 ? -49.624 -24.815 19.834 1.00 40.22 638 GLU A O 1
ATOM 5031 N N . GLU A 1 639 ? -50.233 -23.342 18.253 1.00 36.03 639 GLU A N 1
ATOM 5032 C CA . GLU A 1 639 ? -49.918 -22.136 19.018 1.00 36.03 639 GLU A CA 1
ATOM 5033 C C . GLU A 1 639 ? -50.524 -20.888 18.357 1.00 36.03 639 GLU A C 1
ATOM 5035 O O . GLU A 1 639 ? -50.628 -20.759 17.135 1.00 36.03 639 GLU A O 1
ATOM 5040 N N . ASP A 1 640 ? -51.014 -20.016 19.229 1.00 32.56 640 ASP A N 1
ATOM 5041 C CA . ASP A 1 640 ? -52.084 -19.049 19.031 1.00 32.56 640 ASP A CA 1
ATOM 5042 C C . ASP A 1 640 ? -51.791 -17.885 18.073 1.00 32.56 640 ASP A C 1
ATOM 5044 O O . ASP A 1 640 ? -50.806 -17.151 18.178 1.00 32.56 640 ASP A O 1
ATOM 5048 N N . SER A 1 641 ? -52.767 -17.610 17.204 1.00 30.84 641 SER A N 1
ATOM 5049 C CA . SER A 1 641 ? -52.846 -16.388 16.408 1.00 30.84 641 SER A CA 1
ATOM 5050 C C . SER A 1 641 ? -53.437 -15.230 17.225 1.00 30.84 641 SER A C 1
ATOM 5052 O O . SER A 1 641 ? -54.650 -15.165 17.436 1.00 30.84 641 SER A O 1
ATOM 5054 N N . ILE A 1 642 ? -52.613 -14.254 17.612 1.00 36.09 642 ILE A N 1
ATOM 5055 C CA . ILE A 1 642 ? -53.078 -12.948 18.108 1.00 36.09 642 ILE A CA 1
ATOM 5056 C C . ILE A 1 642 ? -52.928 -11.915 16.985 1.00 36.09 642 ILE A C 1
ATOM 5058 O O . ILE A 1 642 ? -51.834 -11.452 16.668 1.00 36.09 642 ILE A O 1
ATOM 5062 N N . SER A 1 643 ? -54.057 -11.536 16.385 1.00 32.91 643 SER A N 1
ATOM 5063 C CA . SER A 1 643 ? -54.164 -10.386 15.476 1.00 32.91 643 SER A CA 1
ATOM 5064 C C . SER A 1 643 ? -54.306 -9.080 16.273 1.00 32.91 643 SER A C 1
ATOM 5066 O O . SER A 1 643 ? -55.159 -9.023 17.161 1.00 32.91 643 SER A O 1
ATOM 5068 N N . PRO A 1 644 ? -53.567 -7.998 15.960 1.00 37.66 644 PRO A N 1
ATOM 5069 C CA . PRO A 1 644 ? -53.802 -6.698 16.578 1.00 37.66 644 PRO A CA 1
ATOM 5070 C C . PRO A 1 644 ? -54.855 -5.868 15.809 1.00 37.66 644 PRO A C 1
ATOM 5072 O O . PRO A 1 644 ? -54.975 -5.982 14.585 1.00 37.66 644 PRO A O 1
ATOM 5075 N N . PRO A 1 645 ? -55.627 -5.009 16.504 1.00 41.22 645 PRO A N 1
ATOM 5076 C CA . PRO A 1 645 ? -56.741 -4.277 15.915 1.00 41.22 645 PRO A CA 1
ATOM 5077 C C . PRO A 1 645 ? -56.298 -3.008 15.177 1.00 41.22 645 PRO A C 1
ATOM 5079 O O . PRO A 1 645 ? -55.399 -2.279 15.593 1.00 41.22 645 PRO A O 1
ATOM 5082 N N . TRP A 1 646 ? -57.016 -2.712 14.096 1.00 29.95 646 TRP A N 1
ATOM 5083 C CA . TRP A 1 646 ? -56.911 -1.488 13.310 1.00 29.95 646 TRP A CA 1
ATOM 5084 C C . TRP A 1 646 ? -57.427 -0.271 14.092 1.00 29.95 646 TRP A C 1
ATOM 5086 O O . TRP A 1 646 ? -58.628 -0.153 14.348 1.00 29.95 646 TRP A O 1
ATOM 5096 N N . THR A 1 647 ? -56.549 0.684 14.407 1.00 31.89 647 THR A N 1
ATOM 5097 C CA . THR A 1 647 ? -56.929 1.980 14.993 1.00 31.89 647 THR A CA 1
ATOM 5098 C C . THR A 1 647 ? -56.980 3.069 13.920 1.00 31.89 647 THR A C 1
ATOM 5100 O O . THR A 1 647 ? -55.996 3.366 13.245 1.00 31.89 647 THR A O 1
ATOM 5103 N N . LYS A 1 648 ? -58.157 3.689 13.772 1.00 31.66 648 LYS A N 1
ATOM 5104 C CA . LYS A 1 648 ? -58.429 4.833 12.888 1.00 31.66 648 LYS A CA 1
ATOM 5105 C C . LYS A 1 648 ? -57.571 6.048 13.272 1.00 31.66 648 LYS A C 1
ATOM 5107 O O . LYS A 1 648 ? -57.672 6.544 14.392 1.00 31.66 648 LYS A O 1
ATOM 5112 N N . ILE A 1 649 ? -56.799 6.577 12.322 1.00 30.95 649 ILE A N 1
ATOM 5113 C CA . ILE A 1 649 ? -56.069 7.844 12.470 1.00 30.95 649 ILE A CA 1
ATOM 5114 C C . ILE A 1 649 ? -57.026 9.016 12.214 1.00 30.95 649 ILE A C 1
ATOM 5116 O O . ILE A 1 649 ? -57.584 9.170 11.129 1.00 30.95 649 ILE A O 1
ATOM 5120 N N . LEU A 1 650 ? -57.198 9.854 13.238 1.00 28.23 650 LEU A N 1
ATOM 5121 C CA . LEU A 1 650 ? -57.955 11.103 13.210 1.00 28.23 650 LEU A CA 1
ATOM 5122 C C . LEU A 1 650 ? -57.012 12.254 12.817 1.00 28.23 650 LEU A C 1
ATOM 5124 O O . LEU A 1 650 ? -56.105 12.612 13.569 1.00 28.23 650 LEU A O 1
ATOM 5128 N N . VAL A 1 651 ? -57.226 12.852 11.645 1.00 29.45 651 VAL A N 1
ATOM 5129 C CA . VAL A 1 651 ? -56.475 14.026 11.170 1.00 29.45 651 VAL A CA 1
ATOM 5130 C C . VAL A 1 651 ? -56.940 15.274 11.935 1.00 29.45 651 VAL A C 1
ATOM 5132 O O . VAL A 1 651 ? -58.072 15.726 11.761 1.00 29.45 651 VAL A O 1
ATOM 5135 N N . LYS A 1 652 ? -56.076 15.864 12.775 1.00 32.78 652 LYS A N 1
ATOM 5136 C CA . LYS A 1 652 ? -56.313 17.183 13.399 1.00 32.78 652 LYS A CA 1
ATOM 5137 C C . LYS A 1 652 ? -55.711 18.313 12.553 1.00 32.78 652 LYS A C 1
ATOM 5139 O O . LYS A 1 652 ? -54.567 18.240 12.115 1.00 32.78 652 LYS A O 1
ATOM 5144 N N . LYS A 1 653 ? -56.499 19.376 12.349 1.00 33.59 653 LYS A N 1
ATOM 5145 C CA . LYS A 1 653 ? -56.131 20.620 11.644 1.00 33.59 653 LYS A CA 1
ATOM 5146 C C . LYS A 1 653 ? -55.079 21.436 12.420 1.00 33.59 653 LYS A C 1
ATOM 5148 O O . LYS A 1 653 ? -55.174 21.560 13.639 1.00 33.59 653 LYS A O 1
ATOM 5153 N N . LYS A 1 654 ? -54.131 22.049 11.695 1.00 30.59 654 LYS A N 1
ATOM 5154 C CA . LYS A 1 654 ? -53.138 23.022 12.207 1.00 30.59 654 LYS A CA 1
ATOM 5155 C C . LYS A 1 654 ? -53.804 24.336 12.675 1.00 30.59 654 LYS A C 1
ATOM 5157 O O . LYS A 1 654 ? -54.684 24.826 11.963 1.00 30.59 654 LYS A O 1
ATOM 5162 N N . PRO A 1 655 ? -53.363 24.964 13.784 1.00 34.44 655 PRO A N 1
ATOM 5163 C CA . PRO A 1 655 ? -53.743 26.334 14.121 1.00 34.44 655 PRO A CA 1
ATOM 5164 C C . PRO A 1 655 ? -52.864 27.374 13.401 1.00 34.44 655 PRO A C 1
ATOM 5166 O O . PRO A 1 655 ? -51.680 27.154 13.145 1.00 34.44 655 PRO A O 1
ATOM 5169 N N . LYS A 1 656 ? -53.491 28.507 13.059 1.00 36.41 656 LYS A N 1
ATOM 5170 C CA . LYS A 1 656 ? -52.908 29.670 12.369 1.00 36.41 656 LYS A CA 1
ATOM 5171 C C . LYS A 1 656 ? -52.020 30.512 13.299 1.00 36.41 656 LYS A C 1
ATOM 5173 O O . LYS A 1 656 ? -52.184 30.493 14.514 1.00 36.41 656 LYS A O 1
ATOM 5178 N N . GLY A 1 657 ? -51.085 31.231 12.676 1.00 35.19 657 GLY A N 1
ATOM 5179 C CA . GLY A 1 657 ? -49.896 31.834 13.278 1.00 35.19 657 GLY A CA 1
ATOM 5180 C C . GLY A 1 657 ? -50.089 32.996 14.254 1.00 35.19 657 GLY A C 1
ATOM 5181 O O . GLY A 1 657 ? -51.136 33.636 14.333 1.00 35.19 657 GLY A O 1
ATOM 5182 N N . ARG A 1 658 ? -48.996 33.280 14.970 1.00 29.75 658 ARG A N 1
ATOM 5183 C CA . ARG A 1 658 ? -48.831 34.390 15.912 1.00 29.75 658 ARG A CA 1
ATOM 5184 C C . ARG A 1 658 ? -47.654 35.248 15.428 1.00 29.75 658 ARG A C 1
ATOM 5186 O O . ARG A 1 658 ? -46.559 34.725 15.254 1.00 29.75 658 ARG A O 1
ATOM 5193 N N . LYS A 1 659 ? -47.894 36.539 15.173 1.00 38.59 659 LYS A N 1
ATOM 5194 C CA . LYS A 1 659 ? -46.853 37.525 14.828 1.00 38.59 659 LYS A CA 1
ATOM 5195 C C . LYS A 1 659 ? -46.006 37.834 16.069 1.00 38.59 659 LYS A C 1
ATOM 5197 O O . LYS A 1 659 ? -46.571 38.091 17.130 1.00 38.59 659 LYS A O 1
ATOM 5202 N N . VAL A 1 660 ? -44.681 37.829 15.924 1.00 30.61 660 VAL A N 1
ATOM 5203 C CA . VAL A 1 660 ? -43.715 38.260 16.950 1.00 30.61 660 VAL A CA 1
ATOM 5204 C C . VAL A 1 660 ? -43.220 39.664 16.590 1.00 30.61 660 VAL A C 1
ATOM 5206 O O . VAL A 1 660 ? -42.978 39.951 15.421 1.00 30.61 660 VAL A O 1
ATOM 5209 N N . ALA A 1 661 ? -43.141 40.550 17.585 1.00 37.00 661 ALA A N 1
ATOM 5210 C CA . ALA A 1 661 ? -42.733 41.946 17.435 1.00 37.00 661 ALA A CA 1
ATOM 5211 C C . ALA A 1 661 ? -41.205 42.098 17.300 1.00 37.00 661 ALA A C 1
ATOM 5213 O O . ALA A 1 661 ? -40.449 41.336 17.899 1.00 37.00 661 ALA A O 1
ATOM 5214 N N . ALA A 1 662 ? -40.768 43.103 16.534 1.00 36.03 662 ALA A N 1
ATOM 5215 C CA . ALA A 1 662 ? -39.359 43.413 16.291 1.00 36.03 662 ALA A CA 1
ATOM 5216 C C . ALA A 1 662 ? -38.659 44.026 17.530 1.00 36.03 662 ALA A C 1
ATOM 5218 O O . ALA A 1 662 ? -39.280 44.819 18.246 1.00 36.03 662 ALA A O 1
ATOM 5219 N N . PRO A 1 663 ? -37.372 43.710 17.780 1.00 34.62 663 PRO A N 1
ATOM 5220 C CA . PRO A 1 663 ? -36.602 44.283 18.883 1.00 34.62 663 PRO A CA 1
ATOM 5221 C C . PRO A 1 663 ? -36.039 45.677 18.542 1.00 34.62 663 PRO A C 1
ATOM 5223 O O . PRO A 1 663 ? -35.688 45.962 17.398 1.00 34.62 663 PRO A O 1
ATOM 5226 N N . LYS A 1 664 ? -35.949 46.552 19.555 1.00 39.72 664 LYS A N 1
ATOM 5227 C CA . LYS A 1 664 ? -35.434 47.932 19.447 1.00 39.72 664 LYS A CA 1
ATOM 5228 C C . LYS A 1 664 ? -33.896 47.982 19.318 1.00 39.72 664 LYS A C 1
ATOM 5230 O O . LYS A 1 664 ? -33.225 47.126 19.895 1.00 39.72 664 LYS A O 1
ATOM 5235 N N . PRO A 1 665 ? -33.325 48.996 18.631 1.00 42.59 665 PRO A N 1
ATOM 5236 C CA . PRO A 1 665 ? -31.890 49.114 18.395 1.00 42.59 665 PRO A CA 1
ATOM 5237 C C . PRO A 1 665 ? -31.218 49.851 19.560 1.00 42.59 665 PRO A C 1
ATOM 5239 O O . PRO A 1 665 ? -31.498 51.020 19.802 1.00 42.59 665 PRO A O 1
ATOM 5242 N N . GLY A 1 666 ? -30.342 49.167 20.294 1.00 39.41 666 GLY A N 1
ATOM 5243 C CA . GLY A 1 666 ? -29.594 49.788 21.396 1.00 39.41 666 GLY A CA 1
ATOM 5244 C C . GLY A 1 666 ? -28.178 49.257 21.624 1.00 39.41 666 GLY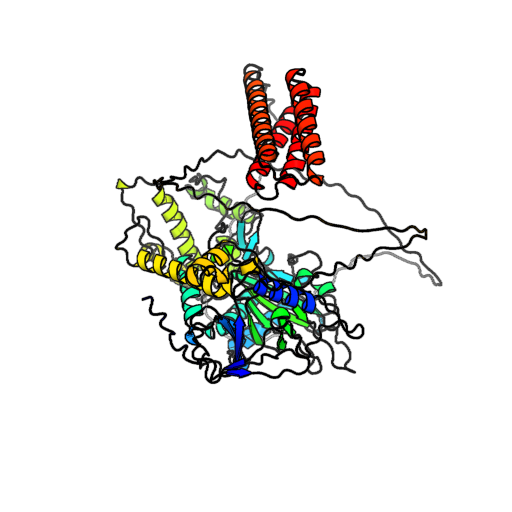 A C 1
ATOM 5245 O O . GLY A 1 666 ? -27.530 49.710 22.553 1.00 39.41 666 GLY A O 1
ATOM 5246 N N . GLY A 1 667 ? -27.680 48.322 20.805 1.00 43.00 667 GLY A N 1
ATOM 5247 C CA . GLY A 1 667 ? -26.354 47.705 21.002 1.00 43.00 667 GLY A CA 1
ATOM 5248 C C . GLY A 1 667 ? -25.486 47.594 19.747 1.00 43.00 667 GLY A C 1
ATOM 5249 O O . GLY A 1 667 ? -24.465 46.926 19.776 1.00 43.00 667 GLY A O 1
ATOM 5250 N N . LYS A 1 668 ? -25.894 48.215 18.635 1.00 47.62 668 LYS A N 1
ATOM 5251 C CA . LYS A 1 668 ? -25.357 47.929 17.293 1.00 47.62 668 LYS A CA 1
ATOM 5252 C C . LYS A 1 668 ? -24.147 48.768 16.855 1.00 47.62 668 LYS A C 1
ATOM 5254 O O . LYS A 1 668 ? -23.528 48.430 15.859 1.00 47.62 668 LYS A O 1
ATOM 5259 N N . PHE A 1 669 ? -23.800 49.830 17.584 1.00 42.25 669 PHE A N 1
ATOM 5260 C CA . PHE A 1 669 ? -22.657 50.691 17.239 1.00 42.25 669 PHE A CA 1
ATOM 5261 C C . PHE A 1 669 ? -21.307 50.143 17.729 1.00 42.25 669 PHE A C 1
ATOM 5263 O O . PHE A 1 669 ? -20.285 50.415 17.114 1.00 42.25 669 PHE A O 1
ATOM 5270 N N . VAL A 1 670 ? -21.297 49.338 18.797 1.00 44.12 670 VAL A N 1
ATOM 5271 C CA . VAL A 1 670 ? -20.057 48.789 19.378 1.00 44.12 670 VAL A CA 1
ATOM 5272 C C . VAL A 1 670 ? -19.486 47.648 18.524 1.00 44.12 670 VAL A C 1
ATOM 5274 O O . VAL A 1 670 ? -18.275 47.518 18.421 1.00 44.12 670 VAL A O 1
ATOM 5277 N N . GLU A 1 671 ? -20.334 46.861 17.850 1.00 47.78 671 GLU A N 1
ATOM 5278 C CA . GLU A 1 671 ? -19.878 45.783 16.952 1.00 47.78 671 GLU A CA 1
ATOM 5279 C C . GLU A 1 671 ? -19.198 46.308 15.676 1.00 47.78 671 GLU A C 1
ATOM 5281 O O . GLU A 1 671 ? -18.358 45.611 15.120 1.00 47.78 671 GLU A O 1
ATOM 5286 N N . LEU A 1 672 ? -19.525 47.525 15.223 1.00 45.50 672 LEU A N 1
ATOM 5287 C CA . LEU A 1 672 ? -18.974 48.096 13.990 1.00 45.50 672 LEU A CA 1
ATOM 5288 C C . LEU A 1 672 ? -17.533 48.595 14.175 1.00 45.50 672 LEU A C 1
ATOM 5290 O O . LEU A 1 672 ? -16.690 48.319 13.329 1.00 45.50 672 LEU A O 1
ATOM 5294 N N . TYR A 1 673 ? -17.239 49.249 15.305 1.00 49.09 673 TYR A N 1
ATOM 5295 C CA . TYR A 1 673 ? -15.874 49.662 15.662 1.00 49.09 673 TYR A CA 1
ATOM 5296 C C . TYR A 1 673 ? -14.936 48.456 15.810 1.00 49.09 673 TYR A C 1
ATOM 5298 O O . TYR A 1 673 ? -13.841 48.465 15.268 1.00 49.09 673 TYR A O 1
ATOM 5306 N N . ILE A 1 674 ? -15.414 47.363 16.419 1.00 51.25 674 ILE A N 1
ATOM 5307 C CA . ILE A 1 674 ? -14.627 46.127 16.587 1.00 51.25 674 ILE A CA 1
ATOM 5308 C C . ILE A 1 674 ? -14.229 45.498 15.237 1.00 51.25 674 ILE A C 1
ATOM 5310 O O . ILE A 1 674 ? -13.191 44.849 15.148 1.00 51.25 674 ILE A O 1
ATOM 5314 N N . VAL A 1 675 ? -15.045 45.655 14.187 1.00 55.59 675 VAL A N 1
ATOM 5315 C CA . VAL A 1 675 ? -14.744 45.108 12.851 1.00 55.59 675 VAL A CA 1
ATOM 5316 C C . VAL A 1 675 ? -13.742 45.981 12.092 1.00 55.59 675 VAL A C 1
ATOM 5318 O O . VAL A 1 675 ? -12.926 45.428 11.362 1.00 55.59 675 VAL A O 1
ATOM 5321 N N . VAL A 1 676 ? -13.786 47.306 12.267 1.00 54.88 676 VAL A N 1
ATOM 5322 C CA . VAL A 1 676 ? -12.826 48.236 11.646 1.00 54.88 676 VAL A CA 1
ATOM 5323 C C . VAL A 1 676 ? -11.448 48.098 12.295 1.00 54.88 676 VAL A C 1
ATOM 5325 O O . VAL A 1 676 ? -10.484 47.877 11.572 1.00 54.88 676 VAL A O 1
ATOM 5328 N N . ASP A 1 677 ? -11.369 48.071 13.629 1.00 56.31 677 ASP A N 1
ATOM 5329 C CA . ASP A 1 677 ? -10.098 47.906 14.355 1.00 56.31 677 ASP A CA 1
ATOM 5330 C C . ASP A 1 677 ? -9.397 46.580 13.986 1.00 56.31 677 ASP A C 1
ATOM 5332 O O . ASP A 1 677 ? -8.189 46.538 13.767 1.00 56.31 677 ASP A O 1
ATOM 5336 N N . ALA A 1 678 ? -10.162 45.488 13.851 1.00 59.25 678 ALA A N 1
ATOM 5337 C CA . ALA A 1 678 ? -9.619 44.188 13.444 1.00 59.25 678 ALA A CA 1
ATOM 5338 C C . ALA A 1 678 ? -9.139 44.161 11.980 1.00 59.25 678 ALA A C 1
ATOM 5340 O O . ALA A 1 678 ? -8.250 43.385 11.639 1.00 59.25 678 ALA A O 1
ATOM 5341 N N . LEU A 1 679 ? -9.735 44.978 11.106 1.00 57.88 679 LEU A N 1
ATOM 5342 C CA . LEU A 1 679 ? -9.309 45.112 9.711 1.00 57.88 679 LEU A CA 1
ATOM 5343 C C . LEU A 1 679 ? -8.042 45.964 9.592 1.00 57.88 679 LEU A C 1
ATOM 5345 O O . LEU A 1 679 ? -7.168 45.621 8.802 1.00 57.88 679 LEU A O 1
ATOM 5349 N N . GLU A 1 680 ? -7.928 47.036 10.377 1.00 61.50 680 GLU A N 1
ATOM 5350 C CA . GLU A 1 680 ? -6.713 47.856 10.442 1.00 61.50 680 GLU A CA 1
ATOM 5351 C C . GLU A 1 680 ? -5.514 47.035 10.947 1.00 61.50 680 GLU A C 1
ATOM 5353 O O . GLU A 1 680 ? -4.433 47.111 10.361 1.00 61.50 680 GLU A O 1
ATOM 5358 N N . GLU A 1 681 ? -5.719 46.182 11.960 1.00 64.62 681 GLU A N 1
ATOM 5359 C CA . GLU A 1 681 ? -4.695 45.260 12.478 1.00 64.62 681 GLU A CA 1
ATOM 5360 C C . GLU A 1 681 ? -4.258 44.230 11.412 1.00 64.62 681 GLU A C 1
ATOM 5362 O O . GLU A 1 681 ? -3.064 44.038 11.191 1.00 64.62 681 GLU A O 1
ATOM 5367 N N . GLU A 1 682 ? -5.202 43.635 10.668 1.00 61.59 682 GLU A N 1
ATOM 5368 C CA . GLU A 1 682 ? -4.882 42.686 9.586 1.00 61.59 682 GLU A CA 1
ATOM 5369 C C . GLU A 1 682 ? -4.154 43.344 8.393 1.00 61.59 682 GLU A C 1
ATOM 5371 O O . GLU A 1 682 ? -3.300 42.710 7.767 1.00 61.59 682 GLU A O 1
ATOM 5376 N N . VAL A 1 683 ? -4.460 44.605 8.056 1.00 63.09 683 VAL A N 1
ATOM 5377 C CA . VAL A 1 683 ? -3.736 45.335 6.995 1.00 63.09 683 VAL A CA 1
ATOM 5378 C C . VAL A 1 683 ? -2.326 45.715 7.445 1.00 63.09 683 VAL A C 1
ATOM 5380 O O . VAL A 1 683 ? -1.391 45.661 6.642 1.00 63.09 683 VAL A O 1
ATOM 5383 N N . LEU A 1 684 ? -2.152 46.074 8.717 1.00 68.88 684 LEU A N 1
ATOM 5384 C CA . LEU A 1 684 ? -0.839 46.370 9.281 1.00 68.88 684 LEU A CA 1
ATOM 5385 C C . LEU A 1 684 ? 0.075 45.134 9.252 1.00 68.88 684 LEU A C 1
ATOM 5387 O O . LEU A 1 684 ? 1.220 45.242 8.811 1.00 68.88 684 LEU A O 1
ATOM 5391 N N . ASP A 1 685 ? -0.448 43.960 9.612 1.00 67.44 685 ASP A N 1
ATOM 5392 C CA . ASP A 1 685 ? 0.281 42.686 9.534 1.00 67.44 685 ASP A CA 1
ATOM 5393 C C . ASP A 1 685 ? 0.736 42.368 8.098 1.00 67.44 685 ASP A C 1
ATOM 5395 O O . ASP A 1 685 ? 1.887 41.984 7.878 1.00 67.44 685 ASP A O 1
ATOM 5399 N N . LEU A 1 686 ? -0.131 42.588 7.100 1.00 61.41 686 LEU A N 1
ATOM 5400 C CA . LEU A 1 686 ? 0.213 42.394 5.684 1.00 61.41 686 LEU A CA 1
ATOM 5401 C C . LEU A 1 686 ? 1.339 43.322 5.219 1.00 61.41 686 LEU A C 1
ATOM 5403 O O . LEU A 1 686 ? 2.188 42.901 4.435 1.00 61.41 686 LEU A O 1
ATOM 5407 N N . ARG A 1 687 ? 1.369 44.572 5.696 1.00 65.31 687 ARG A N 1
ATOM 5408 C CA . ARG A 1 687 ? 2.453 45.519 5.385 1.00 65.31 687 ARG A CA 1
ATOM 5409 C C . ARG A 1 687 ? 3.775 45.083 5.997 1.00 65.31 687 ARG A C 1
ATOM 5411 O O . ARG A 1 687 ? 4.804 45.195 5.341 1.00 65.31 687 ARG A O 1
ATOM 5418 N N . MET A 1 688 ? 3.748 44.593 7.236 1.00 72.12 688 MET A N 1
ATOM 5419 C CA . MET A 1 688 ? 4.951 44.100 7.905 1.00 72.12 688 MET A CA 1
ATOM 5420 C C . MET A 1 688 ? 5.523 42.869 7.196 1.00 72.12 688 MET A C 1
ATOM 5422 O O . MET A 1 688 ? 6.736 42.785 7.023 1.00 72.12 688 MET A O 1
ATOM 5426 N N . GLU A 1 689 ? 4.668 41.954 6.730 1.00 63.94 689 GLU A N 1
ATOM 5427 C CA . GLU A 1 689 ? 5.093 40.816 5.905 1.00 63.94 689 GLU A CA 1
ATOM 5428 C C . GLU A 1 689 ? 5.640 41.265 4.540 1.00 63.94 689 GLU A C 1
ATOM 5430 O O . GLU A 1 689 ? 6.672 40.752 4.112 1.00 63.94 689 GLU A O 1
ATOM 5435 N N . LEU A 1 690 ? 5.004 42.246 3.879 1.00 64.56 690 LEU A N 1
ATOM 5436 C CA . LEU A 1 690 ? 5.509 42.818 2.622 1.00 64.56 690 LEU A CA 1
ATOM 5437 C C . LEU A 1 690 ? 6.904 43.429 2.800 1.00 64.56 690 LEU A C 1
ATOM 5439 O O . LEU A 1 690 ? 7.826 43.081 2.067 1.00 64.56 690 LEU A O 1
ATOM 5443 N N . GLN A 1 691 ? 7.071 44.285 3.809 1.00 70.31 691 GLN A N 1
ATOM 5444 C CA . GLN A 1 691 ? 8.338 44.958 4.085 1.00 70.31 691 GLN A CA 1
ATOM 5445 C C . GLN A 1 691 ? 9.450 43.957 4.421 1.00 70.31 691 GLN A C 1
ATOM 5447 O O . GLN A 1 691 ? 10.558 44.084 3.912 1.00 70.31 691 GLN A O 1
ATOM 5452 N N . ALA A 1 692 ? 9.144 42.919 5.207 1.00 69.12 692 ALA A N 1
ATOM 5453 C CA . ALA A 1 692 ? 10.105 41.867 5.526 1.00 69.12 692 ALA A CA 1
ATOM 5454 C C . ALA A 1 692 ? 10.587 41.097 4.281 1.00 69.12 692 ALA A C 1
ATOM 5456 O O . ALA A 1 692 ? 11.717 40.619 4.273 1.00 69.12 692 ALA A O 1
ATOM 5457 N N . MET A 1 693 ? 9.764 40.983 3.230 1.00 61.84 693 MET A N 1
ATOM 5458 C CA . MET A 1 693 ? 10.186 40.385 1.956 1.00 61.84 693 MET A CA 1
ATOM 5459 C C . MET A 1 693 ? 11.067 41.323 1.128 1.00 61.84 693 MET A C 1
ATOM 5461 O O . MET A 1 693 ? 12.039 40.856 0.541 1.00 61.84 693 MET A O 1
ATOM 5465 N N . ALA A 1 694 ? 10.768 42.626 1.101 1.00 64.94 694 ALA A N 1
ATOM 5466 C CA . ALA A 1 694 ? 11.626 43.607 0.430 1.00 64.94 694 ALA A CA 1
ATOM 5467 C C . ALA A 1 694 ? 13.012 43.708 1.085 1.00 64.94 694 ALA A C 1
ATOM 5469 O O . ALA A 1 694 ? 14.017 43.847 0.392 1.00 64.94 694 ALA A O 1
ATOM 5470 N N . ASP A 1 695 ? 13.076 43.568 2.410 1.00 69.00 695 ASP A N 1
ATOM 5471 C CA . ASP A 1 695 ? 14.329 43.621 3.167 1.00 69.00 695 ASP A CA 1
ATOM 5472 C C . ASP A 1 695 ? 15.203 42.356 2.987 1.00 69.00 695 ASP A C 1
ATOM 5474 O O . ASP A 1 695 ? 16.371 42.361 3.375 1.00 69.00 695 ASP A O 1
ATOM 5478 N N . LEU A 1 696 ? 14.676 41.270 2.402 1.00 57.38 696 LEU A N 1
ATOM 5479 C CA . LEU A 1 696 ? 15.378 39.985 2.256 1.00 57.38 696 LEU A CA 1
ATOM 5480 C C . LEU A 1 696 ? 16.299 39.872 1.018 1.00 57.38 696 LEU A C 1
ATOM 5482 O O . LEU A 1 696 ? 16.831 38.788 0.794 1.00 57.38 696 LEU A O 1
ATOM 5486 N N . GLU A 1 697 ? 16.523 40.938 0.232 1.00 52.75 697 GLU A N 1
ATOM 5487 C CA . GLU A 1 697 ? 17.366 40.938 -0.998 1.00 52.75 697 GLU A CA 1
ATOM 5488 C C . GLU A 1 697 ? 17.075 39.757 -1.964 1.00 52.75 697 GLU A C 1
ATOM 5490 O O . GLU A 1 697 ? 17.950 39.300 -2.695 1.00 52.75 697 GLU A O 1
ATOM 5495 N N . ALA A 1 698 ? 15.845 39.229 -1.958 1.00 53.69 698 ALA A N 1
ATOM 5496 C CA . ALA A 1 698 ? 15.474 37.986 -2.647 1.00 53.69 698 ALA A CA 1
ATOM 5497 C C . ALA A 1 698 ? 14.360 38.161 -3.692 1.00 53.69 698 ALA A C 1
ATOM 5499 O O . ALA A 1 698 ? 13.766 37.173 -4.122 1.00 53.69 698 ALA A O 1
ATOM 5500 N N . LEU A 1 699 ? 14.040 39.400 -4.071 1.00 58.06 699 LEU A N 1
ATOM 5501 C CA . LEU A 1 699 ? 13.159 39.655 -5.206 1.00 58.06 699 LEU A CA 1
ATOM 5502 C C . LEU A 1 699 ? 14.023 39.668 -6.470 1.00 58.06 699 LEU A C 1
ATOM 5504 O O . LEU A 1 699 ? 14.915 40.506 -6.588 1.00 58.06 699 LEU A O 1
ATOM 5508 N N . ASP A 1 700 ? 13.783 38.723 -7.380 1.00 60.84 700 ASP A N 1
ATOM 5509 C CA . ASP A 1 700 ? 14.346 38.784 -8.730 1.00 60.84 700 ASP A CA 1
ATOM 5510 C C . ASP A 1 700 ? 13.847 40.072 -9.423 1.00 60.84 700 ASP A C 1
ATOM 5512 O O . ASP A 1 700 ? 12.740 40.541 -9.146 1.00 60.84 700 ASP A O 1
ATOM 5516 N N . GLU A 1 701 ? 14.646 40.660 -10.325 1.00 63.72 701 GLU A N 1
ATOM 5517 C CA . GLU A 1 701 ? 14.315 41.931 -11.012 1.00 63.72 701 GLU A CA 1
ATOM 5518 C C . GLU A 1 701 ? 12.947 41.886 -11.733 1.00 63.72 701 GLU A C 1
ATOM 5520 O O . GLU A 1 701 ? 12.276 42.909 -11.872 1.00 63.72 701 GLU A O 1
ATOM 5525 N N . ASP A 1 702 ? 12.491 40.695 -12.132 1.00 59.91 702 ASP A N 1
ATOM 5526 C CA . ASP A 1 702 ? 11.190 40.479 -12.776 1.00 59.91 702 ASP A CA 1
ATOM 5527 C C . ASP A 1 702 ? 9.992 40.530 -11.796 1.00 59.91 702 ASP A C 1
ATOM 5529 O O . ASP A 1 702 ? 8.849 40.745 -12.215 1.00 59.91 702 ASP A O 1
ATOM 5533 N N . ASP A 1 703 ? 10.229 40.379 -10.488 1.00 62.62 703 ASP A N 1
ATOM 5534 C CA . ASP A 1 703 ? 9.193 40.308 -9.448 1.00 62.62 703 ASP A CA 1
ATOM 5535 C C . ASP A 1 703 ? 8.961 41.642 -8.710 1.00 62.62 703 ASP A C 1
ATOM 5537 O O . ASP A 1 703 ? 7.913 41.834 -8.077 1.00 62.62 703 ASP A O 1
ATOM 5541 N N . GLU A 1 704 ? 9.876 42.609 -8.848 1.00 69.88 704 GLU A N 1
ATOM 5542 C CA . GLU A 1 704 ? 9.802 43.939 -8.219 1.00 69.88 704 GLU A CA 1
ATOM 5543 C C . GLU A 1 704 ? 8.538 44.716 -8.649 1.00 69.88 704 GLU A C 1
ATOM 5545 O O . GLU A 1 704 ? 7.874 45.364 -7.835 1.00 69.88 704 GLU A O 1
ATOM 5550 N N . GLY A 1 705 ? 8.113 44.560 -9.910 1.00 72.88 705 GLY A N 1
ATOM 5551 C CA . GLY A 1 705 ? 6.890 45.185 -10.427 1.00 72.88 705 GLY A CA 1
ATOM 5552 C C . GLY A 1 705 ? 5.601 44.628 -9.809 1.00 72.88 705 GLY A C 1
ATOM 5553 O O . GLY A 1 705 ? 4.667 45.376 -9.525 1.00 72.88 705 GLY A O 1
ATOM 5554 N N . THR A 1 706 ? 5.547 43.319 -9.538 1.00 70.69 706 THR A N 1
ATOM 5555 C CA . THR A 1 706 ? 4.373 42.699 -8.894 1.00 70.69 706 THR A CA 1
ATOM 5556 C C . THR A 1 706 ? 4.276 43.103 -7.421 1.00 70.69 706 THR A C 1
ATOM 5558 O O . THR A 1 706 ? 3.171 43.234 -6.885 1.00 70.69 706 THR A O 1
ATOM 5561 N N . TYR A 1 707 ? 5.423 43.311 -6.773 1.00 71.19 707 TYR A N 1
ATOM 5562 C CA . TYR A 1 707 ? 5.516 43.778 -5.395 1.00 71.19 707 TYR A CA 1
ATOM 5563 C C . TYR A 1 707 ? 4.982 45.211 -5.232 1.00 71.19 707 TYR A C 1
ATOM 5565 O O . TYR A 1 707 ? 4.082 45.433 -4.414 1.00 71.19 707 TYR A O 1
ATOM 5573 N N . GLU A 1 708 ? 5.464 46.162 -6.040 1.00 78.06 708 GLU A N 1
ATOM 5574 C CA . GLU A 1 708 ? 5.010 47.560 -5.969 1.00 78.06 708 GLU A CA 1
ATOM 5575 C C . GLU A 1 708 ? 3.514 47.695 -6.321 1.00 78.06 708 GLU A C 1
ATOM 5577 O O . GLU A 1 708 ? 2.776 48.378 -5.614 1.00 78.06 708 GLU A O 1
ATOM 5582 N N . ASP A 1 709 ? 3.005 46.914 -7.283 1.00 74.06 709 ASP A N 1
ATOM 5583 C CA . ASP A 1 709 ? 1.569 46.854 -7.610 1.00 74.06 709 ASP A CA 1
ATOM 5584 C C . ASP A 1 709 ? 0.683 46.440 -6.413 1.00 74.06 709 ASP A C 1
ATOM 5586 O O . ASP A 1 709 ? -0.452 46.913 -6.246 1.00 74.06 709 ASP A O 1
ATOM 5590 N N . ILE A 1 710 ? 1.155 45.488 -5.598 1.00 70.62 710 ILE A N 1
ATOM 5591 C CA . ILE A 1 710 ? 0.430 45.000 -4.415 1.00 70.62 710 ILE A CA 1
ATOM 5592 C C . ILE A 1 710 ? 0.469 46.052 -3.305 1.00 70.62 710 ILE A C 1
ATOM 5594 O O . ILE A 1 710 ? -0.554 46.287 -2.657 1.00 70.62 710 ILE A O 1
ATOM 5598 N N . LYS A 1 711 ? 1.621 46.691 -3.111 1.00 77.00 711 LYS A N 1
ATOM 5599 C CA . LYS A 1 711 ? 1.839 47.743 -2.118 1.00 77.00 711 LYS A CA 1
ATOM 5600 C C . LYS A 1 711 ? 0.982 48.979 -2.399 1.00 77.00 711 LYS A C 1
ATOM 5602 O O . LYS A 1 711 ? 0.194 49.359 -1.533 1.00 77.00 711 LYS A O 1
ATOM 5607 N N . ASP A 1 712 ? 0.996 49.486 -3.630 1.00 78.06 712 ASP A N 1
ATOM 5608 C CA . ASP A 1 712 ? 0.158 50.614 -4.062 1.00 78.06 712 ASP A CA 1
ATOM 5609 C C . ASP A 1 712 ? -1.340 50.313 -3.890 1.00 78.06 712 ASP A C 1
ATOM 5611 O O . ASP A 1 712 ? -2.128 51.157 -3.449 1.00 78.06 712 ASP A O 1
ATOM 5615 N N . SER A 1 713 ? -1.749 49.070 -4.173 1.00 72.88 713 SER A N 1
ATOM 5616 C CA . SER A 1 713 ? -3.132 48.621 -3.967 1.00 72.88 713 SER A CA 1
ATOM 5617 C C . SER A 1 713 ? -3.543 48.620 -2.486 1.00 72.88 713 SER A C 1
ATOM 5619 O O . SER A 1 713 ? -4.705 48.891 -2.173 1.00 72.88 713 SER A O 1
ATOM 5621 N N . LEU A 1 714 ? -2.622 48.300 -1.570 1.00 72.25 714 LEU A N 1
ATOM 5622 C CA . LEU A 1 714 ? -2.864 48.316 -0.122 1.00 72.25 714 LEU A CA 1
ATOM 5623 C C . LEU A 1 714 ? -2.841 49.741 0.451 1.00 72.25 714 LEU A C 1
ATOM 5625 O O . LEU A 1 714 ? -3.620 50.040 1.359 1.00 72.25 714 LEU A O 1
ATOM 5629 N N . ASP A 1 715 ? -2.004 50.627 -0.088 1.00 76.56 715 ASP A N 1
ATOM 5630 C CA . ASP A 1 715 ? -1.969 52.044 0.284 1.00 76.56 715 ASP A CA 1
ATOM 5631 C C . ASP A 1 715 ? -3.263 52.766 -0.115 1.00 76.56 715 ASP A C 1
ATOM 5633 O O . ASP A 1 715 ? -3.904 53.386 0.737 1.00 76.56 715 ASP A O 1
ATOM 5637 N N . GLY A 1 716 ? -3.736 52.577 -1.351 1.00 74.25 716 GLY A N 1
ATOM 5638 C CA . GLY A 1 716 ? -5.011 53.150 -1.796 1.00 74.25 716 GLY A CA 1
ATOM 5639 C C . GLY A 1 716 ? -6.228 52.602 -1.037 1.00 74.25 716 GLY A C 1
ATOM 5640 O O . GLY A 1 716 ? -7.207 53.318 -0.815 1.00 74.25 716 GLY A O 1
ATOM 5641 N N . ALA A 1 717 ? -6.179 51.341 -0.593 1.00 67.81 717 ALA A N 1
ATOM 5642 C CA . ALA A 1 717 ? -7.241 50.760 0.223 1.00 67.81 717 ALA A CA 1
ATOM 5643 C C . ALA A 1 717 ? -7.288 51.351 1.640 1.00 67.81 717 ALA A C 1
ATOM 5645 O O . ALA A 1 717 ? -8.383 51.599 2.145 1.00 67.81 717 ALA A O 1
ATOM 5646 N N . ASN A 1 718 ? -6.130 51.610 2.255 1.00 68.25 718 ASN A N 1
ATOM 5647 C CA . ASN A 1 718 ? -6.060 52.270 3.559 1.00 68.25 718 ASN A CA 1
ATOM 5648 C C . ASN A 1 718 ? -6.549 53.711 3.491 1.00 68.25 718 ASN A C 1
ATOM 5650 O O . ASN A 1 718 ? -7.374 54.099 4.311 1.00 68.25 718 ASN A O 1
ATOM 5654 N N . GLU A 1 719 ? -6.139 54.471 2.476 1.00 74.12 719 GLU A N 1
ATOM 5655 C CA . GLU A 1 719 ? -6.623 55.840 2.292 1.00 74.12 719 GLU A CA 1
ATOM 5656 C C . GLU A 1 719 ? -8.157 55.872 2.122 1.00 74.12 719 GLU A C 1
ATOM 5658 O O . GLU A 1 719 ? -8.846 56.704 2.715 1.00 74.12 719 GLU A O 1
ATOM 5663 N N . ALA A 1 720 ? -8.730 54.907 1.392 1.00 65.81 720 ALA A N 1
ATOM 5664 C CA . ALA A 1 720 ? -10.180 54.777 1.235 1.00 65.81 720 ALA A CA 1
ATOM 5665 C C . ALA A 1 720 ? -10.916 54.395 2.536 1.00 65.81 720 ALA A C 1
ATOM 5667 O O . ALA A 1 720 ? -12.068 54.801 2.728 1.00 65.81 720 ALA A O 1
ATOM 5668 N N . ILE A 1 721 ? -10.279 53.618 3.418 1.00 65.00 721 ILE A N 1
ATOM 5669 C CA . ILE A 1 721 ? -10.822 53.231 4.729 1.00 65.00 721 ILE A CA 1
ATOM 5670 C C . ILE A 1 721 ? -10.726 54.406 5.715 1.00 65.00 721 ILE A C 1
ATOM 5672 O O . ILE A 1 721 ? -11.725 54.729 6.361 1.00 65.00 721 ILE A O 1
ATOM 5676 N N . GLU A 1 722 ? -9.586 55.101 5.760 1.00 69.75 722 GLU A N 1
ATOM 5677 C CA . GLU A 1 722 ? -9.340 56.257 6.633 1.00 69.75 722 GLU A CA 1
ATOM 5678 C C . GLU A 1 722 ? -10.215 57.470 6.266 1.00 69.75 722 GLU A C 1
ATOM 5680 O O . GLU A 1 722 ? -10.785 58.121 7.145 1.00 69.75 722 GLU A O 1
ATOM 5685 N N . LEU A 1 723 ? -10.386 57.766 4.970 1.00 65.69 723 LEU A N 1
ATOM 5686 C CA . LEU A 1 723 ? -11.209 58.892 4.500 1.00 65.69 723 LEU A CA 1
ATOM 5687 C C . LEU A 1 723 ? -12.717 58.594 4.516 1.00 65.69 723 LEU A C 1
ATOM 5689 O O . LEU A 1 723 ? -13.537 59.515 4.484 1.00 65.69 723 LEU A O 1
ATOM 5693 N N . GLY A 1 724 ? -13.097 57.314 4.519 1.00 59.09 724 GLY A N 1
ATOM 5694 C CA . GLY A 1 724 ? -14.433 56.843 4.155 1.00 59.09 724 GLY A CA 1
ATOM 5695 C C . GLY A 1 724 ? -15.214 56.165 5.274 1.00 59.09 724 GLY A C 1
ATOM 5696 O O . GLY A 1 724 ? -16.003 55.270 4.961 1.00 59.09 724 GLY A O 1
ATOM 5697 N N . GLY A 1 725 ? -15.008 56.566 6.537 1.00 61.50 725 GLY A N 1
ATOM 5698 C CA . GLY A 1 725 ? -15.696 56.037 7.721 1.00 61.50 725 GLY A CA 1
ATOM 5699 C C . GLY A 1 725 ? -17.121 55.545 7.433 1.00 61.50 725 GLY A C 1
ATOM 5700 O O . GLY A 1 725 ? -18.049 56.330 7.260 1.00 61.50 725 GLY A O 1
ATOM 5701 N N . THR A 1 726 ? -17.269 54.218 7.366 1.00 55.38 726 THR A N 1
ATOM 5702 C CA . THR A 1 726 ? -18.499 53.460 7.070 1.00 55.38 726 THR A CA 1
ATOM 5703 C C . THR A 1 726 ? -19.249 53.904 5.796 1.00 55.38 726 THR A C 1
ATOM 5705 O O . THR A 1 726 ? -20.116 54.776 5.828 1.00 55.38 726 THR A O 1
ATOM 5708 N N . GLY A 1 727 ? -18.978 53.247 4.660 1.00 65.50 727 GLY A N 1
ATOM 5709 C CA . GLY A 1 727 ? -19.693 53.488 3.399 1.00 65.50 727 GLY A CA 1
ATOM 5710 C C . GLY A 1 727 ? -19.192 52.647 2.210 1.00 65.50 727 GLY A C 1
ATOM 5711 O O . GLY A 1 727 ? -18.313 51.801 2.381 1.00 65.50 727 GLY A O 1
ATOM 5712 N N . PRO A 1 728 ? -19.730 52.866 0.991 1.00 63.56 728 PRO A N 1
ATOM 5713 C CA . PRO A 1 728 ? -19.350 52.128 -0.222 1.00 63.56 728 PRO A CA 1
ATOM 5714 C C . PRO A 1 728 ? -17.848 52.169 -0.541 1.00 63.56 728 PRO A C 1
ATOM 5716 O O . PRO A 1 728 ? -17.292 51.161 -0.962 1.00 63.56 728 PRO A O 1
ATOM 5719 N N . SER A 1 729 ? -17.174 53.289 -0.262 1.00 60.41 729 SER A N 1
ATOM 5720 C CA . SER A 1 729 ? -15.729 53.434 -0.486 1.00 60.41 729 SER A CA 1
ATOM 5721 C C . SER A 1 729 ? -14.892 52.498 0.396 1.00 60.41 729 SER A C 1
ATOM 5723 O O . SER A 1 729 ? -13.919 51.918 -0.077 1.00 60.41 729 SER A O 1
ATOM 5725 N N . ALA A 1 730 ? -15.308 52.263 1.646 1.00 63.47 730 ALA A N 1
ATOM 5726 C CA . ALA A 1 730 ? -14.645 51.305 2.534 1.00 63.47 730 ALA A CA 1
ATOM 5727 C C . ALA A 1 730 ? -14.841 49.851 2.059 1.00 63.47 730 ALA A C 1
ATOM 5729 O O . ALA A 1 730 ? -13.936 49.024 2.160 1.00 63.47 730 ALA A O 1
ATOM 5730 N N . LEU A 1 731 ? -16.007 49.532 1.480 1.00 63.84 731 LEU A N 1
ATOM 5731 C CA . LEU A 1 731 ? -16.271 48.217 0.880 1.00 63.84 731 LEU A CA 1
ATOM 5732 C C . LEU A 1 731 ? -15.401 47.948 -0.356 1.00 63.84 731 LEU A C 1
ATOM 5734 O O . LEU A 1 731 ? -14.976 46.804 -0.557 1.00 63.84 731 LEU A O 1
ATOM 5738 N N . ASP A 1 732 ? -15.132 48.978 -1.159 1.00 69.56 732 ASP A N 1
ATOM 5739 C CA . ASP A 1 732 ? -14.224 48.896 -2.306 1.00 69.56 732 ASP A CA 1
ATOM 5740 C C . ASP A 1 732 ? -12.757 48.768 -1.863 1.00 69.56 732 ASP A C 1
ATOM 5742 O O . ASP A 1 732 ? -12.026 47.940 -2.418 1.00 69.56 732 ASP A O 1
ATOM 5746 N N . GLY A 1 733 ? -12.350 49.475 -0.801 1.00 70.06 733 GLY A N 1
ATOM 5747 C CA . GLY A 1 733 ? -11.039 49.295 -0.160 1.00 70.06 733 GLY A CA 1
ATOM 5748 C C . GLY A 1 733 ? -10.821 47.854 0.318 1.00 70.06 733 GLY A C 1
ATOM 5749 O O . GLY A 1 733 ? -9.839 47.207 -0.042 1.00 70.06 733 GLY A O 1
ATOM 5750 N N . ILE A 1 734 ? -11.805 47.274 1.009 1.00 67.56 734 ILE A N 1
ATOM 5751 C CA . ILE A 1 734 ? -11.751 45.879 1.485 1.00 67.56 734 ILE A CA 1
ATOM 5752 C C . ILE A 1 734 ? -11.746 44.884 0.319 1.00 67.56 734 ILE A C 1
ATOM 5754 O O . ILE A 1 734 ? -11.028 43.882 0.347 1.00 67.56 734 ILE A O 1
ATOM 5758 N N . GLY A 1 735 ? -12.505 45.163 -0.744 1.00 71.19 735 GLY A N 1
ATOM 5759 C CA . GLY A 1 735 ? -12.451 44.379 -1.977 1.00 71.19 735 GLY A CA 1
ATOM 5760 C C . GLY A 1 735 ? -11.065 44.391 -2.631 1.00 71.19 735 GLY A C 1
ATOM 5761 O O . GLY A 1 735 ? -10.650 43.380 -3.203 1.00 71.19 735 GLY A O 1
ATOM 5762 N N . THR A 1 736 ? -10.345 45.505 -2.519 1.00 72.50 736 THR A N 1
ATOM 5763 C CA . THR A 1 736 ? -8.979 45.671 -3.030 1.00 72.50 736 THR A CA 1
ATOM 5764 C C . THR A 1 736 ? -7.970 44.903 -2.175 1.00 72.50 736 THR A C 1
ATOM 5766 O O . THR A 1 736 ? -7.202 44.117 -2.728 1.00 72.50 736 THR A O 1
ATOM 5769 N N . ILE A 1 737 ? -8.068 44.981 -0.842 1.00 70.06 737 ILE A N 1
ATOM 5770 C CA . ILE A 1 737 ? -7.235 44.205 0.101 1.00 70.06 737 ILE A CA 1
ATOM 5771 C C . ILE A 1 737 ? -7.379 42.696 -0.135 1.00 70.06 737 ILE A C 1
ATOM 5773 O O . ILE A 1 737 ? -6.385 41.977 -0.219 1.00 70.06 737 ILE A O 1
ATOM 5777 N N . VAL A 1 738 ? -8.606 42.198 -0.332 1.00 71.12 738 VAL A N 1
ATOM 5778 C CA . VAL A 1 738 ? -8.845 40.770 -0.622 1.00 71.12 738 VAL A CA 1
ATOM 5779 C C . VAL A 1 738 ? -8.169 40.332 -1.923 1.00 71.12 738 VAL A C 1
ATOM 5781 O O . VAL A 1 738 ? -7.625 39.228 -1.998 1.00 71.12 738 VAL A O 1
ATOM 5784 N N . LYS A 1 739 ? -8.198 41.175 -2.961 1.00 72.38 739 LYS A N 1
ATOM 5785 C CA . LYS A 1 739 ? -7.546 40.880 -4.245 1.00 72.38 739 LYS A CA 1
ATOM 5786 C C . LYS A 1 739 ? -6.021 40.919 -4.124 1.00 72.38 739 LYS A C 1
ATOM 5788 O O . LYS A 1 739 ? -5.369 40.033 -4.675 1.00 72.38 739 LYS A O 1
ATOM 5793 N N . ALA A 1 740 ? -5.477 41.889 -3.393 1.00 71.31 740 ALA A N 1
ATOM 5794 C CA . ALA A 1 740 ? -4.048 42.014 -3.119 1.00 71.31 740 ALA A CA 1
ATOM 5795 C C . ALA A 1 740 ? -3.526 40.807 -2.319 1.00 71.31 740 ALA A C 1
ATOM 5797 O O . ALA A 1 740 ? -2.605 40.129 -2.769 1.00 71.31 740 ALA A O 1
ATOM 5798 N N . GLY A 1 741 ? -4.205 40.425 -1.231 1.00 66.88 741 GLY A N 1
ATOM 5799 C CA . GLY A 1 741 ? -3.875 39.223 -0.456 1.00 66.88 741 GLY A CA 1
ATOM 5800 C C . GLY A 1 741 ? -3.985 37.925 -1.268 1.00 66.88 741 GLY A C 1
ATOM 5801 O O . GLY A 1 741 ? -3.233 36.979 -1.045 1.00 66.88 741 GLY A O 1
ATOM 5802 N N . HIS A 1 742 ? -4.876 37.872 -2.266 1.00 63.91 742 HIS A N 1
ATOM 5803 C CA . HIS A 1 742 ? -4.971 36.733 -3.187 1.00 63.91 742 HIS A CA 1
ATOM 5804 C C . HIS A 1 742 ? -3.798 36.659 -4.173 1.00 63.91 742 HIS A C 1
ATOM 5806 O O . HIS A 1 742 ? -3.331 35.558 -4.463 1.00 63.91 742 HIS A O 1
ATOM 5812 N N . LYS A 1 743 ? -3.310 37.801 -4.679 1.00 67.31 743 LYS A N 1
ATOM 5813 C CA . LYS A 1 743 ? -2.077 37.852 -5.484 1.00 67.31 743 LYS A CA 1
ATOM 5814 C C . LYS A 1 743 ? -0.869 37.434 -4.637 1.00 67.31 743 LYS A C 1
ATOM 5816 O O . LYS A 1 743 ? -0.139 36.537 -5.043 1.00 67.31 743 LYS A O 1
ATOM 5821 N N . LEU A 1 744 ? -0.756 37.974 -3.424 1.00 64.00 744 LEU A N 1
ATOM 5822 C CA . LEU A 1 744 ? 0.328 37.674 -2.489 1.00 64.00 744 LEU A CA 1
ATOM 5823 C C . LEU A 1 744 ? 0.355 36.195 -2.063 1.00 64.00 744 LEU A C 1
ATOM 5825 O O . LEU A 1 744 ? 1.395 35.549 -2.088 1.00 64.00 744 LEU A O 1
ATOM 5829 N N . SER A 1 745 ? -0.804 35.602 -1.765 1.00 60.88 745 SER A N 1
ATOM 5830 C CA . SER A 1 745 ? -0.898 34.177 -1.416 1.00 60.88 745 SER A CA 1
ATOM 5831 C C . SER A 1 745 ? -0.508 33.240 -2.556 1.00 60.88 745 SER A C 1
ATOM 5833 O O . SER A 1 745 ? -0.078 32.121 -2.280 1.00 60.88 745 SER A O 1
ATOM 5835 N N . ARG A 1 746 ? -0.685 33.652 -3.817 1.00 63.28 746 ARG A N 1
ATOM 5836 C CA . ARG A 1 746 ? -0.192 32.880 -4.967 1.00 63.28 746 ARG A CA 1
ATOM 5837 C C . ARG A 1 746 ? 1.318 33.005 -5.121 1.00 63.28 746 ARG A C 1
ATOM 5839 O O . ARG A 1 746 ? 1.935 32.026 -5.516 1.00 63.28 746 ARG A O 1
ATOM 5846 N N . TYR A 1 747 ? 1.865 34.175 -4.802 1.00 61.09 747 TYR A N 1
ATOM 5847 C CA . TYR A 1 747 ? 3.295 34.453 -4.856 1.00 61.09 747 TYR A CA 1
ATOM 5848 C C . TYR A 1 747 ? 4.073 33.673 -3.779 1.00 61.09 747 TYR A C 1
ATOM 5850 O O . TYR A 1 747 ? 5.076 33.043 -4.077 1.00 61.09 747 TYR A O 1
ATOM 5858 N N . ILE A 1 748 ? 3.556 33.607 -2.544 1.00 60.75 748 ILE A N 1
ATOM 5859 C CA . ILE A 1 748 ? 4.309 33.065 -1.396 1.00 60.75 748 ILE A CA 1
ATOM 5860 C C . ILE A 1 748 ? 4.395 31.527 -1.369 1.00 60.75 748 ILE A C 1
ATOM 5862 O O . ILE A 1 748 ? 5.311 30.991 -0.759 1.00 60.75 748 ILE A O 1
ATOM 5866 N N . GLY A 1 749 ? 3.485 30.790 -2.019 1.00 51.69 749 GLY A N 1
ATOM 5867 C CA . GLY A 1 749 ? 3.596 29.340 -2.286 1.00 51.69 749 GLY A CA 1
ATOM 5868 C C . GLY A 1 749 ? 3.744 28.359 -1.098 1.00 51.69 749 GLY A C 1
ATOM 5869 O O . GLY A 1 749 ? 3.525 27.165 -1.290 1.00 51.69 749 GLY A O 1
ATOM 5870 N N . GLN A 1 750 ? 4.079 28.809 0.116 1.00 50.84 750 GLN A N 1
ATOM 5871 C CA . GLN A 1 750 ? 4.476 27.957 1.246 1.00 50.84 750 GLN A CA 1
ATOM 5872 C C . GLN A 1 750 ? 3.670 28.232 2.533 1.00 50.84 750 GLN A C 1
ATOM 5874 O O . GLN A 1 750 ? 3.409 27.297 3.288 1.00 50.84 750 GLN A O 1
ATOM 5879 N N . GLU A 1 751 ? 3.117 29.437 2.721 1.00 56.69 751 GLU A N 1
ATOM 5880 C CA . GLU A 1 751 ? 2.318 29.815 3.909 1.00 56.69 751 GLU A CA 1
ATOM 5881 C C . GLU A 1 751 ? 0.787 29.690 3.684 1.00 56.69 751 GLU A C 1
ATOM 5883 O O . GLU A 1 751 ? -0.031 30.505 4.127 1.00 56.69 751 GLU A O 1
ATOM 5888 N N . GLU A 1 752 ? 0.359 28.662 2.943 1.00 51.44 752 GLU A N 1
ATOM 5889 C CA . GLU A 1 752 ? -0.993 28.568 2.362 1.00 51.44 752 GLU A CA 1
ATOM 5890 C C . GLU A 1 752 ? -2.125 28.536 3.415 1.00 51.44 752 GLU A C 1
ATOM 5892 O O . GLU A 1 752 ? -3.241 28.989 3.159 1.00 51.44 752 GLU A O 1
ATOM 5897 N N . ASN A 1 753 ? -1.870 28.042 4.632 1.00 46.62 753 ASN A N 1
ATOM 5898 C CA . ASN A 1 753 ? -2.910 27.896 5.660 1.00 46.62 753 ASN A CA 1
ATOM 5899 C C . ASN A 1 753 ? -3.230 29.194 6.426 1.00 46.62 753 ASN A C 1
ATOM 5901 O O . ASN A 1 753 ? -4.403 29.421 6.743 1.00 46.62 753 ASN A O 1
ATOM 5905 N N . ARG A 1 754 ? -2.234 30.049 6.705 1.00 56.44 754 ARG A N 1
ATOM 5906 C CA . ARG A 1 754 ? -2.419 31.332 7.416 1.00 56.44 754 ARG A CA 1
ATOM 5907 C C . ARG A 1 754 ? -3.165 32.326 6.523 1.00 56.44 754 ARG A C 1
ATOM 5909 O O . ARG A 1 754 ? -4.239 32.803 6.898 1.00 56.44 754 ARG A O 1
ATOM 5916 N N . LEU A 1 755 ? -2.697 32.495 5.285 1.00 57.22 755 LEU A N 1
ATOM 5917 C CA . LEU A 1 755 ? -3.312 33.381 4.290 1.00 57.22 755 LEU A CA 1
ATOM 5918 C C . LEU A 1 755 ? -4.722 32.919 3.883 1.00 57.22 755 LEU A C 1
ATOM 5920 O O . LEU A 1 755 ? -5.627 33.733 3.690 1.00 57.22 755 LEU A O 1
ATOM 5924 N N . ARG A 1 756 ? -4.980 31.604 3.844 1.00 58.41 756 ARG A N 1
ATOM 5925 C CA . ARG A 1 756 ? -6.327 31.057 3.601 1.00 58.41 756 ARG A CA 1
ATOM 5926 C C . ARG A 1 756 ? -7.297 31.299 4.761 1.00 58.41 756 ARG A C 1
ATOM 5928 O O . ARG A 1 756 ? -8.494 31.471 4.513 1.00 58.41 756 ARG A O 1
ATOM 5935 N N . MET A 1 757 ? -6.817 31.315 6.007 1.00 50.69 757 MET A N 1
ATOM 5936 C CA . MET A 1 757 ? -7.638 31.678 7.168 1.00 50.69 757 MET A CA 1
ATOM 5937 C C . MET A 1 757 ? -7.971 33.174 7.173 1.00 50.69 757 MET A C 1
ATOM 5939 O O . MET A 1 757 ? -9.152 33.499 7.291 1.00 50.69 757 MET A O 1
ATOM 5943 N N . MET A 1 758 ? -6.992 34.051 6.922 1.00 57.44 758 MET A N 1
ATOM 5944 C CA . MET A 1 758 ? -7.223 35.493 6.714 1.00 57.44 758 MET A CA 1
ATOM 5945 C C . MET A 1 758 ? -8.218 35.756 5.583 1.00 57.44 758 MET A C 1
ATOM 5947 O O . MET A 1 758 ? -9.195 36.480 5.760 1.00 57.44 758 MET A O 1
ATOM 5951 N N . ARG A 1 759 ? -8.067 35.069 4.442 1.00 59.75 759 ARG A N 1
ATOM 5952 C CA . ARG A 1 759 ? -9.011 35.152 3.316 1.00 59.75 759 ARG A CA 1
ATOM 5953 C C . ARG A 1 759 ? -10.448 34.849 3.739 1.00 59.75 759 ARG A C 1
ATOM 5955 O O . ARG A 1 759 ? -11.377 35.527 3.304 1.00 59.75 759 ARG A O 1
ATOM 5962 N N . MET A 1 760 ? -10.659 33.819 4.560 1.00 52.59 760 MET A N 1
ATOM 5963 C CA . MET A 1 760 ? -12.000 33.508 5.052 1.00 52.59 760 MET A CA 1
ATOM 5964 C C . MET A 1 760 ? -12.533 34.572 6.012 1.00 52.59 760 MET A C 1
ATOM 5966 O O . MET A 1 760 ? -13.739 34.817 5.999 1.00 52.59 760 MET A O 1
ATOM 5970 N N . THR A 1 761 ? -11.675 35.179 6.833 1.00 57.31 761 THR A N 1
ATOM 5971 C CA . THR A 1 761 ? -12.053 36.280 7.727 1.00 57.31 761 THR A CA 1
ATOM 5972 C C . THR A 1 761 ? -12.483 37.503 6.918 1.00 57.31 761 THR A C 1
ATOM 5974 O O . THR A 1 761 ? -13.623 37.941 7.062 1.00 57.31 761 THR A O 1
ATOM 5977 N N . LEU A 1 762 ? -11.668 37.950 5.959 1.00 58.31 762 LEU A N 1
ATOM 5978 C CA . LEU A 1 762 ? -11.966 39.099 5.097 1.00 58.31 762 LEU A CA 1
ATOM 5979 C C . LEU A 1 762 ? -13.232 38.909 4.245 1.00 58.31 762 LEU A C 1
ATOM 5981 O O . LEU A 1 762 ? -14.087 39.794 4.202 1.00 58.31 762 LEU A O 1
ATOM 5985 N N . ILE A 1 763 ? -13.418 37.738 3.619 1.00 60.06 763 ILE A N 1
ATOM 5986 C CA . ILE A 1 763 ? -14.636 37.437 2.839 1.00 60.06 763 ILE A CA 1
ATOM 5987 C C . ILE A 1 763 ? -15.884 37.482 3.731 1.00 60.06 763 ILE A C 1
ATOM 5989 O O . ILE A 1 763 ? -16.944 37.954 3.307 1.00 60.06 763 ILE A O 1
ATOM 5993 N N . ARG A 1 764 ? -15.783 37.004 4.977 1.00 50.84 764 ARG A N 1
ATOM 5994 C CA . ARG A 1 764 ? -16.895 37.046 5.937 1.00 50.84 764 ARG A CA 1
ATOM 5995 C C . ARG A 1 764 ? -17.200 38.467 6.382 1.00 50.84 764 ARG A C 1
ATOM 5997 O O . ARG A 1 764 ? -18.377 38.815 6.409 1.00 50.84 764 ARG A O 1
ATOM 6004 N N . SER A 1 765 ? -16.182 39.277 6.662 1.00 53.53 765 SER A N 1
ATOM 6005 C CA . SER A 1 765 ? -16.349 40.696 6.989 1.00 53.53 765 SER A CA 1
ATOM 6006 C C . SER A 1 765 ? -17.012 41.445 5.830 1.00 53.53 765 SER A C 1
ATOM 6008 O O . SER A 1 765 ? -18.031 42.102 6.034 1.00 53.53 765 SER A O 1
ATOM 6010 N N . GLN A 1 766 ? -16.546 41.240 4.592 1.00 53.88 766 GLN A N 1
ATOM 6011 C CA . GLN A 1 766 ? -17.148 41.819 3.384 1.00 53.88 766 GLN A CA 1
ATOM 6012 C C . GLN A 1 766 ? -18.613 41.392 3.193 1.00 53.88 766 GLN A C 1
ATOM 6014 O O . GLN A 1 766 ? -19.469 42.212 2.866 1.00 53.88 766 GLN A O 1
ATOM 6019 N N . THR A 1 767 ? -18.923 40.113 3.422 1.00 50.41 767 THR A N 1
ATOM 6020 C CA . THR A 1 767 ? -20.293 39.585 3.306 1.00 50.41 767 THR A CA 1
ATOM 6021 C C . THR A 1 767 ? -21.207 40.147 4.398 1.00 50.41 767 THR A C 1
ATOM 6023 O O . THR A 1 767 ? -22.349 40.501 4.115 1.00 50.41 767 THR A O 1
ATOM 6026 N N . ALA A 1 768 ? -20.708 40.271 5.631 1.00 49.91 768 ALA A N 1
ATOM 6027 C CA . ALA A 1 768 ? -21.450 40.851 6.747 1.00 49.91 768 ALA A CA 1
ATOM 6028 C C . ALA A 1 768 ? -21.766 42.335 6.513 1.00 49.91 768 ALA A C 1
ATOM 6030 O O . ALA A 1 768 ? -22.894 42.748 6.766 1.00 49.91 768 ALA A O 1
ATOM 6031 N N . MET A 1 769 ? -20.816 43.106 5.970 1.00 52.66 769 MET A N 1
ATOM 6032 C CA . MET A 1 769 ? -21.038 44.516 5.634 1.00 52.66 769 MET A CA 1
ATOM 6033 C C . MET A 1 769 ? -21.943 44.720 4.414 1.00 52.66 769 MET A C 1
ATOM 6035 O O . MET A 1 769 ? -22.646 45.716 4.370 1.00 52.66 769 MET A O 1
ATOM 6039 N N . ARG A 1 770 ? -21.963 43.802 3.435 1.00 51.38 770 ARG A N 1
ATOM 6040 C CA . ARG A 1 770 ? -22.911 43.859 2.299 1.00 51.38 770 ARG A CA 1
ATOM 6041 C C . ARG A 1 770 ? -24.343 43.474 2.677 1.00 51.38 770 ARG A C 1
ATOM 6043 O O . ARG A 1 770 ? -25.273 43.839 1.967 1.00 51.38 770 ARG A O 1
ATOM 6050 N N . GLY A 1 771 ? -24.507 42.651 3.714 1.00 47.34 771 GLY A N 1
ATOM 6051 C CA . GLY A 1 771 ? -25.818 42.233 4.215 1.00 47.34 771 GLY A CA 1
ATOM 6052 C C . GLY A 1 771 ? -26.467 43.229 5.182 1.00 47.34 771 GLY A C 1
ATOM 6053 O O . GLY A 1 771 ? -27.663 43.106 5.448 1.00 47.34 771 GLY A O 1
ATOM 6054 N N . TRP A 1 772 ? -25.685 44.167 5.723 1.00 42.09 772 TRP A N 1
ATOM 6055 C CA . TRP A 1 772 ? -26.151 45.340 6.467 1.00 42.09 772 TRP A CA 1
ATOM 6056 C C . TRP A 1 772 ? -26.490 46.480 5.512 1.00 42.09 772 TRP A C 1
ATOM 6058 O O . TRP A 1 772 ? -27.455 47.211 5.838 1.00 42.09 772 TRP A O 1
#